Protein AF-A0A3L7PAU1-F1 (afdb_monomer_lite)

Secondary structure (DSSP, 8-state):
-HHHHHHHHHHH-TTT-EEEEE--SS-TTHHHHHHHHHHHTT--EEEEEPPGGGGGGHHHHHHHTHHHHHTTSEEEE--SHHHHHHHHH-TT--EEEEEE-HHHHHHHHH-SSHHHHHHHHHTT--S--SEEEEEE---EEEEE------HHHHHHHHHHHHHHHHGGGG-STTSEEEEEEETT-TTHHHHHHHHHHHHHHSPP-B--STTHHHHHHHHHSS-----TTSB---EEE-S--TTT-THHHHS---SSEEEEEEE--SSHHHHHHHHHHHHHHTS---SEEEEE--HHHHHHTHHHHHHHHHH---SEEEESS-THHHHHH-SSEEEPPTT--SSS-TT-SSEEE-TT---S---EEEE--SS-SSPPTTSTT-TTHHHHHHHHHHHHHS--TTTHHHHHHHHHTTTHHHHHHHHHHGGGSTTS----PPPPPPPP-EEEEPSSTTHHHHHHHHHHH--TT-EEEEPSEEEE-SEEEEE-STT-EEEES-TTTEEEE-TT--EEEEEEEE-STT-EEES-EEE--SSEEEEEES-EEEEEES-EEE-TT---TTS-SEEEEEES-EEEEEES-EEE--SSEEEEEES-EEEEEES-EEESSSEEEEEES-EEEEEES-EEESSSEEEEEE--SSSSS---EEEEEES-EEE---PPP-PPTTSGGGGSPSSEEEEEES-SSEEEES-EEE--SSEEEEEE-HHHH--S---TT---S--SEEEES-EEES--SS--SHHHHHHTTTTTTS--SEEE-----SS--HHHHHHGGG-EEEE--TT--EEE--GGG--HHHHHTT----B--GGGG----PPPPPP-PPPPPPPPSS--HHHHHHHHS-SBGGGG--EEEETTEEEE-TTSEE---SSPPPSTT-EEEEEEEPPTT--EEP-SSSB-BPPTT-EEEEEEEEE---SSSS--EEEEEEEEEEEETTEEEEEEEEE-TTSS-EEEETT-EEEEEEEE-TTS-EEEEEEEEPPHHHHHHHHEETTEE--SS-BHHHH-----TT--S-HHHHHHHTT-EESPPPGGGS--PPPTT-TTSS-HHHHHHHHHIIIIITTSSTTSTTGGG-----TT---HHHHTBTPPPSS-GGGGTT-SBSB-TT-GGGBHHHHHHH---TTTSSSSSS--S--HHHHHHHHHHHHTS---TTGGG-

Sequence (1178 aa):
NLSGTLPELAAEAAIRGLMAVRGAGNVSSIPATDSLYAIMFGGKRVVLKLNPVNEYLFPVFERIFAPLINANLLIILKGGVEVGEALVNHPAVDSVHITGSAATHDVVVWGSTPDERAQRKHNHDPLLKKTITSELGNVTPWIIAPAEYTTRELESQAQHVAVSITNNVSFNCLATKVIVTWKNWPQRALFLQRVQYHLSRTPTRYAYYPGAAQRHERFSGQPSSMDDKGHLPWVLLIDQSIDDRPELFEEESFVCVCAETALSADSPEQFLAVATDFVNERMPGTLCASVSLTPKFRKQHAHEFEQCLAGLRYGTVCVNQWSGIAYGMISPPWGAYPGSNLLDVKSGIGFVHNSYLLDRVEKSILEGPLVNFPPPVWFPDHKNAAGVANALIHLYERPSVLRLPRLGWAAVRGFCLLLGVLLAWGSAVQAAEKETAKPAEFQATTHTIQATGKAQFELQAALINAVPGDVIELAAGKYDFTSELNVVCDNVTLRGAGRDKTVINFKKQSAGSSGLLATGNAFVIEGLTIQDTVGSGIKVLGAQDVIFRDVKVEWTEGEKSTNGAYGIYPVECKNVLIENCVSIGASDAGIYVGQSQDVIVRGCLATRNVTGIEIENTLRADVYDNVATDNTGGIMVFDLPGLNLVNGGYVRVYKNNVKDNNHANFAPLGTVVADVPPGTGVMILAMDNVEVFDNDITGHLTNNVMILSYLIVERKDLDKKFDPYPEVISIHDNRISGGGKKPSGKISMALLPIAGGKFPDIFYDGILNPSPSPEVQKLGKYSIRIRDNGDATFANMDVANLSPENLVTGKYKLDRDIKNYNAEIPSLPPITLKPHGKASSLGNPAVAVYRAAPKQLSKWGFYEKKDGRLVPAADFIWYELNTPLFSDYTIKHRYVRLPKGAQIEWNETDSLEFPVGTVIVKTFGYPDETDDLTPGEKFIETRVEFREASGWYGYSYVWNAEQTDATLNLGGGELDVAWKAADGTQHTHKYQIPNANQCLSCHSSNGKYVPIGTTARNLNRPGMGLDAENQLTNWVNRGVLKDCPSPEKRPVLANYLDPHTGSLDARARAWLEVNCAHCHNPTGSARTSGLDLRSVQTDPGRYGVFKSPVAAGKGSGGRSYDIVPGKPDESILMFRLETQEPGSKMPSLARNLVHDESNELLREWILAMPSDHKSVKE

Radius of gyration: 35.4 Å; chains: 1; bounding box: 89×96×81 Å

Structure (mmCIF, N/CA/C/O backbone):
data_AF-A0A3L7PAU1-F1
#
_entry.id   AF-A0A3L7PAU1-F1
#
loop_
_atom_site.group_PDB
_atom_site.id
_atom_site.type_symbol
_atom_site.label_atom_id
_atom_site.label_alt_id
_atom_site.label_comp_id
_atom_site.label_asym_id
_atom_site.label_entity_id
_atom_site.label_seq_id
_atom_site.pdbx_PDB_ins_code
_atom_site.Cartn_x
_atom_site.Cartn_y
_atom_site.Cartn_z
_atom_site.occupancy
_atom_site.B_iso_or_equiv
_atom_site.auth_seq_id
_atom_site.auth_comp_id
_atom_site.auth_asym_id
_atom_site.auth_atom_id
_atom_site.pdbx_PDB_model_num
ATOM 1 N N . ASN A 1 1 ? 25.062 -54.318 -4.390 1.00 39.28 1 ASN A N 1
ATOM 2 C CA . ASN A 1 1 ? 26.312 -54.699 -5.076 1.00 39.28 1 ASN A CA 1
ATOM 3 C C . ASN A 1 1 ? 26.798 -53.482 -5.860 1.00 39.28 1 ASN A C 1
ATOM 5 O O . ASN A 1 1 ? 26.315 -53.254 -6.959 1.00 39.28 1 ASN A O 1
ATOM 9 N N . LEU A 1 2 ? 27.643 -52.636 -5.254 1.00 44.69 2 LEU A N 1
ATOM 10 C CA . LEU A 1 2 ? 28.118 -51.364 -5.845 1.00 44.69 2 LEU A CA 1
ATOM 11 C C . LEU A 1 2 ? 29.001 -51.573 -7.096 1.00 44.69 2 LEU A C 1
ATOM 13 O O . LEU A 1 2 ? 29.250 -50.631 -7.837 1.00 44.69 2 LEU A O 1
ATOM 17 N N . SER A 1 3 ? 29.440 -52.809 -7.350 1.00 44.06 3 SER A N 1
ATOM 18 C CA . SER A 1 3 ? 30.336 -53.198 -8.442 1.00 44.06 3 SER A CA 1
ATOM 19 C C . SER A 1 3 ? 29.675 -53.331 -9.820 1.00 44.06 3 SER A C 1
ATOM 21 O O . SER A 1 3 ? 30.395 -53.372 -10.811 1.00 44.06 3 SER A O 1
ATOM 23 N N . GLY A 1 4 ? 28.339 -53.409 -9.903 1.00 45.25 4 GLY A N 1
ATOM 24 C CA . GLY A 1 4 ? 27.625 -53.649 -11.168 1.00 45.25 4 GLY A CA 1
ATOM 25 C C . GLY A 1 4 ? 27.050 -52.398 -11.841 1.00 45.25 4 GLY A C 1
ATOM 26 O O . GLY A 1 4 ? 27.138 -52.273 -13.052 1.00 45.25 4 GLY A O 1
ATOM 27 N N . THR A 1 5 ? 26.483 -51.463 -11.070 1.00 52.22 5 THR A N 1
ATOM 28 C CA . THR A 1 5 ? 25.689 -50.329 -11.597 1.00 52.22 5 THR A CA 1
ATOM 29 C C . THR A 1 5 ? 26.445 -49.000 -11.699 1.00 52.22 5 THR A C 1
ATOM 31 O O . THR A 1 5 ? 26.100 -48.160 -12.521 1.00 52.22 5 THR A O 1
ATOM 34 N N . LEU A 1 6 ? 27.487 -48.778 -10.893 1.00 52.88 6 LEU A N 1
ATOM 35 C CA . LEU A 1 6 ? 28.289 -47.543 -10.931 1.00 52.88 6 LEU A CA 1
ATOM 36 C C . LEU A 1 6 ? 29.191 -47.381 -12.176 1.00 52.88 6 LEU A C 1
ATOM 38 O O . LEU A 1 6 ? 29.363 -46.238 -12.605 1.00 52.88 6 LEU A O 1
ATOM 42 N N . PRO A 1 7 ? 29.751 -48.448 -12.787 1.00 51.09 7 PRO A N 1
ATOM 43 C CA . PRO A 1 7 ? 30.595 -48.311 -13.977 1.00 51.09 7 PRO A CA 1
ATOM 44 C C . PRO A 1 7 ? 29.849 -47.799 -15.221 1.00 51.09 7 PRO A C 1
ATOM 46 O O . PRO A 1 7 ? 30.405 -46.987 -15.957 1.00 51.09 7 PRO A O 1
ATOM 49 N N . GLU A 1 8 ? 28.590 -48.204 -15.437 1.00 48.91 8 GLU A N 1
ATOM 50 C CA . GLU A 1 8 ? 27.773 -47.736 -16.575 1.00 48.91 8 GLU A CA 1
ATOM 51 C C . GLU A 1 8 ? 27.447 -46.238 -16.474 1.00 48.91 8 GLU A C 1
ATOM 53 O O . GLU A 1 8 ? 27.538 -45.508 -17.459 1.00 48.91 8 GLU A O 1
ATOM 58 N N . LEU A 1 9 ? 27.169 -45.737 -15.265 1.00 48.44 9 LEU A N 1
ATOM 59 C CA . LEU A 1 9 ? 26.971 -44.304 -15.033 1.00 48.44 9 LEU A CA 1
ATOM 60 C C . LEU A 1 9 ? 28.261 -43.492 -15.159 1.00 48.44 9 LEU A C 1
ATOM 62 O O . LEU A 1 9 ? 28.196 -42.349 -15.611 1.00 48.44 9 LEU A O 1
ATOM 66 N N . ALA A 1 10 ? 29.409 -44.059 -14.776 1.00 50.56 10 ALA A N 1
ATOM 67 C CA . ALA A 1 10 ? 30.712 -43.406 -14.897 1.00 50.56 10 ALA A CA 1
ATOM 68 C C . ALA A 1 10 ? 31.173 -43.282 -16.361 1.00 50.56 10 ALA A C 1
ATOM 70 O O . ALA A 1 10 ? 31.803 -42.286 -16.712 1.00 50.56 10 ALA A O 1
ATOM 71 N N . ALA A 1 11 ? 30.815 -44.240 -17.224 1.00 47.31 11 ALA A N 1
ATOM 72 C CA . ALA A 1 11 ? 31.145 -44.213 -18.651 1.00 47.31 11 ALA A CA 1
ATOM 73 C C . ALA A 1 11 ? 30.396 -43.108 -19.432 1.00 47.31 11 ALA A C 1
ATOM 75 O O . ALA A 1 11 ? 30.934 -42.569 -20.396 1.00 47.31 11 ALA A O 1
ATOM 76 N N . GLU A 1 12 ? 29.196 -42.714 -18.988 1.00 44.78 12 GLU A N 1
ATOM 77 C CA . GLU A 1 12 ? 28.418 -41.605 -19.571 1.00 44.78 12 GLU A CA 1
ATOM 78 C C . GLU A 1 12 ? 28.622 -40.243 -18.870 1.00 44.78 12 GLU A C 1
ATOM 80 O O . GLU A 1 12 ? 28.159 -39.211 -19.360 1.00 44.78 12 GLU A O 1
ATOM 85 N N . ALA A 1 13 ? 29.299 -40.197 -17.716 1.00 44.69 13 ALA A N 1
ATOM 86 C CA . ALA A 1 13 ? 29.388 -39.007 -16.856 1.00 44.69 13 ALA A CA 1
ATOM 87 C C . ALA A 1 13 ? 30.410 -37.940 -17.299 1.00 44.69 13 ALA A C 1
ATOM 89 O O . ALA A 1 13 ? 30.613 -36.964 -16.573 1.00 44.69 13 ALA A O 1
ATOM 90 N N . ALA A 1 14 ? 31.006 -38.062 -18.489 1.00 45.44 14 ALA A N 1
ATOM 91 C CA . ALA A 1 14 ? 32.112 -37.221 -18.964 1.00 45.44 14 ALA A CA 1
ATOM 92 C C . ALA A 1 14 ? 31.808 -35.705 -19.080 1.00 45.44 14 ALA A C 1
ATOM 94 O O . ALA A 1 14 ? 32.723 -34.931 -19.345 1.00 45.44 14 ALA A O 1
ATOM 95 N N . ILE A 1 15 ? 30.554 -35.265 -18.882 1.00 53.25 15 ILE A N 1
ATOM 96 C CA . ILE A 1 15 ? 30.127 -33.864 -19.079 1.00 53.25 15 ILE A CA 1
ATOM 97 C C . ILE A 1 15 ? 29.547 -33.202 -17.805 1.00 53.25 15 ILE A C 1
ATOM 99 O O . ILE A 1 15 ? 29.570 -31.979 -17.711 1.00 53.25 15 ILE A O 1
ATOM 103 N N . ARG A 1 16 ? 29.027 -33.951 -16.811 1.00 59.91 16 ARG A N 1
ATOM 104 C CA . ARG A 1 16 ? 28.196 -33.370 -15.717 1.00 59.91 16 ARG A CA 1
ATOM 105 C C . ARG A 1 16 ? 28.613 -33.684 -14.266 1.00 59.91 16 ARG A C 1
ATOM 107 O O . ARG A 1 16 ? 28.292 -32.904 -13.374 1.00 59.91 16 ARG A O 1
ATOM 114 N N . GLY A 1 17 ? 29.365 -34.756 -14.006 1.00 80.62 17 GLY A N 1
ATOM 115 C CA . GLY A 1 17 ? 29.758 -35.170 -12.645 1.00 80.62 17 GLY A CA 1
ATOM 116 C C . GLY A 1 17 ? 28.644 -35.843 -11.810 1.00 80.62 17 GLY A C 1
ATOM 117 O O . GLY A 1 17 ? 27.451 -35.599 -12.008 1.00 80.62 17 GLY A O 1
ATOM 118 N N . LEU A 1 18 ? 29.047 -36.717 -10.886 1.00 91.38 18 LEU A N 1
ATOM 119 C CA . LEU A 1 18 ? 28.262 -37.501 -9.936 1.00 91.38 18 LEU A CA 1
ATOM 120 C C . LEU A 1 18 ? 28.443 -36.981 -8.495 1.00 91.38 18 LEU A C 1
ATOM 122 O O . LEU A 1 18 ? 29.538 -37.022 -7.926 1.00 91.38 18 LEU A O 1
ATOM 126 N N . MET A 1 19 ? 27.339 -36.567 -7.876 1.00 94.81 19 MET A N 1
ATOM 127 C CA . MET A 1 19 ? 27.281 -36.093 -6.495 1.00 94.81 19 MET A CA 1
ATOM 128 C C . MET A 1 19 ? 26.667 -37.143 -5.562 1.00 94.81 19 MET A C 1
ATOM 130 O O . MET A 1 19 ? 25.608 -37.704 -5.845 1.00 94.81 19 MET A O 1
ATOM 134 N N . ALA A 1 20 ? 27.297 -37.377 -4.412 1.00 95.81 20 ALA A N 1
ATOM 135 C CA . ALA A 1 20 ? 26.715 -38.157 -3.324 1.00 95.81 20 ALA A CA 1
ATOM 136 C C . ALA A 1 20 ? 25.914 -37.245 -2.385 1.00 95.81 20 ALA A C 1
ATOM 138 O O . ALA A 1 20 ? 26.490 -36.366 -1.749 1.00 95.81 20 ALA A O 1
ATOM 139 N N . VAL A 1 21 ? 24.608 -37.479 -2.252 1.00 95.31 21 VAL A N 1
ATOM 140 C CA . VAL A 1 21 ? 23.741 -36.757 -1.306 1.00 95.31 21 VAL A CA 1
ATOM 141 C C . VAL A 1 21 ? 23.464 -37.658 -0.105 1.00 95.31 21 VAL A C 1
ATOM 143 O O . VAL A 1 21 ? 22.927 -38.759 -0.252 1.00 95.31 21 VAL A O 1
ATOM 146 N N . ARG A 1 22 ? 23.822 -37.211 1.101 1.00 92.81 22 ARG A N 1
ATOM 147 C CA . ARG A 1 22 ? 23.489 -37.902 2.356 1.00 92.81 22 ARG A CA 1
ATOM 148 C C . ARG A 1 22 ? 22.278 -37.232 2.994 1.00 92.81 22 ARG A C 1
ATOM 150 O O . ARG A 1 22 ? 22.418 -36.203 3.645 1.00 92.81 22 ARG A O 1
ATOM 157 N N . GLY A 1 23 ? 21.106 -37.833 2.804 1.00 81.75 23 GLY A N 1
ATOM 158 C CA . GLY A 1 23 ? 19.845 -37.258 3.264 1.00 81.75 23 GLY A CA 1
ATOM 159 C C . GLY A 1 23 ? 19.687 -37.275 4.787 1.00 81.75 23 GLY A C 1
ATOM 160 O O . GLY A 1 23 ? 20.081 -38.240 5.453 1.00 81.75 23 GLY A O 1
ATOM 161 N N . ALA A 1 24 ? 19.052 -36.234 5.327 1.00 87.00 24 ALA A N 1
ATOM 162 C CA . ALA A 1 24 ? 18.733 -36.133 6.747 1.00 87.00 24 ALA A CA 1
ATOM 163 C C . ALA A 1 24 ? 17.621 -37.107 7.188 1.00 87.00 24 ALA A C 1
ATOM 165 O O . ALA A 1 24 ? 16.822 -37.605 6.388 1.00 87.00 24 ALA A O 1
ATOM 166 N N . GLY A 1 25 ? 17.596 -37.414 8.488 1.00 86.62 25 GLY A N 1
ATOM 167 C CA . GLY A 1 25 ? 16.641 -38.351 9.095 1.00 86.62 25 GLY A CA 1
ATOM 168 C C . GLY A 1 25 ? 15.391 -37.698 9.684 1.00 86.62 25 GLY A C 1
ATOM 169 O O . GLY A 1 25 ? 14.405 -38.384 9.920 1.00 86.62 25 GLY A O 1
ATOM 170 N N . ASN A 1 26 ? 15.415 -36.390 9.922 1.00 89.69 26 ASN A N 1
ATOM 171 C CA . ASN A 1 26 ? 14.383 -35.686 10.676 1.00 89.69 26 ASN A CA 1
ATOM 172 C C . ASN A 1 26 ? 13.189 -35.214 9.842 1.00 89.69 26 ASN A C 1
ATOM 174 O O . ASN A 1 26 ? 12.056 -35.288 10.311 1.00 89.69 26 ASN A O 1
ATOM 178 N N . VAL A 1 27 ? 13.421 -34.725 8.623 1.00 89.56 27 VAL A N 1
ATOM 179 C CA . VAL A 1 27 ? 12.357 -34.246 7.732 1.00 89.56 27 VAL A CA 1
ATOM 180 C C . VAL A 1 27 ? 12.425 -35.021 6.425 1.00 89.56 27 VAL A C 1
ATOM 182 O O . VAL A 1 27 ? 13.432 -35.015 5.722 1.00 89.56 27 VAL A O 1
ATOM 185 N N . SER A 1 28 ? 11.331 -35.705 6.098 1.00 87.81 28 SER A N 1
ATOM 186 C CA . SER A 1 28 ? 11.245 -36.618 4.955 1.00 87.81 28 SER A CA 1
ATOM 187 C C . SER A 1 28 ? 11.416 -35.933 3.599 1.00 87.81 28 SER A C 1
ATOM 189 O O . SER A 1 28 ? 11.832 -36.593 2.655 1.00 87.81 28 SER A O 1
ATOM 191 N N . SER A 1 29 ? 11.139 -34.631 3.477 1.00 89.12 29 SER A N 1
ATOM 192 C CA . SER A 1 29 ? 11.323 -33.883 2.227 1.00 89.12 29 SER A CA 1
ATOM 193 C C . SER A 1 29 ? 12.778 -33.520 1.926 1.00 89.12 29 SER A C 1
ATOM 195 O O . SER A 1 29 ? 13.110 -33.421 0.751 1.00 89.12 29 SER A O 1
ATOM 197 N N . ILE A 1 30 ? 13.647 -33.380 2.938 1.00 92.31 30 ILE A N 1
ATOM 198 C CA . ILE A 1 30 ? 15.044 -32.930 2.765 1.00 92.31 30 ILE A CA 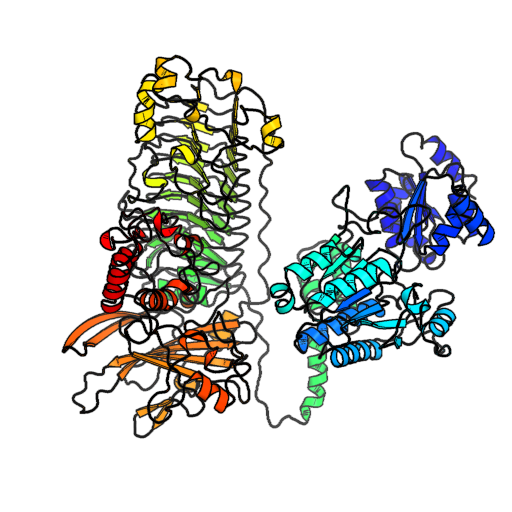1
ATOM 199 C C . ILE A 1 30 ? 15.810 -33.779 1.735 1.00 92.31 30 ILE A C 1
ATOM 201 O O . ILE A 1 30 ? 16.306 -33.229 0.755 1.00 92.31 30 ILE A O 1
ATOM 205 N N . PRO A 1 31 ? 15.861 -35.125 1.853 1.00 91.81 31 PRO A N 1
ATOM 206 C CA . PRO A 1 31 ? 16.618 -35.939 0.903 1.00 91.81 31 PRO A CA 1
ATOM 207 C C . PRO A 1 31 ? 16.152 -35.763 -0.551 1.00 91.81 31 PRO A C 1
ATOM 209 O O . PRO A 1 31 ? 16.953 -35.864 -1.482 1.00 91.81 31 PRO A O 1
ATOM 212 N N . ALA A 1 32 ? 14.856 -35.504 -0.745 1.00 91.06 32 ALA A N 1
ATOM 213 C CA . ALA A 1 32 ? 14.270 -35.239 -2.049 1.00 91.06 32 ALA A CA 1
ATOM 214 C C . ALA A 1 32 ? 14.651 -33.847 -2.572 1.00 91.06 32 ALA A C 1
ATOM 216 O O . ALA A 1 32 ? 15.106 -33.736 -3.709 1.00 91.06 32 ALA A O 1
ATOM 217 N N . THR A 1 33 ? 14.497 -32.797 -1.761 1.00 91.44 33 THR A N 1
ATOM 218 C CA . THR A 1 33 ? 14.789 -31.414 -2.169 1.00 91.44 33 THR A CA 1
ATOM 219 C C . THR A 1 33 ? 16.270 -31.196 -2.450 1.00 91.44 33 THR A C 1
ATOM 221 O O . THR A 1 33 ? 16.595 -30.564 -3.452 1.00 91.44 33 THR A O 1
ATOM 224 N N . ASP A 1 34 ? 17.164 -31.787 -1.657 1.00 92.88 34 ASP A N 1
ATOM 225 C CA . ASP A 1 34 ? 18.615 -31.669 -1.848 1.00 92.88 34 ASP A CA 1
ATOM 226 C C . ASP A 1 34 ? 19.049 -32.343 -3.156 1.00 92.88 34 ASP A C 1
ATOM 228 O O . ASP A 1 34 ? 19.828 -31.792 -3.936 1.00 92.88 34 ASP A O 1
ATOM 232 N N . SER A 1 35 ? 18.480 -33.522 -3.439 1.00 93.62 35 SER A N 1
ATOM 233 C CA . SER A 1 35 ? 18.734 -34.248 -4.687 1.00 93.62 35 SER A CA 1
ATOM 234 C C . SER A 1 35 ? 18.225 -33.470 -5.900 1.00 93.62 35 SER A C 1
ATOM 236 O O . SER A 1 35 ? 18.934 -33.349 -6.898 1.00 93.62 35 SER A O 1
ATOM 238 N N . LEU A 1 36 ? 17.013 -32.911 -5.821 1.00 91.56 36 LEU A N 1
ATOM 239 C CA . LEU A 1 36 ? 16.444 -32.097 -6.896 1.00 91.56 36 LEU A CA 1
ATOM 240 C C . LEU A 1 36 ? 17.254 -30.823 -7.129 1.00 91.56 36 LEU A C 1
ATOM 242 O O . LEU A 1 36 ? 17.498 -30.474 -8.279 1.00 91.56 36 LEU A O 1
ATOM 246 N N . TYR A 1 37 ? 17.711 -30.158 -6.069 1.00 90.50 37 TYR A N 1
ATOM 247 C CA . TYR A 1 37 ? 18.565 -28.982 -6.191 1.00 90.50 37 TYR A CA 1
ATOM 248 C C . TYR A 1 37 ? 19.890 -29.326 -6.883 1.00 90.50 37 TYR A C 1
ATOM 250 O O . TYR A 1 37 ? 20.249 -28.703 -7.882 1.00 90.50 37 TYR A O 1
ATOM 258 N N . ALA A 1 38 ? 20.575 -30.384 -6.441 1.00 91.50 38 ALA A N 1
ATOM 259 C CA . ALA A 1 38 ? 21.822 -30.831 -7.060 1.00 91.50 38 ALA A CA 1
ATOM 260 C C . ALA A 1 38 ? 21.660 -31.192 -8.551 1.00 91.50 38 ALA A C 1
ATOM 262 O O . ALA A 1 38 ? 22.532 -30.865 -9.360 1.00 91.50 38 ALA A O 1
ATOM 263 N N . ILE A 1 39 ? 20.541 -31.820 -8.932 1.00 91.12 39 ILE A N 1
ATOM 264 C CA . ILE A 1 39 ? 20.252 -32.177 -10.330 1.00 91.12 39 ILE A CA 1
ATOM 265 C C . ILE A 1 39 ? 19.906 -30.938 -11.162 1.00 91.12 39 ILE A C 1
ATOM 267 O O . ILE A 1 39 ? 20.485 -30.730 -12.227 1.00 91.12 39 ILE A O 1
ATOM 271 N N . MET A 1 40 ? 18.956 -30.126 -10.696 1.00 87.12 40 MET A N 1
ATOM 272 C CA . MET A 1 40 ? 18.364 -29.047 -11.492 1.00 87.12 40 MET A CA 1
ATOM 273 C C . MET A 1 40 ? 19.256 -27.804 -11.548 1.00 87.12 40 MET A C 1
ATOM 275 O O . MET A 1 40 ? 19.368 -27.190 -12.604 1.00 87.12 40 MET A O 1
ATOM 279 N N . PHE A 1 41 ? 19.906 -27.454 -10.436 1.00 83.69 41 PHE A N 1
ATOM 280 C CA . PHE A 1 41 ? 20.779 -26.281 -10.334 1.00 83.69 41 PHE A CA 1
ATOM 281 C C . PHE A 1 41 ? 22.239 -26.653 -10.548 1.00 83.69 41 PHE A C 1
ATOM 283 O O . PHE A 1 41 ? 22.937 -26.029 -11.340 1.00 83.69 41 PHE A O 1
ATOM 290 N N . GLY A 1 42 ? 22.701 -27.700 -9.861 1.00 82.38 42 GLY A N 1
ATOM 291 C CA . GLY A 1 42 ? 24.086 -28.159 -9.974 1.00 82.38 42 GLY A CA 1
ATOM 292 C C . GLY A 1 42 ? 24.386 -28.894 -11.282 1.00 82.38 42 GLY A C 1
ATOM 293 O O . GLY A 1 42 ? 25.553 -29.152 -11.580 1.00 82.38 42 GLY A O 1
ATOM 294 N N . GLY A 1 43 ? 23.351 -29.274 -12.044 1.00 87.31 43 GLY A N 1
ATOM 295 C CA . GLY A 1 43 ? 23.485 -30.080 -13.255 1.00 87.31 43 GLY A CA 1
ATOM 296 C C . GLY A 1 43 ? 24.049 -31.481 -12.998 1.00 87.31 43 GLY A C 1
ATOM 297 O O . GLY A 1 43 ? 24.507 -32.119 -13.944 1.00 87.31 43 GLY A O 1
ATOM 298 N N . LYS A 1 44 ? 24.058 -31.953 -11.744 1.00 88.94 44 LYS A N 1
ATOM 299 C CA . LYS A 1 44 ? 24.722 -33.193 -11.320 1.00 88.94 44 LYS A CA 1
ATOM 300 C C . LYS A 1 44 ? 23.840 -34.419 -11.534 1.00 88.94 44 LYS A C 1
ATOM 302 O O . LYS A 1 44 ? 22.617 -34.348 -11.459 1.00 88.94 44 LYS A O 1
ATOM 307 N N . ARG A 1 45 ? 24.466 -35.583 -11.722 1.00 93.12 45 ARG A N 1
ATOM 308 C CA . ARG A 1 45 ? 23.815 -36.872 -11.428 1.00 93.12 45 ARG A CA 1
ATOM 309 C C . ARG A 1 45 ? 23.938 -37.129 -9.928 1.00 93.12 45 ARG A C 1
ATOM 311 O O . ARG A 1 45 ? 24.980 -36.825 -9.353 1.00 93.12 45 ARG A O 1
ATOM 318 N N . VAL A 1 46 ? 22.913 -37.679 -9.287 1.00 95.62 46 VAL A N 1
ATOM 319 C CA . VAL A 1 46 ? 22.885 -37.836 -7.826 1.00 95.62 46 VAL A CA 1
ATOM 320 C C . VAL A 1 46 ? 22.804 -39.299 -7.416 1.00 95.62 46 VAL A C 1
ATOM 322 O O . VAL A 1 46 ? 21.971 -40.054 -7.910 1.00 95.62 46 VAL A O 1
ATOM 325 N N . VAL A 1 47 ? 23.628 -39.683 -6.442 1.00 96.19 47 VAL A N 1
ATOM 326 C CA . VAL A 1 47 ? 23.419 -40.887 -5.635 1.00 96.19 47 VAL A CA 1
ATOM 327 C C . VAL A 1 47 ? 22.942 -40.458 -4.254 1.00 96.19 47 VAL A C 1
ATOM 329 O O . VAL A 1 47 ? 23.726 -39.997 -3.423 1.00 96.19 47 VAL A O 1
ATOM 332 N N . LEU A 1 48 ? 21.644 -40.601 -4.014 1.00 95.81 48 LEU A N 1
ATOM 333 C CA . LEU A 1 48 ? 21.010 -40.310 -2.740 1.00 95.81 48 LEU A CA 1
ATOM 334 C C . LEU A 1 48 ? 21.134 -41.513 -1.804 1.00 95.81 48 LEU A C 1
ATOM 336 O O . LEU A 1 48 ? 20.596 -42.584 -2.075 1.00 95.81 48 LEU A O 1
ATOM 340 N N . LYS A 1 49 ? 21.766 -41.322 -0.648 1.00 94.62 49 LYS A N 1
ATOM 341 C CA . LYS A 1 49 ? 21.767 -42.289 0.451 1.00 94.62 49 LYS A CA 1
ATOM 342 C C . LYS A 1 49 ? 20.748 -41.861 1.504 1.00 94.62 49 LYS A C 1
ATOM 344 O O . LYS A 1 49 ? 20.923 -40.825 2.147 1.00 94.62 49 LYS A O 1
ATOM 349 N N . LEU A 1 50 ? 19.715 -42.677 1.722 1.00 93.06 50 LEU A N 1
ATOM 350 C CA . LEU A 1 50 ? 18.691 -42.405 2.737 1.00 93.06 50 LEU A CA 1
ATOM 351 C C . LEU A 1 50 ? 19.227 -42.627 4.158 1.00 93.06 50 LEU A C 1
ATOM 353 O O . LEU A 1 50 ? 19.984 -43.566 4.426 1.00 93.06 50 LEU A O 1
ATOM 357 N N . ASN A 1 51 ? 18.826 -41.773 5.100 1.00 92.00 51 ASN A N 1
ATOM 358 C CA . ASN A 1 51 ? 19.044 -42.029 6.522 1.00 92.00 51 ASN A CA 1
ATOM 359 C C . ASN A 1 51 ? 18.289 -43.310 6.942 1.00 92.00 51 ASN A C 1
ATOM 361 O O . ASN A 1 51 ? 17.151 -43.470 6.501 1.00 92.00 51 ASN A O 1
ATOM 365 N N . PRO A 1 52 ? 18.847 -44.190 7.800 1.00 90.19 52 PRO A N 1
ATOM 366 C CA . PRO A 1 52 ? 18.148 -45.402 8.243 1.00 90.19 52 PRO A CA 1
ATOM 367 C C . PRO A 1 52 ? 16.769 -45.135 8.864 1.00 90.19 52 PRO A C 1
ATOM 369 O O . PRO A 1 52 ? 15.845 -45.914 8.655 1.00 90.19 52 PRO A O 1
ATOM 372 N N . VAL A 1 53 ? 16.592 -43.996 9.547 1.00 89.12 53 VAL A N 1
ATOM 373 C CA . VAL A 1 53 ? 15.292 -43.573 10.106 1.00 89.12 53 VAL A CA 1
ATOM 374 C C . VAL A 1 53 ? 14.235 -43.375 9.011 1.00 89.12 53 VAL A C 1
ATOM 376 O O . VAL A 1 53 ? 13.057 -43.628 9.238 1.00 89.12 53 VAL A O 1
ATOM 379 N N . ASN A 1 54 ? 14.658 -42.987 7.806 1.00 89.94 54 ASN A N 1
ATOM 380 C CA . ASN A 1 54 ? 13.809 -42.728 6.644 1.00 89.94 54 ASN A CA 1
ATOM 381 C C . ASN A 1 54 ? 13.873 -43.843 5.587 1.00 89.94 54 ASN A C 1
ATOM 383 O O . ASN A 1 54 ? 13.327 -43.682 4.497 1.00 89.94 54 ASN A O 1
ATOM 387 N N . GLU A 1 55 ? 14.507 -44.985 5.877 1.00 87.62 55 GLU A N 1
ATOM 388 C CA . GLU A 1 55 ? 14.665 -46.072 4.900 1.00 87.62 55 GLU A CA 1
ATOM 389 C C . GLU A 1 55 ? 13.313 -46.608 4.396 1.00 87.62 55 GLU A C 1
ATOM 391 O O . GLU A 1 55 ? 13.185 -46.997 3.233 1.00 87.62 55 GLU A O 1
ATOM 396 N N . TYR A 1 56 ? 12.274 -46.537 5.233 1.00 90.75 56 TYR A N 1
ATOM 397 C CA . TYR A 1 56 ? 10.905 -46.917 4.879 1.00 90.75 56 TYR A CA 1
ATOM 398 C C . TYR A 1 56 ? 10.318 -46.108 3.703 1.00 90.75 56 TYR A C 1
ATOM 400 O O . TYR A 1 56 ? 9.365 -46.564 3.072 1.00 90.75 56 TYR A O 1
ATOM 408 N N . LEU A 1 57 ? 10.878 -44.934 3.379 1.00 92.88 57 LEU A N 1
ATOM 409 C CA . LEU A 1 57 ? 10.449 -44.100 2.250 1.00 92.88 57 LEU A CA 1
ATOM 410 C C . LEU A 1 57 ? 10.992 -44.577 0.903 1.00 92.88 57 LEU A C 1
ATOM 412 O O . LEU A 1 57 ? 10.505 -44.121 -0.130 1.00 92.88 57 LEU A O 1
ATOM 416 N N . PHE A 1 58 ? 11.958 -45.499 0.884 1.00 93.56 58 PHE A N 1
ATOM 417 C CA . PHE A 1 58 ? 12.571 -45.997 -0.347 1.00 93.56 58 PHE A CA 1
ATOM 418 C C . PHE A 1 58 ? 11.562 -46.383 -1.449 1.00 93.56 58 PHE A C 1
ATOM 420 O O . PHE A 1 58 ? 11.655 -45.803 -2.529 1.00 93.56 58 PHE A O 1
ATOM 427 N N . PRO A 1 59 ? 10.562 -47.265 -1.218 1.00 93.50 59 PRO A N 1
ATOM 428 C CA . PRO A 1 59 ? 9.607 -47.637 -2.269 1.00 93.50 59 PRO A CA 1
ATOM 429 C C . PRO A 1 59 ? 8.733 -46.461 -2.735 1.00 93.50 59 PRO A C 1
ATOM 431 O O . PRO A 1 59 ? 8.269 -46.432 -3.874 1.00 93.50 59 PRO A O 1
ATOM 434 N N . VAL A 1 60 ? 8.501 -45.471 -1.866 1.00 94.06 60 VAL A N 1
ATOM 435 C CA . VAL A 1 60 ? 7.745 -44.261 -2.215 1.00 94.06 60 VAL A CA 1
ATOM 436 C C . VAL A 1 60 ? 8.587 -43.362 -3.117 1.00 94.06 60 VAL A C 1
ATOM 438 O O . VAL A 1 60 ? 8.097 -42.890 -4.140 1.00 94.06 60 VAL A O 1
ATOM 441 N N . PHE A 1 61 ? 9.860 -43.157 -2.780 1.00 94.88 61 PHE A N 1
ATOM 442 C CA . PHE A 1 61 ? 10.772 -42.331 -3.568 1.00 94.88 61 PHE A CA 1
ATOM 443 C C . PHE A 1 61 ? 11.127 -42.969 -4.904 1.00 94.88 61 PHE A C 1
ATOM 445 O O . PHE A 1 61 ? 11.172 -42.265 -5.906 1.00 94.88 61 PHE A O 1
ATOM 452 N N . GLU A 1 62 ? 11.305 -44.287 -4.941 1.00 93.50 62 GLU A N 1
ATOM 453 C CA . GLU A 1 62 ? 11.503 -45.031 -6.185 1.00 93.50 62 GLU A CA 1
ATOM 454 C C . GLU A 1 62 ? 10.336 -44.798 -7.152 1.00 93.50 62 GLU A C 1
ATOM 456 O O . GLU A 1 62 ? 10.543 -44.524 -8.331 1.00 93.50 62 GLU A O 1
ATOM 461 N N . ARG A 1 63 ? 9.099 -44.794 -6.639 1.00 94.88 63 ARG A N 1
ATOM 462 C CA . ARG A 1 63 ? 7.910 -44.505 -7.444 1.00 94.88 63 ARG A CA 1
ATOM 463 C C . ARG A 1 63 ? 7.815 -43.039 -7.871 1.00 94.88 63 ARG A C 1
ATOM 465 O O . ARG A 1 63 ? 7.515 -42.775 -9.032 1.00 94.88 63 ARG A O 1
ATOM 472 N N . ILE A 1 64 ? 8.014 -42.094 -6.950 1.00 93.00 64 ILE A N 1
ATOM 473 C CA . ILE A 1 64 ? 7.879 -40.651 -7.228 1.00 93.00 64 ILE A CA 1
ATOM 474 C C . ILE A 1 64 ? 8.966 -40.179 -8.202 1.00 93.00 64 ILE A C 1
ATOM 476 O O . ILE A 1 64 ? 8.679 -39.412 -9.118 1.00 93.00 64 ILE A O 1
ATOM 480 N N . PHE A 1 65 ? 10.196 -40.669 -8.040 1.00 95.56 65 PHE A N 1
ATOM 481 C CA . PHE A 1 65 ? 11.350 -40.266 -8.840 1.00 95.56 65 PHE A CA 1
ATOM 482 C C . PHE A 1 65 ? 11.705 -41.246 -9.959 1.00 95.56 65 PHE A C 1
ATOM 484 O O . PHE A 1 65 ? 12.763 -41.095 -10.569 1.00 95.56 65 PHE A O 1
ATOM 491 N N . ALA A 1 66 ? 10.819 -42.191 -10.298 1.00 95.44 66 ALA A N 1
ATOM 492 C CA . ALA A 1 66 ? 11.011 -43.109 -11.420 1.00 95.44 66 ALA A CA 1
ATOM 493 C C . ALA A 1 66 ? 11.461 -42.403 -12.718 1.00 95.44 66 ALA A C 1
ATOM 495 O O . ALA A 1 66 ? 12.373 -42.916 -13.361 1.00 95.44 66 ALA A O 1
ATOM 496 N N . PRO A 1 67 ? 10.944 -41.212 -13.098 1.00 94.56 67 PRO A N 1
ATOM 497 C CA . PRO A 1 67 ? 11.450 -40.499 -14.273 1.00 94.56 67 PRO A CA 1
ATOM 498 C C . PRO A 1 67 ? 12.935 -40.113 -14.179 1.00 94.56 67 PRO A C 1
ATOM 500 O O . PRO A 1 67 ? 13.657 -40.244 -15.162 1.00 94.56 67 PRO A O 1
ATOM 503 N N . LEU A 1 68 ? 13.408 -39.673 -13.007 1.00 94.81 68 LEU A N 1
ATOM 504 C CA . LEU A 1 68 ? 14.813 -39.302 -12.789 1.00 94.81 68 LEU A CA 1
ATOM 505 C C . LEU A 1 68 ? 15.716 -40.535 -12.692 1.00 94.81 68 LEU A C 1
ATOM 507 O O . LEU A 1 68 ? 16.847 -40.501 -13.174 1.00 94.81 68 LEU A O 1
ATOM 511 N N . ILE A 1 69 ? 15.210 -41.619 -12.101 1.00 93.81 69 ILE A N 1
ATOM 512 C CA . ILE A 1 69 ? 15.917 -42.900 -11.999 1.00 93.81 69 ILE A CA 1
ATOM 513 C C . ILE A 1 69 ? 16.081 -43.523 -13.388 1.00 93.81 69 ILE A C 1
ATOM 515 O O . ILE A 1 69 ? 17.196 -43.839 -13.785 1.00 93.81 69 ILE A O 1
ATOM 519 N N . ASN A 1 70 ? 15.001 -43.607 -14.170 1.00 90.62 70 ASN A N 1
ATOM 520 C CA . ASN A 1 70 ? 15.021 -44.148 -15.533 1.00 90.62 70 ASN A CA 1
ATOM 521 C C . ASN A 1 70 ? 15.894 -43.316 -16.483 1.00 90.62 70 ASN A C 1
ATOM 523 O O . ASN A 1 70 ? 16.447 -43.851 -17.439 1.00 90.62 70 ASN A O 1
ATOM 527 N N . ALA A 1 71 ? 16.019 -42.011 -16.226 1.00 89.38 71 ALA A N 1
ATOM 528 C CA . ALA A 1 71 ? 16.906 -41.115 -16.962 1.00 89.38 71 ALA A CA 1
ATOM 529 C C . ALA A 1 71 ? 18.368 -41.147 -16.467 1.00 89.38 71 ALA A C 1
ATOM 531 O O . ALA A 1 71 ? 19.175 -40.337 -16.925 1.00 89.38 71 ALA A O 1
ATOM 532 N N . ASN A 1 72 ? 18.720 -42.033 -15.526 1.00 88.19 72 ASN A N 1
ATOM 533 C CA . ASN A 1 72 ? 20.050 -42.126 -14.910 1.00 88.19 72 ASN A CA 1
ATOM 534 C C . ASN A 1 72 ? 20.533 -40.809 -14.262 1.00 88.19 72 ASN A C 1
ATOM 536 O O . ASN A 1 72 ? 21.733 -40.531 -14.198 1.00 88.19 72 ASN A O 1
ATOM 540 N N . LEU A 1 73 ? 19.602 -39.983 -13.773 1.00 92.44 73 LEU A N 1
ATOM 541 C CA . LEU A 1 73 ? 19.893 -38.734 -13.058 1.00 92.44 73 LEU A CA 1
ATOM 542 C C . LEU A 1 73 ? 19.889 -38.909 -11.536 1.00 92.44 73 LEU A C 1
ATOM 544 O O . LEU A 1 73 ? 20.548 -38.137 -10.842 1.00 92.44 73 LEU A O 1
ATOM 548 N N . LEU A 1 74 ? 19.180 -39.916 -11.019 1.00 95.31 74 LEU A N 1
ATOM 549 C CA . LEU A 1 74 ? 19.085 -40.214 -9.592 1.00 95.31 74 LEU A CA 1
ATOM 550 C C . LEU A 1 74 ? 19.225 -41.717 -9.331 1.00 95.31 74 LEU A C 1
ATOM 552 O O . LEU A 1 74 ? 18.545 -42.525 -9.950 1.00 95.31 74 LEU A O 1
ATOM 556 N N . ILE A 1 75 ? 20.040 -42.086 -8.349 1.00 93.94 75 ILE A N 1
ATOM 557 C CA . ILE A 1 75 ? 20.082 -43.429 -7.760 1.00 93.94 75 ILE A CA 1
ATOM 558 C C . ILE A 1 75 ? 19.780 -43.290 -6.279 1.00 93.94 75 ILE A C 1
ATOM 560 O O . ILE A 1 75 ? 20.312 -42.396 -5.628 1.00 93.94 75 ILE A O 1
ATOM 564 N N . ILE A 1 76 ? 18.971 -44.191 -5.731 1.00 94.56 76 ILE A N 1
ATOM 565 C CA . ILE A 1 76 ? 18.647 -44.199 -4.305 1.00 94.56 76 ILE A CA 1
ATOM 566 C C . ILE A 1 76 ? 19.273 -45.439 -3.667 1.00 94.56 76 ILE A C 1
ATOM 568 O O . ILE A 1 76 ? 19.114 -46.552 -4.165 1.00 94.56 76 ILE A O 1
ATOM 572 N N . LEU A 1 77 ? 19.990 -45.251 -2.561 1.00 93.12 77 LEU A N 1
ATOM 573 C CA . LEU A 1 77 ? 20.641 -46.304 -1.788 1.00 93.12 77 LEU A CA 1
ATOM 574 C C . LEU A 1 77 ? 20.079 -46.377 -0.365 1.00 93.12 77 LEU A C 1
ATOM 576 O O . LEU A 1 77 ? 19.779 -45.362 0.272 1.00 93.12 77 LEU A O 1
ATOM 580 N N . LYS A 1 78 ? 20.014 -47.610 0.141 1.00 91.50 78 LYS A N 1
ATOM 581 C CA . LYS A 1 78 ? 19.704 -47.965 1.533 1.00 91.50 78 LYS A CA 1
ATOM 582 C C . LYS A 1 78 ? 20.958 -48.483 2.238 1.00 91.50 78 LYS A C 1
ATOM 584 O O . LYS A 1 78 ? 21.906 -48.890 1.566 1.00 91.50 78 LYS A O 1
ATOM 589 N N . GLY A 1 79 ? 20.950 -48.498 3.569 1.00 85.44 79 GLY A N 1
ATOM 590 C CA . GLY A 1 79 ? 22.047 -49.034 4.383 1.00 85.44 79 GLY A CA 1
ATOM 591 C C . GLY A 1 79 ? 22.553 -48.077 5.459 1.00 85.44 79 GLY A C 1
ATOM 592 O O . GLY A 1 79 ? 22.090 -46.939 5.577 1.00 85.44 79 GLY A O 1
ATOM 593 N N . GLY A 1 80 ? 23.504 -48.541 6.266 1.00 84.06 80 GLY A N 1
ATOM 594 C CA . GLY A 1 80 ? 24.018 -47.844 7.438 1.00 84.06 80 GLY A CA 1
ATOM 595 C C . GLY A 1 80 ? 25.123 -46.834 7.133 1.00 84.06 80 GLY A C 1
ATOM 596 O O . GLY A 1 80 ? 25.113 -46.134 6.111 1.00 84.06 80 GLY A O 1
ATOM 597 N N . VAL A 1 81 ? 26.054 -46.709 8.076 1.00 83.62 81 VAL A N 1
ATOM 598 C CA . VAL A 1 81 ? 27.213 -45.809 7.980 1.00 83.62 81 VAL A CA 1
ATOM 599 C C . VAL A 1 81 ? 28.189 -46.324 6.925 1.00 83.62 81 VAL A C 1
ATOM 601 O O . VAL A 1 81 ? 28.665 -45.537 6.115 1.00 83.62 81 VAL A O 1
ATOM 604 N N . GLU A 1 82 ? 28.370 -47.641 6.852 1.00 87.31 82 GLU A N 1
ATOM 605 C CA . GLU A 1 82 ? 29.260 -48.348 5.933 1.00 87.31 82 GLU A CA 1
ATOM 606 C C . GLU A 1 82 ? 28.948 -48.063 4.457 1.00 87.31 82 GLU A C 1
ATOM 608 O O . GLU A 1 82 ? 29.851 -47.805 3.663 1.00 87.31 82 GLU A O 1
ATOM 613 N N . VAL A 1 83 ? 27.664 -48.015 4.082 1.00 89.06 83 VAL A N 1
ATOM 614 C CA . VAL A 1 83 ? 27.253 -47.657 2.713 1.00 89.06 83 VAL A CA 1
ATOM 615 C C . VAL A 1 83 ? 27.515 -46.179 2.432 1.00 89.06 83 VAL A C 1
ATOM 617 O O . VAL A 1 83 ? 27.939 -45.826 1.334 1.00 89.06 83 VAL A O 1
ATOM 620 N N . GLY A 1 84 ? 27.272 -45.308 3.415 1.00 88.38 84 GLY A N 1
ATOM 621 C CA . GLY A 1 84 ? 27.541 -43.877 3.283 1.00 88.38 84 GLY A CA 1
ATOM 622 C C . GLY A 1 84 ? 29.032 -43.577 3.119 1.00 88.38 84 GLY A C 1
ATOM 623 O O . GLY A 1 84 ? 29.401 -42.772 2.270 1.00 88.38 84 GLY A O 1
ATOM 624 N N . GLU A 1 85 ? 29.880 -44.251 3.893 1.00 88.00 85 GLU A N 1
ATOM 625 C CA . GLU A 1 85 ? 31.336 -44.129 3.828 1.00 88.00 85 GLU A CA 1
ATOM 626 C C . GLU A 1 85 ? 31.891 -44.676 2.508 1.00 88.00 85 GLU A C 1
ATOM 628 O O . GLU A 1 85 ? 32.669 -43.997 1.836 1.00 88.00 85 GLU A O 1
ATOM 633 N N . ALA A 1 86 ? 31.430 -45.855 2.079 1.00 89.44 86 ALA A N 1
ATOM 634 C CA . ALA A 1 86 ? 31.800 -46.417 0.784 1.00 89.44 86 ALA A CA 1
ATOM 635 C C . ALA A 1 86 ? 31.392 -45.496 -0.377 1.00 89.44 86 ALA A C 1
ATOM 637 O O . ALA A 1 86 ? 32.165 -45.313 -1.317 1.00 89.44 86 ALA A O 1
ATOM 638 N N . LEU A 1 87 ? 30.203 -44.885 -0.306 1.00 92.12 87 LEU A N 1
ATOM 639 C CA . LEU A 1 87 ? 29.710 -43.963 -1.329 1.00 92.12 87 LEU A CA 1
ATOM 640 C C . LEU A 1 87 ? 30.571 -42.698 -1.422 1.00 92.12 87 LEU A C 1
ATOM 642 O O . LEU A 1 87 ? 31.009 -42.330 -2.511 1.00 92.12 87 LEU A O 1
ATOM 646 N N . VAL A 1 88 ? 30.832 -42.043 -0.288 1.00 91.88 88 VAL A N 1
ATOM 647 C CA . VAL A 1 88 ? 31.619 -40.803 -0.251 1.00 91.88 88 VAL A CA 1
ATOM 648 C C . VAL A 1 88 ? 33.043 -41.034 -0.764 1.00 91.88 88 VAL A C 1
ATOM 650 O O . VAL A 1 88 ? 33.577 -40.191 -1.486 1.00 91.88 88 VAL A O 1
ATOM 653 N N . ASN A 1 89 ? 33.631 -42.199 -0.489 1.00 89.19 89 ASN A N 1
ATOM 654 C CA . ASN A 1 89 ? 34.980 -42.551 -0.937 1.00 89.19 89 ASN A CA 1
ATOM 655 C C . ASN A 1 89 ? 35.043 -43.162 -2.349 1.00 89.19 89 ASN A C 1
ATOM 657 O O . ASN A 1 89 ? 36.132 -43.347 -2.887 1.00 89.19 89 ASN A O 1
ATOM 661 N N . HIS A 1 90 ? 33.908 -43.442 -2.996 1.00 91.81 90 HIS A N 1
ATOM 662 C CA . HIS A 1 90 ? 33.892 -44.135 -4.286 1.00 91.81 90 HIS A CA 1
ATOM 663 C C . HIS A 1 90 ? 34.570 -43.309 -5.404 1.00 91.81 90 HIS A C 1
ATOM 665 O O . HIS A 1 90 ? 34.213 -42.141 -5.566 1.00 91.81 90 HIS A O 1
ATOM 671 N N . PRO A 1 91 ? 35.476 -43.867 -6.233 1.00 87.38 91 PRO A N 1
ATOM 672 C CA . PRO A 1 91 ? 36.226 -43.095 -7.238 1.00 87.38 91 PRO A CA 1
ATOM 673 C C . PRO A 1 91 ? 35.367 -42.333 -8.257 1.00 87.38 91 PRO A C 1
ATOM 675 O O . PRO A 1 91 ? 35.776 -41.284 -8.737 1.00 87.38 91 PRO A O 1
ATOM 678 N N . ALA A 1 92 ? 34.170 -42.841 -8.569 1.00 86.31 92 ALA A N 1
ATOM 679 C CA . ALA A 1 92 ? 33.251 -42.208 -9.523 1.00 86.31 92 ALA A CA 1
ATOM 680 C C . ALA A 1 92 ? 32.498 -40.977 -8.978 1.00 86.31 92 ALA A C 1
ATOM 682 O O . ALA A 1 92 ? 31.894 -40.258 -9.763 1.00 86.31 92 ALA A O 1
ATOM 683 N N . VAL A 1 93 ? 32.478 -40.751 -7.660 1.00 91.69 93 VAL A N 1
ATOM 684 C CA . VAL A 1 93 ? 31.819 -39.582 -7.047 1.00 91.69 93 VAL A CA 1
ATOM 685 C C . VAL A 1 93 ? 32.807 -38.414 -7.029 1.00 91.69 93 VAL A C 1
ATOM 687 O O . VAL A 1 93 ? 33.862 -38.558 -6.415 1.00 91.69 93 VAL A O 1
ATOM 690 N N . ASP A 1 94 ? 32.475 -37.265 -7.624 1.00 90.38 94 ASP A N 1
ATOM 691 C CA . ASP A 1 94 ? 33.325 -36.054 -7.604 1.00 90.38 94 ASP A CA 1
ATOM 692 C C . ASP A 1 94 ? 32.962 -35.053 -6.507 1.00 90.38 94 ASP A C 1
ATOM 694 O O . ASP A 1 94 ? 33.811 -34.269 -6.082 1.00 90.38 94 ASP A O 1
ATOM 698 N N . SER A 1 95 ? 31.716 -35.074 -6.034 1.00 93.69 95 SER A N 1
ATOM 699 C CA . SER A 1 95 ? 31.221 -34.100 -5.061 1.00 93.69 95 SER A CA 1
ATOM 700 C C . SER A 1 95 ? 30.259 -34.716 -4.047 1.00 93.69 95 SER A C 1
ATOM 702 O O . SER A 1 95 ? 29.673 -35.774 -4.275 1.00 93.69 95 SER A O 1
ATOM 704 N N . VAL A 1 96 ? 30.122 -34.075 -2.887 1.00 95.50 96 VAL A N 1
ATOM 705 C CA . VAL A 1 96 ? 29.316 -34.556 -1.759 1.00 95.50 96 VAL A CA 1
ATOM 706 C C . VAL A 1 96 ? 28.415 -33.433 -1.244 1.00 95.50 96 VAL A C 1
ATOM 708 O O . VAL A 1 96 ? 28.848 -32.292 -1.114 1.00 95.50 96 VAL A O 1
ATOM 711 N N . HIS A 1 97 ? 27.169 -33.758 -0.916 1.00 95.94 97 HIS A N 1
ATOM 712 C CA . HIS A 1 97 ? 26.275 -32.902 -0.142 1.00 95.94 97 HIS A CA 1
ATOM 713 C C . HIS A 1 97 ? 25.848 -33.631 1.135 1.00 95.94 97 HIS A C 1
ATOM 715 O O . HIS A 1 97 ? 25.459 -34.805 1.083 1.00 95.94 97 HIS A O 1
ATOM 721 N N . ILE A 1 98 ? 25.942 -32.961 2.285 1.00 94.00 98 ILE A N 1
ATOM 722 C CA . ILE A 1 98 ? 25.568 -33.531 3.585 1.00 94.00 98 ILE A CA 1
ATOM 723 C C . ILE A 1 98 ? 24.550 -32.642 4.277 1.00 94.00 98 ILE A C 1
ATOM 725 O O . ILE A 1 98 ? 24.841 -31.480 4.548 1.00 94.00 98 ILE A O 1
ATOM 729 N N . THR A 1 99 ? 23.446 -33.259 4.692 1.00 92.88 99 THR A N 1
ATOM 730 C CA . THR A 1 99 ? 22.463 -32.623 5.566 1.00 92.88 99 THR A CA 1
ATOM 731 C C . THR A 1 99 ? 22.433 -33.337 6.913 1.00 92.88 99 THR A C 1
ATOM 733 O O . THR A 1 99 ? 22.161 -34.542 6.982 1.00 92.88 99 THR A O 1
ATOM 736 N N . GLY A 1 100 ? 22.792 -32.639 7.995 1.00 89.38 100 GLY A N 1
ATOM 737 C CA . GLY A 1 100 ? 22.965 -33.270 9.308 1.00 89.38 100 GLY A CA 1
ATOM 738 C C . GLY A 1 100 ? 23.702 -32.423 10.347 1.00 89.38 100 GLY A C 1
ATOM 739 O O . GLY A 1 100 ? 23.593 -31.206 10.367 1.00 89.38 100 GLY A O 1
ATOM 740 N N . SER A 1 101 ? 24.443 -33.070 11.253 1.00 88.44 101 SER A N 1
ATOM 741 C CA . SER A 1 101 ? 25.194 -32.365 12.303 1.00 88.44 101 SER A CA 1
ATOM 742 C C . SER A 1 101 ? 26.608 -31.988 11.860 1.00 88.44 101 SER A C 1
ATOM 744 O O . SER A 1 101 ? 27.250 -32.736 11.115 1.00 88.44 101 SER A O 1
ATOM 746 N N . ALA A 1 102 ? 27.140 -30.888 12.404 1.00 90.00 102 ALA A N 1
ATOM 747 C CA . ALA A 1 102 ? 28.540 -30.495 12.215 1.00 90.00 102 ALA A CA 1
ATOM 748 C C . ALA A 1 102 ? 29.520 -31.603 12.638 1.00 90.00 102 ALA A C 1
ATOM 750 O O . ALA A 1 102 ? 30.503 -31.857 11.950 1.00 90.00 102 ALA A O 1
ATOM 751 N N . ALA A 1 103 ? 29.197 -32.364 13.689 1.00 88.88 103 ALA A N 1
ATOM 752 C CA . ALA A 1 103 ? 29.978 -33.534 14.086 1.00 88.88 103 ALA A CA 1
ATOM 753 C C . ALA A 1 103 ? 30.019 -34.622 12.993 1.00 88.88 103 ALA A C 1
ATOM 755 O O . ALA A 1 103 ? 31.069 -35.207 12.738 1.00 88.88 103 ALA A O 1
ATOM 756 N N . THR A 1 104 ? 28.894 -34.884 12.316 1.00 88.62 104 THR A N 1
ATOM 757 C CA . THR A 1 104 ? 28.840 -35.862 11.214 1.00 88.62 104 THR A CA 1
ATOM 758 C C . THR A 1 104 ? 29.595 -35.361 9.987 1.00 88.62 104 THR A C 1
ATOM 760 O O . THR A 1 104 ? 30.290 -36.144 9.340 1.00 88.62 104 THR A O 1
ATOM 763 N N . HIS A 1 105 ? 29.468 -34.069 9.670 1.00 93.12 105 HIS A N 1
ATOM 764 C CA . HIS A 1 105 ? 30.265 -33.419 8.631 1.00 93.12 105 HIS A CA 1
ATOM 765 C C . HIS A 1 105 ? 31.759 -33.600 8.911 1.00 93.12 105 HIS A C 1
ATOM 767 O O . HIS A 1 105 ? 32.497 -34.083 8.055 1.00 93.12 105 HIS A O 1
ATOM 773 N N . ASP A 1 106 ? 32.185 -33.310 10.136 1.00 93.25 106 ASP A N 1
ATOM 774 C CA . ASP A 1 106 ? 33.584 -33.385 10.529 1.00 93.25 106 ASP A CA 1
ATOM 775 C C . ASP A 1 106 ? 34.132 -34.809 10.532 1.00 93.25 106 ASP A C 1
ATOM 777 O O . ASP A 1 106 ? 35.285 -35.011 10.165 1.00 93.25 106 ASP A O 1
ATOM 781 N N . VAL A 1 107 ? 33.319 -35.812 10.869 1.00 92.06 107 VAL A N 1
ATOM 782 C CA . VAL A 1 107 ? 33.720 -37.217 10.710 1.00 92.06 107 VAL A CA 1
ATOM 783 C C . VAL A 1 107 ? 34.033 -37.545 9.250 1.00 92.06 107 VAL A C 1
ATOM 785 O O . VAL A 1 107 ? 35.014 -38.230 8.970 1.00 92.06 107 VAL A O 1
ATOM 788 N N . VAL A 1 108 ? 33.231 -37.035 8.314 1.00 91.25 108 VAL A N 1
ATOM 789 C CA . VAL A 1 108 ? 33.427 -37.281 6.880 1.00 91.25 108 VAL A CA 1
ATOM 790 C C . VAL A 1 108 ? 34.608 -36.486 6.322 1.00 91.25 108 VAL A C 1
ATOM 792 O O . VAL A 1 108 ? 35.394 -37.022 5.546 1.00 91.25 108 VAL A O 1
ATOM 795 N N . VAL A 1 109 ? 34.735 -35.212 6.694 1.00 94.69 109 VAL A N 1
ATOM 796 C CA . VAL A 1 109 ? 35.753 -34.317 6.130 1.00 94.69 109 VAL A CA 1
ATOM 797 C C . VAL A 1 109 ? 37.112 -34.512 6.788 1.00 94.69 109 VAL A C 1
ATOM 799 O O . VAL A 1 109 ? 38.127 -34.467 6.099 1.00 94.69 109 VAL A O 1
ATOM 802 N N . TRP A 1 110 ? 37.145 -34.739 8.098 1.00 94.81 110 TRP A N 1
ATOM 803 C CA . TRP A 1 110 ? 38.359 -34.683 8.909 1.00 94.81 110 TRP A CA 1
ATOM 804 C C . TRP A 1 110 ? 38.719 -36.013 9.577 1.00 94.81 110 TRP A C 1
ATOM 806 O O . TRP A 1 110 ? 39.791 -36.097 10.159 1.00 94.81 110 TRP A O 1
ATOM 816 N N . GLY A 1 111 ? 37.877 -37.047 9.508 1.00 91.62 111 GLY A N 1
ATOM 817 C CA . GLY A 1 111 ? 38.188 -38.378 10.038 1.00 91.62 111 GLY A CA 1
ATOM 818 C C . GLY A 1 111 ? 37.422 -38.774 11.303 1.00 91.62 111 GLY A C 1
ATOM 819 O O . GLY A 1 111 ? 36.737 -37.983 11.961 1.00 91.62 111 GLY A O 1
ATOM 820 N N . SER A 1 112 ? 37.503 -40.059 11.638 1.00 87.06 112 SER A N 1
ATOM 821 C CA . SER A 1 112 ? 36.583 -40.692 12.595 1.00 87.06 112 SER A CA 1
ATOM 822 C C . SER A 1 112 ? 36.924 -40.406 14.061 1.00 87.06 112 SER A C 1
ATOM 824 O O . SER A 1 112 ? 36.015 -40.272 14.888 1.00 87.06 112 SER A O 1
ATOM 826 N N . THR A 1 113 ? 38.206 -40.224 14.391 1.00 91.75 113 THR A N 1
ATOM 827 C CA . THR A 1 113 ? 38.663 -39.991 15.769 1.00 91.75 113 THR A CA 1
ATOM 828 C C . THR A 1 113 ? 38.922 -38.504 16.044 1.00 91.75 113 THR A C 1
ATOM 830 O O . THR A 1 113 ? 39.299 -37.768 15.132 1.00 91.75 113 THR A O 1
ATOM 833 N N . PRO A 1 114 ? 38.725 -38.020 17.287 1.00 89.75 114 PRO A N 1
ATOM 834 C CA . PRO A 1 114 ? 39.036 -36.634 17.647 1.00 89.75 114 PRO A CA 1
ATOM 835 C C . PRO A 1 114 ? 40.482 -36.222 17.333 1.00 89.75 114 PRO A C 1
ATOM 837 O O . PRO A 1 114 ? 40.683 -35.150 16.765 1.00 89.75 114 PRO A O 1
ATOM 840 N N . ASP A 1 115 ? 41.460 -37.086 17.628 1.00 91.12 115 ASP A N 1
ATOM 841 C CA . ASP A 1 115 ? 42.884 -36.810 17.390 1.00 91.12 115 ASP A CA 1
ATOM 842 C C . ASP A 1 115 ? 43.205 -36.703 15.896 1.00 91.12 115 ASP A C 1
ATOM 844 O O . ASP A 1 115 ? 43.905 -35.782 15.476 1.00 91.12 115 ASP A O 1
ATOM 848 N N . GLU A 1 116 ? 42.647 -37.598 15.071 1.00 93.88 116 GLU A N 1
ATOM 849 C CA . GLU A 1 116 ? 42.800 -37.520 13.616 1.00 93.88 116 GLU A CA 1
ATOM 850 C C . GLU A 1 116 ? 42.202 -36.214 13.080 1.00 93.88 116 GLU A C 1
ATOM 852 O O . GLU A 1 116 ? 42.857 -35.514 12.304 1.00 93.88 116 GLU A O 1
ATOM 857 N N . ARG A 1 117 ? 40.995 -35.845 13.536 1.00 94.06 117 ARG A N 1
ATOM 858 C CA . ARG A 1 117 ? 40.346 -34.595 13.121 1.00 94.06 117 ARG A CA 1
ATOM 859 C C . ARG A 1 117 ? 41.166 -33.374 13.497 1.00 94.06 117 ARG A C 1
ATOM 861 O O . ARG A 1 117 ? 41.352 -32.498 12.656 1.00 94.06 117 ARG A O 1
ATOM 868 N N . ALA A 1 118 ? 41.652 -33.308 14.734 1.00 90.44 118 ALA A N 1
ATOM 869 C CA . ALA A 1 118 ? 42.471 -32.199 15.208 1.00 90.44 118 ALA A CA 1
ATOM 870 C C . ALA A 1 118 ? 43.764 -32.080 14.390 1.00 90.44 118 ALA A C 1
ATOM 872 O O . ALA A 1 118 ? 44.081 -30.999 13.894 1.00 90.44 118 ALA A O 1
ATOM 873 N N . GLN A 1 119 ? 44.453 -33.202 14.165 1.00 93.81 119 GLN A N 1
ATOM 874 C CA . GLN A 1 119 ? 45.691 -33.244 13.391 1.00 93.81 119 GLN A CA 1
ATOM 875 C C . GLN A 1 119 ? 45.472 -32.836 11.928 1.00 93.81 119 GLN A C 1
ATOM 877 O O . GLN A 1 119 ? 46.234 -32.041 11.380 1.00 93.81 119 GLN A O 1
ATOM 882 N N . ARG A 1 120 ? 44.419 -33.343 11.277 1.00 96.00 120 ARG A N 1
ATOM 883 C CA . ARG A 1 120 ? 44.098 -33.004 9.883 1.00 96.00 120 ARG A CA 1
ATOM 884 C C . ARG A 1 120 ? 43.648 -31.555 9.722 1.00 96.00 120 ARG A C 1
ATOM 886 O O . ARG A 1 120 ? 44.092 -30.907 8.778 1.00 96.00 120 ARG A O 1
ATOM 893 N N . LYS A 1 121 ? 42.833 -31.027 10.646 1.00 93.38 121 LYS A N 1
ATOM 894 C CA . LYS A 1 121 ? 42.467 -29.600 10.675 1.00 93.38 121 LYS A CA 1
ATOM 895 C C . LYS A 1 121 ? 43.706 -28.722 10.839 1.00 93.38 121 LYS A C 1
ATOM 897 O O . LYS A 1 121 ? 43.872 -27.783 10.070 1.00 93.38 121 LYS A O 1
ATOM 902 N N . HIS A 1 122 ? 44.596 -29.066 11.774 1.00 92.50 122 HIS A N 1
ATOM 903 C CA . HIS A 1 122 ? 45.852 -28.343 11.997 1.00 92.50 122 HIS A CA 1
ATOM 904 C C . HIS A 1 122 ? 46.743 -28.322 10.749 1.00 92.50 122 HIS A C 1
ATOM 906 O O . HIS A 1 122 ? 47.296 -27.285 10.396 1.00 92.50 122 HIS A O 1
ATOM 912 N N . ASN A 1 123 ? 46.829 -29.448 10.039 1.00 93.00 123 ASN A N 1
ATOM 913 C CA . ASN A 1 123 ? 47.636 -29.567 8.825 1.00 93.00 123 ASN A CA 1
ATOM 914 C C . ASN A 1 123 ? 46.924 -29.072 7.555 1.00 93.00 123 ASN A C 1
ATOM 916 O O . ASN A 1 123 ? 47.501 -29.169 6.474 1.00 93.00 123 ASN A O 1
ATOM 920 N N . HIS A 1 124 ? 45.679 -28.587 7.656 1.00 92.12 124 HIS A N 1
ATOM 921 C CA . HIS A 1 124 ? 44.827 -28.256 6.508 1.00 92.12 124 HIS A CA 1
ATOM 922 C C . HIS A 1 124 ? 44.708 -29.413 5.488 1.00 92.12 124 HIS A C 1
ATOM 924 O O . HIS A 1 124 ? 44.608 -29.190 4.281 1.00 92.12 124 HIS A O 1
ATOM 930 N N . ASP A 1 125 ? 44.705 -30.659 5.975 1.00 94.25 125 ASP A N 1
ATOM 931 C CA . ASP A 1 125 ? 44.718 -31.888 5.171 1.00 94.25 125 ASP A CA 1
ATOM 932 C C . ASP A 1 125 ? 43.413 -32.694 5.348 1.00 94.25 125 ASP A C 1
ATOM 934 O O . ASP A 1 125 ? 43.398 -33.711 6.057 1.00 94.25 125 ASP A O 1
ATOM 938 N N . PRO A 1 126 ? 42.288 -32.271 4.732 1.00 94.75 126 PRO A N 1
ATOM 939 C CA . PRO A 1 126 ? 41.011 -32.965 4.888 1.00 94.75 126 PRO A CA 1
ATOM 940 C C . PRO A 1 126 ? 41.108 -34.400 4.365 1.00 94.75 126 PRO A C 1
ATOM 942 O O . PRO A 1 126 ? 41.719 -34.647 3.323 1.00 94.75 126 PRO A O 1
ATOM 945 N N . LEU A 1 127 ? 40.497 -35.350 5.074 1.00 94.25 127 LEU A N 1
ATOM 946 C CA . LEU A 1 127 ? 40.370 -36.742 4.637 1.00 94.25 127 LEU A CA 1
ATOM 947 C C . LEU A 1 127 ? 39.569 -36.817 3.329 1.00 94.25 127 LEU A C 1
ATOM 949 O O . LEU A 1 127 ? 39.974 -37.497 2.385 1.00 94.25 127 LEU A O 1
ATOM 953 N N . LEU A 1 128 ? 38.468 -36.065 3.247 1.00 94.12 128 LEU A N 1
ATOM 954 C CA . LEU A 1 128 ? 37.689 -35.946 2.021 1.00 94.12 128 LEU A CA 1
ATOM 955 C C . LEU A 1 128 ? 38.402 -35.023 1.023 1.00 94.12 128 LEU A C 1
ATOM 957 O O . LEU A 1 128 ? 38.497 -33.818 1.232 1.00 94.12 128 LEU A O 1
ATOM 961 N N . LYS A 1 129 ? 38.852 -35.581 -0.104 1.00 91.81 129 LYS A N 1
ATOM 962 C CA . LYS A 1 129 ? 39.521 -34.830 -1.188 1.00 91.81 129 LYS A CA 1
ATOM 963 C C . LYS A 1 129 ? 38.571 -34.251 -2.244 1.00 91.81 129 LYS A C 1
ATOM 965 O O . LYS A 1 129 ? 39.019 -33.725 -3.256 1.00 91.81 129 LYS A O 1
ATOM 970 N N . LYS A 1 130 ? 37.265 -34.389 -2.029 1.00 93.00 130 LYS A N 1
ATOM 971 C CA . LYS A 1 130 ? 36.200 -34.048 -2.981 1.00 93.00 130 LYS A CA 1
ATOM 972 C C . LYS A 1 130 ? 35.520 -32.747 -2.585 1.00 93.00 130 LYS A C 1
ATOM 974 O O . LYS A 1 130 ? 35.497 -32.403 -1.405 1.00 93.00 130 LYS A O 1
ATOM 979 N N . THR A 1 131 ? 34.920 -32.052 -3.550 1.00 91.44 131 THR A N 1
ATOM 980 C CA . THR A 1 131 ? 34.121 -30.854 -3.262 1.00 91.44 131 THR A CA 1
ATOM 981 C C . THR A 1 131 ? 32.932 -31.227 -2.385 1.00 91.44 131 THR A C 1
ATOM 983 O O . THR A 1 131 ? 32.231 -32.196 -2.674 1.00 91.44 131 THR A O 1
ATOM 986 N N . ILE A 1 132 ? 32.688 -30.451 -1.332 1.00 93.69 132 ILE A N 1
ATOM 987 C CA . ILE A 1 132 ? 31.581 -30.680 -0.406 1.00 93.69 132 ILE A CA 1
ATOM 988 C C . ILE A 1 132 ? 30.738 -29.418 -0.229 1.00 93.69 132 ILE A C 1
ATOM 990 O O . ILE A 1 132 ? 31.262 -28.309 -0.158 1.00 93.69 132 ILE A O 1
ATOM 994 N N . THR A 1 133 ? 29.426 -29.616 -0.152 1.00 94.00 133 THR A N 1
ATOM 995 C CA . THR A 1 133 ? 28.444 -28.641 0.341 1.00 94.00 133 THR A CA 1
ATOM 996 C C . THR A 1 133 ? 27.707 -29.247 1.533 1.00 94.00 133 THR A C 1
ATOM 998 O O . THR A 1 133 ? 27.681 -30.473 1.696 1.00 94.00 133 THR A O 1
ATOM 1001 N N . SER A 1 134 ? 27.123 -28.413 2.386 1.00 94.19 134 SER A N 1
ATOM 1002 C CA . SER A 1 134 ? 26.441 -28.903 3.584 1.00 94.19 134 SER A CA 1
ATOM 1003 C C . SER A 1 134 ? 25.344 -27.964 4.069 1.00 94.19 134 SER A C 1
ATOM 1005 O O . SER A 1 134 ? 25.482 -26.751 3.957 1.00 94.19 134 SER A O 1
ATOM 1007 N N . GLU A 1 135 ? 24.282 -28.539 4.633 1.00 93.00 135 GLU A N 1
ATOM 1008 C CA . GLU A 1 135 ? 23.250 -27.846 5.415 1.00 93.00 135 GLU A CA 1
ATOM 1009 C C . GLU A 1 135 ? 23.230 -28.465 6.814 1.00 93.00 135 GLU A C 1
ATOM 1011 O O . GLU A 1 135 ? 23.057 -29.675 6.981 1.00 93.00 135 GLU A O 1
ATOM 1016 N N . LEU A 1 136 ? 23.527 -27.653 7.825 1.00 93.19 136 LEU A N 1
ATOM 1017 C CA . LEU A 1 136 ? 23.700 -28.090 9.205 1.00 93.19 136 LEU A CA 1
ATOM 1018 C C . LEU A 1 136 ? 22.905 -27.176 10.143 1.00 93.19 136 LEU A C 1
ATOM 1020 O O . LEU A 1 136 ? 22.659 -26.012 9.838 1.00 93.19 136 LEU A O 1
ATOM 1024 N N . GLY A 1 137 ? 22.537 -27.695 11.313 1.00 91.44 137 GLY A N 1
ATOM 1025 C CA . GLY A 1 137 ? 21.764 -26.949 12.310 1.00 91.44 137 GLY A CA 1
ATOM 1026 C C . GLY A 1 137 ? 22.509 -25.783 12.964 1.00 91.44 137 GLY A C 1
ATOM 1027 O O . GLY A 1 137 ? 23.691 -25.527 12.711 1.00 91.44 137 GLY A O 1
ATOM 1028 N N . ASN A 1 138 ? 21.795 -25.069 13.831 1.00 94.19 138 ASN A N 1
ATOM 1029 C CA . ASN A 1 138 ? 22.355 -24.118 14.786 1.00 94.19 138 ASN A CA 1
ATOM 1030 C C . ASN A 1 138 ? 21.629 -24.226 16.126 1.00 94.19 138 ASN A C 1
ATOM 1032 O O . ASN A 1 138 ? 20.509 -24.736 16.205 1.00 94.19 138 ASN A O 1
ATOM 1036 N N . VAL A 1 139 ? 22.220 -23.670 17.183 1.00 96.88 139 VAL A N 1
ATOM 1037 C CA . VAL A 1 139 ? 21.450 -23.399 18.400 1.00 96.88 139 VAL A CA 1
ATOM 1038 C C . VAL A 1 139 ? 20.490 -22.259 18.070 1.00 96.88 139 VAL A C 1
ATOM 1040 O O . VAL A 1 139 ? 20.881 -21.100 18.059 1.00 96.88 139 VAL A O 1
ATOM 1043 N N . THR A 1 140 ? 19.250 -22.592 17.697 1.00 97.94 140 THR A N 1
ATOM 1044 C CA . THR A 1 140 ? 18.325 -21.627 17.080 1.00 97.94 140 THR A CA 1
ATOM 1045 C C . THR A 1 140 ? 17.824 -20.594 18.096 1.00 97.94 140 THR A C 1
ATOM 1047 O O . THR A 1 140 ? 17.094 -20.986 19.022 1.00 97.94 140 THR A O 1
ATOM 1050 N N . PRO A 1 141 ? 18.145 -19.292 17.924 1.00 98.38 141 PRO A N 1
ATOM 1051 C CA . PRO A 1 141 ? 17.673 -18.242 18.809 1.00 98.38 141 PRO A CA 1
ATOM 1052 C C . PRO A 1 141 ? 16.312 -17.682 18.370 1.00 98.38 141 PRO A C 1
ATOM 1054 O O . PRO A 1 141 ? 16.012 -17.552 17.177 1.00 98.38 141 PRO A O 1
ATOM 1057 N N . TRP A 1 142 ? 15.512 -17.274 19.354 1.00 98.56 142 TRP A N 1
ATOM 1058 C CA . TRP A 1 142 ? 14.348 -16.414 19.156 1.00 98.56 142 TRP A CA 1
ATOM 1059 C C . TRP A 1 142 ? 14.450 -15.185 20.062 1.00 98.56 142 TRP A C 1
ATOM 1061 O O . TRP A 1 142 ? 14.301 -15.285 21.279 1.00 98.56 142 TRP A O 1
ATOM 1071 N N . ILE A 1 143 ? 14.703 -14.022 19.465 1.00 98.69 143 ILE A N 1
ATOM 1072 C CA . ILE A 1 143 ? 14.839 -12.741 20.163 1.00 98.69 143 ILE A CA 1
ATOM 1073 C C . ILE A 1 143 ? 13.453 -12.120 20.346 1.00 98.69 143 ILE A C 1
ATOM 1075 O O . ILE A 1 143 ? 12.716 -11.935 19.378 1.00 98.69 143 ILE A O 1
ATOM 1079 N N . ILE A 1 144 ? 13.093 -11.773 21.580 1.00 98.25 144 ILE A N 1
ATOM 1080 C CA . ILE A 1 144 ? 11.840 -11.078 21.890 1.00 98.25 144 ILE A CA 1
ATOM 1081 C C . ILE A 1 144 ? 12.167 -9.630 22.240 1.00 98.25 144 ILE A C 1
ATOM 1083 O O . ILE A 1 144 ? 12.724 -9.359 23.304 1.00 98.25 144 ILE A O 1
ATOM 1087 N N . ALA A 1 145 ? 11.832 -8.695 21.348 1.00 96.62 145 ALA A N 1
ATOM 1088 C CA . ALA A 1 145 ? 12.038 -7.276 21.602 1.00 96.62 145 ALA A CA 1
ATOM 1089 C C . ALA A 1 145 ? 11.207 -6.838 22.823 1.00 96.62 145 ALA A C 1
ATOM 1091 O O . ALA A 1 145 ? 10.044 -7.250 22.924 1.00 96.62 145 ALA A O 1
ATOM 1092 N N . PRO A 1 146 ? 11.750 -5.992 23.719 1.00 94.00 146 PRO A N 1
ATOM 1093 C CA . PRO A 1 146 ? 11.117 -5.572 24.969 1.00 94.00 146 PRO A CA 1
ATOM 1094 C C . PRO A 1 146 ? 10.026 -4.510 24.754 1.00 94.00 146 PRO A C 1
ATOM 1096 O O . PRO A 1 146 ? 10.008 -3.462 25.394 1.00 94.00 146 PRO A O 1
ATOM 1099 N N . ALA A 1 147 ? 9.110 -4.782 23.830 1.00 90.81 147 ALA A N 1
ATOM 1100 C CA . ALA A 1 147 ? 7.977 -3.932 23.510 1.00 90.81 147 ALA A CA 1
ATOM 1101 C C . ALA A 1 147 ? 6.830 -4.083 24.519 1.00 90.81 147 ALA A C 1
ATOM 1103 O O . ALA A 1 147 ? 6.768 -5.042 25.290 1.00 90.81 147 ALA A O 1
ATOM 1104 N N . GLU A 1 148 ? 5.870 -3.164 24.456 1.00 91.19 148 GLU A N 1
ATOM 1105 C CA . GLU A 1 148 ? 4.556 -3.346 25.070 1.00 91.19 148 GLU A CA 1
ATOM 1106 C C . GLU A 1 148 ? 3.656 -4.139 24.120 1.00 91.19 148 GLU A C 1
ATOM 1108 O O . GLU A 1 148 ? 3.224 -3.628 23.086 1.00 91.19 148 GLU A O 1
ATOM 1113 N N . TYR A 1 149 ? 3.381 -5.392 24.467 1.00 92.62 149 TYR A N 1
ATOM 1114 C CA . TYR A 1 149 ? 2.490 -6.281 23.729 1.00 92.62 149 TYR A CA 1
ATOM 1115 C C . TYR A 1 149 ? 1.106 -6.299 24.377 1.00 92.62 149 TYR A C 1
ATOM 1117 O O . TYR A 1 149 ? 0.965 -6.395 25.600 1.00 92.62 149 TYR A O 1
ATOM 1125 N N . THR A 1 150 ? 0.057 -6.302 23.560 1.00 89.19 150 THR A N 1
ATOM 1126 C CA . THR A 1 150 ? -1.292 -6.633 24.029 1.00 89.19 150 THR A CA 1
ATOM 1127 C C . THR A 1 150 ? -1.385 -8.114 24.411 1.00 89.19 150 THR A C 1
ATOM 1129 O O . THR A 1 150 ? -0.589 -8.948 23.976 1.00 89.19 150 THR A O 1
ATOM 1132 N N . THR A 1 151 ? -2.411 -8.494 25.177 1.00 82.31 151 THR A N 1
ATOM 1133 C CA . THR A 1 151 ? -2.641 -9.902 25.550 1.00 82.31 151 THR A CA 1
ATOM 1134 C C . THR A 1 151 ? -2.755 -10.823 24.333 1.00 82.31 151 THR A C 1
ATOM 1136 O O . THR A 1 151 ? -2.219 -11.927 24.349 1.00 82.31 151 THR A O 1
ATOM 1139 N N . ARG A 1 152 ? -3.423 -10.372 23.260 1.00 85.44 152 ARG A N 1
ATOM 1140 C CA . ARG A 1 152 ? -3.585 -11.161 22.029 1.00 85.44 152 ARG A CA 1
ATOM 1141 C C . ARG A 1 152 ? -2.251 -11.375 21.311 1.00 85.44 152 ARG A C 1
ATOM 1143 O O . ARG A 1 152 ? -2.022 -12.448 20.760 1.00 85.44 152 ARG A O 1
ATOM 1150 N N . GLU A 1 153 ? -1.389 -10.365 21.310 1.00 93.56 153 GLU A N 1
ATOM 1151 C CA . GLU A 1 153 ? -0.063 -10.438 20.698 1.00 93.56 153 GLU A CA 1
ATOM 1152 C C . GLU A 1 153 ? 0.883 -11.329 21.508 1.00 93.56 153 GLU A C 1
ATOM 1154 O O . GLU A 1 153 ? 1.549 -12.177 20.916 1.00 93.56 153 GLU A O 1
ATOM 1159 N N . LEU A 1 154 ? 0.879 -11.214 22.844 1.00 92.44 154 LEU A N 1
ATOM 1160 C CA . LEU A 1 154 ? 1.636 -12.108 23.730 1.00 92.44 154 LEU A CA 1
ATOM 1161 C C . LEU A 1 154 ? 1.235 -13.570 23.543 1.00 92.44 154 LEU A C 1
ATOM 1163 O O . LEU A 1 154 ? 2.110 -14.419 23.408 1.00 92.44 154 LEU A O 1
ATOM 1167 N N . GLU A 1 155 ? -0.068 -13.863 23.518 1.00 91.12 155 GLU A N 1
ATOM 1168 C CA . GLU A 1 155 ? -0.568 -15.230 23.335 1.00 91.12 155 GLU A CA 1
ATOM 1169 C C . GLU A 1 155 ? -0.134 -15.790 21.971 1.00 91.12 155 GLU A C 1
ATOM 1171 O O . GLU A 1 155 ? 0.423 -16.880 21.895 1.00 91.12 155 GLU A O 1
ATOM 1176 N N . SER A 1 156 ? -0.298 -15.010 20.897 1.00 92.31 156 SER A N 1
ATOM 1177 C CA . SER A 1 156 ? 0.115 -15.416 19.547 1.00 92.31 156 SER A CA 1
ATOM 1178 C C . SER A 1 156 ? 1.616 -15.714 19.457 1.00 92.31 156 SER A C 1
ATOM 1180 O O . SER A 1 156 ? 2.019 -16.736 18.901 1.00 92.31 156 SER A O 1
ATOM 1182 N N . GLN A 1 157 ? 2.463 -14.848 20.019 1.00 95.44 157 GLN A N 1
ATOM 1183 C CA . GLN A 1 157 ? 3.914 -15.039 19.972 1.00 95.44 157 GLN A CA 1
ATOM 1184 C C . GLN A 1 157 ? 4.377 -16.187 20.872 1.00 95.44 157 GLN A C 1
ATOM 1186 O O . GLN A 1 157 ? 5.220 -16.982 20.461 1.00 95.44 157 GLN A O 1
ATOM 1191 N N . ALA A 1 158 ? 3.783 -16.340 22.056 1.00 95.88 158 ALA A N 1
ATOM 1192 C CA . ALA A 1 158 ? 4.063 -17.476 22.924 1.00 95.88 158 ALA A CA 1
ATOM 1193 C C . ALA A 1 158 ? 3.687 -18.810 22.262 1.00 95.88 158 ALA A C 1
ATOM 1195 O O . ALA A 1 158 ? 4.414 -19.796 22.385 1.00 95.88 158 ALA A O 1
ATOM 1196 N N . GLN A 1 159 ? 2.578 -18.831 21.520 1.00 93.62 159 GLN A N 1
ATOM 1197 C CA . GLN A 1 159 ? 2.145 -19.988 20.749 1.00 93.62 159 GLN A CA 1
ATOM 1198 C C . GLN A 1 159 ? 3.130 -20.315 19.623 1.00 93.62 159 GLN A C 1
ATOM 1200 O O . GLN A 1 159 ? 3.543 -21.466 19.513 1.00 93.62 159 GLN A O 1
ATOM 1205 N N . HIS A 1 160 ? 3.568 -19.322 18.840 1.00 95.19 160 HIS A N 1
ATOM 1206 C CA . HIS A 1 160 ? 4.592 -19.500 17.800 1.00 95.19 160 HIS A CA 1
ATOM 1207 C C . HIS A 1 160 ? 5.896 -20.095 18.344 1.00 95.19 160 HIS A C 1
ATOM 1209 O O . HIS A 1 160 ? 6.389 -21.076 17.785 1.00 95.19 160 HIS A O 1
ATOM 1215 N N . VAL A 1 161 ? 6.403 -19.564 19.461 1.00 96.88 161 VAL A N 1
ATOM 1216 C CA . VAL A 1 161 ? 7.602 -20.089 20.138 1.00 96.88 161 VAL A CA 1
ATOM 1217 C C . VAL A 1 161 ? 7.376 -21.517 20.646 1.00 96.88 161 VAL A C 1
ATOM 1219 O O . VAL A 1 161 ? 8.222 -22.391 20.474 1.00 96.88 161 VAL A O 1
ATOM 1222 N N . ALA A 1 162 ? 6.215 -21.817 21.230 1.00 95.94 162 ALA A N 1
ATOM 1223 C CA . ALA A 1 162 ? 5.912 -23.182 21.654 1.00 95.94 162 ALA A CA 1
ATOM 1224 C C . ALA A 1 162 ? 5.850 -24.155 20.461 1.00 95.94 162 ALA A C 1
ATOM 1226 O O . ALA A 1 162 ? 6.303 -25.297 20.567 1.00 95.94 162 ALA A O 1
ATOM 1227 N N . VAL A 1 163 ? 5.335 -23.731 19.302 1.00 93.56 163 VAL A N 1
ATOM 1228 C CA . VAL A 1 163 ? 5.323 -24.584 18.103 1.00 93.56 163 VAL A CA 1
ATOM 1229 C C . VAL A 1 163 ? 6.723 -24.838 17.574 1.00 93.56 163 VAL A C 1
ATOM 1231 O O . VAL A 1 163 ? 7.031 -25.978 17.225 1.00 93.56 163 VAL A O 1
ATOM 1234 N N . SER A 1 164 ? 7.575 -23.814 17.514 1.00 96.06 164 SER A N 1
ATOM 1235 C CA . SER A 1 164 ? 8.940 -23.986 17.015 1.00 96.06 164 SER A CA 1
ATOM 1236 C C . SER A 1 164 ? 9.745 -24.961 17.873 1.00 96.06 164 SER A C 1
ATOM 1238 O O . SER A 1 164 ? 10.567 -25.699 17.336 1.00 96.06 164 SER A O 1
ATOM 1240 N N . ILE A 1 165 ? 9.463 -25.032 19.177 1.00 96.44 165 ILE A N 1
ATOM 1241 C CA . ILE A 1 165 ? 10.049 -26.019 20.091 1.00 96.44 165 ILE A CA 1
ATOM 1242 C C . ILE A 1 165 ? 9.454 -27.415 19.855 1.00 96.44 165 ILE A C 1
ATOM 1244 O O . ILE A 1 165 ? 10.188 -28.403 19.826 1.00 96.44 165 ILE A O 1
ATOM 1248 N N . THR A 1 166 ? 8.131 -27.519 19.716 1.00 94.56 166 THR A N 1
ATOM 1249 C CA . THR A 1 166 ? 7.410 -28.804 19.791 1.00 94.56 166 THR A CA 1
ATOM 1250 C C . THR A 1 166 ? 7.274 -29.538 18.461 1.00 94.56 166 THR A C 1
ATOM 1252 O O . THR A 1 166 ? 7.066 -30.759 18.434 1.00 94.56 166 THR A O 1
ATOM 1255 N N . ASN A 1 167 ? 7.389 -28.828 17.337 1.00 92.69 167 ASN A N 1
ATOM 1256 C CA . ASN A 1 167 ? 7.267 -29.433 16.021 1.00 92.69 167 ASN A CA 1
ATOM 1257 C C . ASN A 1 167 ? 8.301 -30.558 15.844 1.00 92.69 167 ASN A C 1
ATOM 1259 O O . ASN A 1 167 ? 9.469 -30.415 16.201 1.00 92.69 167 ASN A O 1
ATOM 1263 N N . ASN A 1 168 ? 7.842 -31.702 15.326 1.00 92.62 168 ASN A N 1
ATOM 1264 C CA . ASN A 1 168 ? 8.667 -32.894 15.111 1.00 92.62 168 ASN A CA 1
ATOM 1265 C C . ASN A 1 168 ? 9.468 -33.340 16.355 1.00 92.62 168 ASN A C 1
ATOM 1267 O O . ASN A 1 168 ? 10.607 -33.782 16.243 1.00 92.62 168 ASN A O 1
ATOM 1271 N N . VAL A 1 169 ? 8.888 -33.211 17.557 1.00 93.75 169 VAL A N 1
ATOM 1272 C CA . VAL A 1 169 ? 9.534 -33.645 18.818 1.00 93.75 169 VAL A CA 1
ATOM 1273 C C . VAL A 1 169 ? 10.837 -32.880 19.102 1.00 93.75 169 VAL A C 1
ATOM 1275 O O . VAL A 1 169 ? 11.736 -33.361 19.788 1.00 93.75 169 VAL A O 1
ATOM 1278 N N . SER A 1 170 ? 10.934 -31.654 18.576 1.00 94.94 170 SER A N 1
ATOM 1279 C CA . SER A 1 170 ? 12.126 -30.804 18.636 1.00 94.94 170 SER A CA 1
ATOM 1280 C C . SER A 1 170 ? 13.353 -31.348 17.886 1.00 94.94 170 SER A C 1
ATOM 1282 O O . SER A 1 170 ? 14.482 -30.934 18.162 1.00 94.94 170 SER A O 1
ATOM 1284 N N . PHE A 1 171 ? 13.135 -32.249 16.921 1.00 94.69 171 PHE A N 1
ATOM 1285 C CA . PHE A 1 171 ? 14.155 -32.783 16.009 1.00 94.69 171 PHE A CA 1
ATOM 1286 C C . PHE A 1 171 ? 14.255 -31.986 14.698 1.00 94.69 171 PHE A C 1
ATOM 1288 O O . PHE A 1 171 ? 14.591 -32.530 13.651 1.00 94.69 171 PHE A O 1
ATOM 1295 N N . ASN A 1 172 ? 13.954 -30.691 14.717 1.00 93.94 172 ASN A N 1
ATOM 1296 C CA . ASN A 1 172 ? 14.202 -29.816 13.572 1.00 93.94 172 ASN A CA 1
ATOM 1297 C C . ASN A 1 172 ? 15.493 -29.028 13.810 1.00 93.94 172 ASN A C 1
ATOM 1299 O O . ASN A 1 172 ? 15.691 -28.537 14.916 1.00 93.94 172 ASN A O 1
ATOM 1303 N N . CYS A 1 173 ? 16.305 -28.845 12.763 1.00 91.75 173 CYS A N 1
ATOM 1304 C CA . CYS A 1 173 ? 17.512 -27.998 12.783 1.00 91.75 173 CYS A CA 1
ATOM 1305 C C . CYS A 1 173 ? 17.218 -26.516 13.090 1.00 91.75 173 CYS A C 1
ATOM 1307 O O . CYS A 1 173 ? 18.114 -25.752 13.422 1.00 91.75 173 CYS A O 1
ATOM 1309 N N . LEU A 1 174 ? 15.946 -26.135 12.950 1.00 93.69 174 LEU A N 1
ATOM 1310 C CA . LEU A 1 174 ? 15.377 -24.807 13.174 1.00 93.69 174 LEU A CA 1
ATOM 1311 C C . LEU A 1 174 ? 14.450 -24.753 14.404 1.00 93.69 174 LEU A C 1
ATOM 1313 O O . LEU A 1 174 ? 13.651 -23.824 14.558 1.00 93.69 174 LEU A O 1
ATOM 1317 N N . ALA A 1 175 ? 14.455 -25.801 15.238 1.00 96.56 175 ALA A N 1
ATOM 1318 C CA . ALA A 1 175 ? 13.677 -25.805 16.471 1.00 96.56 175 ALA A CA 1
ATOM 1319 C C . ALA A 1 175 ? 14.307 -24.831 17.465 1.00 96.56 175 ALA A C 1
ATOM 1321 O O . ALA A 1 175 ? 15.485 -24.964 17.783 1.00 96.56 175 ALA A O 1
ATOM 1322 N N . THR A 1 176 ? 13.526 -23.886 17.990 1.00 97.88 176 THR A N 1
ATOM 1323 C CA . THR A 1 176 ? 14.035 -22.899 18.952 1.00 97.88 176 THR A CA 1
ATOM 1324 C C . THR A 1 176 ? 14.640 -23.596 20.161 1.00 97.88 176 THR A C 1
ATOM 1326 O O . THR A 1 176 ? 13.968 -24.388 20.823 1.00 97.88 176 THR A O 1
ATOM 1329 N N . LYS A 1 177 ? 15.918 -23.307 20.422 1.00 98.00 177 LYS A N 1
ATOM 1330 C CA . LYS A 1 177 ? 16.666 -23.846 21.565 1.00 98.00 177 LYS A CA 1
ATOM 1331 C C . LYS A 1 177 ? 16.952 -22.787 22.618 1.00 98.00 177 LYS A C 1
ATOM 1333 O O . LYS A 1 177 ? 17.080 -23.143 23.785 1.00 98.00 177 LYS A O 1
ATOM 1338 N N . VAL A 1 178 ? 16.995 -21.513 22.220 1.00 98.62 178 VAL A N 1
ATOM 1339 C CA . VAL A 1 178 ? 17.220 -20.386 23.128 1.00 98.62 178 VAL A CA 1
ATOM 1340 C C . VAL A 1 178 ? 16.220 -19.270 22.837 1.00 98.62 178 VAL A C 1
ATOM 1342 O O . VAL A 1 178 ? 16.171 -18.736 21.731 1.00 98.62 178 VAL A O 1
ATOM 1345 N N . ILE A 1 179 ? 15.431 -18.896 23.842 1.00 98.75 179 ILE A N 1
ATOM 1346 C CA . ILE A 1 179 ? 14.652 -17.655 23.846 1.00 98.75 179 ILE A CA 1
ATOM 1347 C C . ILE A 1 179 ? 15.537 -16.567 24.462 1.00 98.75 179 ILE A C 1
ATOM 1349 O O . ILE A 1 179 ? 16.100 -16.765 25.537 1.00 98.75 179 ILE A O 1
ATOM 1353 N N . VAL A 1 180 ? 15.668 -15.426 23.792 1.00 98.75 180 VAL A N 1
ATOM 1354 C CA . VAL A 1 180 ? 16.478 -14.297 24.263 1.00 98.75 180 VAL A CA 1
ATOM 1355 C C . VAL A 1 180 ? 15.541 -13.159 24.639 1.00 98.75 180 VAL A C 1
ATOM 1357 O O . VAL A 1 180 ? 14.827 -12.630 23.783 1.00 98.75 180 VAL A O 1
ATOM 1360 N N . THR A 1 181 ? 15.529 -12.781 25.916 1.00 98.62 181 THR A N 1
ATOM 1361 C CA . THR A 1 181 ? 14.698 -11.681 26.422 1.00 98.62 181 THR A CA 1
ATOM 1362 C C . THR A 1 181 ? 15.538 -10.644 27.157 1.00 98.62 181 THR A C 1
ATOM 1364 O O . THR A 1 181 ? 16.669 -10.908 27.569 1.00 98.62 181 THR A O 1
ATOM 1367 N N . TRP A 1 182 ? 14.989 -9.443 27.333 1.00 98.00 182 TRP A N 1
ATOM 1368 C CA . TRP A 1 182 ? 15.608 -8.431 28.181 1.00 98.00 182 TRP A CA 1
ATOM 1369 C C . TRP A 1 182 ? 15.233 -8.669 29.641 1.00 98.00 182 TRP A C 1
ATOM 1371 O O . TRP A 1 182 ? 14.050 -8.760 29.980 1.00 98.00 182 TRP A O 1
ATOM 1381 N N . LYS A 1 183 ? 16.235 -8.704 30.523 1.00 96.75 183 LYS A N 1
ATOM 1382 C CA . LYS A 1 183 ? 16.070 -8.968 31.958 1.00 96.75 183 LYS A CA 1
ATOM 1383 C C . LYS A 1 183 ? 15.059 -8.037 32.631 1.00 96.75 183 LYS A C 1
ATOM 1385 O O . LYS A 1 183 ? 14.299 -8.486 33.485 1.00 96.75 183 LYS A O 1
ATOM 1390 N N . ASN A 1 184 ? 15.026 -6.771 32.215 1.00 93.62 184 ASN A N 1
ATOM 1391 C CA . ASN A 1 184 ? 14.160 -5.742 32.793 1.00 93.62 184 ASN A CA 1
ATOM 1392 C C . ASN A 1 184 ? 12.853 -5.530 32.013 1.00 93.62 184 ASN A C 1
ATOM 1394 O O . ASN A 1 184 ? 12.124 -4.582 32.298 1.00 93.62 184 ASN A O 1
ATOM 1398 N N . TRP A 1 185 ? 12.529 -6.387 31.037 1.00 97.31 185 TRP A N 1
ATOM 1399 C CA . TRP A 1 185 ? 11.285 -6.253 30.282 1.00 97.31 185 TRP A CA 1
ATOM 1400 C C . TRP A 1 185 ? 10.063 -6.538 31.177 1.00 97.31 185 TRP A C 1
ATOM 1402 O O . TRP A 1 185 ? 9.912 -7.670 31.649 1.00 97.31 185 TRP A O 1
ATOM 1412 N N . PRO A 1 186 ? 9.143 -5.570 31.384 1.00 91.62 186 PRO A N 1
ATOM 1413 C CA . PRO A 1 186 ? 8.052 -5.726 32.352 1.00 91.62 186 PRO A CA 1
ATOM 1414 C C . PRO A 1 186 ? 7.115 -6.908 32.076 1.00 91.62 186 PRO A C 1
ATOM 1416 O O . PRO A 1 186 ? 6.580 -7.509 33.006 1.00 91.62 186 PRO A O 1
ATOM 1419 N N . GLN A 1 187 ? 6.919 -7.273 30.805 1.00 95.12 187 GLN A N 1
ATOM 1420 C CA . GLN A 1 187 ? 6.029 -8.371 30.411 1.00 95.12 187 GLN A CA 1
ATOM 1421 C C . GLN A 1 187 ? 6.747 -9.722 30.264 1.00 95.12 187 GLN A C 1
ATOM 1423 O O . GLN A 1 187 ? 6.091 -10.715 29.944 1.00 95.12 187 GLN A O 1
ATOM 1428 N N . ARG A 1 188 ? 8.058 -9.799 30.553 1.00 97.38 188 ARG A N 1
ATOM 1429 C CA . ARG A 1 188 ? 8.872 -11.019 30.414 1.00 97.38 188 ARG A CA 1
ATOM 1430 C C . ARG A 1 188 ? 8.267 -12.214 31.140 1.00 97.38 188 ARG A C 1
ATOM 1432 O O . ARG A 1 188 ? 8.040 -13.256 30.532 1.00 97.38 188 ARG A O 1
ATOM 1439 N N . ALA A 1 189 ? 7.973 -12.061 32.431 1.00 93.62 189 ALA A N 1
ATOM 1440 C CA . ALA A 1 189 ? 7.428 -13.148 33.242 1.00 93.62 189 ALA A CA 1
ATOM 1441 C C . ALA A 1 189 ? 6.089 -13.656 32.684 1.00 93.62 189 ALA A C 1
ATOM 1443 O O . ALA A 1 189 ? 5.872 -14.863 32.591 1.00 93.62 189 ALA A O 1
ATOM 1444 N N . LEU A 1 190 ? 5.213 -12.740 32.254 1.00 91.62 190 LEU A N 1
ATOM 1445 C CA . LEU A 1 190 ? 3.933 -13.094 31.646 1.00 91.62 190 LEU A CA 1
ATOM 1446 C C . LEU A 1 190 ? 4.134 -13.841 30.322 1.00 91.62 190 LEU A C 1
ATOM 1448 O O . LEU A 1 190 ? 3.502 -14.872 30.114 1.00 91.62 190 LEU A O 1
ATOM 1452 N N . PHE A 1 191 ? 5.022 -13.365 29.449 1.00 97.81 191 PHE A N 1
ATOM 1453 C CA . PHE A 1 191 ? 5.336 -14.028 28.184 1.00 97.81 191 PHE A CA 1
ATOM 1454 C C . PHE A 1 191 ? 5.833 -15.466 28.397 1.00 97.81 191 PHE A C 1
ATOM 1456 O O . PHE A 1 191 ? 5.291 -16.400 27.805 1.00 97.81 191 PHE A O 1
ATOM 1463 N N . LEU A 1 192 ? 6.797 -15.671 29.300 1.00 97.56 192 LEU A N 1
ATOM 1464 C CA . LEU A 1 192 ? 7.356 -16.999 29.575 1.00 97.56 192 LEU A CA 1
ATOM 1465 C C . LEU A 1 192 ? 6.332 -17.945 30.210 1.00 97.56 192 LEU A C 1
ATOM 1467 O O . LEU A 1 192 ? 6.291 -19.126 29.864 1.00 97.56 192 LEU A O 1
ATOM 1471 N N . GLN A 1 193 ? 5.434 -17.428 31.054 1.00 94.19 193 GLN A N 1
ATOM 1472 C CA . GLN A 1 193 ? 4.290 -18.199 31.547 1.00 94.19 193 GLN A CA 1
ATOM 1473 C C . GLN A 1 193 ? 3.373 -18.661 30.406 1.00 94.19 193 GLN A C 1
ATOM 1475 O O . GLN A 1 193 ? 2.874 -19.786 30.449 1.00 94.19 193 GLN A O 1
ATOM 1480 N N . ARG A 1 194 ? 3.164 -17.838 29.368 1.00 96.00 194 ARG A N 1
ATOM 1481 C CA . ARG A 1 194 ? 2.376 -18.231 28.187 1.00 96.00 194 ARG A CA 1
ATOM 1482 C C . ARG A 1 194 ? 3.083 -19.273 27.332 1.00 96.00 194 ARG A C 1
ATOM 1484 O O . ARG A 1 194 ? 2.435 -20.229 26.910 1.00 96.00 194 ARG A O 1
ATOM 1491 N N . VAL A 1 195 ? 4.398 -19.165 27.144 1.00 96.75 195 VAL A N 1
ATOM 1492 C CA . VAL A 1 195 ? 5.174 -20.204 26.443 1.00 96.75 195 VAL A CA 1
ATOM 1493 C C . VAL A 1 195 ? 5.059 -21.534 27.193 1.00 96.75 195 VAL A C 1
ATOM 1495 O O . VAL A 1 195 ? 4.664 -22.541 26.606 1.00 96.75 195 VAL A O 1
ATOM 1498 N N . GLN A 1 196 ? 5.299 -21.531 28.510 1.00 95.69 196 GLN A N 1
ATOM 1499 C CA . GLN A 1 196 ? 5.161 -22.719 29.357 1.00 95.69 196 GLN A CA 1
ATOM 1500 C C . GLN A 1 196 ? 3.741 -23.302 29.308 1.00 95.69 196 GLN A C 1
ATOM 1502 O O . GLN A 1 196 ? 3.571 -24.521 29.237 1.00 95.69 196 GLN A O 1
ATOM 1507 N N . TYR A 1 197 ? 2.716 -22.447 29.309 1.00 93.00 197 TYR A N 1
ATOM 1508 C CA . TYR A 1 197 ? 1.325 -22.864 29.167 1.00 93.00 197 TYR A CA 1
ATOM 1509 C C . TYR A 1 197 ? 1.100 -23.633 27.857 1.00 93.00 197 TYR A C 1
ATOM 1511 O O . TYR A 1 197 ? 0.607 -24.763 27.899 1.00 93.00 197 TYR A O 1
ATOM 1519 N N . HIS A 1 198 ? 1.518 -23.098 26.708 1.00 94.12 198 HIS A N 1
ATOM 1520 C CA . HIS A 1 198 ? 1.353 -23.791 25.426 1.00 94.12 198 HIS A CA 1
ATOM 1521 C C . HIS A 1 198 ? 2.187 -25.075 25.325 1.00 94.12 198 HIS A C 1
ATOM 1523 O O . HIS A 1 198 ? 1.686 -26.078 24.809 1.00 94.12 198 HIS A O 1
ATOM 1529 N N . LEU A 1 199 ? 3.412 -25.093 25.865 1.00 94.44 199 LEU A N 1
ATOM 1530 C CA . LEU A 1 199 ? 4.228 -26.309 25.948 1.00 94.44 199 LEU A CA 1
ATOM 1531 C C . LEU A 1 199 ? 3.517 -27.394 26.767 1.00 94.44 199 LEU A C 1
ATOM 1533 O O . LEU A 1 199 ? 3.341 -28.509 26.284 1.00 94.44 199 LEU A O 1
ATOM 1537 N N . SER A 1 200 ? 3.017 -27.058 27.961 1.00 90.62 200 SER A N 1
ATOM 1538 C CA . SER A 1 200 ? 2.329 -28.011 28.849 1.00 90.62 200 SER A CA 1
ATOM 1539 C C . SER A 1 200 ? 1.062 -28.622 28.240 1.00 90.62 200 SER A C 1
ATOM 1541 O O . SER A 1 200 ? 0.679 -29.741 28.579 1.00 90.62 200 SER A O 1
ATOM 1543 N N . ARG A 1 201 ? 0.406 -27.897 27.325 1.00 89.44 201 ARG A N 1
ATOM 1544 C CA . ARG A 1 201 ? -0.812 -28.345 26.638 1.00 89.44 201 ARG A CA 1
ATOM 1545 C C . ARG A 1 201 ? -0.547 -29.069 25.329 1.00 89.44 201 ARG A C 1
ATOM 1547 O O . ARG A 1 201 ? -1.472 -29.674 24.786 1.00 89.44 201 ARG A O 1
ATOM 1554 N N . THR A 1 202 ? 0.675 -28.998 24.817 1.00 91.31 202 THR A N 1
ATOM 1555 C CA . THR A 1 202 ? 1.051 -29.673 23.582 1.00 91.31 202 THR A CA 1
ATOM 1556 C C . THR A 1 202 ? 1.350 -31.140 23.888 1.00 91.31 202 THR A C 1
ATOM 1558 O O . THR A 1 202 ? 2.272 -31.420 24.654 1.00 91.31 202 THR A O 1
ATOM 1561 N N . PRO A 1 203 ? 0.613 -32.106 23.306 1.00 89.94 203 PRO A N 1
ATOM 1562 C CA . PRO A 1 203 ? 0.860 -33.518 23.571 1.00 89.94 203 PRO A CA 1
ATOM 1563 C C . PRO A 1 203 ? 2.285 -33.923 23.194 1.00 89.94 203 PRO A C 1
ATOM 1565 O O . PRO A 1 203 ? 2.777 -33.576 22.115 1.00 89.94 203 PRO A O 1
ATOM 1568 N N . THR A 1 204 ? 2.930 -34.689 24.069 1.00 91.94 204 THR A N 1
ATOM 1569 C CA . THR A 1 204 ? 4.216 -35.321 23.771 1.00 91.94 204 THR A CA 1
ATOM 1570 C C . THR A 1 204 ? 4.032 -36.408 22.708 1.00 91.94 204 THR A C 1
ATOM 1572 O O . THR A 1 204 ? 2.938 -36.944 22.503 1.00 91.94 204 THR A O 1
ATOM 1575 N N . ARG A 1 205 ? 5.104 -36.700 21.970 1.00 91.00 205 ARG A N 1
ATOM 1576 C CA . ARG A 1 205 ? 5.121 -37.692 20.886 1.00 91.00 205 ARG A CA 1
ATOM 1577 C C . ARG A 1 205 ? 6.348 -38.585 21.028 1.00 91.00 205 ARG A C 1
ATOM 1579 O O . ARG A 1 205 ? 7.295 -38.231 21.727 1.00 91.00 205 ARG A O 1
ATOM 1586 N N . TYR A 1 206 ? 6.330 -39.712 20.323 1.00 93.94 206 TYR A N 1
ATOM 1587 C CA . TYR A 1 206 ? 7.433 -40.666 20.296 1.00 93.94 206 TYR A CA 1
ATOM 1588 C C . TYR A 1 206 ? 8.744 -40.009 19.865 1.00 93.94 206 TYR A C 1
ATOM 1590 O O . TYR A 1 206 ? 8.869 -39.513 18.742 1.00 93.94 206 TYR A O 1
ATOM 1598 N N . ALA A 1 207 ? 9.724 -40.013 20.767 1.00 94.31 207 ALA A N 1
ATOM 1599 C CA . ALA A 1 207 ? 11.048 -39.460 20.539 1.00 94.31 207 ALA A CA 1
ATOM 1600 C C . ALA A 1 207 ? 11.897 -40.449 19.723 1.00 94.31 207 ALA A C 1
ATOM 1602 O O . ALA A 1 207 ? 12.779 -41.125 20.243 1.00 94.31 207 ALA A O 1
ATOM 1603 N N . TYR A 1 208 ? 11.597 -40.539 18.427 1.00 92.25 208 TYR A N 1
ATOM 1604 C CA . TYR A 1 208 ? 12.100 -41.579 17.525 1.00 92.25 208 TYR A CA 1
ATOM 1605 C C . TYR A 1 208 ? 13.603 -41.520 17.216 1.00 92.25 208 TYR A C 1
ATOM 1607 O O . TYR A 1 208 ? 14.159 -42.495 16.708 1.00 92.25 208 TYR A O 1
ATOM 1615 N N . TYR A 1 209 ? 14.273 -40.394 17.472 1.00 91.31 209 TYR A N 1
ATOM 1616 C CA . TYR A 1 209 ? 15.700 -40.274 17.188 1.00 91.31 209 TYR A CA 1
ATOM 1617 C C . TYR A 1 209 ? 16.533 -41.047 18.226 1.00 91.31 209 TYR A C 1
ATOM 1619 O O . TYR A 1 209 ? 16.348 -40.843 19.430 1.00 91.31 209 TYR A O 1
ATOM 1627 N N . PRO A 1 210 ? 17.512 -41.872 17.808 1.00 89.12 210 PRO A N 1
ATOM 1628 C CA . PRO A 1 210 ? 18.364 -42.603 18.743 1.00 89.12 210 PRO A CA 1
ATOM 1629 C C . PRO A 1 210 ? 19.053 -41.690 19.768 1.00 89.12 210 PRO A C 1
ATOM 1631 O O . PRO A 1 210 ? 19.526 -40.595 19.443 1.00 89.12 210 PRO A O 1
ATOM 1634 N N . GLY A 1 211 ? 19.094 -42.138 21.024 1.00 91.19 211 GLY A N 1
ATOM 1635 C CA . GLY A 1 211 ? 19.716 -41.419 22.141 1.00 91.19 211 GLY A CA 1
ATOM 1636 C C . GLY A 1 211 ? 18.945 -40.202 22.668 1.00 91.19 211 GLY A C 1
ATOM 1637 O O . GLY A 1 211 ? 19.508 -39.416 23.428 1.00 91.19 211 GLY A O 1
ATOM 1638 N N . ALA A 1 212 ? 17.671 -40.017 22.290 1.00 93.94 212 ALA A N 1
ATOM 1639 C CA . ALA A 1 212 ? 16.888 -38.861 22.739 1.00 93.94 212 ALA A CA 1
ATOM 1640 C C . ALA A 1 212 ? 16.757 -38.784 24.269 1.00 93.94 212 ALA A C 1
ATOM 1642 O O . ALA A 1 212 ? 16.906 -37.706 24.830 1.00 93.94 212 ALA A O 1
ATOM 1643 N N . ALA A 1 213 ? 16.534 -39.918 24.942 1.00 92.75 213 ALA A N 1
ATOM 1644 C CA . ALA A 1 213 ? 16.415 -39.986 26.400 1.00 92.75 213 ALA A CA 1
ATOM 1645 C C . ALA A 1 213 ? 17.663 -39.448 27.121 1.00 92.75 213 ALA A C 1
ATOM 1647 O O . ALA A 1 213 ? 17.541 -38.649 28.043 1.00 92.75 213 ALA A O 1
ATOM 1648 N N . GLN A 1 214 ? 18.851 -39.838 26.648 1.00 94.38 214 GLN A N 1
ATOM 1649 C CA . GLN A 1 214 ? 20.135 -39.427 27.224 1.00 94.38 214 GLN A CA 1
ATOM 1650 C C . GLN A 1 214 ? 20.414 -37.942 26.975 1.00 94.38 214 GLN A C 1
ATOM 1652 O O . GLN A 1 214 ? 20.878 -37.241 27.869 1.00 94.38 214 GLN A O 1
ATOM 1657 N N . ARG A 1 215 ? 20.099 -37.440 25.770 1.00 94.81 215 ARG A N 1
ATOM 1658 C CA . ARG A 1 215 ? 20.191 -36.000 25.479 1.00 94.81 215 ARG A CA 1
ATOM 1659 C C . ARG A 1 215 ? 19.233 -35.208 26.362 1.00 94.81 215 ARG A C 1
ATOM 1661 O O . ARG A 1 215 ? 19.638 -34.210 26.942 1.00 94.81 215 ARG A O 1
ATOM 1668 N N . HIS A 1 216 ? 17.986 -35.656 26.494 1.00 95.81 216 HIS A N 1
ATOM 1669 C CA . HIS A 1 216 ? 16.992 -34.988 27.334 1.00 95.81 216 HIS A CA 1
ATOM 1670 C C . HIS A 1 216 ? 17.454 -34.892 28.783 1.00 95.81 216 HIS A C 1
ATOM 1672 O O . HIS A 1 216 ? 17.423 -33.803 29.345 1.00 95.81 216 HIS A O 1
ATOM 1678 N N . GLU A 1 217 ? 17.971 -35.983 29.345 1.00 94.44 217 GLU A N 1
ATOM 1679 C CA . GLU A 1 217 ? 18.516 -36.002 30.704 1.00 94.44 217 GLU A CA 1
ATOM 1680 C C . GLU A 1 217 ? 19.700 -35.038 30.860 1.00 94.44 217 GLU A C 1
ATOM 1682 O O . GLU A 1 217 ? 19.703 -34.195 31.757 1.00 94.44 217 GLU A O 1
ATOM 1687 N N . ARG A 1 218 ? 20.657 -35.078 29.924 1.00 95.06 218 ARG A N 1
ATOM 1688 C CA . ARG A 1 218 ? 21.831 -34.194 29.925 1.00 95.06 218 ARG A CA 1
ATOM 1689 C C . ARG A 1 218 ? 21.448 -32.713 29.867 1.00 95.06 218 ARG A C 1
ATOM 1691 O O . ARG A 1 218 ? 21.935 -31.932 30.676 1.00 95.06 218 ARG A O 1
ATOM 1698 N N . PHE A 1 219 ? 20.602 -32.317 28.916 1.00 96.50 219 PHE A N 1
ATOM 1699 C CA . PHE A 1 219 ? 20.272 -30.903 28.716 1.00 96.50 219 PHE A CA 1
ATOM 1700 C C . PHE A 1 219 ? 19.265 -30.391 29.752 1.00 96.50 219 PHE A C 1
ATOM 1702 O O . PHE A 1 219 ? 19.397 -29.265 30.225 1.00 96.50 219 PHE A O 1
ATOM 1709 N N . SER A 1 220 ? 18.290 -31.202 30.173 1.00 94.69 220 SER A N 1
ATOM 1710 C CA . SER A 1 220 ? 17.342 -30.784 31.216 1.00 94.69 220 SER A CA 1
ATOM 1711 C C . SER A 1 220 ? 17.976 -30.733 32.610 1.00 94.69 220 SER A C 1
ATOM 1713 O O . SER A 1 220 ? 17.499 -29.984 33.461 1.00 94.69 220 SER A O 1
ATOM 1715 N N . GLY A 1 221 ? 19.039 -31.510 32.852 1.00 91.00 221 GLY A N 1
ATOM 1716 C CA . GLY A 1 221 ? 19.601 -31.715 34.188 1.00 91.00 221 GLY A CA 1
ATOM 1717 C C . GLY A 1 221 ? 18.676 -32.526 35.104 1.00 91.00 221 GLY A C 1
ATOM 1718 O O . GLY A 1 221 ? 18.872 -32.545 36.318 1.00 91.00 221 GLY A O 1
ATOM 1719 N N . GLN A 1 222 ? 17.648 -33.166 34.539 1.00 87.00 222 GLN A N 1
ATOM 1720 C CA . GLN A 1 222 ? 16.661 -33.973 35.248 1.00 87.00 222 GLN A CA 1
ATOM 1721 C C . GLN A 1 222 ? 16.763 -35.428 34.777 1.00 87.00 222 GLN A C 1
ATOM 1723 O O . GLN A 1 222 ? 16.988 -35.650 33.587 1.00 87.00 222 GLN A O 1
ATOM 1728 N N . PRO A 1 223 ? 16.566 -36.427 35.659 1.00 80.88 223 PRO A N 1
ATOM 1729 C CA . PRO A 1 223 ? 16.551 -37.832 35.259 1.00 80.88 223 PRO A CA 1
ATOM 1730 C C . PRO A 1 223 ? 15.578 -38.082 34.105 1.00 80.88 223 PRO A C 1
ATOM 1732 O O . PRO A 1 223 ? 14.519 -37.445 34.040 1.00 80.88 223 PRO A O 1
ATOM 1735 N N . SER A 1 224 ? 15.914 -39.020 33.212 1.00 68.56 224 SER A N 1
ATOM 1736 C CA . SER A 1 224 ? 15.076 -39.299 32.044 1.00 68.56 224 SER A CA 1
ATOM 1737 C C . SER A 1 224 ? 13.644 -39.641 32.464 1.00 68.56 224 SER A C 1
ATOM 1739 O O . SER A 1 224 ? 13.379 -40.656 33.103 1.00 68.56 224 SER A O 1
ATOM 1741 N N . SER A 1 225 ? 12.713 -38.770 32.087 1.00 73.12 225 SER A N 1
ATOM 1742 C CA . SER A 1 225 ? 11.273 -38.891 32.336 1.00 73.12 225 SER A CA 1
ATOM 1743 C C . SER A 1 225 ? 10.548 -39.447 31.107 1.00 73.12 225 SER A C 1
ATOM 1745 O O . SER A 1 225 ? 9.384 -39.131 30.862 1.00 73.12 225 SER A O 1
ATOM 1747 N N . MET A 1 226 ? 11.259 -40.255 30.308 1.00 87.25 226 MET A N 1
ATOM 1748 C CA . MET A 1 226 ? 10.674 -40.940 29.164 1.00 87.25 226 MET A CA 1
ATOM 1749 C C . MET A 1 226 ? 9.604 -41.915 29.654 1.00 87.25 226 MET A C 1
ATOM 1751 O O . MET A 1 226 ? 9.888 -42.783 30.477 1.00 87.25 226 MET A O 1
ATOM 1755 N N . ASP A 1 227 ? 8.379 -41.757 29.160 1.00 88.50 227 ASP A N 1
ATOM 1756 C CA . ASP A 1 227 ? 7.283 -42.649 29.534 1.00 88.50 227 ASP A CA 1
ATOM 1757 C C . ASP A 1 227 ? 7.408 -44.028 28.859 1.00 88.50 227 ASP A C 1
ATOM 1759 O O . ASP A 1 227 ? 8.204 -44.233 27.938 1.00 88.50 227 ASP A O 1
ATOM 1763 N N . ASP A 1 228 ? 6.569 -44.979 29.278 1.00 87.50 228 ASP A N 1
ATOM 1764 C CA . ASP A 1 228 ? 6.529 -46.340 28.718 1.00 87.50 228 ASP A CA 1
ATOM 1765 C C . ASP A 1 228 ? 6.222 -46.377 27.205 1.00 87.50 228 ASP A C 1
ATOM 1767 O O . ASP A 1 228 ? 6.380 -47.410 26.553 1.00 87.50 228 ASP A O 1
ATOM 1771 N N . LYS A 1 229 ? 5.764 -45.258 26.626 1.00 89.44 229 LYS A N 1
ATOM 1772 C CA . LYS A 1 229 ? 5.488 -45.098 25.193 1.00 89.44 229 LYS A CA 1
ATOM 1773 C C . LYS A 1 229 ? 6.655 -44.455 24.445 1.00 89.44 229 LYS A C 1
ATOM 1775 O O . LYS A 1 229 ? 6.538 -44.231 23.243 1.00 89.44 229 LYS A O 1
ATOM 1780 N N . GLY A 1 230 ? 7.773 -44.168 25.111 1.00 91.75 230 GLY A N 1
ATOM 1781 C CA . GLY A 1 230 ? 8.945 -43.528 24.521 1.00 91.75 230 GLY A CA 1
ATOM 1782 C C . GLY A 1 230 ? 8.769 -42.027 24.274 1.00 91.75 230 GLY A C 1
ATOM 1783 O O . GLY A 1 230 ? 9.415 -41.469 23.382 1.00 91.75 230 GLY A O 1
ATOM 1784 N N . HIS A 1 231 ? 7.857 -41.366 24.990 1.00 95.31 231 HIS A N 1
ATOM 1785 C CA . HIS A 1 231 ? 7.622 -39.929 24.876 1.00 95.31 231 HIS A CA 1
ATOM 1786 C C . HIS A 1 231 ? 8.441 -39.159 25.913 1.00 95.31 231 HIS A C 1
ATOM 1788 O O . HIS A 1 231 ? 8.546 -39.579 27.060 1.00 95.31 231 HIS A O 1
ATOM 1794 N N . LEU A 1 232 ? 8.975 -37.999 25.525 1.00 94.19 232 LEU A N 1
ATOM 1795 C CA . LEU A 1 232 ? 9.713 -37.098 26.416 1.00 94.19 232 LEU A CA 1
ATOM 1796 C C . LEU A 1 232 ? 8.884 -35.851 26.747 1.00 94.19 232 LEU A C 1
ATOM 1798 O O . LEU A 1 232 ? 8.185 -35.352 25.859 1.00 94.19 232 LEU A O 1
ATOM 1802 N N . PRO A 1 233 ? 8.963 -35.317 27.979 1.00 93.75 233 PRO A N 1
ATOM 1803 C CA . PRO A 1 233 ? 8.285 -34.076 28.328 1.00 93.75 233 PRO A CA 1
ATOM 1804 C C . PRO A 1 233 ? 8.995 -32.851 27.747 1.00 93.75 233 PRO A C 1
ATOM 1806 O O . PRO A 1 233 ? 10.216 -32.831 27.572 1.00 93.75 233 PRO A O 1
ATOM 1809 N N . TRP A 1 234 ? 8.215 -31.799 27.501 1.00 95.38 234 TRP A N 1
ATOM 1810 C CA . TRP A 1 234 ? 8.726 -30.483 27.126 1.00 95.38 234 TRP A CA 1
ATOM 1811 C C . TRP A 1 234 ? 9.328 -29.780 28.340 1.00 95.38 234 TRP A C 1
ATOM 1813 O O . TRP A 1 234 ? 8.649 -29.613 29.354 1.00 95.38 234 TRP A O 1
ATOM 1823 N N . VAL A 1 235 ? 10.579 -29.337 28.226 1.00 95.81 235 VAL A N 1
ATOM 1824 C CA . VAL A 1 235 ? 11.287 -28.619 29.291 1.00 95.81 235 VAL A CA 1
ATOM 1825 C C . VAL A 1 235 ? 11.690 -27.235 28.788 1.00 95.81 235 VAL A C 1
ATOM 1827 O O . VAL A 1 235 ? 12.411 -27.124 27.797 1.00 95.81 235 VAL A O 1
ATOM 1830 N N . LEU A 1 236 ? 11.231 -26.192 29.486 1.00 97.56 236 LEU A N 1
ATOM 1831 C CA . LEU A 1 236 ? 11.710 -24.819 29.336 1.00 97.56 236 LEU A CA 1
ATOM 1832 C C . LEU A 1 236 ? 12.481 -24.432 30.601 1.00 97.56 236 LEU A C 1
ATOM 1834 O O . LEU A 1 236 ? 11.913 -24.398 31.692 1.00 97.56 236 LEU A O 1
ATOM 1838 N N . LEU A 1 237 ? 13.773 -24.157 30.451 1.00 97.94 237 LEU A N 1
ATOM 1839 C CA . LEU A 1 237 ? 14.641 -23.691 31.530 1.00 97.94 237 LEU A CA 1
ATOM 1840 C C . LEU A 1 237 ? 14.729 -22.165 31.455 1.00 97.94 237 LEU A C 1
ATOM 1842 O O . LEU A 1 237 ? 15.229 -21.643 30.468 1.00 97.94 237 LEU A O 1
ATOM 1846 N N . ILE A 1 238 ? 14.226 -21.455 32.463 1.00 97.69 238 ILE A N 1
ATOM 1847 C CA . ILE A 1 238 ? 14.181 -19.981 32.499 1.00 97.69 238 ILE A CA 1
ATOM 1848 C C . ILE A 1 238 ? 15.390 -19.443 33.270 1.00 97.69 238 ILE A C 1
ATOM 1850 O O . ILE A 1 238 ? 15.891 -20.133 34.160 1.00 97.69 238 ILE A O 1
ATOM 1854 N N . ASP A 1 239 ? 15.848 -18.231 32.944 1.00 96.44 239 ASP A N 1
ATOM 1855 C CA . ASP A 1 239 ? 16.970 -17.565 33.624 1.00 96.44 239 ASP A CA 1
ATOM 1856 C C . ASP A 1 239 ? 18.283 -18.373 33.549 1.00 96.44 239 ASP A C 1
ATOM 1858 O O . ASP A 1 239 ? 19.038 -18.453 34.517 1.00 96.44 239 ASP A O 1
ATOM 1862 N N . GLN A 1 240 ? 18.558 -18.999 32.401 1.00 97.69 240 GLN A N 1
ATOM 1863 C CA . GLN A 1 240 ? 19.810 -19.725 32.179 1.00 97.69 240 GLN A CA 1
ATOM 1864 C C . GLN A 1 240 ? 20.904 -18.792 31.651 1.00 97.69 240 GLN A C 1
ATOM 1866 O O . GLN A 1 240 ? 20.653 -17.936 30.801 1.00 97.69 240 GLN A O 1
ATOM 1871 N N . SER A 1 241 ? 22.135 -18.998 32.116 1.00 94.44 241 SER A N 1
ATOM 1872 C CA . SER A 1 241 ? 23.329 -18.303 31.631 1.00 94.44 241 SER A CA 1
ATOM 1873 C C . SER A 1 241 ? 24.235 -19.263 30.869 1.00 94.44 241 SER A C 1
ATOM 1875 O O . SER A 1 241 ? 24.402 -20.416 31.273 1.00 94.44 241 SER A O 1
ATOM 1877 N N . ILE A 1 242 ? 24.860 -18.770 29.797 1.00 94.19 242 ILE A N 1
ATOM 1878 C CA . ILE A 1 242 ? 25.881 -19.517 29.053 1.00 94.19 242 ILE A CA 1
ATOM 1879 C C . ILE A 1 242 ? 27.093 -19.854 29.925 1.00 94.19 242 ILE A C 1
ATOM 1881 O O . ILE A 1 242 ? 27.706 -20.893 29.730 1.00 94.19 242 ILE A O 1
ATOM 1885 N N . ASP A 1 243 ? 27.408 -19.020 30.916 1.00 92.94 243 ASP A N 1
ATOM 1886 C CA . ASP A 1 243 ? 28.571 -19.247 31.776 1.00 92.94 243 ASP A CA 1
ATOM 1887 C C . ASP A 1 243 ? 28.316 -20.379 32.798 1.00 92.94 243 ASP A C 1
ATOM 1889 O O . ASP A 1 243 ? 29.252 -21.068 33.199 1.00 92.94 243 ASP A O 1
ATOM 1893 N N . ASP A 1 244 ? 27.052 -20.613 33.180 1.00 94.38 244 ASP A N 1
ATOM 1894 C CA . ASP A 1 244 ? 26.664 -21.646 34.157 1.00 94.38 244 ASP A CA 1
ATOM 1895 C C . ASP A 1 244 ? 26.287 -22.981 33.499 1.00 94.38 244 ASP A C 1
ATOM 1897 O O . ASP A 1 244 ? 26.514 -24.055 34.060 1.00 94.38 244 ASP A O 1
ATOM 1901 N N . ARG A 1 245 ? 25.655 -22.917 32.323 1.00 96.12 245 ARG A N 1
ATOM 1902 C CA . ARG A 1 245 ? 25.136 -24.069 31.570 1.00 96.12 245 ARG A CA 1
ATOM 1903 C C . ARG A 1 245 ? 25.542 -23.962 30.092 1.00 96.12 245 ARG A C 1
ATOM 1905 O O . ARG A 1 245 ? 24.655 -23.876 29.234 1.00 96.12 245 ARG A O 1
ATOM 1912 N N . PRO A 1 246 ? 26.849 -23.935 29.765 1.00 95.75 246 PRO A N 1
ATOM 1913 C CA . PRO A 1 246 ? 27.332 -23.708 28.399 1.00 95.75 246 PRO A CA 1
ATOM 1914 C C . PRO A 1 246 ? 26.761 -24.712 27.399 1.00 95.75 246 PRO A C 1
ATOM 1916 O O . PRO A 1 246 ? 26.467 -24.356 26.260 1.00 95.75 246 PRO A O 1
ATOM 1919 N N . GLU A 1 247 ? 26.479 -25.943 27.828 1.00 95.38 247 GLU A N 1
ATOM 1920 C CA . GLU A 1 247 ? 25.898 -26.965 26.967 1.00 95.38 247 GLU A CA 1
ATOM 1921 C C . GLU A 1 247 ? 24.522 -26.579 26.394 1.00 95.38 247 GLU A C 1
ATOM 1923 O O . GLU A 1 247 ? 24.158 -27.081 25.339 1.00 95.38 247 GLU A O 1
ATOM 1928 N N . LEU A 1 248 ? 23.761 -25.678 27.027 1.00 96.50 248 LEU A N 1
ATOM 1929 C CA . LEU A 1 248 ? 22.467 -25.211 26.504 1.00 96.50 248 LEU A CA 1
ATOM 1930 C C . LEU A 1 248 ? 22.599 -24.209 25.347 1.00 96.50 248 LEU A C 1
ATOM 1932 O O . LEU A 1 248 ? 21.630 -23.993 24.617 1.00 96.50 248 LEU A O 1
ATOM 1936 N N . PHE A 1 249 ? 23.771 -23.589 25.197 1.00 97.25 249 PHE A N 1
ATOM 1937 C CA . PHE A 1 249 ? 24.011 -22.486 24.264 1.00 97.25 249 PHE A CA 1
ATOM 1938 C C . PHE A 1 249 ? 25.075 -22.815 23.216 1.00 97.25 249 PHE A C 1
ATOM 1940 O O . PHE A 1 249 ? 25.029 -22.250 22.129 1.00 97.25 249 PHE A O 1
ATOM 1947 N N . GLU A 1 250 ? 26.002 -23.725 23.522 1.00 93.75 250 GLU A N 1
ATOM 1948 C CA . GLU A 1 250 ? 27.120 -24.121 22.657 1.00 93.75 250 GLU A CA 1
ATOM 1949 C C . GLU A 1 250 ? 26.876 -25.449 21.920 1.00 93.75 250 GLU A C 1
ATOM 1951 O O . GLU A 1 250 ? 27.596 -25.792 20.982 1.00 93.75 250 GLU A O 1
ATOM 1956 N N . GLU A 1 251 ? 25.848 -26.208 22.307 1.00 92.19 251 GLU A N 1
ATOM 1957 C CA . GLU A 1 251 ? 25.495 -27.471 21.663 1.00 92.19 251 GLU A CA 1
ATOM 1958 C C . GLU A 1 251 ? 24.003 -27.509 21.323 1.00 92.19 251 GLU A C 1
ATOM 1960 O O . GLU A 1 251 ? 23.132 -27.267 22.159 1.00 92.19 251 GLU A O 1
ATOM 1965 N N . GLU A 1 252 ? 23.680 -27.837 20.071 1.00 93.44 252 GLU A N 1
ATOM 1966 C CA . GLU A 1 252 ? 22.289 -28.021 19.666 1.00 93.44 252 GLU A CA 1
ATOM 1967 C C . GLU A 1 252 ? 21.710 -29.258 20.365 1.00 93.44 252 GLU A C 1
ATOM 1969 O O . GLU A 1 252 ? 22.074 -30.396 20.064 1.00 93.44 252 GLU A O 1
ATOM 1974 N N . SER A 1 253 ? 20.758 -29.040 21.278 1.00 93.62 253 SER A N 1
ATOM 1975 C CA . SER A 1 253 ? 20.203 -30.123 22.098 1.00 93.62 253 SER A CA 1
ATOM 1976 C C . SER A 1 253 ? 19.512 -31.219 21.281 1.00 93.62 253 SER A C 1
ATOM 1978 O O . SER A 1 253 ? 19.468 -32.382 21.693 1.00 93.62 253 SER A O 1
ATOM 1980 N N . PHE A 1 254 ? 18.940 -30.833 20.132 1.00 94.25 254 PHE A N 1
ATOM 1981 C CA . PHE A 1 254 ? 18.176 -31.686 19.219 1.00 94.25 254 PHE A CA 1
ATOM 1982 C C . PHE A 1 254 ? 17.227 -32.645 19.966 1.00 94.25 254 PHE A C 1
ATOM 1984 O O . PHE A 1 254 ? 17.191 -33.854 19.722 1.00 94.25 254 PHE A O 1
ATOM 1991 N N . VAL A 1 255 ? 16.528 -32.104 20.971 1.00 95.12 255 VAL A N 1
ATOM 1992 C CA . VAL A 1 255 ? 15.562 -32.792 21.841 1.00 95.12 255 VAL A CA 1
ATOM 1993 C C . VAL A 1 255 ? 14.619 -31.766 22.492 1.00 95.12 255 VAL A C 1
ATOM 1995 O O . VAL A 1 255 ? 14.820 -30.562 22.326 1.00 95.12 255 VAL A O 1
ATOM 1998 N N . CYS A 1 256 ? 13.587 -32.233 23.205 1.00 94.69 256 CYS A N 1
ATOM 1999 C CA . CYS A 1 256 ? 12.495 -31.478 23.846 1.00 94.69 256 CYS A CA 1
ATOM 2000 C C . CYS A 1 256 ? 12.916 -30.546 25.012 1.00 94.69 256 CYS A C 1
ATOM 2002 O O . CYS A 1 256 ? 12.197 -30.438 26.005 1.00 94.69 256 CYS A O 1
ATOM 2004 N N . VAL A 1 257 ? 14.076 -29.894 24.910 1.00 96.50 257 VAL A N 1
ATOM 2005 C CA . VAL A 1 257 ? 14.632 -28.964 25.900 1.00 96.50 257 VAL A CA 1
ATOM 2006 C C . VAL A 1 257 ? 14.949 -27.637 25.210 1.00 96.50 257 VAL A C 1
ATOM 2008 O O . VAL A 1 257 ? 15.654 -27.619 24.197 1.00 96.50 257 VAL A O 1
ATOM 2011 N N . CYS A 1 258 ? 14.431 -26.548 25.774 1.00 97.88 258 CYS A N 1
ATOM 2012 C CA . CYS A 1 258 ? 14.700 -25.168 25.382 1.00 97.88 258 CYS A CA 1
ATOM 2013 C C . CYS A 1 258 ? 15.146 -24.382 26.618 1.00 97.88 258 CYS A C 1
ATOM 2015 O O . CYS A 1 258 ? 14.613 -24.581 27.711 1.00 97.88 258 CYS A O 1
ATOM 2017 N N . ALA A 1 259 ? 16.096 -23.475 26.443 1.00 98.25 259 ALA A N 1
ATOM 2018 C CA . ALA A 1 259 ? 16.483 -22.511 27.456 1.00 98.25 259 ALA A CA 1
ATOM 2019 C C . ALA A 1 259 ? 15.898 -21.134 27.131 1.00 98.25 259 ALA A C 1
ATOM 2021 O O . ALA A 1 259 ? 15.598 -20.811 25.981 1.00 98.25 259 ALA A O 1
ATOM 2022 N N . GLU A 1 260 ? 15.755 -20.309 28.150 1.00 98.56 260 GLU A N 1
ATOM 2023 C CA . GLU A 1 260 ? 15.594 -18.876 28.030 1.00 98.56 260 GLU A CA 1
ATOM 2024 C C . GLU A 1 260 ? 16.728 -18.193 28.795 1.00 98.56 260 GLU A C 1
ATOM 2026 O O . GLU A 1 260 ? 17.128 -18.641 29.872 1.00 98.56 260 GLU A O 1
ATOM 2031 N N . THR A 1 261 ? 17.261 -17.127 28.199 1.00 98.38 261 THR A N 1
ATOM 2032 C CA . THR A 1 261 ? 18.275 -16.268 28.807 1.00 98.38 261 THR A CA 1
ATOM 2033 C C . THR A 1 261 ? 17.783 -14.827 28.854 1.00 98.38 261 THR A C 1
ATOM 2035 O O . THR A 1 261 ? 17.246 -14.297 27.872 1.00 98.38 261 THR A O 1
ATOM 2038 N N . ALA A 1 262 ? 17.970 -14.200 30.014 1.00 97.81 262 ALA A N 1
ATOM 2039 C CA . ALA A 1 262 ? 17.622 -12.811 30.266 1.00 97.81 262 ALA A CA 1
ATOM 2040 C C . ALA A 1 262 ? 18.890 -11.952 30.185 1.00 97.81 262 ALA A C 1
ATOM 2042 O O . ALA A 1 262 ? 19.689 -11.909 31.124 1.00 97.81 262 ALA A O 1
ATOM 2043 N N . LEU A 1 263 ? 19.075 -11.250 29.069 1.00 97.69 263 LEU A N 1
ATOM 2044 C CA . LEU A 1 263 ? 20.229 -10.378 28.871 1.00 97.69 263 LEU A CA 1
ATOM 2045 C C . LEU A 1 263 ? 20.023 -9.033 29.571 1.00 97.69 263 LEU A C 1
ATOM 2047 O O . LEU A 1 263 ? 18.921 -8.475 29.584 1.00 97.69 263 LEU A O 1
ATOM 2051 N N . SER A 1 264 ? 21.101 -8.490 30.127 1.00 95.25 264 SER A N 1
ATOM 2052 C CA . SER A 1 264 ? 21.132 -7.121 30.641 1.00 95.25 264 SER A CA 1
ATOM 2053 C C . SER A 1 264 ? 21.458 -6.154 29.504 1.00 95.25 264 SER A C 1
ATOM 2055 O O . SER A 1 264 ? 22.416 -6.363 28.769 1.00 95.25 264 SER A O 1
ATOM 2057 N N . ALA A 1 265 ? 20.674 -5.091 29.391 1.00 93.44 265 ALA A N 1
ATOM 2058 C CA . ALA A 1 265 ? 20.928 -3.942 28.524 1.00 93.44 265 ALA A CA 1
ATOM 2059 C C . ALA A 1 265 ? 20.441 -2.688 29.258 1.00 93.44 265 ALA A C 1
ATOM 2061 O O . ALA A 1 265 ? 19.514 -2.799 30.072 1.00 93.44 265 ALA A O 1
ATOM 2062 N N . ASP A 1 266 ? 21.034 -1.527 28.981 1.00 88.62 266 ASP A N 1
ATOM 2063 C CA . ASP A 1 266 ? 20.717 -0.301 29.726 1.00 88.62 266 ASP A CA 1
ATOM 2064 C C . ASP A 1 266 ? 19.334 0.254 29.365 1.00 88.62 266 ASP A C 1
ATOM 2066 O O . ASP A 1 266 ? 18.700 0.927 30.178 1.00 88.62 266 ASP A O 1
ATOM 2070 N N . SER A 1 267 ? 18.833 -0.064 28.168 1.00 88.81 267 SER A N 1
ATOM 2071 C CA . SER A 1 267 ? 17.534 0.400 27.693 1.00 88.81 267 SER A CA 1
ATOM 2072 C C . SER A 1 267 ? 16.869 -0.572 26.698 1.00 88.81 267 SER A C 1
ATOM 2074 O O . SER A 1 267 ? 17.549 -1.443 26.137 1.00 88.81 267 SER A O 1
ATOM 2076 N N . PRO A 1 268 ? 15.547 -0.440 26.453 1.00 80.94 268 PRO A N 1
ATOM 2077 C CA . PRO A 1 268 ? 14.831 -1.219 25.441 1.00 80.94 268 PRO A CA 1
ATOM 2078 C C . PRO A 1 268 ? 15.422 -1.083 24.031 1.00 80.94 268 PRO A C 1
ATOM 2080 O O . PRO A 1 268 ? 15.426 -2.054 23.276 1.00 80.94 268 PRO A O 1
ATOM 2083 N N . GLU A 1 269 ? 15.942 0.098 23.689 1.00 83.62 269 GLU A N 1
ATOM 2084 C CA . GLU A 1 269 ? 16.519 0.405 22.373 1.00 83.62 269 GLU A CA 1
ATOM 2085 C C . GLU A 1 269 ? 17.837 -0.336 22.151 1.00 83.62 269 GLU A C 1
ATOM 2087 O O . GLU A 1 269 ? 18.067 -0.921 21.094 1.00 83.62 269 GLU A O 1
ATOM 2092 N N . GLN A 1 270 ? 18.685 -0.376 23.181 1.00 92.25 270 GLN A N 1
ATOM 2093 C CA . GLN A 1 270 ? 19.984 -1.043 23.116 1.00 92.25 270 GLN A CA 1
ATOM 2094 C C . GLN A 1 270 ? 19.880 -2.569 23.146 1.00 92.25 270 GLN A C 1
ATOM 2096 O O . GLN A 1 270 ? 20.801 -3.262 22.711 1.00 92.25 270 GLN A O 1
ATOM 2101 N N . PHE A 1 271 ? 18.768 -3.116 23.644 1.00 97.19 271 PHE A N 1
ATOM 2102 C CA . PHE A 1 271 ? 18.606 -4.560 23.780 1.00 97.19 271 PHE A CA 1
ATOM 2103 C C . PHE A 1 271 ? 18.769 -5.308 22.452 1.00 97.19 271 PHE A C 1
ATOM 2105 O O . PHE A 1 271 ? 19.391 -6.367 22.442 1.00 97.19 271 PHE A O 1
ATOM 2112 N N . LEU A 1 272 ? 18.248 -4.781 21.336 1.00 96.62 272 LEU A N 1
ATOM 2113 C CA . LEU A 1 272 ? 18.368 -5.461 20.042 1.00 96.62 272 LEU A CA 1
ATOM 2114 C C . LEU A 1 272 ? 19.830 -5.616 19.607 1.00 96.62 272 LEU A C 1
ATOM 2116 O O . LEU A 1 272 ? 20.192 -6.671 19.088 1.00 96.62 272 LEU A O 1
ATOM 2120 N N . ALA A 1 273 ? 20.676 -4.616 19.866 1.00 96.75 273 ALA A N 1
ATOM 2121 C CA . ALA A 1 273 ? 22.109 -4.698 19.595 1.00 96.75 273 ALA A CA 1
ATOM 2122 C C . ALA A 1 273 ? 22.784 -5.744 20.499 1.00 96.75 273 ALA A C 1
ATOM 2124 O O . ALA A 1 273 ? 23.421 -6.664 19.994 1.00 96.75 273 ALA A O 1
ATOM 2125 N N . VAL A 1 274 ? 22.539 -5.685 21.815 1.00 97.88 274 VAL A N 1
ATOM 2126 C CA . VAL A 1 274 ? 23.086 -6.652 22.790 1.00 97.88 274 VAL A CA 1
ATOM 2127 C C . VAL A 1 274 ? 22.672 -8.089 22.459 1.00 97.88 274 VAL A C 1
ATOM 2129 O O . VAL A 1 274 ? 23.491 -9.006 22.511 1.00 97.88 274 VAL A O 1
ATOM 2132 N N . ALA A 1 275 ? 21.406 -8.299 22.097 1.00 98.06 275 ALA A N 1
ATOM 2133 C CA . ALA A 1 275 ? 20.895 -9.604 21.702 1.00 98.06 275 ALA A CA 1
ATOM 2134 C C . ALA A 1 275 ? 21.532 -10.087 20.395 1.00 98.06 275 ALA A C 1
ATOM 2136 O O . ALA A 1 275 ? 21.898 -11.257 20.309 1.00 98.06 275 ALA A O 1
ATOM 2137 N N . THR A 1 276 ? 21.697 -9.199 19.409 1.00 98.31 276 THR A N 1
ATOM 2138 C CA . THR A 1 276 ? 22.346 -9.511 18.125 1.00 98.31 276 THR A CA 1
ATOM 2139 C C . THR A 1 276 ? 23.794 -9.945 18.336 1.00 98.31 276 THR A C 1
ATOM 2141 O O . THR A 1 276 ? 24.183 -10.996 17.829 1.00 98.31 276 THR A O 1
ATOM 2144 N N . ASP A 1 277 ? 24.567 -9.201 19.130 1.00 97.75 277 ASP A N 1
ATOM 2145 C CA . ASP A 1 277 ? 25.958 -9.537 19.449 1.00 97.75 277 ASP A CA 1
ATOM 2146 C C . ASP A 1 277 ? 26.050 -10.860 20.214 1.00 97.75 277 ASP A C 1
ATOM 2148 O O . ASP A 1 277 ? 26.850 -11.730 19.873 1.00 97.75 277 ASP A O 1
ATOM 2152 N N . PHE A 1 278 ? 25.176 -11.067 21.203 1.00 98.00 278 PHE A N 1
ATOM 2153 C CA . PHE A 1 278 ? 25.131 -12.316 21.957 1.00 98.00 278 PHE A CA 1
ATOM 2154 C C . PHE A 1 278 ? 24.906 -13.527 21.041 1.00 98.00 278 PHE A C 1
ATOM 2156 O O . PHE A 1 278 ? 25.700 -14.467 21.060 1.00 98.00 278 PHE A O 1
ATOM 2163 N N . VAL A 1 279 ? 23.868 -13.506 20.197 1.00 97.69 279 VAL A N 1
ATOM 2164 C CA . VAL A 1 279 ? 23.557 -14.662 19.339 1.00 97.69 279 VAL A CA 1
ATOM 2165 C C . VAL A 1 279 ? 24.568 -14.857 18.209 1.00 97.69 279 VAL A C 1
ATOM 2167 O O . VAL A 1 279 ? 24.674 -15.957 17.681 1.00 97.69 279 VAL A O 1
ATOM 2170 N N . ASN A 1 280 ? 25.295 -13.816 17.805 1.00 96.56 280 ASN A N 1
ATOM 2171 C CA . ASN A 1 280 ? 26.293 -13.888 16.739 1.00 96.56 280 ASN A CA 1
ATOM 2172 C C . ASN A 1 280 ? 27.670 -14.358 17.225 1.00 96.56 280 ASN A C 1
ATOM 2174 O O . ASN A 1 280 ? 28.388 -15.008 16.461 1.00 96.56 280 ASN A O 1
ATOM 2178 N N . GLU A 1 281 ? 28.059 -13.960 18.439 1.00 94.69 281 GLU A N 1
ATOM 2179 C CA . GLU A 1 281 ? 29.421 -14.141 18.961 1.00 94.69 281 GLU A CA 1
ATOM 2180 C C . GLU A 1 281 ? 29.519 -15.235 20.030 1.00 94.69 281 GLU A C 1
ATOM 2182 O O . GLU A 1 281 ? 30.599 -15.776 20.256 1.00 94.69 281 GLU A O 1
ATOM 2187 N N . ARG A 1 282 ? 28.415 -15.560 20.717 1.00 93.88 282 ARG A N 1
ATOM 2188 C CA . ARG A 1 282 ? 28.412 -16.516 21.839 1.00 93.88 282 ARG A CA 1
ATOM 2189 C C . ARG A 1 282 ? 27.684 -17.821 21.535 1.00 93.88 282 ARG A C 1
ATOM 2191 O O . ARG A 1 282 ? 27.825 -18.763 22.305 1.00 93.88 282 ARG A O 1
ATOM 2198 N N . MET A 1 283 ? 26.924 -17.893 20.444 1.00 94.44 283 MET A N 1
ATOM 2199 C CA . MET A 1 283 ? 26.172 -19.089 20.059 1.00 94.44 283 MET A CA 1
ATOM 2200 C C . MET A 1 283 ? 26.676 -19.647 18.719 1.00 94.44 283 MET A C 1
ATOM 2202 O O . MET A 1 283 ? 26.944 -18.873 17.798 1.00 94.44 283 MET A O 1
ATOM 2206 N N . PRO A 1 284 ? 26.811 -20.976 18.569 1.00 90.00 284 PRO A N 1
ATOM 2207 C CA . PRO A 1 284 ? 27.301 -21.579 17.346 1.00 90.00 284 PRO A CA 1
ATOM 2208 C C . PRO A 1 284 ? 26.190 -21.809 16.318 1.00 90.00 284 PRO A C 1
ATOM 2210 O O . PRO A 1 284 ? 25.039 -22.137 16.629 1.00 90.00 284 PRO A O 1
ATOM 2213 N N . GLY A 1 285 ? 26.607 -21.738 15.055 1.00 92.00 285 GLY A N 1
ATOM 2214 C CA . GLY A 1 285 ? 25.753 -21.939 13.894 1.00 92.00 285 GLY A CA 1
ATOM 2215 C C . GLY A 1 285 ? 25.063 -20.656 13.428 1.00 92.00 285 GLY A C 1
ATOM 2216 O O . GLY A 1 285 ? 24.890 -19.693 14.162 1.00 92.00 285 GLY A O 1
ATOM 2217 N N . THR A 1 286 ? 24.702 -20.648 12.154 1.00 95.94 286 THR A N 1
ATOM 2218 C CA . THR A 1 286 ? 24.241 -19.485 11.390 1.00 95.94 286 THR A CA 1
ATOM 2219 C C . THR A 1 286 ? 23.097 -19.840 10.436 1.00 95.94 286 THR A C 1
ATOM 2221 O O . THR A 1 286 ? 22.896 -19.157 9.433 1.00 95.94 286 THR A O 1
ATOM 2224 N N . LEU A 1 287 ? 22.354 -20.923 10.697 1.00 96.62 287 LEU A N 1
ATOM 2225 C CA . LEU A 1 287 ? 21.263 -21.369 9.824 1.00 96.62 287 LEU A CA 1
ATOM 2226 C C . LEU A 1 287 ? 20.084 -20.394 9.879 1.00 96.62 287 LEU A C 1
ATOM 2228 O O . LEU A 1 287 ? 19.775 -19.737 8.886 1.00 96.62 287 LEU A O 1
ATOM 2232 N N . CYS A 1 288 ? 19.437 -20.266 11.042 1.00 97.75 288 CYS A N 1
ATOM 2233 C CA . CYS A 1 288 ? 18.294 -19.371 11.178 1.00 97.75 288 CYS A CA 1
ATOM 2234 C C . CYS A 1 288 ? 18.153 -18.712 12.555 1.00 97.75 288 CYS A C 1
ATOM 2236 O O . CYS A 1 288 ? 18.610 -19.245 13.566 1.00 97.75 288 CYS A O 1
ATOM 2238 N N . ALA A 1 289 ? 17.476 -17.561 12.568 1.00 98.31 289 ALA A N 1
ATOM 2239 C CA . ALA A 1 289 ? 17.080 -16.817 13.760 1.00 98.31 289 ALA A CA 1
ATOM 2240 C C . ALA A 1 289 ? 15.670 -16.229 13.590 1.00 98.31 289 ALA A C 1
ATOM 2242 O O . ALA A 1 289 ? 15.206 -16.005 12.468 1.00 98.31 289 ALA A O 1
ATOM 2243 N N . SER A 1 290 ? 14.970 -15.978 14.698 1.00 98.56 290 SER A N 1
ATOM 2244 C CA . SER A 1 290 ? 13.675 -15.279 14.697 1.00 98.56 290 SER A CA 1
ATOM 2245 C C . SER A 1 290 ? 13.690 -14.073 15.637 1.00 98.56 290 SER A C 1
ATOM 2247 O O . SER A 1 290 ? 14.355 -14.105 16.671 1.00 98.56 290 SER A O 1
ATOM 2249 N N . VAL A 1 291 ? 12.959 -13.015 15.283 1.00 98.19 291 VAL A N 1
ATOM 2250 C CA . VAL A 1 291 ? 12.813 -11.784 16.074 1.00 98.19 291 VAL A CA 1
ATOM 2251 C C . VAL A 1 291 ? 11.334 -11.423 16.178 1.00 98.19 291 VAL A C 1
ATOM 2253 O O . VAL A 1 291 ? 10.655 -11.339 15.158 1.00 98.19 291 VAL A O 1
ATOM 2256 N N . SER A 1 292 ? 10.827 -11.177 17.385 1.00 97.50 292 SER A N 1
ATOM 2257 C CA . SER A 1 292 ? 9.456 -10.700 17.609 1.00 97.50 292 SER A CA 1
ATOM 2258 C C . SER A 1 292 ? 9.441 -9.263 18.109 1.00 97.50 292 SER A C 1
ATOM 2260 O O . SER A 1 292 ? 10.185 -8.926 19.026 1.00 97.50 292 SER A O 1
ATOM 2262 N N . LEU A 1 293 ? 8.580 -8.431 17.522 1.00 95.88 293 LEU A N 1
ATOM 2263 C CA . LEU A 1 293 ? 8.360 -7.039 17.909 1.00 95.88 293 LEU A CA 1
ATOM 2264 C C . LEU A 1 293 ? 6.993 -6.521 17.450 1.00 95.88 293 LEU A C 1
ATOM 2266 O O . LEU A 1 293 ? 6.466 -6.908 16.402 1.00 95.88 293 LEU A O 1
ATOM 2270 N N . THR A 1 294 ? 6.431 -5.582 18.209 1.00 95.38 294 THR A N 1
ATOM 2271 C CA . THR A 1 294 ? 5.173 -4.923 17.838 1.00 95.38 294 THR A CA 1
ATOM 2272 C C . THR A 1 294 ? 5.366 -3.904 16.715 1.00 95.38 294 THR A C 1
ATOM 2274 O O . THR A 1 294 ? 6.448 -3.325 16.586 1.00 95.38 294 THR A O 1
ATOM 2277 N N . PRO A 1 295 ? 4.321 -3.605 15.916 1.00 88.62 295 PRO A N 1
ATOM 2278 C CA . PRO A 1 295 ? 4.374 -2.507 14.949 1.00 88.62 295 PRO A CA 1
ATOM 2279 C C . PRO A 1 295 ? 4.743 -1.162 15.596 1.00 88.62 295 PRO A C 1
ATOM 2281 O O . PRO A 1 295 ? 5.436 -0.355 14.981 1.00 88.62 295 PRO A O 1
ATOM 2284 N N . LYS A 1 296 ? 4.322 -0.945 16.854 1.00 88.62 296 LYS A N 1
ATOM 2285 C CA . LYS A 1 296 ? 4.680 0.230 17.662 1.00 88.62 296 LYS A CA 1
ATOM 2286 C C . LYS A 1 296 ? 6.188 0.276 17.924 1.00 88.62 296 LYS A C 1
ATOM 2288 O O . LYS A 1 296 ? 6.816 1.270 17.573 1.00 88.62 296 LYS A O 1
ATOM 2293 N N . PHE A 1 297 ? 6.770 -0.810 18.439 1.00 89.19 297 PHE A N 1
ATOM 2294 C CA . PHE A 1 297 ? 8.209 -0.891 18.711 1.00 89.19 297 PHE A CA 1
ATOM 2295 C C . PHE A 1 297 ? 9.038 -0.746 17.432 1.00 89.19 297 PHE A C 1
ATOM 2297 O O . PHE A 1 297 ? 10.005 0.006 17.414 1.00 89.19 297 PHE A O 1
ATOM 2304 N N . ARG A 1 298 ? 8.609 -1.375 16.326 1.00 90.50 298 ARG A N 1
ATOM 2305 C CA . ARG A 1 298 ? 9.265 -1.222 15.017 1.00 90.50 298 ARG A CA 1
ATOM 2306 C C . ARG A 1 298 ? 9.273 0.229 14.542 1.00 90.50 298 ARG A C 1
ATOM 2308 O O . ARG A 1 298 ? 10.266 0.676 13.991 1.00 90.50 298 ARG A O 1
ATOM 2315 N N . LYS A 1 299 ? 8.176 0.968 14.738 1.00 85.69 299 LYS A N 1
ATOM 2316 C CA . LYS A 1 299 ? 8.089 2.384 14.353 1.00 85.69 299 LYS A CA 1
ATOM 2317 C C . LYS A 1 299 ? 8.965 3.273 15.243 1.00 85.69 299 LYS A C 1
ATOM 2319 O O . LYS A 1 299 ? 9.563 4.214 14.736 1.00 85.69 299 LYS A O 1
ATOM 2324 N N . GLN A 1 300 ? 9.012 2.994 16.546 1.00 88.62 300 GLN A N 1
ATOM 2325 C CA . GLN A 1 300 ? 9.772 3.780 17.527 1.00 88.62 300 GLN A CA 1
ATOM 2326 C C . GLN A 1 300 ? 11.283 3.555 17.423 1.00 88.62 300 GLN A C 1
ATOM 2328 O O . GLN A 1 300 ? 12.046 4.497 17.601 1.00 88.62 300 GLN A O 1
ATOM 2333 N N . HIS A 1 301 ? 11.690 2.334 17.081 1.00 89.62 301 HIS A N 1
ATOM 2334 C CA . HIS A 1 301 ? 13.086 1.900 17.042 1.00 89.62 301 HIS A CA 1
ATOM 2335 C C . HIS A 1 301 ? 13.441 1.353 15.660 1.00 89.62 301 HIS A C 1
ATOM 2337 O O . HIS A 1 301 ? 14.031 0.281 15.514 1.00 89.62 301 HIS A O 1
ATOM 2343 N N . ALA A 1 302 ? 12.985 2.056 14.615 1.00 85.62 302 ALA A N 1
ATOM 2344 C CA . ALA A 1 302 ? 13.154 1.615 13.234 1.00 85.62 302 ALA A CA 1
ATOM 2345 C C . ALA A 1 302 ? 14.638 1.468 12.879 1.00 85.62 302 ALA A C 1
ATOM 2347 O O . ALA A 1 302 ? 15.015 0.511 12.213 1.00 85.62 302 ALA A O 1
ATOM 2348 N N . HIS A 1 303 ? 15.486 2.378 13.362 1.00 91.69 303 HIS A N 1
ATOM 2349 C CA . HIS A 1 303 ? 16.919 2.330 13.099 1.00 91.69 303 HIS A CA 1
ATOM 2350 C C . HIS A 1 303 ? 17.587 1.117 13.759 1.00 91.69 303 HIS A C 1
ATOM 2352 O O . HIS A 1 303 ? 18.293 0.367 13.089 1.00 91.69 303 HIS A O 1
ATOM 2358 N N . GLU A 1 304 ? 17.318 0.888 15.043 1.00 92.81 304 GLU A N 1
ATOM 2359 C CA . GLU A 1 304 ? 17.865 -0.216 15.834 1.00 92.81 304 GLU A CA 1
ATOM 2360 C C . GLU A 1 304 ? 17.373 -1.571 15.314 1.00 92.81 304 GLU A C 1
ATOM 2362 O O . GLU A 1 304 ? 18.118 -2.551 15.288 1.00 92.81 304 GLU A O 1
ATOM 2367 N N . PHE A 1 305 ? 16.121 -1.631 14.855 1.00 94.19 305 PHE A N 1
ATOM 2368 C CA . PHE A 1 305 ? 15.564 -2.827 14.243 1.00 94.19 305 PHE A CA 1
ATOM 2369 C C . PHE A 1 305 ? 16.222 -3.158 12.898 1.00 94.19 305 PHE A C 1
ATOM 2371 O O . PHE A 1 305 ? 16.625 -4.302 12.692 1.00 94.19 305 PHE A O 1
ATOM 2378 N N . GLU A 1 306 ? 16.393 -2.178 12.007 1.00 93.75 306 GLU A N 1
ATOM 2379 C CA . GLU A 1 306 ? 17.097 -2.397 10.736 1.00 93.75 306 GLU A CA 1
ATOM 2380 C C . GLU A 1 306 ? 18.573 -2.771 10.969 1.00 93.75 306 GLU A C 1
ATOM 2382 O O . GLU A 1 306 ? 19.098 -3.668 10.307 1.00 93.75 306 GLU A O 1
ATOM 2387 N N . GLN A 1 307 ? 19.234 -2.172 11.969 1.00 95.06 307 GLN A N 1
ATOM 2388 C CA . GLN A 1 307 ? 20.582 -2.575 12.390 1.00 95.06 307 GLN A CA 1
ATOM 2389 C C . GLN A 1 307 ? 20.627 -4.013 12.917 1.00 95.06 307 GLN A C 1
ATOM 2391 O O . GLN A 1 307 ? 21.553 -4.750 12.584 1.00 95.06 307 GLN A O 1
ATOM 2396 N N . CYS A 1 308 ? 19.628 -4.438 13.692 1.00 95.56 308 CYS A N 1
ATOM 2397 C CA . CYS A 1 308 ? 19.498 -5.818 14.154 1.00 95.56 308 CYS A CA 1
ATOM 2398 C C . CYS A 1 308 ? 19.349 -6.793 12.975 1.00 95.56 308 CYS A C 1
ATOM 2400 O O . CYS A 1 308 ? 20.101 -7.763 12.881 1.00 95.56 308 CYS A O 1
ATOM 2402 N N . LEU A 1 309 ? 18.445 -6.520 12.025 1.00 96.06 309 LEU A N 1
ATOM 2403 C CA . LEU A 1 309 ? 18.255 -7.376 10.846 1.00 96.06 309 LEU A CA 1
ATOM 2404 C C . LEU A 1 309 ? 19.510 -7.453 9.964 1.00 96.06 309 LEU A C 1
ATOM 2406 O O . LEU A 1 309 ? 19.888 -8.538 9.504 1.00 96.06 309 LEU A O 1
ATOM 2410 N N . ALA A 1 310 ? 20.181 -6.320 9.751 1.00 94.75 310 ALA A N 1
ATOM 2411 C CA . ALA A 1 310 ? 21.445 -6.271 9.027 1.00 94.75 310 ALA A CA 1
ATOM 2412 C C . ALA A 1 310 ? 22.544 -7.051 9.770 1.00 94.75 310 ALA A C 1
ATOM 2414 O O . ALA A 1 310 ? 23.235 -7.873 9.166 1.00 94.75 310 ALA A O 1
ATOM 2415 N N . GLY A 1 311 ? 22.652 -6.859 11.087 1.00 96.25 311 GLY A N 1
ATOM 2416 C CA . GLY A 1 311 ? 23.688 -7.438 11.938 1.00 96.25 311 GLY A CA 1
ATOM 2417 C C . GLY A 1 311 ? 23.543 -8.935 12.208 1.00 96.25 311 GLY A C 1
ATOM 2418 O O . GLY A 1 311 ? 24.551 -9.605 12.408 1.00 96.25 311 GLY A O 1
ATOM 2419 N N . LEU A 1 312 ? 22.333 -9.503 12.191 1.00 97.81 312 LEU A N 1
ATOM 2420 C CA . LEU A 1 312 ? 22.112 -10.936 12.433 1.00 97.81 312 LEU A CA 1
ATOM 2421 C C . LEU A 1 312 ? 22.759 -11.800 11.340 1.00 97.81 312 LEU A C 1
ATOM 2423 O O . LEU A 1 312 ? 22.258 -11.867 10.217 1.00 97.81 312 LEU A O 1
ATOM 2427 N N . ARG A 1 313 ? 23.842 -12.515 11.659 1.00 96.75 313 ARG A N 1
ATOM 2428 C CA . ARG A 1 313 ? 24.611 -13.327 10.698 1.00 96.75 313 ARG A CA 1
ATOM 2429 C C . ARG A 1 313 ? 24.029 -14.731 10.555 1.00 96.75 313 ARG A C 1
ATOM 2431 O O . ARG A 1 313 ? 24.701 -15.729 10.800 1.00 96.75 313 ARG A O 1
ATOM 2438 N N . TYR A 1 314 ? 22.763 -14.785 10.155 1.00 97.25 314 TYR A N 1
ATOM 2439 C CA . TYR A 1 314 ? 22.000 -16.010 9.930 1.00 97.25 314 TYR A CA 1
ATOM 2440 C C . TYR A 1 314 ? 21.502 -16.057 8.488 1.00 97.25 314 TYR A C 1
ATOM 2442 O O . TYR A 1 314 ? 21.051 -15.042 7.961 1.00 97.25 314 TYR A O 1
ATOM 2450 N N . GLY A 1 315 ? 21.573 -17.224 7.845 1.00 95.56 315 GLY A N 1
ATOM 2451 C CA . GLY A 1 315 ? 21.168 -17.385 6.448 1.00 95.56 315 GLY A CA 1
ATOM 2452 C C . GLY A 1 315 ? 19.664 -17.209 6.245 1.00 95.56 315 GLY A C 1
ATOM 2453 O O . GLY A 1 315 ? 19.222 -16.858 5.154 1.00 95.56 315 GLY A O 1
ATOM 2454 N N . THR A 1 316 ? 18.861 -17.378 7.299 1.00 97.31 316 THR A N 1
ATOM 2455 C CA . THR A 1 316 ? 17.447 -16.986 7.324 1.00 97.31 316 THR A CA 1
ATOM 2456 C C . THR A 1 316 ? 17.077 -16.254 8.614 1.00 97.31 316 THR A C 1
ATOM 2458 O O . THR A 1 316 ? 17.278 -16.771 9.711 1.00 97.31 316 THR A O 1
ATOM 2461 N N . VAL A 1 317 ? 16.457 -15.079 8.494 1.00 98.06 317 VAL A N 1
ATOM 2462 C CA . VAL A 1 317 ? 15.927 -14.296 9.620 1.00 98.06 317 VAL A CA 1
ATOM 2463 C C . VAL A 1 317 ? 14.419 -14.131 9.456 1.00 98.06 317 VAL A C 1
ATOM 2465 O O . VAL A 1 317 ? 13.944 -13.692 8.412 1.00 98.06 317 VAL A O 1
ATOM 2468 N N . CYS A 1 318 ? 13.648 -14.500 10.477 1.00 97.75 318 CYS A N 1
ATOM 2469 C CA . CYS A 1 318 ? 12.190 -14.372 10.460 1.00 97.75 318 CYS A CA 1
ATOM 2470 C C . CYS A 1 318 ? 11.701 -13.330 11.463 1.00 97.75 318 CYS A C 1
ATOM 2472 O O . CYS A 1 318 ? 12.084 -13.350 12.628 1.00 97.75 318 CYS A O 1
ATOM 2474 N N . VAL A 1 319 ? 10.817 -12.439 11.020 1.00 97.75 319 VAL A N 1
ATOM 2475 C CA . VAL A 1 319 ? 10.217 -11.387 11.843 1.00 97.75 319 VAL A CA 1
ATOM 2476 C C . VAL A 1 319 ? 8.784 -11.779 12.185 1.00 97.75 319 VAL A C 1
ATOM 2478 O O . VAL A 1 319 ? 7.956 -11.973 11.292 1.00 97.75 319 VAL A O 1
ATOM 2481 N N . ASN A 1 320 ? 8.495 -11.883 13.484 1.00 96.81 320 ASN A N 1
ATOM 2482 C CA . ASN A 1 320 ? 7.206 -12.249 14.082 1.00 96.81 320 ASN A CA 1
ATOM 2483 C C . ASN A 1 320 ? 6.673 -13.647 13.717 1.00 96.81 320 ASN A C 1
ATOM 2485 O O . ASN A 1 320 ? 5.502 -13.945 13.968 1.00 96.81 320 ASN A O 1
ATOM 2489 N N . GLN A 1 321 ? 7.502 -14.496 13.110 1.00 94.50 321 GLN A N 1
ATOM 2490 C CA . GLN A 1 321 ? 7.119 -15.791 12.550 1.00 94.50 321 GLN A CA 1
ATOM 2491 C C . GLN A 1 321 ? 8.188 -16.850 12.822 1.00 94.50 321 GLN A C 1
ATOM 2493 O O . GLN A 1 321 ? 9.366 -16.534 12.965 1.00 94.50 321 GLN A O 1
ATOM 2498 N N . TRP A 1 322 ? 7.779 -18.119 12.824 1.00 94.31 322 TRP A N 1
ATOM 2499 C CA . TRP A 1 322 ? 8.692 -19.257 12.925 1.00 94.31 322 TRP A CA 1
ATOM 2500 C C . TRP A 1 322 ? 9.486 -19.468 11.625 1.00 94.31 322 TRP A C 1
ATOM 2502 O O . TRP A 1 322 ? 8.903 -19.563 10.542 1.00 94.31 322 TRP A O 1
ATOM 2512 N N . SER A 1 323 ? 10.806 -19.648 11.737 1.00 93.62 323 SER A N 1
ATOM 2513 C CA . SER A 1 323 ? 11.713 -19.929 10.609 1.00 93.62 323 SER A CA 1
ATOM 2514 C C . SER A 1 323 ? 11.375 -21.178 9.792 1.00 93.62 323 SER A C 1
ATOM 2516 O O . SER A 1 323 ? 11.717 -21.247 8.610 1.00 93.62 323 SER A O 1
ATOM 2518 N N . GLY A 1 324 ? 10.609 -22.119 10.353 1.00 91.44 324 GLY A N 1
ATOM 2519 C CA . GLY A 1 324 ? 10.072 -23.266 9.616 1.00 91.44 324 GLY A CA 1
ATOM 2520 C C . GLY A 1 324 ? 9.210 -22.887 8.408 1.00 91.44 324 GLY A C 1
ATOM 2521 O O . GLY A 1 324 ? 9.129 -23.658 7.452 1.00 91.44 324 GLY A O 1
ATOM 2522 N N . ILE A 1 325 ? 8.608 -21.691 8.403 1.00 90.50 325 ILE A N 1
ATOM 2523 C CA . ILE A 1 325 ? 7.836 -21.188 7.258 1.00 90.50 325 ILE A CA 1
ATOM 2524 C C . ILE A 1 325 ? 8.764 -20.884 6.079 1.00 90.50 325 ILE A C 1
ATOM 2526 O O . ILE A 1 325 ? 8.458 -21.267 4.952 1.00 90.50 325 ILE A O 1
ATOM 2530 N N . ALA A 1 326 ? 9.911 -20.246 6.333 1.00 91.38 326 ALA A N 1
ATOM 2531 C CA . ALA A 1 326 ? 10.893 -19.937 5.298 1.00 91.38 326 ALA A CA 1
ATOM 2532 C C . ALA A 1 326 ? 11.454 -21.209 4.649 1.00 91.38 326 ALA A C 1
ATOM 2534 O O . ALA A 1 326 ? 11.491 -21.300 3.421 1.00 91.38 326 ALA A O 1
ATOM 2535 N N . TYR A 1 327 ? 11.773 -22.223 5.461 1.00 91.38 327 TYR A N 1
ATOM 2536 C CA . TYR A 1 327 ? 12.131 -23.557 4.973 1.00 91.38 327 TYR A CA 1
ATOM 2537 C C . TYR A 1 327 ? 11.008 -24.167 4.114 1.00 91.38 327 TYR A C 1
ATOM 2539 O O . TYR A 1 327 ? 11.243 -24.595 2.985 1.00 91.38 327 TYR A O 1
ATOM 2547 N N . GLY A 1 328 ? 9.770 -24.162 4.621 1.00 88.56 328 GLY A N 1
ATOM 2548 C CA . GLY A 1 328 ? 8.621 -24.792 3.965 1.00 88.56 328 GLY A CA 1
ATOM 2549 C C . GLY A 1 328 ? 8.205 -24.160 2.633 1.00 88.56 328 GLY A C 1
ATOM 2550 O O . GLY A 1 328 ? 7.551 -24.827 1.832 1.00 88.56 328 GLY A O 1
ATOM 2551 N N . MET A 1 329 ? 8.586 -22.906 2.367 1.00 87.88 329 MET A N 1
ATOM 2552 C CA . MET A 1 329 ? 8.324 -22.259 1.079 1.00 87.88 329 MET A CA 1
ATOM 2553 C C . MET A 1 329 ? 9.167 -22.836 -0.062 1.00 87.88 329 MET A C 1
ATOM 2555 O O . MET A 1 329 ? 8.731 -22.748 -1.206 1.00 87.88 329 MET A O 1
ATOM 2559 N N . ILE A 1 330 ? 10.355 -23.394 0.217 1.00 84.75 330 ILE A N 1
ATOM 2560 C CA . ILE A 1 330 ? 11.313 -23.954 -0.765 1.00 84.75 330 ILE A CA 1
ATOM 2561 C C . ILE A 1 330 ? 11.829 -22.930 -1.809 1.00 84.75 330 ILE A C 1
ATOM 2563 O O . ILE A 1 330 ? 12.827 -23.169 -2.486 1.00 84.75 330 ILE A O 1
ATOM 2567 N N . SER A 1 331 ? 11.197 -21.763 -1.946 1.00 87.25 331 SER A N 1
ATOM 2568 C CA . SER A 1 331 ? 11.598 -20.738 -2.907 1.00 87.25 331 SER A CA 1
ATOM 2569 C C . SER A 1 331 ? 12.820 -19.924 -2.474 1.00 87.25 331 SER A C 1
ATOM 2571 O O . SER A 1 331 ? 13.728 -19.784 -3.296 1.00 87.25 331 SER A O 1
ATOM 2573 N N . PRO A 1 332 ? 12.904 -19.398 -1.235 1.00 91.12 332 PRO A N 1
ATOM 2574 C CA . PRO A 1 332 ? 14.106 -18.708 -0.781 1.00 91.12 332 PRO A CA 1
ATOM 2575 C C . PRO A 1 332 ? 15.280 -19.687 -0.597 1.00 91.12 332 PRO A C 1
ATOM 2577 O O . PRO A 1 332 ? 15.049 -20.848 -0.252 1.00 91.12 332 PRO A O 1
ATOM 2580 N N . PRO A 1 333 ? 16.530 -19.243 -0.792 1.00 90.62 333 PRO A N 1
ATOM 2581 C CA . PRO A 1 333 ? 17.725 -19.988 -0.397 1.00 90.62 333 PRO A CA 1
ATOM 2582 C C . PRO A 1 333 ? 17.677 -20.386 1.085 1.00 90.62 333 PRO A C 1
ATOM 2584 O O . PRO A 1 333 ? 17.347 -19.557 1.939 1.00 90.62 333 PRO A O 1
ATOM 2587 N N . TRP A 1 334 ? 18.014 -21.644 1.379 1.00 93.56 334 TRP A N 1
ATOM 2588 C CA . TRP A 1 334 ? 18.049 -22.203 2.731 1.00 93.56 334 TRP A CA 1
ATOM 2589 C C . TRP A 1 334 ? 19.429 -22.790 3.029 1.00 93.56 334 TRP A C 1
ATOM 2591 O O . TRP A 1 334 ? 19.853 -23.755 2.393 1.00 93.56 334 TRP A O 1
ATOM 2601 N N . GLY A 1 335 ? 20.146 -22.197 3.977 1.00 91.75 335 GLY A N 1
ATOM 2602 C CA . GLY A 1 335 ? 21.502 -22.599 4.334 1.00 91.75 335 GLY A CA 1
ATOM 2603 C C . GLY A 1 335 ? 22.149 -21.612 5.295 1.00 91.75 335 GLY A C 1
ATOM 2604 O O . GLY A 1 335 ? 21.488 -20.710 5.811 1.00 91.75 335 GLY A O 1
ATOM 2605 N N . ALA A 1 336 ? 23.442 -21.794 5.544 1.00 92.44 336 ALA A N 1
ATOM 2606 C CA . ALA A 1 336 ? 24.206 -20.941 6.444 1.00 92.44 336 ALA A CA 1
ATOM 2607 C C . ALA A 1 336 ? 24.376 -19.517 5.898 1.00 92.44 336 ALA A C 1
ATOM 2609 O O . ALA A 1 336 ? 24.464 -19.303 4.688 1.00 92.44 336 ALA A O 1
ATOM 2610 N N . TYR A 1 337 ? 24.530 -18.555 6.806 1.00 94.56 337 TYR A N 1
ATOM 2611 C CA . TYR A 1 337 ? 25.065 -17.242 6.452 1.00 94.56 337 TYR A CA 1
ATOM 2612 C C . TYR A 1 337 ? 26.461 -17.374 5.807 1.00 94.56 337 TYR A C 1
ATOM 2614 O O . TYR A 1 337 ? 27.271 -18.170 6.302 1.00 94.56 337 TYR A O 1
ATOM 2622 N N . PRO A 1 338 ? 26.787 -16.603 4.752 1.00 90.62 338 PRO A N 1
ATOM 2623 C CA . PRO A 1 338 ? 28.091 -16.667 4.103 1.00 90.62 338 PRO A CA 1
ATOM 2624 C C . PRO A 1 338 ? 29.265 -16.438 5.061 1.00 90.62 338 PRO A C 1
ATOM 2626 O O . PRO A 1 338 ? 29.241 -15.554 5.914 1.00 90.62 338 PRO A O 1
ATOM 2629 N N . GLY A 1 339 ? 30.331 -17.220 4.887 1.00 85.25 339 GLY A N 1
ATOM 2630 C CA . GLY A 1 339 ? 31.563 -17.112 5.680 1.00 85.25 339 GLY A CA 1
ATOM 2631 C C . GLY A 1 339 ? 32.061 -18.438 6.255 1.00 85.25 339 GLY A C 1
ATOM 2632 O O . GLY A 1 339 ? 33.207 -18.510 6.696 1.00 85.25 339 GLY A O 1
ATOM 2633 N N . SER A 1 340 ? 31.244 -19.493 6.212 1.00 88.69 340 SER A N 1
ATOM 2634 C CA . SER A 1 340 ? 31.666 -20.849 6.578 1.00 88.69 340 SER A CA 1
ATOM 2635 C C . SER A 1 340 ? 32.705 -21.414 5.606 1.00 88.69 340 SER A C 1
ATOM 2637 O O . SER A 1 340 ? 32.671 -21.157 4.400 1.00 88.69 340 SER A O 1
ATOM 2639 N N . ASN A 1 341 ? 33.604 -22.245 6.122 1.00 89.62 341 ASN A N 1
ATOM 2640 C CA . ASN A 1 341 ? 34.576 -23.011 5.343 1.00 89.62 341 ASN A CA 1
ATOM 2641 C C . ASN A 1 341 ? 34.807 -24.383 6.000 1.00 89.62 341 ASN A C 1
ATOM 2643 O O . ASN A 1 341 ? 34.149 -24.732 6.971 1.00 89.62 341 ASN A O 1
ATOM 2647 N N . LEU A 1 342 ? 35.727 -25.199 5.482 1.00 91.25 342 LEU A N 1
ATOM 2648 C CA . LEU A 1 342 ? 35.927 -26.553 6.016 1.00 91.25 342 LEU A CA 1
ATOM 2649 C C . LEU A 1 342 ? 36.432 -26.580 7.470 1.00 91.25 342 LEU A C 1
ATOM 2651 O O . LEU A 1 342 ? 36.155 -27.547 8.180 1.00 91.25 342 LEU A O 1
ATOM 2655 N N . LEU A 1 343 ? 37.192 -25.570 7.906 1.00 89.88 343 LEU A N 1
ATOM 2656 C CA . LEU A 1 343 ? 37.723 -25.492 9.273 1.00 89.88 343 LEU A CA 1
ATOM 2657 C C . LEU A 1 343 ? 36.660 -25.016 10.261 1.00 89.88 343 LEU A C 1
ATOM 2659 O O . LEU A 1 343 ? 36.591 -25.537 11.374 1.00 89.88 343 LEU A O 1
ATOM 2663 N N . ASP A 1 344 ? 35.832 -24.068 9.822 1.00 88.56 344 ASP A N 1
ATOM 2664 C CA . ASP A 1 344 ? 34.704 -23.517 10.566 1.00 88.56 344 ASP A CA 1
ATOM 2665 C C . ASP A 1 344 ? 33.426 -23.624 9.728 1.00 88.56 344 ASP A C 1
ATOM 2667 O O . ASP A 1 344 ? 33.048 -22.715 8.984 1.00 88.56 344 ASP A O 1
ATOM 2671 N N . VAL A 1 345 ? 32.799 -24.800 9.798 1.00 90.75 345 VAL A N 1
ATOM 2672 C CA . VAL A 1 345 ? 31.649 -25.143 8.953 1.00 90.75 345 VAL A CA 1
ATOM 2673 C C . VAL A 1 345 ? 30.362 -24.458 9.411 1.00 90.75 345 VAL A C 1
ATOM 2675 O O . VAL A 1 345 ? 29.437 -24.332 8.615 1.00 90.75 345 VAL A O 1
ATOM 2678 N N . LYS A 1 346 ? 30.285 -24.005 10.669 1.00 90.81 346 LYS A N 1
ATOM 2679 C CA . LYS A 1 346 ? 29.078 -23.431 11.289 1.00 90.81 346 LYS A CA 1
ATOM 2680 C C . LYS A 1 346 ? 27.822 -24.246 10.941 1.00 90.81 346 LYS A C 1
ATOM 2682 O O . LYS A 1 346 ? 27.745 -25.426 11.276 1.00 90.81 346 LYS A O 1
ATOM 2687 N N . SER A 1 347 ? 26.870 -23.635 10.234 1.00 94.88 347 SER A N 1
ATOM 2688 C CA . SER A 1 347 ? 25.627 -24.265 9.771 1.00 94.88 347 SER A CA 1
ATOM 2689 C C . SER A 1 347 ? 25.679 -24.820 8.345 1.00 94.88 347 SER A C 1
ATOM 2691 O O . SER A 1 347 ? 24.647 -25.066 7.728 1.00 94.88 347 SER A O 1
ATOM 2693 N N . GLY A 1 348 ? 26.872 -25.012 7.794 1.00 93.50 348 GLY A N 1
ATOM 2694 C CA . GLY A 1 348 ? 27.069 -25.599 6.478 1.00 93.50 348 GLY A CA 1
ATOM 2695 C C . GLY A 1 348 ? 27.785 -24.692 5.483 1.00 93.50 348 GLY A C 1
ATOM 2696 O O . GLY A 1 348 ? 28.105 -23.536 5.764 1.00 93.50 348 GLY A O 1
ATOM 2697 N N . ILE A 1 349 ? 28.057 -25.256 4.307 1.00 92.19 349 ILE A N 1
ATOM 2698 C CA . ILE A 1 349 ? 28.735 -24.611 3.182 1.00 92.19 349 ILE A CA 1
ATOM 2699 C C . ILE A 1 349 ? 27.769 -24.563 2.001 1.00 92.19 349 ILE A C 1
ATOM 2701 O O . ILE A 1 349 ? 27.427 -25.597 1.417 1.00 92.19 349 ILE A O 1
ATOM 2705 N N . GLY A 1 350 ? 27.394 -23.343 1.625 1.00 87.31 350 GLY A N 1
ATOM 2706 C CA . GLY A 1 350 ? 26.397 -23.079 0.595 1.00 87.31 350 GLY A CA 1
ATOM 2707 C C . GLY A 1 350 ? 24.971 -23.137 1.140 1.00 87.31 350 GLY A C 1
ATOM 2708 O O . GLY A 1 350 ? 24.730 -23.040 2.342 1.00 87.31 350 GLY A O 1
ATOM 2709 N N . PHE A 1 351 ? 24.023 -23.271 0.223 1.00 89.75 351 PHE A N 1
ATOM 2710 C CA . PHE A 1 351 ? 22.603 -23.378 0.521 1.00 89.75 351 PHE A CA 1
ATOM 2711 C C . PHE A 1 351 ? 21.938 -24.357 -0.446 1.00 89.75 351 PHE A C 1
ATOM 2713 O O . PHE A 1 351 ? 22.437 -24.612 -1.547 1.00 89.75 351 PHE A O 1
ATOM 2720 N N . VAL A 1 352 ? 20.795 -24.880 -0.022 1.00 89.25 352 VAL A N 1
ATOM 2721 C CA . VAL A 1 352 ? 19.823 -25.593 -0.853 1.00 89.25 352 VAL A CA 1
ATOM 2722 C C . VAL A 1 352 ? 18.633 -24.668 -1.139 1.00 89.25 352 VAL A C 1
ATOM 2724 O O . VAL A 1 352 ? 18.669 -23.479 -0.812 1.00 89.25 352 VAL A O 1
ATOM 2727 N N . HIS A 1 353 ? 17.572 -25.195 -1.754 1.00 89.81 353 HIS A N 1
ATOM 2728 C CA . HIS A 1 353 ? 16.387 -24.429 -2.169 1.00 89.81 353 HIS A CA 1
ATOM 2729 C C . HIS A 1 353 ? 16.703 -23.433 -3.300 1.00 89.81 353 HIS A C 1
ATOM 2731 O O . HIS A 1 353 ? 17.330 -23.843 -4.263 1.00 89.81 353 HIS A O 1
ATOM 2737 N N . ASN A 1 354 ? 16.263 -22.172 -3.250 1.00 85.19 354 ASN A N 1
ATOM 2738 C CA . ASN A 1 354 ? 16.541 -21.152 -4.275 1.00 85.19 354 ASN A CA 1
ATOM 2739 C C . ASN A 1 354 ? 15.828 -21.341 -5.633 1.00 85.19 354 ASN A C 1
ATOM 2741 O O . ASN A 1 354 ? 16.459 -21.298 -6.685 1.00 85.19 354 ASN A O 1
ATOM 2745 N N . SER A 1 355 ? 14.496 -21.465 -5.659 1.00 83.88 355 SER A N 1
ATOM 2746 C CA . SER A 1 355 ? 13.749 -21.601 -6.929 1.00 83.88 355 SER A CA 1
ATOM 2747 C C . SER A 1 355 ? 13.915 -20.415 -7.893 1.00 83.88 355 SER A C 1
ATOM 2749 O O . SER A 1 355 ? 13.602 -20.541 -9.074 1.00 83.88 355 SER A O 1
ATOM 2751 N N . TYR A 1 356 ? 14.379 -19.268 -7.393 1.00 81.81 356 TYR A N 1
ATOM 2752 C CA . TYR A 1 356 ? 14.608 -18.046 -8.164 1.00 81.81 356 TYR A CA 1
ATOM 2753 C C . TYR A 1 356 ? 16.007 -17.942 -8.785 1.00 81.81 356 TYR A C 1
ATOM 2755 O O . TYR A 1 356 ? 16.265 -16.954 -9.466 1.00 81.81 356 TYR A O 1
ATOM 2763 N N . LEU A 1 357 ? 16.897 -18.926 -8.580 1.00 81.81 357 LEU A N 1
ATOM 2764 C CA . LEU A 1 357 ? 18.270 -18.904 -9.119 1.00 81.81 357 LEU A CA 1
ATOM 2765 C C . LEU A 1 357 ? 19.068 -17.661 -8.687 1.00 81.81 357 LEU A C 1
ATOM 2767 O O . LEU A 1 357 ? 19.911 -17.162 -9.429 1.00 81.81 357 LEU A O 1
ATOM 2771 N N . LEU A 1 358 ? 18.813 -17.159 -7.477 1.00 81.12 358 LEU A N 1
ATOM 2772 C CA . LEU A 1 358 ? 19.531 -16.015 -6.926 1.00 81.12 358 LEU A CA 1
ATOM 2773 C C . LEU A 1 358 ? 20.990 -16.397 -6.655 1.00 81.12 358 LEU A C 1
ATOM 2775 O O . LEU A 1 358 ? 21.261 -17.413 -6.012 1.00 81.12 358 LEU A O 1
ATOM 2779 N N . ASP A 1 359 ? 21.916 -15.576 -7.138 1.00 79.38 359 ASP A N 1
ATOM 2780 C CA . ASP A 1 359 ? 23.349 -15.690 -6.864 1.00 79.38 359 ASP A CA 1
ATOM 2781 C C . ASP A 1 359 ? 23.755 -14.727 -5.736 1.00 79.38 359 ASP A C 1
ATOM 2783 O O . ASP A 1 359 ? 23.086 -13.719 -5.505 1.00 79.38 359 ASP A O 1
ATOM 2787 N N . ARG A 1 360 ? 24.860 -15.029 -5.039 1.00 83.12 360 ARG A N 1
ATOM 2788 C CA . ARG A 1 360 ? 25.459 -14.179 -3.987 1.00 83.12 360 ARG A CA 1
ATOM 2789 C C . ARG A 1 360 ? 24.479 -13.754 -2.887 1.00 83.12 360 ARG A C 1
ATOM 2791 O O . ARG A 1 360 ? 24.484 -12.618 -2.421 1.00 83.12 360 ARG A O 1
ATOM 2798 N N . VAL A 1 361 ? 23.650 -14.697 -2.459 1.00 86.38 361 VAL A N 1
ATOM 2799 C CA . VAL A 1 361 ? 22.664 -14.480 -1.400 1.00 86.38 361 VAL A CA 1
ATOM 2800 C C . VAL A 1 361 ? 23.376 -14.375 -0.056 1.00 86.38 361 VAL A C 1
ATOM 2802 O O . VAL A 1 361 ? 24.097 -15.289 0.341 1.00 86.38 361 VAL A O 1
ATOM 2805 N N . GLU A 1 362 ? 23.141 -13.272 0.649 1.00 89.69 362 GLU A N 1
ATOM 2806 C CA . GLU A 1 362 ? 23.640 -13.072 2.010 1.00 89.69 362 GLU A CA 1
ATOM 2807 C C . GLU A 1 362 ? 22.724 -13.715 3.059 1.00 89.69 362 GLU A C 1
ATOM 2809 O O . GLU A 1 362 ? 23.177 -14.488 3.899 1.00 89.69 362 GLU A O 1
ATOM 2814 N N . LYS A 1 363 ? 21.423 -13.419 3.005 1.00 94.50 363 LYS A N 1
ATOM 2815 C CA . LYS A 1 363 ? 20.400 -14.027 3.862 1.00 94.50 363 LYS A CA 1
ATOM 2816 C C . LYS A 1 363 ? 19.007 -13.877 3.253 1.00 94.50 363 LYS A C 1
ATOM 2818 O O . LYS A 1 363 ? 18.771 -12.991 2.435 1.00 94.50 363 LYS A O 1
ATOM 2823 N N . SER A 1 364 ? 18.074 -14.701 3.712 1.00 95.19 364 SER A N 1
ATOM 2824 C CA . SER A 1 364 ? 16.639 -14.580 3.446 1.00 95.19 364 SER A CA 1
ATOM 2825 C C . SER A 1 364 ? 15.941 -13.916 4.638 1.00 95.19 364 SER A C 1
ATOM 2827 O O . SER A 1 364 ? 16.068 -14.403 5.760 1.00 95.19 364 SER A O 1
ATOM 2829 N N . ILE A 1 365 ? 15.173 -12.842 4.416 1.00 96.06 365 ILE A N 1
ATOM 2830 C CA . ILE A 1 365 ? 14.344 -12.208 5.458 1.00 96.06 365 ILE A CA 1
ATOM 2831 C C . ILE A 1 365 ? 12.868 -12.488 5.169 1.00 96.06 365 ILE A C 1
ATOM 2833 O O . ILE A 1 365 ? 12.361 -12.136 4.105 1.00 96.06 365 ILE A O 1
ATOM 2837 N N . LEU A 1 366 ? 12.180 -13.127 6.116 1.00 95.62 366 LEU A N 1
ATOM 2838 C CA . LEU A 1 366 ? 10.741 -13.382 6.049 1.00 95.62 366 LEU A CA 1
ATOM 2839 C C . LEU A 1 366 ? 10.022 -12.565 7.118 1.00 95.62 366 LEU A C 1
ATOM 2841 O O . LEU A 1 366 ? 10.222 -12.791 8.308 1.00 95.62 366 LEU A O 1
ATOM 2845 N N . GLU A 1 367 ? 9.123 -11.679 6.706 1.00 94.81 367 GLU A N 1
ATOM 2846 C CA . GLU A 1 367 ? 8.294 -10.907 7.629 1.00 94.81 367 GLU A CA 1
ATOM 2847 C C . GLU A 1 367 ? 6.840 -11.379 7.608 1.00 94.81 367 GLU A C 1
ATOM 2849 O O . GLU A 1 367 ? 6.259 -11.610 6.547 1.00 94.81 367 GLU A O 1
ATOM 2854 N N . GLY A 1 368 ? 6.226 -11.491 8.786 1.00 91.25 368 GLY A N 1
ATOM 2855 C CA . GLY A 1 368 ? 4.798 -11.766 8.910 1.00 91.25 368 GLY A CA 1
ATOM 2856 C C . GLY A 1 368 ? 4.124 -10.967 10.025 1.00 91.25 368 GLY A C 1
ATOM 2857 O O . GLY A 1 368 ? 4.777 -10.242 10.780 1.00 91.25 368 GLY A O 1
ATOM 2858 N N . PRO A 1 369 ? 2.790 -11.069 10.141 1.00 91.56 369 PRO A N 1
ATOM 2859 C CA . PRO A 1 369 ? 2.047 -10.357 11.171 1.00 91.56 369 PRO A CA 1
ATOM 2860 C C . PRO A 1 369 ? 2.369 -10.911 12.564 1.00 91.56 369 PRO A C 1
ATOM 2862 O O . PRO A 1 369 ? 2.620 -12.100 12.728 1.00 91.56 369 PRO A O 1
ATOM 2865 N N . LEU A 1 370 ? 2.282 -10.068 13.593 1.00 90.12 370 LEU A N 1
ATOM 2866 C CA . LEU A 1 370 ? 2.453 -10.496 14.987 1.00 90.12 370 LEU A CA 1
ATOM 2867 C C . LEU A 1 370 ? 1.336 -11.442 15.466 1.00 90.12 370 LEU A C 1
ATOM 2869 O O . LEU A 1 370 ? 1.531 -12.271 16.358 1.00 90.12 370 LEU A O 1
ATOM 2873 N N . VAL A 1 371 ? 0.158 -11.337 14.848 1.00 91.69 371 VAL A N 1
ATOM 2874 C CA . VAL A 1 371 ? -0.990 -12.208 15.095 1.00 91.69 371 VAL A CA 1
ATOM 2875 C C . VAL A 1 371 ? -1.514 -12.742 13.771 1.00 91.69 371 VAL A C 1
ATOM 2877 O O . VAL A 1 371 ? -1.975 -11.977 12.926 1.00 91.69 371 VAL A O 1
ATOM 2880 N N . ASN A 1 372 ? -1.468 -14.061 13.593 1.00 84.25 372 ASN A N 1
ATOM 2881 C CA . ASN A 1 372 ? -1.968 -14.715 12.389 1.00 84.25 372 ASN A CA 1
ATOM 2882 C C . ASN A 1 372 ? -3.475 -14.977 12.503 1.00 84.25 372 ASN A C 1
ATOM 2884 O O . ASN A 1 372 ? -3.960 -15.512 13.503 1.00 84.25 372 ASN A O 1
ATOM 2888 N N . PHE A 1 373 ? -4.217 -14.623 11.455 1.00 77.62 373 PHE A N 1
ATOM 2889 C CA . PHE A 1 373 ? -5.605 -15.034 11.282 1.00 77.62 373 PHE A CA 1
ATOM 2890 C C . PHE A 1 373 ? -5.829 -15.514 9.838 1.00 77.62 373 PHE A C 1
ATOM 2892 O O . PHE A 1 373 ? -5.526 -14.758 8.914 1.00 77.62 373 PHE A O 1
ATOM 2899 N N . PRO A 1 374 ? -6.365 -16.732 9.625 1.00 78.56 374 PRO A N 1
ATOM 2900 C CA . PRO A 1 374 ? -6.725 -17.733 10.638 1.00 78.56 374 PRO A CA 1
ATOM 2901 C C . PRO A 1 374 ? -5.502 -18.278 11.409 1.00 78.56 374 PRO A C 1
ATOM 2903 O O . PRO A 1 374 ? -4.367 -18.066 10.971 1.00 78.56 374 PRO A O 1
ATOM 2906 N N . PRO A 1 375 ? -5.711 -18.957 12.558 1.00 79.12 375 PRO A N 1
ATOM 2907 C CA . PRO A 1 375 ? -4.630 -19.620 13.277 1.00 79.12 375 PRO A CA 1
ATOM 2908 C C . PRO A 1 375 ? -3.856 -20.554 12.337 1.00 79.12 375 PRO A C 1
ATOM 2910 O O . PRO A 1 375 ? -4.480 -21.296 11.574 1.00 79.12 375 PRO A O 1
ATOM 2913 N N . PRO A 1 376 ? -2.518 -20.536 12.357 1.00 85.69 376 PRO A N 1
ATOM 2914 C CA . PRO A 1 376 ? -1.730 -21.383 11.485 1.00 85.69 376 PRO A CA 1
ATOM 2915 C C . PRO A 1 376 ? -1.981 -22.879 11.687 1.00 85.69 376 PRO A C 1
ATOM 2917 O O . PRO A 1 376 ? -2.150 -23.362 12.804 1.00 85.69 376 PRO A O 1
ATOM 2920 N N . VAL A 1 377 ? -1.937 -23.641 10.592 1.00 85.50 377 VAL A N 1
ATOM 2921 C CA . VAL A 1 377 ? -2.194 -25.093 10.594 1.00 85.50 377 VAL A CA 1
ATOM 2922 C C . VAL A 1 377 ? -1.187 -25.887 11.433 1.00 85.50 377 VAL A C 1
ATOM 2924 O O . VAL A 1 377 ? -1.498 -26.974 11.915 1.00 85.50 377 VAL A O 1
ATOM 2927 N N . TRP A 1 378 ? 0.021 -25.350 11.613 1.00 83.62 378 TRP A N 1
ATOM 2928 C CA . TRP A 1 378 ? 1.073 -25.961 12.423 1.00 83.62 378 TRP A CA 1
ATOM 2929 C C . TRP A 1 378 ? 0.884 -25.746 13.927 1.00 83.62 378 TRP A C 1
ATOM 2931 O O . TRP A 1 378 ? 1.636 -26.329 14.705 1.00 83.62 378 TRP A O 1
ATOM 2941 N N . PHE A 1 379 ? -0.110 -24.959 14.354 1.00 87.06 379 PHE A N 1
ATOM 2942 C CA . PHE A 1 379 ? -0.403 -24.774 15.771 1.00 87.06 379 PHE A CA 1
ATOM 2943 C C . PHE A 1 379 ? -0.926 -26.080 16.397 1.00 87.06 379 PHE A C 1
ATOM 2945 O O . PHE A 1 379 ? -1.874 -26.665 15.869 1.00 87.06 379 PHE A O 1
ATOM 2952 N N . PRO A 1 380 ? -0.329 -26.581 17.500 1.00 73.25 380 PRO A N 1
ATOM 2953 C CA . PRO A 1 380 ? -0.713 -27.851 18.121 1.00 73.25 380 PRO A CA 1
ATOM 2954 C C . PRO A 1 380 ? -2.190 -27.960 18.518 1.00 73.25 380 PRO A C 1
ATOM 2956 O O . PRO A 1 380 ? -2.751 -29.053 18.536 1.00 73.25 380 PRO A O 1
ATOM 2959 N N . ASP A 1 381 ? -2.829 -26.835 18.820 1.00 75.44 381 ASP A N 1
ATOM 2960 C CA . ASP A 1 381 ? -4.243 -26.686 19.167 1.00 75.44 381 ASP A CA 1
ATOM 2961 C C . ASP A 1 381 ? -5.133 -26.322 17.961 1.00 75.44 381 ASP A C 1
ATOM 2963 O O . ASP A 1 381 ? -6.347 -26.130 18.109 1.00 75.44 381 ASP A O 1
ATOM 2967 N N . HIS A 1 382 ? -4.577 -26.288 16.744 1.00 82.12 382 HIS A N 1
ATOM 2968 C CA . HIS A 1 382 ? -5.350 -26.131 15.519 1.00 82.12 382 HIS A CA 1
ATOM 2969 C C . HIS A 1 382 ? -6.225 -27.369 15.284 1.00 82.12 382 HIS A C 1
ATOM 2971 O O . HIS A 1 382 ? -5.804 -28.401 14.755 1.00 82.12 382 HIS A O 1
ATOM 2977 N N . LYS A 1 383 ? -7.508 -27.255 15.628 1.00 79.50 383 LYS A N 1
ATOM 2978 C CA . LYS A 1 383 ? -8.408 -28.417 15.741 1.00 79.50 383 LYS A CA 1
ATOM 2979 C C . LYS A 1 383 ? -8.707 -29.183 14.459 1.00 79.50 383 LYS A C 1
ATOM 2981 O O . LYS A 1 383 ? -9.334 -30.235 14.518 1.00 79.50 383 LYS A O 1
ATOM 2986 N N . ASN A 1 384 ? -8.329 -28.654 13.303 1.00 86.75 384 ASN A N 1
ATOM 2987 C CA . ASN A 1 384 ? -8.522 -29.330 12.023 1.00 86.75 384 ASN A CA 1
ATOM 2988 C C . ASN A 1 384 ? -7.251 -29.344 11.179 1.00 86.75 384 ASN A C 1
ATOM 2990 O O . ASN A 1 384 ? -7.324 -29.307 9.953 1.00 86.75 384 ASN A O 1
ATOM 2994 N N . ALA A 1 385 ? -6.080 -29.384 11.821 1.00 83.50 385 ALA A N 1
ATOM 2995 C CA . ALA A 1 385 ? -4.806 -29.373 11.108 1.00 83.50 385 ALA A CA 1
ATOM 2996 C C . ALA A 1 385 ? -4.728 -30.489 10.045 1.00 83.50 385 ALA A C 1
ATOM 2998 O O . ALA A 1 385 ? -4.363 -30.239 8.898 1.00 83.50 385 ALA A O 1
ATOM 2999 N N . ALA A 1 386 ? -5.197 -31.696 10.383 1.00 84.88 386 ALA A N 1
ATOM 3000 C CA . ALA A 1 386 ? -5.281 -32.820 9.448 1.00 84.88 386 ALA A CA 1
ATOM 3001 C C . ALA A 1 386 ? -6.243 -32.562 8.273 1.00 84.88 386 ALA A C 1
ATOM 3003 O O . ALA A 1 386 ? -5.956 -32.937 7.138 1.00 84.88 386 ALA A O 1
ATOM 3004 N N . GLY A 1 387 ? -7.381 -31.905 8.518 1.00 87.56 387 GLY A N 1
ATOM 3005 C CA . GLY A 1 387 ? -8.330 -31.548 7.464 1.00 87.56 387 GLY A CA 1
ATOM 3006 C C . GLY A 1 387 ? -7.753 -30.527 6.485 1.00 87.56 387 GLY A C 1
ATOM 3007 O O . GLY A 1 387 ? -7.940 -30.673 5.278 1.00 87.56 387 GLY A O 1
ATOM 3008 N N . VAL A 1 388 ? -7.017 -29.532 6.992 1.00 86.50 388 VAL A N 1
ATOM 3009 C CA . VAL A 1 388 ? -6.289 -28.557 6.164 1.00 86.50 388 VAL A CA 1
ATOM 3010 C C . VAL A 1 388 ? -5.221 -29.254 5.335 1.00 86.50 388 VAL A C 1
ATOM 3012 O O . VAL A 1 388 ? -5.182 -29.064 4.123 1.00 86.50 388 VAL A O 1
ATOM 3015 N N . ALA A 1 389 ? -4.405 -30.106 5.962 1.00 84.38 389 ALA A N 1
ATOM 3016 C CA . ALA A 1 389 ? -3.358 -30.857 5.277 1.00 84.38 389 ALA A CA 1
ATOM 3017 C C . ALA A 1 389 ? -3.930 -31.735 4.151 1.00 84.38 389 ALA A C 1
ATOM 3019 O O . ALA A 1 389 ? -3.440 -31.687 3.028 1.00 84.38 389 ALA A O 1
ATOM 3020 N N . ASN A 1 390 ? -5.024 -32.462 4.404 1.00 86.19 390 ASN A N 1
ATOM 3021 C CA . ASN A 1 390 ? -5.697 -33.266 3.378 1.00 86.19 390 ASN A CA 1
ATOM 3022 C C . ASN A 1 390 ? -6.250 -32.410 2.233 1.00 86.19 390 ASN A C 1
ATOM 3024 O O . ASN A 1 390 ? -6.096 -32.758 1.062 1.00 86.19 390 ASN A O 1
ATOM 3028 N N . ALA A 1 391 ? -6.887 -31.278 2.546 1.00 88.06 391 ALA A N 1
ATOM 3029 C CA . ALA A 1 391 ? -7.398 -30.373 1.522 1.00 88.06 391 ALA A CA 1
ATOM 3030 C C . ALA A 1 391 ? -6.265 -29.782 0.667 1.00 88.06 391 ALA A C 1
ATOM 3032 O O . ALA A 1 391 ? -6.427 -29.650 -0.547 1.00 88.06 391 ALA A O 1
ATOM 3033 N N . LEU A 1 392 ? -5.117 -29.490 1.285 1.00 85.62 392 LEU A N 1
ATOM 3034 C CA . LEU A 1 392 ? -3.921 -29.006 0.609 1.00 85.62 392 LEU A CA 1
ATOM 3035 C C . LEU A 1 392 ? -3.319 -30.087 -0.300 1.00 85.62 392 LEU A C 1
ATOM 3037 O O . LEU A 1 392 ? -3.081 -29.821 -1.474 1.00 85.62 392 LEU A O 1
ATOM 3041 N N . ILE A 1 393 ? -3.166 -31.324 0.188 1.00 85.88 393 ILE A N 1
ATOM 3042 C CA . ILE A 1 393 ? -2.701 -32.469 -0.616 1.00 85.88 393 ILE A CA 1
ATOM 3043 C C . ILE A 1 393 ? -3.605 -32.670 -1.834 1.00 85.88 393 ILE A C 1
ATOM 3045 O O . ILE A 1 393 ? -3.115 -32.794 -2.952 1.00 85.88 393 ILE A O 1
ATOM 3049 N N . HIS A 1 394 ? -4.927 -32.634 -1.658 1.00 86.19 394 HIS A N 1
ATOM 3050 C CA . HIS A 1 394 ? -5.859 -32.759 -2.777 1.00 86.19 394 HIS A CA 1
ATOM 3051 C C . HIS A 1 394 ? -5.781 -31.592 -3.761 1.00 86.19 394 HIS A C 1
ATOM 3053 O O . HIS A 1 394 ? -6.049 -31.788 -4.949 1.00 86.19 394 HIS A O 1
ATOM 3059 N N . LEU A 1 395 ? -5.465 -30.384 -3.296 1.00 87.56 395 LEU A N 1
ATOM 3060 C CA . LEU A 1 395 ? -5.243 -29.250 -4.182 1.00 87.56 395 LEU A CA 1
ATOM 3061 C C . LEU A 1 395 ? -3.983 -29.463 -5.033 1.00 87.56 395 LEU A C 1
ATOM 3063 O O . LEU A 1 395 ? -4.048 -29.229 -6.232 1.00 87.56 395 LEU A O 1
ATOM 3067 N N . TYR A 1 396 ? -2.889 -29.965 -4.455 1.00 81.75 396 TYR A N 1
ATOM 3068 C CA . TYR A 1 396 ? -1.667 -30.281 -5.204 1.00 81.75 396 TYR A CA 1
ATOM 3069 C C . TYR A 1 396 ? -1.820 -31.495 -6.131 1.00 81.75 396 TYR A C 1
ATOM 3071 O O . TYR A 1 396 ? -1.327 -31.468 -7.252 1.00 81.75 396 TYR A O 1
ATOM 3079 N N . GLU A 1 397 ? -2.535 -32.540 -5.703 1.00 84.06 397 GLU A N 1
ATOM 3080 C CA . GLU A 1 397 ? -2.789 -33.736 -6.518 1.00 84.06 397 GLU A CA 1
ATOM 3081 C C . GLU A 1 397 ? -3.611 -33.394 -7.768 1.00 84.06 397 GLU A C 1
ATOM 3083 O O . GLU A 1 397 ? -3.375 -33.935 -8.846 1.00 84.06 397 GLU A O 1
ATOM 3088 N N . ARG A 1 398 ? -4.609 -32.509 -7.624 1.00 84.12 398 ARG A N 1
ATOM 3089 C CA . ARG A 1 398 ? -5.457 -32.053 -8.734 1.00 84.12 398 ARG A CA 1
ATOM 3090 C C . ARG A 1 398 ? -5.757 -30.564 -8.574 1.00 84.12 398 ARG A C 1
ATOM 3092 O O . ARG A 1 398 ? -6.785 -30.220 -7.969 1.00 84.12 398 ARG A O 1
ATOM 3099 N N . PRO A 1 399 ? -4.892 -29.694 -9.122 1.00 85.50 399 PRO A N 1
ATOM 3100 C CA . PRO A 1 399 ? -5.062 -28.252 -9.042 1.00 85.50 399 PRO A CA 1
ATOM 3101 C C . PRO A 1 399 ? -6.425 -27.849 -9.590 1.00 85.50 399 PRO A C 1
ATOM 3103 O O . PRO A 1 399 ? -6.762 -28.095 -10.746 1.00 85.50 399 PRO A O 1
ATOM 3106 N N . SER A 1 400 ? -7.257 -27.273 -8.728 1.00 84.25 400 SER A N 1
ATOM 3107 C CA . SER A 1 400 ? -8.580 -26.807 -9.112 1.00 84.25 400 SER A CA 1
ATOM 3108 C C . SER A 1 400 ? -9.009 -25.660 -8.222 1.00 84.25 400 SER A C 1
ATOM 3110 O O . SER A 1 400 ? -9.036 -25.764 -6.994 1.00 84.25 400 SER A O 1
ATOM 3112 N N . VAL A 1 401 ? -9.456 -24.588 -8.863 1.00 81.94 401 VAL A N 1
ATOM 3113 C CA . VAL A 1 401 ? -10.053 -23.431 -8.198 1.00 81.94 401 VAL A CA 1
ATOM 3114 C C . VAL A 1 401 ? -11.288 -23.784 -7.355 1.00 81.94 401 VAL A C 1
ATOM 3116 O O . VAL A 1 401 ? -11.617 -23.028 -6.445 1.00 81.94 401 VAL A O 1
ATOM 3119 N N . LEU A 1 402 ? -11.937 -24.932 -7.609 1.00 83.38 402 LEU A N 1
ATOM 3120 C CA . LEU A 1 402 ? -13.069 -25.463 -6.832 1.00 83.38 402 LEU A CA 1
ATOM 3121 C C . LEU A 1 402 ? -12.641 -26.147 -5.524 1.00 83.38 402 LEU A C 1
ATOM 3123 O O . LEU A 1 402 ? -13.468 -26.378 -4.642 1.00 83.38 402 LEU A O 1
ATOM 3127 N N . ARG A 1 403 ? -11.356 -26.493 -5.382 1.00 80.31 403 ARG A N 1
ATOM 3128 C CA . ARG A 1 403 ? -10.800 -27.080 -4.154 1.00 80.31 403 ARG A CA 1
ATOM 3129 C C . ARG A 1 403 ? -10.281 -26.013 -3.183 1.00 80.31 403 ARG A C 1
ATOM 3131 O O . ARG A 1 403 ? -10.197 -26.302 -1.993 1.00 80.31 403 ARG A O 1
ATOM 3138 N N . LEU A 1 404 ? -10.051 -24.776 -3.645 1.00 82.38 404 LEU A N 1
ATOM 3139 C CA . LEU A 1 404 ? -9.674 -23.637 -2.792 1.00 82.38 404 LEU A CA 1
ATOM 3140 C C . LEU A 1 404 ? -10.715 -23.333 -1.694 1.00 82.38 404 LEU A C 1
ATOM 3142 O O . LEU A 1 404 ? -10.307 -23.214 -0.541 1.00 82.38 404 LEU A O 1
ATOM 3146 N N . PRO A 1 405 ? -12.039 -23.308 -1.960 1.00 84.19 405 PRO A N 1
ATOM 3147 C CA . PRO A 1 405 ? -13.034 -23.150 -0.898 1.00 84.19 405 PRO A CA 1
ATOM 3148 C C . PRO A 1 405 ? -13.019 -24.288 0.127 1.00 84.19 405 PRO A C 1
ATOM 3150 O O . PRO A 1 405 ? -13.234 -24.046 1.307 1.00 84.19 405 PRO A O 1
ATOM 3153 N N . ARG A 1 406 ? -12.729 -25.533 -0.285 1.00 81.50 406 ARG A N 1
ATOM 3154 C CA . ARG A 1 406 ? -12.604 -26.667 0.652 1.00 81.50 406 ARG A CA 1
ATOM 3155 C C . ARG A 1 406 ? -11.381 -26.530 1.552 1.00 81.50 406 ARG A C 1
ATOM 3157 O O . ARG A 1 406 ? -11.479 -26.862 2.728 1.00 81.50 406 ARG A O 1
ATOM 3164 N N . LEU A 1 407 ? -10.264 -26.040 1.013 1.00 81.00 407 LEU A N 1
ATOM 3165 C CA . LEU A 1 407 ? -9.067 -25.718 1.790 1.00 81.00 407 LEU A CA 1
ATOM 3166 C C . LEU A 1 407 ? -9.331 -24.560 2.759 1.00 81.00 407 LEU A C 1
ATOM 3168 O O . LEU A 1 407 ? -9.058 -24.702 3.946 1.00 81.00 407 LEU A O 1
ATOM 3172 N N . GLY A 1 408 ? -9.940 -23.468 2.283 1.00 81.56 408 GLY A N 1
ATOM 3173 C CA . GLY A 1 408 ? -10.345 -22.338 3.123 1.00 81.56 408 GLY A CA 1
ATOM 3174 C C . GLY A 1 408 ? -11.302 -22.766 4.237 1.00 81.56 408 GLY A C 1
ATOM 3175 O O . GLY A 1 408 ? -11.067 -22.467 5.404 1.00 81.56 408 GLY A O 1
ATOM 3176 N N . TRP A 1 409 ? -12.314 -23.575 3.906 1.00 82.25 409 TRP A N 1
ATOM 3177 C CA . TRP A 1 409 ? -13.230 -24.165 4.880 1.00 82.25 409 TRP A CA 1
ATOM 3178 C C . TRP A 1 409 ? -12.499 -25.056 5.877 1.00 82.25 409 TRP A C 1
ATOM 3180 O O . TRP A 1 409 ? -12.735 -24.947 7.071 1.00 82.25 409 TRP A O 1
ATOM 3190 N N . ALA A 1 410 ? -11.589 -25.920 5.429 1.00 80.94 410 ALA A N 1
ATOM 3191 C CA . ALA A 1 410 ? -10.798 -26.744 6.330 1.00 80.94 410 ALA A CA 1
ATOM 3192 C C . ALA A 1 410 ? -9.919 -25.901 7.273 1.00 80.94 410 ALA A C 1
ATOM 3194 O O . ALA A 1 410 ? -9.763 -26.293 8.426 1.00 80.94 410 ALA A O 1
ATOM 3195 N N . ALA A 1 411 ? -9.402 -24.754 6.818 1.00 73.25 411 ALA A N 1
ATOM 3196 C CA . ALA A 1 411 ? -8.566 -23.848 7.613 1.00 73.25 411 ALA A CA 1
ATOM 3197 C C . ALA A 1 411 ? -9.343 -23.118 8.717 1.00 73.25 411 ALA A C 1
ATOM 3199 O O . ALA A 1 411 ? -8.790 -22.838 9.773 1.00 73.25 411 ALA A O 1
ATOM 3200 N N . VAL A 1 412 ? -10.640 -22.864 8.521 1.00 76.12 412 VAL A N 1
ATOM 3201 C CA . VAL A 1 412 ? -11.499 -22.228 9.542 1.00 76.12 412 VAL A CA 1
ATOM 3202 C C . VAL A 1 412 ? -12.312 -23.238 10.365 1.00 76.12 412 VAL A C 1
ATOM 3204 O O . VAL A 1 412 ? -12.680 -22.996 11.523 1.00 76.12 412 VAL A O 1
ATOM 3207 N N . ARG A 1 413 ? -12.594 -24.414 9.793 1.00 63.03 413 ARG A N 1
ATOM 3208 C CA . ARG A 1 413 ? -13.249 -25.540 10.465 1.00 63.03 413 ARG A CA 1
ATOM 3209 C C . ARG A 1 413 ? -12.271 -26.066 11.499 1.00 63.03 413 ARG A C 1
ATOM 3211 O O . ARG A 1 413 ? -11.114 -26.271 11.202 1.00 63.03 413 ARG A O 1
ATOM 3218 N N . GLY A 1 414 ? -12.717 -26.230 12.735 1.00 48.09 414 GLY A N 1
ATOM 3219 C CA . GLY A 1 414 ? -11.836 -26.453 13.880 1.00 48.09 414 GLY A CA 1
ATOM 3220 C C . GLY A 1 414 ? -11.965 -25.341 14.915 1.00 48.09 414 GLY A C 1
ATOM 3221 O O . GLY A 1 414 ? -12.093 -25.636 16.100 1.00 48.09 414 GLY A O 1
ATOM 3222 N N . PHE A 1 415 ? -12.122 -24.086 14.493 1.00 52.16 415 PHE A N 1
ATOM 3223 C CA . PHE A 1 415 ? -12.544 -23.014 15.399 1.00 52.16 415 PHE A CA 1
ATOM 3224 C C . PHE A 1 415 ? -14.049 -23.129 15.718 1.00 52.16 415 PHE A C 1
ATOM 3226 O O . PHE A 1 415 ? -14.450 -23.116 16.881 1.00 52.16 415 PHE A O 1
ATOM 3233 N N . CYS A 1 416 ? -14.863 -23.461 14.707 1.00 42.19 416 CYS A N 1
ATOM 3234 C CA . CYS A 1 416 ? -16.314 -23.674 14.831 1.00 42.19 416 CYS A CA 1
ATOM 3235 C C . CYS A 1 416 ? -16.732 -24.852 15.744 1.00 42.19 416 CYS A C 1
ATOM 3237 O O . CYS A 1 416 ? -17.866 -24.888 16.211 1.00 42.19 416 CYS A O 1
ATOM 3239 N N . LEU A 1 417 ? -15.840 -25.811 16.031 1.00 36.88 417 LEU A N 1
ATOM 3240 C CA . LEU A 1 417 ? -16.139 -26.959 16.904 1.00 36.88 417 LEU A CA 1
ATOM 3241 C C . LEU A 1 417 ? -15.893 -26.675 18.404 1.00 36.88 417 LEU A C 1
ATOM 3243 O O . LEU A 1 417 ? -16.437 -27.404 19.225 1.00 36.88 417 LEU A O 1
ATOM 3247 N N . LEU A 1 418 ? -15.157 -25.607 18.791 1.00 36.56 418 LEU A N 1
ATOM 3248 C CA . LEU A 1 418 ? -15.144 -25.159 20.211 1.00 36.56 418 LEU A CA 1
ATOM 3249 C C . LEU A 1 418 ? -16.445 -24.459 20.586 1.00 36.56 418 LEU A C 1
ATOM 3251 O O . LEU A 1 418 ? -16.898 -24.616 21.713 1.00 36.56 418 LEU A O 1
ATOM 3255 N N . LEU A 1 419 ? -17.068 -23.756 19.634 1.00 36.75 419 LEU A N 1
ATOM 3256 C CA . LEU A 1 419 ? -18.417 -23.230 19.820 1.00 36.75 419 LEU A CA 1
ATOM 3257 C C . LEU A 1 419 ? -19.408 -24.366 20.117 1.00 36.75 419 LEU A C 1
ATOM 3259 O O . LEU A 1 419 ? -20.225 -24.226 21.012 1.00 36.75 419 LEU A O 1
ATOM 3263 N N . GLY A 1 420 ? -19.270 -25.527 19.466 1.00 34.22 420 GLY A N 1
ATOM 3264 C CA . GLY A 1 420 ? -20.131 -26.698 19.689 1.00 34.22 420 GLY A CA 1
ATOM 3265 C C . GLY A 1 420 ? -20.061 -27.328 21.088 1.00 34.22 420 GLY A C 1
ATOM 3266 O O . GLY A 1 420 ? -21.054 -27.884 21.542 1.00 34.22 420 GLY A O 1
ATOM 3267 N N . VAL A 1 421 ? -18.919 -27.239 21.780 1.00 36.41 421 VAL A N 1
ATOM 3268 C CA . VAL A 1 421 ? -18.719 -27.868 23.106 1.00 36.41 421 VAL A CA 1
ATOM 3269 C C . VAL A 1 421 ? -18.906 -26.865 24.250 1.00 36.41 421 VAL A C 1
ATOM 3271 O O . VAL A 1 421 ? -19.413 -27.236 25.305 1.00 36.41 421 VAL A O 1
ATOM 3274 N N . LEU A 1 422 ? -18.630 -25.576 24.021 1.00 35.84 422 LEU A N 1
ATOM 3275 C CA . LEU A 1 422 ? -19.040 -24.499 24.934 1.00 35.84 422 LEU A CA 1
ATOM 3276 C C . LEU A 1 422 ? -20.574 -24.345 24.995 1.00 35.84 422 LEU A C 1
ATOM 3278 O O . LEU A 1 422 ? -21.110 -23.939 26.023 1.00 35.84 422 LEU A O 1
ATOM 3282 N N . LEU A 1 423 ? -21.291 -24.775 23.948 1.00 35.62 423 LEU A N 1
ATOM 3283 C CA . LEU A 1 423 ? -22.758 -24.832 23.911 1.00 35.62 423 LEU A CA 1
ATOM 3284 C C . LEU A 1 423 ? -23.378 -25.887 24.852 1.00 35.62 423 LEU A C 1
ATOM 3286 O O . LEU A 1 423 ? -24.561 -25.780 25.156 1.00 35.62 423 LEU A O 1
ATOM 3290 N N . ALA A 1 424 ? -22.618 -26.868 25.358 1.00 31.66 424 ALA A N 1
ATOM 3291 C CA . ALA A 1 424 ? -23.155 -27.894 26.264 1.00 31.66 424 ALA A CA 1
ATOM 3292 C C . ALA A 1 424 ? -23.134 -27.480 27.751 1.00 31.66 424 ALA A C 1
ATOM 3294 O O . ALA A 1 424 ? -23.944 -27.968 28.537 1.00 31.66 424 ALA A O 1
ATOM 3295 N N . TRP A 1 425 ? -22.253 -26.549 28.138 1.00 30.86 425 TRP A N 1
ATOM 3296 C CA . TRP A 1 425 ? -22.195 -25.981 29.497 1.00 30.86 425 TRP A CA 1
ATOM 3297 C C . TRP A 1 425 ? -23.020 -24.691 29.658 1.00 30.86 425 TRP A C 1
ATOM 3299 O O . TRP A 1 425 ? -23.304 -24.278 30.780 1.00 30.86 425 TRP A O 1
ATOM 3309 N N . GLY A 1 426 ? -23.480 -24.095 28.553 1.00 31.70 426 GLY A N 1
ATOM 3310 C CA . GLY A 1 426 ? -24.364 -22.922 28.557 1.00 31.70 426 GLY A CA 1
ATOM 3311 C C . GLY A 1 426 ? -25.797 -23.191 29.037 1.00 31.70 426 GLY A C 1
ATOM 3312 O O . GLY A 1 426 ? -26.522 -22.247 29.336 1.00 31.70 426 GLY A O 1
ATOM 3313 N N . SER A 1 427 ? -26.201 -24.457 29.181 1.00 31.06 427 SER A N 1
ATOM 3314 C CA . SER A 1 427 ? -27.570 -24.843 29.568 1.00 31.06 427 SER A CA 1
ATOM 3315 C C . SER A 1 427 ? -27.962 -24.429 30.998 1.00 31.06 427 SER A C 1
ATOM 3317 O O . SER A 1 427 ? -29.140 -24.430 31.337 1.00 31.06 427 SER A O 1
ATOM 3319 N N . ALA A 1 428 ? -26.991 -24.070 31.849 1.00 29.17 428 ALA A N 1
ATOM 3320 C CA . ALA A 1 428 ? -27.233 -23.624 33.228 1.00 29.17 428 ALA A CA 1
ATOM 3321 C C . ALA A 1 428 ? -27.111 -22.099 33.423 1.00 29.17 428 ALA A C 1
ATOM 3323 O O . ALA A 1 428 ? -27.529 -21.583 34.454 1.00 29.17 428 ALA A O 1
ATOM 3324 N N . VAL A 1 429 ? -26.602 -21.362 32.428 1.00 34.22 429 VAL A N 1
ATOM 3325 C CA . VAL A 1 429 ? -26.530 -19.882 32.438 1.00 34.22 429 VAL A CA 1
ATOM 3326 C C . VAL A 1 429 ? -27.574 -19.300 31.470 1.00 34.22 429 VAL A C 1
ATOM 3328 O O . VAL A 1 429 ? -27.491 -18.185 30.971 1.00 34.22 429 VAL A O 1
ATOM 3331 N N . GLN A 1 430 ? -28.625 -20.076 31.220 1.00 27.86 430 GLN A N 1
ATOM 3332 C CA . GLN A 1 430 ? -29.696 -19.807 30.267 1.00 27.86 430 GLN A CA 1
ATOM 3333 C C . GLN A 1 430 ? -30.795 -18.897 30.842 1.00 27.86 430 GLN A C 1
ATOM 3335 O O . GLN A 1 430 ? -31.972 -19.049 30.524 1.00 27.86 430 GLN A O 1
ATOM 3340 N N . ALA A 1 431 ? -30.412 -17.948 31.700 1.00 27.31 431 ALA A N 1
ATOM 3341 C CA . ALA A 1 431 ? -31.328 -16.969 32.283 1.00 27.31 431 ALA A CA 1
ATOM 3342 C C . ALA A 1 431 ? -30.941 -15.506 32.010 1.00 27.31 431 ALA A C 1
ATOM 3344 O O . ALA A 1 431 ? -31.779 -14.629 32.205 1.00 27.31 431 ALA A O 1
ATOM 3345 N N . ALA A 1 432 ? -29.729 -15.207 31.528 1.00 28.62 432 ALA A N 1
ATOM 3346 C CA . ALA A 1 432 ? -29.330 -13.819 31.304 1.00 28.62 432 ALA A CA 1
ATOM 3347 C C . ALA A 1 432 ? -28.183 -13.685 30.295 1.00 28.62 432 ALA A C 1
ATOM 3349 O O . ALA A 1 432 ? -27.058 -13.446 30.695 1.00 28.62 432 ALA A O 1
ATOM 3350 N N . GLU A 1 433 ? -28.466 -13.827 28.998 1.00 27.00 433 GLU A N 1
ATOM 3351 C CA . GLU A 1 433 ? -27.807 -13.049 27.934 1.00 27.00 433 GLU A CA 1
ATOM 3352 C C . GLU A 1 433 ? -28.506 -13.333 26.597 1.00 27.00 433 GLU A C 1
ATOM 3354 O O . GLU A 1 433 ? -28.539 -14.455 26.092 1.00 27.00 433 GLU A O 1
ATOM 3359 N N . LYS A 1 434 ? -29.167 -12.303 26.065 1.00 30.02 434 LYS A N 1
ATOM 3360 C CA . LYS A 1 434 ? -29.890 -12.332 24.793 1.00 30.02 434 LYS A CA 1
ATOM 3361 C C . LYS A 1 434 ? -28.908 -12.250 23.619 1.00 30.02 434 LYS A C 1
ATOM 3363 O O . LYS A 1 434 ? -28.066 -11.363 23.595 1.00 30.02 434 LYS A O 1
ATOM 3368 N N . GLU A 1 435 ? -29.113 -13.157 22.661 1.00 29.98 435 GLU A N 1
ATOM 3369 C CA . GLU A 1 435 ? -28.843 -13.072 21.214 1.00 29.98 435 GLU A CA 1
ATOM 3370 C C . GLU A 1 435 ? -27.603 -12.292 20.736 1.00 29.98 435 GLU A C 1
ATOM 3372 O O . GLU A 1 435 ? -27.635 -11.074 20.586 1.00 29.98 435 GLU A O 1
ATOM 3377 N N . THR A 1 436 ? -26.569 -13.014 20.286 1.00 31.78 436 THR A N 1
ATOM 3378 C CA . THR A 1 436 ? -25.680 -12.522 19.218 1.00 31.78 436 THR A CA 1
ATOM 3379 C C . THR A 1 436 ? -25.711 -13.488 18.033 1.00 31.78 436 THR A C 1
ATOM 3381 O O . THR A 1 436 ? -25.396 -14.674 18.136 1.00 31.78 436 THR A O 1
ATOM 3384 N N . ALA A 1 437 ? -26.187 -12.980 16.897 1.00 27.05 437 ALA A N 1
ATOM 3385 C CA . ALA A 1 437 ? -26.294 -13.696 15.635 1.00 27.05 437 ALA A CA 1
ATOM 3386 C C . ALA A 1 437 ? -24.903 -14.011 15.045 1.00 27.05 437 ALA A C 1
ATOM 3388 O O . ALA A 1 437 ? -23.967 -13.225 15.185 1.00 27.05 437 ALA A O 1
ATOM 3389 N N . LYS A 1 438 ? -24.770 -15.145 14.336 1.00 29.61 438 LYS A N 1
ATOM 3390 C CA . LYS A 1 438 ? -23.617 -15.415 13.451 1.00 29.61 438 LYS A CA 1
ATOM 3391 C C . LYS A 1 438 ? -23.416 -14.226 12.489 1.00 29.61 438 LYS A C 1
ATOM 3393 O O . LYS A 1 438 ? -24.420 -13.771 11.939 1.00 29.61 438 LYS A O 1
ATOM 3398 N N . PRO A 1 439 ? -22.177 -13.771 12.205 1.00 40.09 439 PRO A N 1
ATOM 3399 C CA . PRO A 1 439 ? -21.963 -12.821 11.121 1.00 40.09 439 PRO A CA 1
ATOM 3400 C C . PRO A 1 439 ? -22.419 -13.472 9.813 1.00 40.09 439 PRO A C 1
ATOM 3402 O O . PRO A 1 439 ? -22.011 -14.591 9.495 1.00 40.09 439 PRO A O 1
ATOM 3405 N N . ALA A 1 440 ? -23.331 -12.808 9.108 1.00 42.25 440 ALA A N 1
ATOM 3406 C CA . ALA A 1 440 ? -23.879 -13.301 7.855 1.00 42.25 440 ALA A CA 1
ATOM 3407 C C . ALA A 1 440 ? -22.756 -13.428 6.812 1.00 42.25 440 ALA A C 1
ATOM 3409 O O . ALA A 1 440 ? -22.036 -12.463 6.559 1.00 42.25 440 ALA A O 1
ATOM 3410 N N . GLU A 1 441 ? -22.605 -14.605 6.199 1.00 50.34 441 GLU A N 1
ATOM 3411 C CA . GLU A 1 441 ? -21.859 -14.718 4.944 1.00 50.34 441 GLU A CA 1
ATOM 3412 C C . GLU A 1 441 ? -22.595 -13.874 3.898 1.00 50.34 441 GLU A C 1
ATOM 3414 O O . GLU A 1 441 ? -23.777 -14.097 3.625 1.00 50.34 441 GLU A O 1
ATOM 3419 N N . PHE A 1 442 ? -21.922 -12.866 3.349 1.00 61.69 442 PHE A N 1
ATOM 3420 C CA . PHE A 1 442 ? -22.507 -12.015 2.324 1.00 61.69 442 PHE A CA 1
ATOM 3421 C C . PHE A 1 442 ? -22.382 -12.711 0.967 1.00 61.69 442 PHE A C 1
ATOM 3423 O O . PHE A 1 442 ? -21.286 -13.086 0.555 1.00 61.69 442 PHE A O 1
ATOM 3430 N N . GLN A 1 443 ? -23.508 -12.905 0.280 1.00 70.88 443 GLN A N 1
ATOM 3431 C CA . GLN A 1 443 ? -23.516 -13.387 -1.097 1.00 70.88 443 GLN A CA 1
ATOM 3432 C C . GLN A 1 443 ? -23.423 -12.197 -2.044 1.00 70.88 443 GLN A C 1
ATOM 3434 O O . GLN A 1 443 ? -24.213 -11.262 -1.923 1.00 70.88 443 GLN A O 1
ATOM 3439 N N . ALA A 1 444 ? -22.478 -12.268 -2.980 1.00 82.06 444 ALA A N 1
ATOM 3440 C CA . ALA A 1 444 ? -22.417 -11.349 -4.103 1.00 82.06 444 ALA A CA 1
ATOM 3441 C C . ALA A 1 444 ? -23.706 -11.446 -4.928 1.00 82.06 444 ALA A C 1
ATOM 3443 O O . ALA A 1 444 ? -24.222 -12.537 -5.189 1.00 82.06 444 ALA A O 1
ATOM 3444 N N . THR A 1 445 ? -24.219 -10.298 -5.334 1.00 88.75 445 THR A N 1
ATOM 3445 C CA . THR A 1 445 ? -25.489 -10.141 -6.030 1.00 88.75 445 THR A CA 1
ATOM 3446 C C . THR A 1 445 ? -25.354 -9.133 -7.160 1.00 88.75 445 THR A C 1
ATOM 3448 O O . THR A 1 445 ? -24.489 -8.255 -7.154 1.00 88.75 445 THR A O 1
ATOM 3451 N N . THR A 1 446 ? -26.224 -9.277 -8.155 1.00 94.94 446 THR A N 1
ATOM 3452 C CA . THR A 1 446 ? -26.372 -8.285 -9.213 1.00 94.94 446 THR A CA 1
ATOM 3453 C C . THR A 1 446 ? -27.522 -7.352 -8.860 1.00 94.94 446 THR A C 1
ATOM 3455 O O . THR A 1 446 ? -28.656 -7.806 -8.699 1.00 94.94 446 THR A O 1
ATOM 3458 N N . HIS A 1 447 ? -27.234 -6.058 -8.739 1.00 93.12 447 HIS A N 1
ATOM 3459 C CA . HIS A 1 447 ? -28.222 -5.014 -8.460 1.00 93.12 447 HIS A CA 1
ATOM 3460 C C . HIS A 1 447 ? -28.487 -4.226 -9.733 1.00 93.12 447 HIS A C 1
ATOM 3462 O O . HIS A 1 447 ? -27.559 -3.642 -10.281 1.00 93.12 447 HIS A O 1
ATOM 3468 N N . THR A 1 448 ? -29.733 -4.169 -10.198 1.00 96.38 448 THR A N 1
ATOM 3469 C CA . THR A 1 448 ? -30.081 -3.393 -11.396 1.00 96.38 448 THR A CA 1
ATOM 3470 C C . THR A 1 448 ? -30.748 -2.074 -11.016 1.00 96.38 448 THR A C 1
ATOM 3472 O O . THR A 1 448 ? -31.811 -2.078 -10.395 1.00 96.38 448 THR A O 1
ATOM 3475 N N . ILE A 1 449 ? -30.170 -0.948 -11.439 1.00 96.50 449 ILE A N 1
ATOM 3476 C CA . ILE A 1 449 ? -30.703 0.400 -11.210 1.00 96.50 449 ILE A CA 1
ATOM 3477 C C . ILE A 1 449 ? -31.350 0.928 -12.491 1.00 96.50 449 ILE A C 1
ATOM 3479 O O . ILE A 1 449 ? -30.729 0.996 -13.556 1.00 96.50 449 ILE A O 1
ATOM 3483 N N . GLN A 1 450 ? -32.610 1.339 -12.380 1.00 96.94 450 GLN A N 1
ATOM 3484 C CA . GLN A 1 450 ? -33.380 1.896 -13.490 1.00 96.94 450 GLN A CA 1
ATOM 3485 C C . GLN A 1 450 ? -33.162 3.408 -13.604 1.00 96.94 450 GLN A C 1
ATOM 3487 O O . GLN A 1 450 ? -32.976 4.088 -12.598 1.00 96.94 450 GLN A O 1
ATOM 3492 N N . ALA A 1 451 ? -33.228 3.951 -14.821 1.00 95.44 451 ALA A N 1
ATOM 3493 C CA . ALA A 1 451 ? -33.139 5.390 -15.072 1.00 95.44 451 ALA A CA 1
ATOM 3494 C C . ALA A 1 451 ? -34.426 6.114 -14.627 1.00 95.44 451 ALA A C 1
ATOM 3496 O O . ALA A 1 451 ? -35.290 6.458 -15.432 1.00 95.44 451 ALA A O 1
ATOM 3497 N N . THR A 1 452 ? -34.576 6.302 -13.316 1.00 92.81 452 THR A N 1
ATOM 3498 C CA . THR A 1 452 ? -35.701 7.004 -12.681 1.00 92.81 452 THR A CA 1
ATOM 3499 C C . THR A 1 452 ? -35.219 8.246 -11.930 1.00 92.81 452 THR A C 1
ATOM 3501 O O . THR A 1 452 ? -34.027 8.411 -11.676 1.00 92.81 452 THR A O 1
ATOM 3504 N N . GLY A 1 453 ? -36.144 9.102 -11.479 1.00 85.56 453 GLY A N 1
ATOM 3505 C CA . GLY A 1 453 ? -35.808 10.267 -10.646 1.00 85.56 453 GLY A CA 1
ATOM 3506 C C . GLY A 1 453 ? -35.169 9.931 -9.288 1.00 85.56 453 GLY A C 1
ATOM 3507 O O . GLY A 1 453 ? -34.691 10.833 -8.610 1.00 85.56 453 GLY A O 1
ATOM 3508 N N . LYS A 1 454 ? -35.145 8.653 -8.882 1.00 86.38 454 LYS A N 1
ATOM 3509 C CA . LYS A 1 454 ? -34.507 8.175 -7.643 1.00 86.38 454 LYS A CA 1
ATOM 3510 C C . LYS A 1 454 ? -33.178 7.457 -7.883 1.00 86.38 454 LYS A C 1
ATOM 3512 O O . LYS A 1 454 ? -32.535 7.043 -6.922 1.00 86.38 454 LYS A O 1
ATOM 3517 N N . ALA A 1 455 ? -32.746 7.333 -9.137 1.00 91.56 455 ALA A N 1
ATOM 3518 C CA . ALA A 1 455 ? -31.628 6.476 -9.510 1.00 91.56 455 ALA A CA 1
ATOM 3519 C C . ALA A 1 455 ? -30.307 6.840 -8.817 1.00 91.56 455 ALA A C 1
ATOM 3521 O O . ALA A 1 455 ? -29.542 5.941 -8.484 1.00 91.56 455 ALA A O 1
ATOM 3522 N N . GLN A 1 456 ? -30.043 8.129 -8.556 1.00 90.19 456 GLN A N 1
ATOM 3523 C CA . GLN A 1 456 ? -28.838 8.538 -7.824 1.00 90.19 456 GLN A CA 1
ATOM 3524 C C . GLN A 1 456 ? -28.822 7.945 -6.413 1.00 90.19 456 GLN A C 1
ATOM 3526 O O . GLN A 1 456 ? -27.840 7.324 -6.014 1.00 90.19 456 GLN A O 1
ATOM 3531 N N . PHE A 1 457 ? -29.930 8.100 -5.683 1.00 85.38 457 PHE A N 1
ATOM 3532 C CA . PHE A 1 457 ? -30.067 7.572 -4.330 1.00 85.38 457 PHE A CA 1
ATOM 3533 C C . PHE A 1 457 ? -29.968 6.043 -4.324 1.00 85.38 457 PHE A C 1
ATOM 3535 O O . PHE A 1 457 ? -29.257 5.480 -3.498 1.00 85.38 457 PHE A O 1
ATOM 3542 N N . GLU A 1 458 ? -30.638 5.368 -5.262 1.00 89.62 458 GLU A N 1
ATOM 3543 C CA . GLU A 1 458 ? -30.605 3.905 -5.382 1.00 89.62 458 GLU A CA 1
ATOM 3544 C C . GLU A 1 458 ? -29.194 3.388 -5.695 1.00 89.62 458 GLU A C 1
ATOM 3546 O O . GLU A 1 458 ? -28.732 2.445 -5.053 1.00 89.62 458 GLU A O 1
ATOM 3551 N N . LEU A 1 459 ? -28.475 4.038 -6.616 1.00 92.25 459 LEU A N 1
ATOM 3552 C CA . LEU A 1 459 ? -27.095 3.693 -6.949 1.00 92.25 459 LEU A CA 1
ATOM 3553 C C . LEU A 1 459 ? -26.145 3.938 -5.772 1.00 92.25 459 LEU A C 1
ATOM 3555 O O . LEU A 1 459 ? -25.343 3.068 -5.445 1.00 92.25 459 LEU A O 1
ATOM 3559 N N . GLN A 1 460 ? -26.235 5.093 -5.107 1.00 89.88 460 GLN A N 1
ATOM 3560 C CA . GLN A 1 460 ? -25.416 5.388 -3.928 1.00 89.88 460 GLN A CA 1
ATOM 3561 C C . GLN A 1 460 ? -25.698 4.391 -2.800 1.00 89.88 460 GLN A C 1
ATOM 3563 O O . GLN A 1 460 ? -24.764 3.867 -2.196 1.00 89.88 460 GLN A O 1
ATOM 3568 N N . ALA A 1 461 ? -26.968 4.066 -2.552 1.00 86.38 461 ALA A N 1
ATOM 3569 C CA . ALA A 1 461 ? -27.349 3.062 -1.569 1.00 86.38 461 ALA A CA 1
ATOM 3570 C C . ALA A 1 461 ? -26.808 1.670 -1.930 1.00 86.38 461 ALA A C 1
ATOM 3572 O O . ALA A 1 461 ? -26.322 0.972 -1.039 1.00 86.38 461 ALA A O 1
ATOM 3573 N N . ALA A 1 462 ? -26.847 1.277 -3.207 1.00 90.12 462 ALA A N 1
ATOM 3574 C CA . ALA A 1 462 ? -26.265 0.021 -3.675 1.00 90.12 462 ALA A CA 1
ATOM 3575 C C . ALA A 1 462 ? -24.744 -0.004 -3.465 1.00 90.12 462 ALA A C 1
ATOM 3577 O O . ALA A 1 462 ? -24.228 -0.962 -2.903 1.00 90.12 462 ALA A O 1
ATOM 3578 N N . LEU A 1 463 ? -24.038 1.078 -3.810 1.00 91.06 463 LEU A N 1
ATOM 3579 C CA . LEU A 1 463 ? -22.589 1.212 -3.616 1.00 91.06 463 LEU A CA 1
ATOM 3580 C C . LEU A 1 463 ? -22.170 1.203 -2.137 1.00 91.06 463 LEU A C 1
ATOM 3582 O O . LEU A 1 463 ? -21.126 0.651 -1.800 1.00 91.06 463 LEU A O 1
ATOM 3586 N N . ILE A 1 464 ? -22.972 1.792 -1.246 1.00 87.75 464 ILE A N 1
ATOM 3587 C CA . ILE A 1 464 ? -22.736 1.771 0.209 1.00 87.75 464 ILE A CA 1
ATOM 3588 C C . ILE A 1 464 ? -22.970 0.371 0.786 1.00 87.75 464 ILE A C 1
ATOM 3590 O O . ILE A 1 464 ? -22.263 -0.054 1.697 1.00 87.75 464 ILE A O 1
ATOM 3594 N N . ASN A 1 465 ? -23.963 -0.355 0.265 1.00 85.88 465 ASN A N 1
ATOM 3595 C CA . ASN A 1 465 ? -24.307 -1.702 0.725 1.00 85.88 465 ASN A CA 1
ATOM 3596 C C . ASN A 1 465 ? -23.527 -2.819 0.022 1.00 85.88 465 ASN A C 1
ATOM 3598 O O . ASN A 1 465 ? -23.737 -3.987 0.368 1.00 85.88 465 ASN A O 1
ATOM 3602 N N . ALA A 1 466 ? -22.669 -2.462 -0.936 1.00 88.25 466 ALA A N 1
ATOM 3603 C CA . ALA A 1 466 ? -21.959 -3.404 -1.779 1.00 88.25 466 ALA A CA 1
ATOM 3604 C C . ALA A 1 466 ? -20.989 -4.269 -0.972 1.00 88.25 466 ALA A C 1
ATOM 3606 O O . ALA A 1 466 ? -20.292 -3.803 -0.060 1.00 88.25 466 ALA A O 1
ATOM 3607 N N . VAL A 1 467 ? -20.930 -5.541 -1.345 1.00 87.38 467 VAL A N 1
ATOM 3608 C CA . VAL A 1 467 ? -19.975 -6.518 -0.818 1.00 87.38 467 VAL A CA 1
ATOM 3609 C C . VAL A 1 467 ? -19.055 -7.015 -1.935 1.00 87.38 467 VAL A C 1
ATOM 3611 O O . VAL A 1 467 ? -19.430 -6.928 -3.106 1.00 87.38 467 VAL A O 1
ATOM 3614 N N . PRO A 1 468 ? -17.861 -7.550 -1.613 1.00 87.94 468 PRO A N 1
ATOM 3615 C CA . PRO A 1 468 ? -16.951 -8.022 -2.646 1.00 87.94 468 PRO A CA 1
ATOM 3616 C C . PRO A 1 468 ? -17.597 -9.068 -3.560 1.00 87.94 468 PRO A C 1
ATOM 3618 O O . PRO A 1 468 ? -18.121 -10.082 -3.100 1.00 87.94 468 PRO A O 1
ATOM 3621 N N . GLY A 1 469 ? -17.524 -8.815 -4.864 1.00 88.94 469 GLY A N 1
ATOM 3622 C CA . GLY A 1 469 ? -18.132 -9.599 -5.935 1.00 88.94 469 GLY A CA 1
ATOM 3623 C C . GLY A 1 469 ? -19.451 -9.035 -6.470 1.00 88.94 469 GLY A C 1
ATOM 3624 O O . GLY A 1 469 ? -19.943 -9.556 -7.472 1.00 88.94 469 GLY A O 1
ATOM 3625 N N . ASP A 1 470 ? -20.036 -8.009 -5.840 1.00 92.75 470 ASP A N 1
ATOM 3626 C CA . ASP A 1 470 ? -21.266 -7.388 -6.336 1.00 92.75 470 ASP A CA 1
ATOM 3627 C C . ASP A 1 470 ? -21.070 -6.762 -7.724 1.00 92.75 470 ASP A C 1
ATOM 3629 O O . ASP A 1 470 ? -20.054 -6.129 -8.033 1.00 92.75 470 ASP A O 1
ATOM 3633 N N . VAL A 1 471 ? -22.107 -6.899 -8.549 1.00 96.44 471 VAL A N 1
ATOM 3634 C CA . VAL A 1 471 ? -22.214 -6.227 -9.844 1.00 96.44 471 VAL A CA 1
ATOM 3635 C C . VAL A 1 471 ? -23.387 -5.262 -9.770 1.00 96.44 471 VAL A C 1
ATOM 3637 O O . VAL A 1 471 ? -24.527 -5.678 -9.582 1.00 96.44 471 VAL A O 1
ATOM 3640 N N . ILE A 1 472 ? -23.133 -3.972 -9.931 1.00 97.62 472 ILE A N 1
ATOM 3641 C CA . ILE A 1 472 ? -24.179 -2.955 -9.985 1.00 97.62 472 ILE A CA 1
ATOM 3642 C C . ILE A 1 472 ? -24.374 -2.573 -11.449 1.00 97.62 472 ILE A C 1
ATOM 3644 O O . ILE A 1 472 ? -23.508 -1.959 -12.069 1.00 97.62 472 ILE A O 1
ATOM 3648 N N . GLU A 1 473 ? -25.508 -2.981 -12.005 1.00 97.94 473 GLU A N 1
ATOM 3649 C CA . GLU A 1 473 ? -25.876 -2.777 -13.399 1.00 97.94 473 GLU A CA 1
ATOM 3650 C C . GLU A 1 473 ? -26.802 -1.570 -13.545 1.00 97.94 473 GLU A C 1
ATOM 3652 O O . GLU A 1 473 ? -27.875 -1.494 -12.951 1.00 97.94 473 GLU A O 1
ATOM 3657 N N . LEU A 1 474 ? -26.407 -0.627 -14.387 1.00 98.25 474 LEU A N 1
ATOM 3658 C CA . LEU A 1 474 ? -27.239 0.472 -14.841 1.00 98.25 474 LEU A CA 1
ATOM 3659 C C . LEU A 1 474 ? -27.922 0.053 -16.142 1.00 98.25 474 LEU A C 1
ATOM 3661 O O . LEU A 1 474 ? -27.263 -0.256 -17.140 1.00 98.25 474 LEU A O 1
ATOM 3665 N N . ALA A 1 475 ? -29.253 0.053 -16.135 1.00 97.94 475 ALA A N 1
ATOM 3666 C CA . ALA A 1 475 ? -30.038 -0.177 -17.338 1.00 97.94 475 ALA A CA 1
ATOM 3667 C C . ALA A 1 475 ? -29.723 0.867 -18.433 1.00 97.94 475 ALA A C 1
ATOM 3669 O O . ALA A 1 475 ? -29.088 1.902 -18.207 1.00 97.94 475 ALA A O 1
ATOM 3670 N N . ALA A 1 476 ? -30.174 0.595 -19.659 1.00 97.94 476 ALA A N 1
ATOM 3671 C CA . ALA A 1 476 ? -30.124 1.598 -20.716 1.00 97.94 476 ALA A CA 1
ATOM 3672 C C . ALA A 1 476 ? -30.974 2.816 -20.312 1.00 97.94 476 ALA A C 1
ATOM 3674 O O . ALA A 1 476 ? -32.116 2.667 -19.875 1.00 97.94 476 ALA A O 1
ATOM 3675 N N . GLY A 1 477 ? -30.422 4.014 -20.465 1.00 97.56 477 GLY A N 1
ATOM 3676 C CA . GLY A 1 477 ? -31.075 5.253 -20.071 1.00 97.56 477 GLY A CA 1
ATOM 3677 C C . GLY A 1 477 ? -30.094 6.378 -19.764 1.00 97.56 477 GLY A C 1
ATOM 3678 O O . GLY A 1 477 ? -28.874 6.194 -19.749 1.00 97.56 477 GLY A O 1
ATOM 3679 N N . LYS A 1 478 ? -30.666 7.559 -19.515 1.00 97.19 478 LYS A N 1
ATOM 3680 C CA . LYS A 1 478 ? -29.942 8.750 -19.075 1.00 97.19 478 LYS A CA 1
ATOM 3681 C C . LYS A 1 478 ? -30.217 9.003 -17.595 1.00 97.19 478 LYS A C 1
ATOM 3683 O O . LYS A 1 478 ? -31.373 9.035 -17.179 1.00 97.19 478 LYS A O 1
ATOM 3688 N N . TYR A 1 479 ? -29.154 9.194 -16.829 1.00 97.56 479 TYR A N 1
ATOM 3689 C CA . TYR A 1 479 ? -29.172 9.396 -15.387 1.00 97.56 479 TYR A CA 1
ATOM 3690 C C . TYR A 1 479 ? -28.649 10.803 -15.090 1.00 97.56 479 TYR A C 1
ATOM 3692 O O . TYR A 1 479 ? -27.484 11.075 -15.351 1.00 97.56 479 TYR A O 1
ATOM 3700 N N . ASP A 1 480 ? -29.489 11.705 -14.583 1.00 95.06 480 ASP A N 1
ATOM 3701 C CA . ASP A 1 480 ? -29.065 13.065 -14.223 1.00 95.06 480 ASP A CA 1
ATOM 3702 C C . ASP A 1 480 ? -28.677 13.118 -12.743 1.00 95.06 480 ASP A C 1
ATOM 3704 O O . ASP A 1 480 ? -29.543 13.036 -11.869 1.00 95.06 480 ASP A O 1
ATOM 3708 N N . PHE A 1 481 ? -27.379 13.246 -12.469 1.00 93.69 481 PHE A N 1
ATOM 3709 C CA . PHE A 1 481 ? -26.819 13.250 -11.119 1.00 93.69 481 PHE A CA 1
ATOM 3710 C C . PHE A 1 481 ? -26.325 14.643 -10.711 1.00 93.69 481 PHE A C 1
ATOM 3712 O O . PHE A 1 481 ? -25.819 15.424 -11.517 1.00 93.69 481 PHE A O 1
ATOM 3719 N N . THR A 1 482 ? -26.497 14.959 -9.429 1.00 89.44 482 THR A N 1
ATOM 3720 C CA . THR A 1 482 ? -26.100 16.216 -8.785 1.00 89.44 482 THR A CA 1
ATOM 3721 C C . THR A 1 482 ? -24.928 16.045 -7.814 1.00 89.44 482 THR A C 1
ATOM 3723 O O . THR A 1 482 ? -24.365 17.038 -7.356 1.00 89.44 482 THR A O 1
ATOM 3726 N N . SER A 1 483 ? -24.513 14.812 -7.502 1.00 86.56 483 SER A N 1
ATOM 3727 C CA . SER A 1 483 ? -23.408 14.548 -6.569 1.00 86.56 483 SER A CA 1
ATOM 3728 C C . SER A 1 483 ? -22.472 13.442 -7.050 1.00 86.56 483 SER A C 1
ATOM 3730 O O . SER A 1 483 ? -22.938 12.462 -7.625 1.00 86.56 483 SER A O 1
ATOM 3732 N N . GLU A 1 484 ? -21.188 13.555 -6.712 1.00 89.94 484 GLU A N 1
ATOM 3733 C CA . GLU A 1 484 ? -20.157 12.535 -6.957 1.00 89.94 484 GLU A CA 1
ATOM 3734 C C . GLU A 1 484 ? -20.509 11.144 -6.391 1.00 89.94 484 GLU A C 1
ATOM 3736 O O . GLU A 1 484 ? -20.949 10.990 -5.241 1.00 89.94 484 GLU A O 1
ATOM 3741 N N . LEU A 1 485 ? -20.240 10.109 -7.190 1.00 92.19 485 LEU A N 1
ATOM 3742 C CA . LEU A 1 485 ? -20.360 8.702 -6.805 1.00 92.19 485 LEU A CA 1
ATOM 3743 C C . LEU A 1 485 ? -19.084 8.217 -6.112 1.00 92.19 485 LEU A C 1
ATOM 3745 O O . LEU A 1 485 ? -17.986 8.494 -6.579 1.00 92.19 485 LEU A O 1
ATOM 3749 N N . ASN A 1 486 ? -19.226 7.462 -5.020 1.00 90.56 486 ASN A N 1
ATOM 3750 C CA . ASN A 1 486 ? -18.099 6.992 -4.210 1.00 90.56 486 ASN A CA 1
ATOM 3751 C C . ASN A 1 486 ? -18.122 5.458 -4.080 1.00 90.56 486 ASN A C 1
ATOM 3753 O O . ASN A 1 486 ? -19.070 4.901 -3.515 1.00 90.56 486 ASN A O 1
ATOM 3757 N N . VAL A 1 487 ? -17.080 4.786 -4.582 1.00 90.69 487 VAL A N 1
ATOM 3758 C CA . VAL A 1 487 ? -16.927 3.320 -4.574 1.00 90.69 487 VAL A CA 1
ATOM 3759 C C . VAL A 1 487 ? -15.768 2.913 -3.665 1.00 90.69 487 VAL A C 1
ATOM 3761 O O . VAL A 1 487 ? -14.601 3.101 -3.998 1.00 90.69 487 VAL A O 1
ATOM 3764 N N . VAL A 1 488 ? -16.092 2.341 -2.507 1.00 86.88 488 VAL A N 1
ATOM 3765 C CA . VAL A 1 488 ? -15.095 1.991 -1.475 1.00 86.88 488 VAL A CA 1
ATOM 3766 C C . VAL A 1 488 ? -14.895 0.482 -1.350 1.00 86.88 488 VAL A C 1
ATOM 3768 O O . VAL A 1 488 ? -13.828 0.027 -0.956 1.00 86.88 488 VAL A O 1
ATOM 3771 N N . CYS A 1 489 ? -15.919 -0.311 -1.670 1.00 86.31 489 CYS A N 1
ATOM 3772 C CA . CYS A 1 489 ? -15.846 -1.760 -1.541 1.00 86.31 489 CYS A CA 1
ATOM 3773 C C . CYS A 1 489 ? -14.878 -2.359 -2.572 1.00 86.31 489 CYS A C 1
ATOM 3775 O O . CYS A 1 489 ? -14.975 -2.065 -3.764 1.00 86.31 489 CYS A O 1
ATOM 3777 N N . ASP A 1 490 ? -13.997 -3.246 -2.107 1.00 87.62 490 ASP A N 1
ATOM 3778 C CA . ASP A 1 490 ? -13.162 -4.072 -2.976 1.00 87.62 490 ASP A CA 1
ATOM 3779 C C . ASP A 1 490 ? -14.029 -4.993 -3.850 1.00 87.62 490 ASP A C 1
ATOM 3781 O O . ASP A 1 490 ? -15.072 -5.482 -3.415 1.00 87.62 490 ASP A O 1
ATOM 3785 N N . ASN A 1 491 ? -13.551 -5.296 -5.054 1.00 90.38 491 ASN A N 1
ATOM 3786 C CA . ASN A 1 491 ? -14.115 -6.239 -6.016 1.00 90.38 491 ASN A CA 1
ATOM 3787 C C . ASN A 1 491 ? -15.571 -5.937 -6.400 1.00 90.38 491 ASN A C 1
ATOM 3789 O O . ASN A 1 491 ? -16.417 -6.826 -6.407 1.00 90.38 491 ASN A O 1
ATOM 3793 N N . VAL A 1 492 ? -15.873 -4.673 -6.693 1.00 92.69 492 VAL A N 1
ATOM 3794 C CA . VAL A 1 492 ? -17.178 -4.259 -7.224 1.00 92.69 492 VAL A CA 1
ATOM 3795 C C . VAL A 1 492 ? -17.065 -3.982 -8.715 1.00 92.69 492 VAL A C 1
ATOM 3797 O O . VAL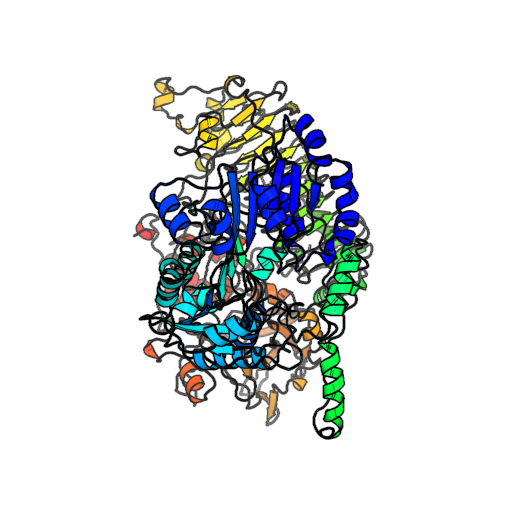 A 1 492 ? -16.118 -3.340 -9.171 1.00 92.69 492 VAL A O 1
ATOM 3800 N N . THR A 1 493 ? -18.063 -4.437 -9.472 1.00 96.75 493 THR A N 1
ATOM 3801 C CA . THR A 1 493 ? -18.226 -4.079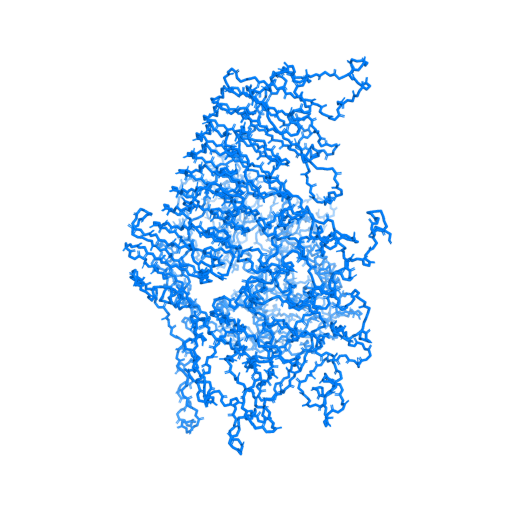 -10.885 1.00 96.75 493 THR A CA 1
ATOM 3802 C C . THR A 1 493 ? -19.367 -3.080 -11.048 1.00 96.75 493 THR A C 1
ATOM 3804 O O . THR A 1 493 ? -20.501 -3.386 -10.689 1.00 96.75 493 THR A O 1
ATOM 3807 N N . LEU A 1 494 ? -19.096 -1.909 -11.625 1.00 98.25 494 LEU A N 1
ATOM 3808 C CA . LEU A 1 494 ? -20.114 -0.974 -12.103 1.00 98.25 494 LEU A CA 1
ATOM 3809 C C . LEU A 1 494 ? -20.264 -1.133 -13.619 1.00 98.25 494 LEU A C 1
ATOM 3811 O O . LEU A 1 494 ? -19.337 -0.841 -14.373 1.00 98.25 494 LEU A O 1
ATOM 3815 N N . ARG A 1 495 ? -21.433 -1.586 -14.071 1.00 98.50 495 ARG A N 1
ATOM 3816 C CA . ARG A 1 495 ? -21.672 -1.949 -15.472 1.00 98.50 495 ARG A CA 1
ATOM 3817 C C . ARG A 1 495 ? -22.848 -1.180 -16.055 1.00 98.50 495 ARG A C 1
ATOM 3819 O O . ARG A 1 495 ? -23.899 -1.110 -15.433 1.00 98.50 495 ARG A O 1
ATOM 3826 N N . GLY A 1 496 ? -22.709 -0.655 -17.266 1.00 98.31 496 GLY A N 1
ATOM 3827 C CA . GLY A 1 496 ? -23.838 -0.179 -18.069 1.00 98.31 496 GLY A CA 1
ATOM 3828 C C . GLY A 1 496 ? -24.250 -1.162 -19.165 1.00 98.31 496 GLY A C 1
ATOM 3829 O O . GLY A 1 496 ? -23.570 -2.147 -19.447 1.00 98.31 496 GLY A O 1
ATOM 3830 N N . ALA A 1 497 ? -25.359 -0.868 -19.843 1.00 97.62 497 ALA A N 1
ATOM 3831 C CA . ALA A 1 497 ? -25.865 -1.650 -20.974 1.00 97.62 497 ALA A CA 1
ATOM 3832 C C . ALA A 1 497 ? -25.058 -1.458 -22.283 1.00 97.62 497 ALA A C 1
ATOM 3834 O O . ALA A 1 497 ? -25.446 -1.974 -23.338 1.00 97.62 497 ALA A O 1
ATOM 3835 N N . GLY A 1 498 ? -23.970 -0.687 -22.233 1.00 96.06 498 GLY A N 1
ATOM 3836 C CA . GLY A 1 498 ? -23.138 -0.242 -23.349 1.00 96.06 498 GLY A CA 1
ATOM 3837 C C . GLY A 1 498 ? -22.949 1.278 -23.308 1.00 96.06 498 GLY A C 1
ATOM 3838 O O . GLY A 1 498 ? -23.886 2.004 -22.965 1.00 96.06 498 GLY A O 1
ATOM 3839 N N . ARG A 1 499 ? -21.760 1.776 -23.687 1.00 94.94 499 ARG A N 1
ATOM 3840 C CA . ARG A 1 499 ? -21.426 3.212 -23.581 1.00 94.94 499 ARG A CA 1
ATOM 3841 C C . ARG A 1 499 ? -22.424 4.132 -24.279 1.00 94.94 499 ARG A C 1
ATOM 3843 O O . ARG A 1 499 ? -22.769 5.173 -23.736 1.00 94.94 499 ARG A O 1
ATOM 3850 N N . ASP A 1 500 ? -22.974 3.708 -25.413 1.00 94.00 500 ASP A N 1
ATOM 3851 C CA . ASP A 1 500 ? -23.946 4.500 -26.179 1.00 94.00 500 ASP A CA 1
ATOM 3852 C C . ASP A 1 500 ? -25.395 4.350 -25.676 1.00 94.00 500 ASP A C 1
ATOM 3854 O O . ASP A 1 500 ? -26.313 4.966 -26.213 1.00 94.00 500 ASP A O 1
ATOM 3858 N N . LYS A 1 501 ? -25.628 3.505 -24.664 1.00 97.94 501 LYS A N 1
ATOM 3859 C CA . LYS A 1 501 ? -26.962 3.188 -24.126 1.00 97.94 501 LYS A CA 1
ATOM 3860 C C . LYS A 1 501 ? -27.154 3.649 -22.688 1.00 97.94 501 LYS A C 1
ATOM 3862 O O . LYS A 1 501 ? -28.277 3.974 -22.314 1.00 97.94 501 LYS A O 1
ATOM 3867 N N . THR A 1 502 ? -26.093 3.655 -21.887 1.00 98.50 502 THR A N 1
ATOM 3868 C CA . THR A 1 502 ? -26.122 4.067 -20.480 1.00 98.50 502 THR A CA 1
ATOM 3869 C C . THR A 1 502 ? -25.275 5.320 -20.310 1.00 98.50 502 THR A C 1
ATOM 3871 O O . THR A 1 502 ? -24.055 5.270 -20.457 1.00 98.50 502 THR A O 1
ATOM 3874 N N . VAL A 1 503 ? -25.923 6.439 -19.980 1.00 98.50 503 VAL A N 1
ATOM 3875 C CA . VAL A 1 503 ? -25.278 7.753 -19.849 1.00 98.50 503 VAL A CA 1
ATOM 3876 C C . VAL A 1 503 ? -25.570 8.348 -18.478 1.00 98.50 503 VAL A C 1
ATOM 3878 O O . VAL A 1 503 ? -26.727 8.592 -18.142 1.00 98.50 503 VAL A O 1
ATOM 3881 N N . ILE A 1 504 ? -24.523 8.630 -17.708 1.00 98.25 504 ILE A N 1
ATOM 3882 C CA . ILE A 1 504 ? -24.595 9.370 -16.450 1.00 98.25 504 ILE A CA 1
ATOM 3883 C C . ILE A 1 504 ? -24.158 10.810 -16.714 1.00 98.25 504 ILE A C 1
ATOM 3885 O O . ILE A 1 504 ? -23.025 11.062 -17.109 1.00 98.25 504 ILE A O 1
ATOM 3889 N N . ASN A 1 505 ? -25.068 11.751 -16.511 1.00 97.56 505 ASN A N 1
ATOM 3890 C CA . ASN A 1 505 ? -24.894 13.165 -16.797 1.00 97.56 505 ASN A CA 1
ATOM 3891 C C . ASN A 1 505 ? -24.763 13.968 -15.497 1.00 97.56 505 ASN A C 1
ATOM 3893 O O . ASN A 1 505 ? -25.682 13.978 -14.678 1.00 97.56 505 ASN A O 1
ATOM 3897 N N . PHE A 1 506 ? -23.655 14.692 -15.355 1.00 96.56 506 PHE A N 1
ATOM 3898 C CA . PHE A 1 506 ? -23.314 15.501 -14.184 1.00 96.56 506 PHE A CA 1
ATOM 3899 C C . PHE A 1 506 ? -23.441 17.009 -14.420 1.00 96.56 506 PHE A C 1
ATOM 3901 O O . PHE A 1 506 ? -23.018 17.802 -13.583 1.00 96.56 506 PHE A O 1
ATOM 3908 N N . LYS A 1 507 ? -24.112 17.443 -15.494 1.00 94.12 507 LYS A N 1
ATOM 3909 C CA . LYS A 1 507 ? -24.316 18.872 -15.802 1.00 94.12 507 LYS A CA 1
ATOM 3910 C C . LYS A 1 507 ? -24.901 19.707 -14.647 1.00 94.12 507 LYS A C 1
ATOM 3912 O O . LYS A 1 507 ? -24.755 20.925 -14.631 1.00 94.12 507 LYS A O 1
ATOM 3917 N N . LYS A 1 508 ? -25.598 19.074 -13.695 1.00 91.12 508 LYS A N 1
ATOM 3918 C CA . LYS A 1 508 ? -26.189 19.712 -12.502 1.00 91.12 508 LYS A CA 1
ATOM 3919 C C . LYS A 1 508 ? -25.430 19.395 -11.206 1.00 91.12 508 LYS A C 1
ATOM 3921 O O . LYS A 1 508 ? -26.004 19.508 -10.126 1.00 91.12 508 LYS A O 1
ATOM 3926 N N . GLN A 1 509 ? -24.178 18.955 -11.297 1.00 89.44 509 GLN A N 1
ATOM 3927 C CA . GLN A 1 509 ? -23.387 18.568 -10.137 1.00 89.44 509 GLN A CA 1
ATOM 3928 C C . GLN A 1 509 ? -23.103 19.773 -9.228 1.00 89.44 509 GLN A C 1
ATOM 3930 O O . GLN A 1 509 ? -22.448 20.733 -9.623 1.00 89.44 509 GLN A O 1
ATOM 3935 N N . SER A 1 510 ? -23.599 19.705 -7.992 1.00 83.56 510 SER A N 1
ATOM 3936 C CA . SER A 1 510 ? -23.406 20.701 -6.931 1.00 83.56 510 SER A CA 1
ATOM 3937 C C . SER A 1 510 ? -22.357 20.266 -5.901 1.00 83.56 510 SER A C 1
ATOM 3939 O O . SER A 1 510 ? -21.812 21.108 -5.182 1.00 83.56 510 SER A O 1
ATOM 3941 N N . ALA A 1 511 ? -22.047 18.964 -5.840 1.00 80.00 511 ALA A N 1
ATOM 3942 C CA . ALA A 1 511 ? -21.201 18.364 -4.811 1.00 80.00 511 ALA A CA 1
ATOM 3943 C C . ALA A 1 511 ? -20.152 17.375 -5.351 1.00 80.00 511 ALA A C 1
ATOM 3945 O O . ALA A 1 511 ? -20.426 16.570 -6.249 1.00 80.00 511 ALA A O 1
ATOM 3946 N N . GLY A 1 512 ? -18.974 17.378 -4.717 1.00 82.31 512 GLY A N 1
ATOM 3947 C CA . GLY A 1 512 ? -17.818 16.553 -5.086 1.00 82.31 512 GLY A CA 1
ATOM 3948 C C . GLY A 1 512 ? -16.908 17.211 -6.129 1.00 82.31 512 GLY A C 1
ATOM 3949 O O . GLY A 1 512 ? -17.163 18.333 -6.572 1.00 82.31 512 GLY A O 1
ATOM 3950 N N . SER A 1 513 ? -15.814 16.536 -6.482 1.00 80.88 513 SER A N 1
ATOM 3951 C CA . SER A 1 513 ? -14.801 17.043 -7.425 1.00 80.88 513 SER A CA 1
ATOM 3952 C C . SER A 1 513 ? -14.566 16.125 -8.626 1.00 80.88 513 SER A C 1
ATOM 3954 O O . SER A 1 513 ? -13.786 16.471 -9.514 1.00 80.88 513 SER A O 1
ATOM 3956 N N . SER A 1 514 ? -15.243 14.981 -8.673 1.00 89.69 514 SER A N 1
ATOM 3957 C CA . SER A 1 514 ? -15.270 14.046 -9.795 1.00 89.69 514 SER A CA 1
ATOM 3958 C C . SER A 1 514 ? -16.703 13.574 -10.075 1.00 89.69 514 SER A C 1
ATOM 3960 O O . SER A 1 514 ? -17.590 13.747 -9.240 1.00 89.69 514 SER A O 1
ATOM 3962 N N . GLY A 1 515 ? -16.959 12.962 -11.230 1.00 94.12 515 GLY A N 1
ATOM 3963 C CA . GLY A 1 515 ? -18.205 12.216 -11.449 1.00 94.12 515 GLY A CA 1
ATOM 3964 C C . GLY A 1 515 ? -18.238 10.942 -10.607 1.00 94.12 515 GLY A C 1
ATOM 3965 O O . GLY A 1 515 ? -19.218 10.656 -9.913 1.00 94.12 515 GLY A O 1
ATOM 3966 N N . LEU A 1 516 ? -17.127 10.203 -10.620 1.00 95.50 516 LEU A N 1
ATOM 3967 C CA . LEU A 1 516 ? -16.927 8.998 -9.823 1.00 95.50 516 LEU A CA 1
ATOM 3968 C C . LEU A 1 516 ? -15.539 8.987 -9.176 1.00 95.50 516 LEU A C 1
ATOM 3970 O O . LEU A 1 516 ? -14.538 9.221 -9.850 1.00 95.50 516 LEU A O 1
ATOM 3974 N N . LEU A 1 517 ? -15.494 8.661 -7.884 1.00 92.62 517 LEU A N 1
ATOM 3975 C CA . LEU A 1 517 ? -14.288 8.379 -7.111 1.00 92.62 517 LEU A CA 1
ATOM 3976 C C . LEU A 1 517 ? -14.327 6.930 -6.603 1.00 92.62 517 LEU A C 1
ATOM 3978 O O . LEU A 1 517 ? -15.259 6.547 -5.894 1.00 92.62 517 LEU A O 1
ATOM 3982 N N . ALA A 1 518 ? -13.308 6.134 -6.925 1.00 92.94 518 ALA A N 1
ATOM 3983 C CA . ALA A 1 518 ? -13.137 4.782 -6.396 1.00 92.94 518 ALA A CA 1
ATOM 3984 C C . ALA A 1 518 ? -11.810 4.613 -5.645 1.00 92.94 518 ALA A C 1
ATOM 3986 O O . ALA A 1 518 ? -10.780 5.154 -6.048 1.00 92.94 518 ALA A O 1
ATOM 3987 N N . THR A 1 519 ? -11.838 3.833 -4.565 1.00 88.81 519 THR A N 1
ATOM 3988 C CA . THR A 1 519 ? -10.659 3.491 -3.745 1.00 88.81 519 THR A CA 1
ATOM 3989 C C . THR A 1 519 ? -10.526 1.993 -3.456 1.00 88.81 519 THR A C 1
ATOM 3991 O O . THR A 1 519 ? -9.475 1.566 -2.983 1.00 88.81 519 THR A O 1
ATOM 3994 N N . GLY A 1 520 ? -11.562 1.194 -3.734 1.00 86.19 520 GLY A N 1
ATOM 3995 C CA . GLY A 1 520 ? -11.532 -0.260 -3.560 1.00 86.19 520 GLY A CA 1
ATOM 3996 C C . GLY A 1 520 ? -10.664 -0.965 -4.608 1.00 86.19 520 GLY A C 1
ATOM 3997 O O . GLY A 1 520 ? -10.654 -0.588 -5.781 1.00 86.19 520 GLY A O 1
ATOM 3998 N N . ASN A 1 521 ? -9.957 -2.016 -4.194 1.00 89.38 521 ASN A N 1
ATOM 3999 C CA . ASN A 1 521 ? -9.188 -2.897 -5.077 1.00 89.38 521 ASN A CA 1
ATOM 4000 C C . ASN A 1 521 ? -10.113 -3.719 -5.980 1.00 89.38 521 ASN A C 1
ATOM 4002 O O . ASN A 1 521 ? -11.282 -3.910 -5.664 1.00 89.38 521 ASN A O 1
ATOM 4006 N N . ALA A 1 522 ? -9.595 -4.277 -7.072 1.00 91.62 522 ALA A N 1
ATOM 4007 C CA . ALA A 1 522 ? -10.344 -5.091 -8.027 1.00 91.62 522 ALA A CA 1
ATOM 4008 C C . ALA A 1 522 ? -11.589 -4.382 -8.604 1.00 91.62 522 ALA A C 1
ATOM 4010 O O . ALA A 1 522 ? -12.566 -5.043 -8.962 1.00 91.62 522 ALA A O 1
ATOM 4011 N N . PHE A 1 523 ? -11.585 -3.044 -8.656 1.00 95.25 523 PHE A N 1
ATOM 4012 C CA . PHE A 1 523 ? -12.695 -2.262 -9.193 1.00 95.25 523 PHE A CA 1
ATOM 4013 C C . PHE A 1 523 ? -12.755 -2.386 -10.717 1.00 95.25 523 PHE A C 1
ATOM 4015 O O . PHE A 1 523 ? -11.759 -2.188 -11.417 1.00 95.25 523 PHE A O 1
ATOM 4022 N N . VAL A 1 524 ? -13.947 -2.690 -11.226 1.00 97.50 524 VAL A N 1
ATOM 4023 C CA . VAL A 1 524 ? -14.223 -2.764 -12.662 1.00 97.50 524 VAL A CA 1
ATOM 4024 C C . VAL A 1 524 ? -15.311 -1.761 -13.002 1.00 97.50 524 VAL A C 1
ATOM 4026 O O . VAL A 1 524 ? -16.392 -1.789 -12.414 1.00 97.50 524 VAL A O 1
ATOM 4029 N N . ILE A 1 525 ? -15.053 -0.908 -13.988 1.00 98.50 525 ILE A N 1
ATOM 4030 C CA . ILE A 1 525 ? -16.078 -0.074 -14.608 1.00 98.50 525 ILE A CA 1
ATOM 4031 C C . ILE A 1 525 ? -16.167 -0.381 -16.097 1.00 98.50 525 ILE A C 1
ATOM 4033 O O . ILE A 1 525 ? -15.155 -0.367 -16.803 1.00 98.50 525 ILE A O 1
ATOM 4037 N N . GLU A 1 526 ? -17.378 -0.681 -16.575 1.00 98.44 526 GLU A N 1
ATOM 4038 C CA . GLU A 1 526 ? -17.557 -1.077 -17.968 1.00 98.44 526 GLU A CA 1
ATOM 4039 C C . GLU A 1 526 ? -18.878 -0.661 -18.624 1.00 98.44 526 GLU A C 1
ATOM 4041 O O . GLU A 1 526 ? -19.933 -0.599 -17.991 1.00 98.44 526 GLU A O 1
ATOM 4046 N N . GLY A 1 527 ? -18.818 -0.392 -19.932 1.00 98.31 527 GLY A N 1
ATOM 4047 C CA . GLY A 1 527 ? -19.998 -0.264 -20.788 1.00 98.31 527 GLY A CA 1
ATOM 4048 C C . GLY A 1 527 ? -20.927 0.909 -20.457 1.00 98.31 527 GLY A C 1
ATOM 4049 O O . GLY A 1 527 ? -22.145 0.751 -20.538 1.00 98.31 527 GLY A O 1
ATOM 4050 N N . LEU A 1 528 ? -20.396 2.076 -20.088 1.00 98.62 528 LEU A N 1
ATOM 4051 C CA . LEU A 1 528 ? -21.190 3.274 -19.777 1.00 98.62 528 LEU A CA 1
ATOM 4052 C C . LEU A 1 528 ? -20.484 4.571 -20.197 1.00 98.62 528 LEU A C 1
ATOM 4054 O O . LEU A 1 528 ? -19.284 4.576 -20.471 1.00 98.62 528 LEU A O 1
ATOM 4058 N N . THR A 1 529 ? -21.235 5.672 -20.218 1.00 98.75 529 THR A N 1
ATOM 4059 C CA . THR A 1 529 ? -20.714 7.026 -20.440 1.00 98.75 529 THR A CA 1
ATOM 4060 C C . THR A 1 529 ? -20.889 7.898 -19.194 1.00 98.75 529 THR A C 1
ATOM 4062 O O . THR A 1 529 ? -21.967 7.902 -18.601 1.00 98.75 529 THR A O 1
ATOM 4065 N N . ILE A 1 530 ? -19.866 8.681 -18.840 1.00 98.44 530 ILE A N 1
ATOM 4066 C CA . ILE A 1 530 ? -19.939 9.803 -17.889 1.00 98.44 530 ILE A CA 1
ATOM 4067 C C . ILE A 1 530 ? -19.818 11.124 -18.658 1.00 98.44 530 ILE A C 1
ATOM 4069 O O . ILE A 1 530 ? -18.897 11.288 -19.456 1.00 98.44 530 ILE A O 1
ATOM 4073 N N . GLN A 1 531 ? -20.737 12.063 -18.427 1.00 97.75 531 GLN A N 1
ATOM 4074 C CA . GLN A 1 531 ? -20.761 13.360 -19.108 1.00 97.75 531 GLN A CA 1
ATOM 4075 C C . GLN A 1 531 ? -20.781 14.542 -18.148 1.00 97.75 531 GLN A C 1
ATOM 4077 O O . GLN A 1 531 ? -21.407 14.475 -17.090 1.00 97.75 531 GLN A O 1
ATOM 4082 N N . ASP A 1 532 ? -20.178 15.644 -18.595 1.00 96.31 532 ASP A N 1
ATOM 4083 C CA . ASP A 1 532 ? -20.361 16.994 -18.050 1.00 96.31 532 ASP A CA 1
ATOM 4084 C C . ASP A 1 532 ? -20.087 17.108 -16.541 1.00 96.31 532 ASP A C 1
ATOM 4086 O O . ASP A 1 532 ? -20.797 17.804 -15.814 1.00 96.31 532 ASP A O 1
ATOM 4090 N N . THR A 1 533 ? -19.061 16.413 -16.050 1.00 94.69 533 THR A N 1
ATOM 4091 C CA . THR A 1 533 ? -18.623 16.522 -14.654 1.00 94.69 533 THR A CA 1
ATOM 4092 C C . THR A 1 533 ? -17.998 17.887 -14.393 1.00 94.69 533 THR A C 1
ATOM 4094 O O . THR A 1 533 ? -17.275 18.425 -15.234 1.00 94.69 533 THR A O 1
ATOM 4097 N N . VAL A 1 534 ? -18.231 18.455 -13.204 1.00 88.88 534 VAL A N 1
ATOM 4098 C CA . VAL A 1 534 ? -17.638 19.762 -12.836 1.00 88.88 534 VAL A CA 1
ATOM 4099 C C . VAL A 1 534 ? -16.126 19.685 -12.625 1.00 88.88 534 VAL A C 1
ATOM 4101 O O . VAL A 1 534 ? -15.444 20.701 -12.726 1.00 88.88 534 VAL A O 1
ATOM 4104 N N . GLY A 1 535 ? -15.610 18.498 -12.308 1.00 89.00 535 GLY A N 1
ATOM 4105 C CA . GLY A 1 535 ? -14.187 18.181 -12.236 1.00 89.00 535 GLY A CA 1
ATOM 4106 C C . GLY A 1 535 ? -13.909 16.880 -12.983 1.00 89.00 535 GLY A C 1
ATOM 4107 O O . GLY A 1 535 ? -14.509 16.658 -14.029 1.00 89.00 535 GLY A O 1
ATOM 4108 N N . SER A 1 536 ? -13.028 16.017 -12.477 1.00 92.25 536 SER A N 1
ATOM 4109 C CA . SER A 1 536 ? -12.598 14.810 -13.210 1.00 92.25 536 SER A CA 1
ATOM 4110 C C . SER A 1 536 ? -13.763 13.865 -13.542 1.00 92.25 536 SER A C 1
ATOM 4112 O O . SER A 1 536 ? -14.737 13.789 -12.797 1.00 92.25 536 SER A O 1
ATOM 4114 N N . GLY A 1 537 ? -13.670 13.105 -14.629 1.00 96.38 537 GLY A N 1
ATOM 4115 C CA . GLY A 1 537 ? -14.684 12.118 -14.995 1.00 96.38 537 GLY A CA 1
ATOM 4116 C C . GLY A 1 537 ? -14.720 10.955 -14.007 1.00 96.38 537 GLY A C 1
ATOM 4117 O O . GLY A 1 537 ? -15.631 10.846 -13.182 1.00 96.38 537 GLY A O 1
ATOM 4118 N N . ILE A 1 538 ? -13.705 10.090 -14.088 1.00 97.94 538 ILE A N 1
ATOM 4119 C CA . ILE A 1 538 ? -13.563 8.895 -13.250 1.00 97.94 538 ILE A CA 1
ATOM 4120 C C . ILE A 1 538 ? -12.177 8.872 -12.619 1.00 97.94 538 ILE A C 1
ATOM 4122 O O . ILE A 1 538 ? -11.190 8.619 -13.308 1.00 97.94 538 ILE A O 1
ATOM 4126 N N . LYS A 1 539 ? -12.114 9.065 -11.301 1.00 95.12 539 LYS A N 1
ATOM 4127 C CA . LYS A 1 539 ? -10.887 8.962 -10.512 1.00 95.12 539 LYS A CA 1
ATOM 4128 C C . LYS A 1 539 ? -10.835 7.633 -9.762 1.00 95.12 539 LYS A C 1
ATOM 4130 O O . LYS A 1 539 ? -11.761 7.305 -9.023 1.00 95.12 539 LYS A O 1
ATOM 4135 N N . VAL A 1 540 ? -9.730 6.903 -9.894 1.00 95.56 540 VAL A N 1
ATOM 4136 C CA . VAL A 1 540 ? -9.429 5.720 -9.074 1.00 95.56 540 VAL A CA 1
ATOM 4137 C C . VAL A 1 540 ? -8.124 5.977 -8.333 1.00 95.56 540 VAL A C 1
ATOM 4139 O O . VAL A 1 540 ? -7.112 6.274 -8.960 1.00 95.56 540 VAL A O 1
ATOM 4142 N N . LEU A 1 541 ? -8.153 5.928 -7.003 1.00 91.19 541 LEU A N 1
ATOM 4143 C CA . LEU A 1 541 ? -7.051 6.379 -6.152 1.00 91.19 541 LEU A CA 1
ATOM 4144 C C . LEU A 1 541 ? -6.536 5.242 -5.267 1.00 91.19 541 LEU A C 1
ATOM 4146 O O . LEU A 1 541 ? -7.255 4.779 -4.384 1.00 91.19 541 LEU A O 1
ATOM 4150 N N . GLY A 1 542 ? -5.265 4.869 -5.431 1.00 89.00 542 GLY A N 1
ATOM 4151 C CA . GLY A 1 542 ? -4.578 3.951 -4.514 1.00 89.00 542 GLY A CA 1
ATOM 4152 C C . GLY A 1 542 ? -4.995 2.478 -4.613 1.00 89.00 542 GLY A C 1
ATOM 4153 O O . GLY A 1 542 ? -4.711 1.715 -3.690 1.00 89.00 542 GLY A O 1
ATOM 4154 N N . ALA A 1 543 ? -5.696 2.080 -5.679 1.00 90.38 543 ALA A N 1
ATOM 4155 C CA . ALA A 1 543 ? -6.273 0.745 -5.827 1.00 90.38 543 ALA A CA 1
ATOM 4156 C C . ALA A 1 543 ? -5.379 -0.207 -6.641 1.00 90.38 543 ALA A C 1
ATOM 4158 O O . ALA A 1 543 ? -4.585 0.208 -7.487 1.00 90.38 543 ALA A O 1
ATOM 4159 N N . GLN A 1 544 ? -5.533 -1.508 -6.409 1.00 91.12 544 GLN A N 1
ATOM 4160 C CA . GLN A 1 544 ? -4.892 -2.569 -7.191 1.00 91.12 544 GLN A CA 1
ATOM 4161 C C . GLN A 1 544 ? -5.919 -3.289 -8.068 1.00 91.12 544 GLN A C 1
ATOM 4163 O O . GLN A 1 544 ? -7.081 -3.368 -7.681 1.00 91.12 544 GLN A O 1
ATOM 4168 N N . ASP A 1 545 ? -5.495 -3.851 -9.202 1.00 94.44 545 ASP A N 1
ATOM 4169 C CA . ASP A 1 545 ? -6.330 -4.650 -10.116 1.00 94.44 545 ASP A CA 1
ATOM 4170 C C . ASP A 1 545 ? -7.511 -3.849 -10.707 1.00 94.44 545 ASP A C 1
ATOM 4172 O O . ASP A 1 545 ? -8.675 -4.222 -10.579 1.00 94.44 545 ASP A O 1
ATOM 4176 N N . VAL A 1 546 ? -7.232 -2.696 -11.318 1.00 96.56 546 VAL A N 1
ATOM 4177 C CA . VAL A 1 546 ? -8.273 -1.773 -11.809 1.00 96.56 546 VAL A CA 1
ATOM 4178 C C . VAL A 1 546 ? -8.542 -2.002 -13.296 1.00 96.56 546 VAL A C 1
ATOM 4180 O O . VAL A 1 546 ? -7.605 -1.995 -14.095 1.00 96.56 546 VAL A O 1
ATOM 4183 N N . ILE A 1 547 ? -9.816 -2.132 -13.688 1.00 98.19 547 ILE A N 1
ATOM 4184 C CA . ILE A 1 547 ? -10.227 -2.198 -15.102 1.00 98.19 547 ILE A CA 1
ATOM 4185 C C . ILE A 1 547 ? -11.173 -1.056 -15.462 1.00 98.19 547 ILE A C 1
ATOM 4187 O O . ILE A 1 547 ? -12.233 -0.892 -14.856 1.00 98.19 547 ILE A O 1
ATOM 4191 N N . PHE A 1 548 ? -10.841 -0.378 -16.556 1.00 98.69 548 PHE A N 1
ATOM 4192 C CA . PHE A 1 548 ? -11.757 0.430 -17.351 1.00 98.69 548 PHE A CA 1
ATOM 4193 C C . PHE A 1 548 ? -11.956 -0.261 -18.698 1.00 98.69 548 PHE A C 1
ATOM 4195 O O . PHE A 1 548 ? -10.979 -0.495 -19.412 1.00 98.69 548 PHE A O 1
ATOM 4202 N N . ARG A 1 549 ? -13.201 -0.587 -19.054 1.00 98.50 549 ARG A N 1
ATOM 4203 C CA . ARG A 1 549 ? -13.511 -1.272 -20.316 1.00 98.50 549 ARG A CA 1
ATOM 4204 C C . ARG A 1 549 ? -14.704 -0.654 -21.020 1.00 98.50 549 ARG A C 1
ATOM 4206 O O . ARG A 1 549 ? -15.790 -0.594 -20.458 1.00 98.50 549 ARG A O 1
ATOM 4213 N N . ASP A 1 550 ? -14.540 -0.258 -22.276 1.00 98.50 550 ASP A N 1
ATOM 4214 C CA . ASP A 1 550 ? -15.650 0.275 -23.079 1.00 98.50 550 ASP A CA 1
ATOM 4215 C C . ASP A 1 550 ? -16.365 1.454 -22.383 1.00 98.50 550 ASP A C 1
ATOM 4217 O O . ASP A 1 550 ? -17.593 1.561 -22.412 1.00 98.50 550 ASP A O 1
ATOM 4221 N N . VAL A 1 551 ? -15.602 2.328 -21.720 1.00 98.62 551 VAL A N 1
ATOM 4222 C CA . VAL A 1 551 ? -16.119 3.505 -21.005 1.00 98.62 551 VAL A CA 1
ATOM 4223 C C . VAL A 1 551 ? -15.862 4.771 -21.812 1.00 98.62 551 VAL A C 1
ATOM 4225 O O . VAL A 1 551 ? -14.796 4.927 -22.405 1.00 98.62 551 VAL A O 1
ATOM 4228 N N . LYS A 1 552 ? -16.828 5.692 -21.826 1.00 98.75 552 LYS A N 1
ATOM 4229 C CA . LYS A 1 552 ? -16.666 7.027 -22.417 1.00 98.75 552 LYS A CA 1
ATOM 4230 C C . LYS A 1 552 ? -16.750 8.115 -21.345 1.00 98.75 552 LYS A C 1
ATOM 4232 O O . LYS A 1 552 ? -17.653 8.087 -20.514 1.00 98.75 552 LYS A O 1
ATOM 4237 N N . VAL A 1 553 ? -15.853 9.095 -21.403 1.00 98.69 553 VAL A N 1
ATOM 4238 C CA . VAL A 1 553 ? -15.950 10.351 -20.647 1.00 98.69 553 VAL A CA 1
ATOM 4239 C C . VAL A 1 553 ? -15.975 11.524 -21.623 1.00 98.69 553 VAL A C 1
ATOM 4241 O O . VAL A 1 553 ? -15.190 11.551 -22.570 1.00 98.69 553 VAL A O 1
ATOM 4244 N N . GLU A 1 554 ? -16.900 12.467 -21.442 1.00 98.12 554 GLU A N 1
ATOM 4245 C CA . GLU A 1 554 ? -17.083 13.574 -22.389 1.00 98.12 554 GLU A CA 1
ATOM 4246 C C . GLU A 1 554 ? -17.629 14.855 -21.750 1.00 98.12 554 GLU A C 1
ATOM 4248 O O . GLU A 1 554 ? -18.603 14.822 -20.999 1.00 98.12 554 GLU A O 1
ATOM 4253 N N . TRP A 1 555 ? -17.070 16.000 -22.146 1.00 97.81 555 TRP A N 1
ATOM 4254 C CA . TRP A 1 555 ? -17.688 17.314 -21.946 1.00 97.81 555 TRP A CA 1
ATOM 4255 C C . TRP A 1 555 ? -18.405 17.744 -23.225 1.00 97.81 555 TRP A C 1
ATOM 4257 O O . TRP A 1 555 ? -17.794 18.027 -24.256 1.00 97.81 555 TRP A O 1
ATOM 4267 N N . THR A 1 556 ? -19.733 17.760 -23.169 1.00 96.94 556 THR A N 1
ATOM 4268 C CA . THR A 1 556 ? -20.602 17.851 -24.349 1.00 96.94 556 THR A CA 1
ATOM 4269 C C . THR A 1 556 ? -20.723 19.267 -24.908 1.00 96.94 556 THR A C 1
ATOM 4271 O O . THR A 1 556 ? -21.099 19.448 -26.065 1.00 96.94 556 THR A O 1
ATOM 4274 N N . GLU A 1 557 ? -20.370 20.284 -24.119 1.00 94.50 557 GLU A N 1
ATOM 4275 C CA . GLU A 1 557 ? -20.393 21.693 -24.534 1.00 94.50 557 GLU A CA 1
ATOM 4276 C C . GLU A 1 557 ? -19.098 22.163 -25.218 1.00 94.50 557 GLU A C 1
ATOM 4278 O O . GLU A 1 557 ? -18.906 23.366 -25.408 1.00 94.50 557 GLU A O 1
ATOM 4283 N N . GLY A 1 558 ? -18.226 21.226 -25.591 1.00 91.44 558 GLY A N 1
ATOM 4284 C CA . GLY A 1 558 ? -16.942 21.507 -26.224 1.00 91.44 558 GLY A CA 1
ATOM 4285 C C . GLY A 1 558 ? -15.818 21.777 -25.228 1.00 91.44 558 GLY A C 1
ATOM 4286 O O . GLY A 1 558 ? -15.957 21.596 -24.019 1.00 91.44 558 GLY A O 1
ATOM 4287 N N . GLU A 1 559 ? -14.685 22.192 -25.772 1.00 92.81 559 GLU A N 1
ATOM 4288 C CA . GLU A 1 559 ? -13.412 22.380 -25.091 1.00 92.81 559 GLU A CA 1
ATOM 4289 C C . GLU A 1 559 ? -13.406 23.708 -24.343 1.00 92.81 559 GLU A C 1
ATOM 4291 O O . GLU A 1 559 ? -13.458 24.788 -24.936 1.00 92.81 559 GLU A O 1
ATOM 4296 N N . LYS A 1 560 ? -13.366 23.638 -23.014 1.00 92.06 560 LYS A N 1
ATOM 4297 C CA . LYS A 1 560 ? -13.332 24.817 -22.152 1.00 92.06 560 LYS A CA 1
ATOM 4298 C C . LYS A 1 560 ? -12.286 24.616 -21.075 1.00 92.06 560 LYS A C 1
ATOM 4300 O O . LYS A 1 560 ? -12.173 23.531 -20.509 1.00 92.06 560 LYS A O 1
ATOM 4305 N N . SER A 1 561 ? -11.603 25.694 -20.708 1.00 87.38 561 SER A N 1
ATOM 4306 C CA . SER A 1 561 ? -10.709 25.709 -19.545 1.00 87.38 561 SER A CA 1
ATOM 4307 C C . SER A 1 561 ? -11.433 25.425 -18.225 1.00 87.38 561 SER A C 1
ATOM 4309 O O . SER A 1 561 ? -10.798 25.120 -17.225 1.00 87.38 561 SER A O 1
ATOM 4311 N N . THR A 1 562 ? -12.765 25.502 -18.207 1.00 85.12 562 THR A N 1
ATOM 4312 C CA . THR A 1 562 ? -13.604 25.171 -17.049 1.00 85.12 562 THR A CA 1
ATOM 4313 C C . THR A 1 562 ? -14.075 23.715 -17.024 1.00 85.12 562 THR A C 1
ATOM 4315 O O . THR A 1 562 ? -14.802 23.343 -16.102 1.00 85.12 562 THR A O 1
ATOM 4318 N N . ASN A 1 563 ? -13.730 22.906 -18.031 1.00 91.75 563 ASN A N 1
ATOM 4319 C CA . ASN A 1 563 ? -14.022 21.474 -18.013 1.00 91.75 563 ASN A CA 1
ATOM 4320 C C . ASN A 1 563 ? -13.214 20.780 -16.905 1.00 91.75 563 ASN A C 1
ATOM 4322 O O . ASN A 1 563 ? -12.324 21.361 -16.281 1.00 91.75 563 ASN A O 1
ATOM 4326 N N . GLY A 1 564 ? -13.540 19.519 -16.636 1.00 89.69 564 GLY A N 1
ATOM 4327 C CA . GLY A 1 564 ? -12.732 18.712 -15.736 1.00 89.69 564 GLY A CA 1
ATOM 4328 C C . GLY A 1 564 ? -11.334 18.467 -16.289 1.00 89.69 564 GLY A C 1
ATOM 4329 O O . GLY A 1 564 ? -11.159 18.283 -17.493 1.00 89.69 564 GLY A O 1
ATOM 4330 N N . ALA A 1 565 ? -10.355 18.425 -15.383 1.00 89.50 565 ALA A N 1
ATOM 4331 C CA . ALA A 1 565 ? -8.959 18.190 -15.737 1.00 89.50 565 ALA A CA 1
ATOM 4332 C C . ALA A 1 565 ? -8.781 16.824 -16.412 1.00 89.50 565 ALA A C 1
ATOM 4334 O O . ALA A 1 565 ? -8.290 16.753 -17.534 1.00 89.50 565 ALA A O 1
ATOM 4335 N N . TYR A 1 566 ? -9.249 15.754 -15.764 1.00 94.50 566 TYR A N 1
ATOM 4336 C CA . TYR A 1 566 ? -8.960 14.391 -16.202 1.00 94.50 566 TYR A CA 1
ATOM 4337 C C . TYR A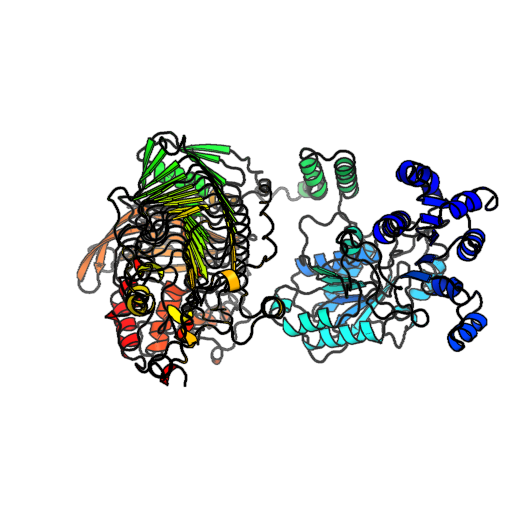 1 566 ? -10.222 13.625 -16.584 1.00 94.50 566 TYR A C 1
ATOM 4339 O O . TYR A 1 566 ? -11.194 13.614 -15.827 1.00 94.50 566 TYR A O 1
ATOM 4347 N N . GLY A 1 567 ? -10.207 12.947 -17.733 1.00 97.12 567 GLY A N 1
ATOM 4348 C CA . GLY A 1 567 ? -11.302 12.068 -18.147 1.00 97.12 567 GLY A CA 1
ATOM 4349 C C . GLY A 1 567 ? -11.297 10.743 -17.380 1.00 97.12 567 GLY A C 1
ATOM 4350 O O . GLY A 1 567 ? -12.103 10.534 -16.470 1.00 97.12 567 GLY A O 1
ATOM 4351 N N . ILE A 1 568 ? -10.370 9.855 -17.745 1.00 98.44 568 ILE A N 1
ATOM 4352 C CA . ILE A 1 568 ? -10.086 8.593 -17.044 1.00 98.44 568 ILE A CA 1
ATOM 4353 C C . ILE A 1 568 ? -8.801 8.773 -16.244 1.00 98.44 568 ILE A C 1
ATOM 4355 O O . ILE A 1 568 ? -7.776 9.104 -16.830 1.00 98.44 568 ILE A O 1
ATOM 4359 N N . TYR A 1 569 ? -8.870 8.568 -14.928 1.00 96.56 569 TYR A N 1
ATOM 4360 C CA . TYR A 1 569 ? -7.837 9.009 -13.991 1.00 96.56 569 TYR A CA 1
ATOM 4361 C C . TYR A 1 569 ? -7.503 7.963 -12.905 1.00 96.56 569 TYR A C 1
ATOM 4363 O O . TYR A 1 569 ? -7.848 8.153 -11.732 1.00 96.56 569 TYR A O 1
ATOM 4371 N N . PRO A 1 570 ? -6.839 6.839 -13.236 1.00 97.00 570 PRO A N 1
ATOM 4372 C CA . PRO A 1 570 ? -6.117 6.047 -12.243 1.00 97.00 570 PRO A CA 1
ATOM 4373 C C . PRO A 1 570 ? -4.869 6.781 -11.730 1.00 97.00 570 PRO A C 1
ATOM 4375 O O . PRO A 1 570 ? -4.037 7.257 -12.504 1.00 97.00 570 PRO A O 1
ATOM 4378 N N . VAL A 1 571 ? -4.714 6.834 -10.407 1.00 93.38 571 VAL A N 1
ATOM 4379 C CA . VAL A 1 571 ? -3.544 7.427 -9.752 1.00 93.38 571 VAL A CA 1
ATOM 4380 C C . VAL A 1 571 ? -3.132 6.653 -8.507 1.00 93.38 571 VAL A C 1
ATOM 4382 O O . VAL A 1 571 ? -3.985 6.189 -7.745 1.00 93.38 571 VAL A O 1
ATOM 4385 N N . GLU A 1 572 ? -1.824 6.483 -8.306 1.00 92.06 572 GLU A N 1
ATOM 4386 C CA . GLU A 1 572 ? -1.259 5.609 -7.263 1.00 92.06 572 GLU A CA 1
ATOM 4387 C C . GLU A 1 572 ? -1.780 4.160 -7.335 1.00 92.06 572 GLU A C 1
ATOM 4389 O O . GLU A 1 572 ? -1.900 3.468 -6.323 1.00 92.06 572 GLU A O 1
ATOM 4394 N N . CYS A 1 573 ? -2.131 3.697 -8.535 1.00 94.38 573 CYS A N 1
ATOM 4395 C CA . CYS A 1 573 ? -2.731 2.386 -8.742 1.00 94.38 573 CYS A CA 1
ATOM 4396 C C . CYS A 1 573 ? -1.689 1.336 -9.143 1.00 94.38 573 CYS A C 1
ATOM 4398 O O . CYS A 1 573 ? -0.596 1.662 -9.612 1.00 94.38 573 CYS A O 1
ATOM 4400 N N . LYS A 1 574 ? -2.032 0.054 -8.984 1.00 94.81 574 LYS A N 1
ATOM 4401 C CA . LYS A 1 574 ? -1.202 -1.062 -9.465 1.00 94.81 574 LYS A CA 1
ATOM 4402 C C . LYS A 1 574 ? -2.009 -2.043 -10.297 1.00 94.81 574 LYS A C 1
ATOM 4404 O O . LYS A 1 574 ? -3.148 -2.327 -9.943 1.00 94.81 574 LYS A O 1
ATOM 4409 N N . ASN A 1 575 ? -1.397 -2.618 -11.331 1.00 96.62 575 ASN A N 1
ATOM 4410 C CA . ASN A 1 575 ? -2.034 -3.608 -12.202 1.00 96.62 575 ASN A CA 1
ATOM 4411 C C . ASN A 1 575 ? -3.317 -3.044 -12.847 1.00 96.62 575 ASN A C 1
ATOM 4413 O O . ASN A 1 575 ? -4.431 -3.433 -12.500 1.00 96.62 575 ASN A O 1
ATOM 4417 N N . VAL A 1 576 ? -3.150 -2.064 -13.738 1.00 98.19 576 VAL A N 1
ATOM 4418 C CA . VAL A 1 576 ? -4.249 -1.278 -14.324 1.00 98.19 576 VAL A CA 1
ATOM 4419 C C . VAL A 1 576 ? -4.429 -1.615 -15.799 1.00 98.19 576 VAL A C 1
ATOM 4421 O O . VAL A 1 576 ? -3.476 -1.554 -16.574 1.00 98.19 576 VAL A O 1
ATOM 4424 N N . LEU A 1 577 ? -5.666 -1.899 -16.203 1.00 98.56 577 LEU A N 1
ATOM 4425 C CA . LEU A 1 577 ? -6.066 -2.045 -17.600 1.00 98.56 577 LEU A CA 1
ATOM 4426 C C . LEU A 1 577 ? -7.059 -0.946 -17.982 1.00 98.56 577 LEU A C 1
ATOM 4428 O O . LEU A 1 577 ? -8.147 -0.856 -17.415 1.00 98.56 577 LEU A O 1
ATOM 4432 N N . ILE A 1 578 ? -6.710 -0.154 -18.989 1.00 98.81 578 ILE A N 1
ATOM 4433 C CA . ILE A 1 578 ? -7.622 0.760 -19.673 1.00 98.81 578 ILE A CA 1
ATOM 4434 C C . ILE A 1 578 ? -7.763 0.249 -21.104 1.00 98.81 578 ILE A C 1
ATOM 4436 O O . ILE A 1 578 ? -6.801 0.284 -21.872 1.00 98.81 578 ILE A O 1
ATOM 4440 N N . GLU A 1 579 ? -8.943 -0.256 -21.464 1.00 98.44 579 GLU A N 1
ATOM 4441 C CA . GLU A 1 579 ? -9.177 -0.817 -22.794 1.00 98.44 579 GLU A CA 1
ATOM 4442 C C . GLU A 1 579 ? -10.462 -0.325 -23.460 1.00 98.44 579 GLU A C 1
ATOM 4444 O O . GLU A 1 579 ? -11.529 -0.262 -22.849 1.00 98.44 579 GLU A O 1
ATOM 4449 N N . ASN A 1 580 ? -10.362 -0.010 -24.754 1.00 98.62 580 ASN A N 1
ATOM 4450 C CA . ASN A 1 580 ? -11.490 0.402 -25.598 1.00 98.62 580 ASN A CA 1
ATOM 4451 C C . ASN A 1 580 ? -12.253 1.636 -25.077 1.00 98.62 580 ASN A C 1
ATOM 4453 O O . ASN A 1 580 ? -13.444 1.818 -25.353 1.00 98.62 580 ASN A O 1
ATOM 4457 N N . CYS A 1 581 ? -11.575 2.496 -24.320 1.00 98.81 581 CYS A N 1
ATOM 4458 C CA . CYS A 1 581 ? -12.166 3.682 -23.716 1.00 98.81 581 CYS A CA 1
ATOM 4459 C C . CYS A 1 581 ? -12.116 4.904 -24.642 1.00 98.81 581 CYS A C 1
ATOM 4461 O O . CYS A 1 581 ? -11.304 4.984 -25.562 1.00 98.81 581 CYS A O 1
ATOM 4463 N N . VAL A 1 582 ? -12.990 5.877 -24.386 1.00 98.88 582 VAL A N 1
ATOM 4464 C CA . VAL A 1 582 ? -13.082 7.131 -25.144 1.00 98.88 582 VAL A CA 1
ATOM 4465 C C . VAL A 1 582 ? -13.026 8.316 -24.186 1.00 98.88 582 VAL A C 1
ATOM 4467 O O . VAL A 1 582 ? -13.760 8.332 -23.200 1.00 98.88 582 VAL A O 1
ATOM 4470 N N . SER A 1 583 ? -12.205 9.321 -24.484 1.00 98.44 583 SER A N 1
ATOM 4471 C CA . SER A 1 583 ? -12.151 10.560 -23.702 1.00 98.44 583 SER A CA 1
ATOM 4472 C C . SER A 1 583 ? -12.141 11.802 -24.587 1.00 98.44 583 SER A C 1
ATOM 4474 O O . SER A 1 583 ? -11.357 11.877 -25.543 1.00 98.44 583 SER A O 1
ATOM 4476 N N . ILE A 1 584 ? -13.042 12.745 -24.289 1.00 98.56 584 ILE A N 1
ATOM 4477 C CA . ILE A 1 584 ? -13.315 13.919 -25.125 1.00 98.56 584 ILE A CA 1
ATOM 4478 C C . ILE A 1 584 ? -13.488 15.186 -24.285 1.00 98.56 584 ILE A C 1
ATOM 4480 O O . ILE A 1 584 ? -14.405 15.253 -23.468 1.00 98.56 584 ILE A O 1
ATOM 4484 N N . GLY A 1 585 ? -12.704 16.231 -24.559 1.00 97.25 585 GLY A N 1
ATOM 4485 C CA . GLY A 1 585 ? -12.925 17.570 -23.997 1.00 97.25 585 GLY A CA 1
ATOM 4486 C C . GLY A 1 585 ? -12.289 17.840 -22.630 1.00 97.25 585 GLY A C 1
ATOM 4487 O O . GLY A 1 585 ? -12.647 18.838 -22.004 1.00 97.25 585 GLY A O 1
ATOM 4488 N N . ALA A 1 586 ? -11.389 16.984 -22.142 1.00 96.00 586 ALA A N 1
ATOM 4489 C CA . ALA A 1 586 ? -10.704 17.176 -20.865 1.00 96.00 586 ALA A CA 1
ATOM 4490 C C . ALA A 1 586 ? -9.743 18.376 -20.927 1.00 96.00 586 ALA A C 1
ATOM 4492 O O . ALA A 1 586 ? -8.982 18.519 -21.889 1.00 96.00 586 ALA A O 1
ATOM 4493 N N . SER A 1 587 ? -9.767 19.232 -19.899 1.00 93.62 587 SER A N 1
ATOM 4494 C CA . SER A 1 587 ? -8.957 20.460 -19.847 1.00 93.62 587 SER A CA 1
ATOM 4495 C C . SER A 1 587 ? -7.495 20.229 -19.479 1.00 93.62 587 SER A C 1
ATOM 4497 O O . SER A 1 587 ? -6.731 21.188 -19.437 1.00 93.62 587 SER A O 1
ATOM 4499 N N . ASP A 1 588 ? -7.128 18.997 -19.144 1.00 92.31 588 ASP A N 1
ATOM 4500 C CA . ASP A 1 588 ? -5.762 18.588 -18.839 1.00 92.31 588 ASP A CA 1
ATOM 4501 C C . ASP A 1 588 ? -5.428 17.324 -19.645 1.00 92.31 588 ASP A C 1
ATOM 4503 O O . ASP A 1 588 ? -4.882 17.438 -20.737 1.00 92.31 588 ASP A O 1
ATOM 4507 N N . ALA A 1 589 ? -5.897 16.145 -19.230 1.00 95.31 589 ALA A N 1
ATOM 4508 C CA . ALA A 1 589 ? -5.650 14.903 -19.960 1.00 95.31 589 ALA A CA 1
ATOM 4509 C C . ALA A 1 589 ? -6.911 14.051 -20.148 1.00 95.31 589 ALA A C 1
ATOM 4511 O O . ALA A 1 589 ? -7.687 13.798 -19.221 1.00 95.31 589 ALA A O 1
ATOM 4512 N N . GLY A 1 590 ? -7.112 13.565 -21.374 1.00 97.69 590 GLY A N 1
ATOM 4513 C CA . GLY A 1 590 ? -8.224 12.684 -21.708 1.00 97.69 590 GLY A CA 1
ATOM 4514 C C . GLY A 1 590 ? -8.135 11.362 -20.944 1.00 97.69 590 GLY A C 1
ATOM 4515 O O . GLY A 1 590 ? -9.068 10.982 -20.228 1.00 97.69 590 GLY A O 1
ATOM 4516 N N . ILE A 1 591 ? -7.005 10.674 -21.084 1.00 98.56 591 ILE A N 1
ATOM 4517 C CA . ILE A 1 591 ? -6.646 9.486 -20.307 1.00 98.56 591 ILE A CA 1
ATOM 4518 C C . ILE A 1 591 ? -5.358 9.811 -19.565 1.00 98.56 591 ILE A C 1
ATOM 4520 O O . ILE A 1 591 ? -4.328 10.009 -20.198 1.00 98.56 591 ILE A O 1
ATOM 4524 N N . TYR A 1 592 ? -5.420 9.851 -18.242 1.00 96.81 592 TYR A N 1
ATOM 4525 C CA . TYR A 1 592 ? -4.293 10.172 -17.381 1.00 96.81 592 TYR A CA 1
ATOM 4526 C C . TYR A 1 592 ? -3.957 8.974 -16.499 1.00 96.81 592 TYR A C 1
ATOM 4528 O O . TYR A 1 592 ? -4.826 8.444 -15.808 1.00 96.81 592 TYR A O 1
ATOM 4536 N N . VAL A 1 593 ? -2.689 8.581 -16.473 1.00 97.25 593 VAL A N 1
ATOM 4537 C CA . VAL A 1 593 ? -2.150 7.566 -15.569 1.00 97.25 593 VAL A CA 1
ATOM 4538 C C . VAL A 1 593 ? -1.026 8.202 -14.766 1.00 97.25 593 VAL A C 1
ATOM 4540 O O . VAL A 1 593 ? 0.034 8.473 -15.318 1.00 97.25 593 VAL A O 1
ATOM 4543 N N . GLY A 1 594 ? -1.246 8.416 -13.468 1.00 92.88 594 GLY A N 1
ATOM 4544 C CA . GLY A 1 594 ? -0.260 9.070 -12.603 1.00 92.88 594 GLY A CA 1
ATOM 4545 C C . GLY A 1 594 ? 0.248 8.172 -11.493 1.00 92.88 594 GLY A C 1
ATOM 4546 O O . GLY A 1 594 ? -0.530 7.438 -10.876 1.00 92.88 594 GLY A O 1
ATOM 4547 N N . GLN A 1 595 ? 1.538 8.251 -11.178 1.00 93.06 595 GLN A N 1
ATOM 4548 C CA . GLN A 1 595 ? 2.124 7.650 -9.973 1.00 93.06 595 GLN A CA 1
ATOM 4549 C C . GLN A 1 595 ? 1.802 6.148 -9.813 1.00 93.06 595 GLN A C 1
ATOM 4551 O O . GLN A 1 595 ? 1.674 5.646 -8.698 1.00 93.06 595 GLN A O 1
ATOM 4556 N N . SER A 1 596 ? 1.605 5.431 -10.923 1.00 95.62 596 SER A N 1
ATOM 4557 C CA . SER A 1 596 ? 1.064 4.066 -10.937 1.00 95.62 596 SER A CA 1
ATOM 4558 C C . SER A 1 596 ? 2.121 3.032 -11.332 1.00 95.62 596 SER A C 1
ATOM 4560 O O . SER A 1 596 ? 3.247 3.374 -11.694 1.00 95.62 596 SER A O 1
ATOM 4562 N N . GLN A 1 597 ? 1.779 1.745 -11.234 1.00 95.88 597 GLN A N 1
ATOM 4563 C CA . GLN A 1 597 ? 2.679 0.649 -11.590 1.00 95.88 597 GLN A CA 1
ATOM 4564 C C . GLN A 1 597 ? 1.964 -0.476 -12.346 1.00 95.88 597 GLN A C 1
ATOM 4566 O O . GLN A 1 597 ? 0.876 -0.880 -11.947 1.00 95.88 597 GLN A O 1
ATOM 4571 N N . ASP A 1 598 ? 2.608 -1.040 -13.372 1.00 97.31 598 ASP A N 1
ATOM 4572 C CA . ASP A 1 598 ? 2.054 -2.112 -14.217 1.00 97.31 598 ASP A CA 1
ATOM 4573 C C . ASP A 1 598 ? 0.748 -1.692 -14.897 1.00 97.31 598 ASP A C 1
ATOM 4575 O O . ASP A 1 598 ? -0.348 -2.055 -14.460 1.00 97.31 598 ASP A O 1
ATOM 4579 N N . VAL A 1 599 ? 0.865 -0.905 -15.965 1.00 98.50 599 VAL A N 1
ATOM 4580 C CA . VAL A 1 599 ? -0.289 -0.309 -16.646 1.00 98.50 599 VAL A CA 1
ATOM 4581 C C . VAL A 1 599 ? -0.342 -0.712 -18.115 1.00 98.50 599 VAL A C 1
ATOM 4583 O O . VAL A 1 599 ? 0.671 -0.695 -18.808 1.00 98.50 599 VAL A O 1
ATOM 4586 N N . ILE A 1 600 ? -1.536 -1.043 -18.607 1.00 98.81 600 ILE A N 1
ATOM 4587 C CA . ILE A 1 600 ? -1.823 -1.196 -20.035 1.00 98.81 600 ILE A CA 1
ATOM 4588 C C . ILE A 1 600 ? -2.916 -0.205 -20.437 1.00 98.81 600 ILE A C 1
ATOM 4590 O O . ILE A 1 600 ? -4.017 -0.245 -19.888 1.00 98.81 600 ILE A O 1
ATOM 4594 N N . VAL A 1 601 ? -2.634 0.626 -21.442 1.00 98.88 601 VAL A N 1
ATOM 4595 C CA . VAL A 1 601 ? -3.604 1.490 -22.129 1.00 98.88 601 VAL A CA 1
ATOM 4596 C C . VAL A 1 601 ? -3.705 1.040 -23.582 1.00 98.88 601 VAL A C 1
ATOM 4598 O O . VAL A 1 601 ? -2.737 1.175 -24.336 1.00 98.88 601 VAL A O 1
ATOM 4601 N N . ARG A 1 602 ? -4.860 0.493 -23.983 1.00 98.75 602 ARG A N 1
ATOM 4602 C CA . ARG A 1 602 ? -5.031 -0.051 -25.337 1.00 98.75 602 ARG A CA 1
ATOM 4603 C C . ARG A 1 602 ? -6.373 0.192 -26.003 1.00 98.75 602 ARG A C 1
ATOM 4605 O O . ARG A 1 602 ? -7.403 0.250 -25.336 1.00 98.75 602 ARG A O 1
ATOM 4612 N N . GLY A 1 603 ? -6.385 0.263 -27.332 1.00 98.50 603 GLY A N 1
ATOM 4613 C CA . GLY A 1 603 ? -7.627 0.362 -28.109 1.00 98.50 603 GLY A CA 1
ATOM 4614 C C . GLY A 1 603 ? -8.445 1.628 -27.827 1.00 98.50 603 GLY A C 1
ATOM 4615 O O . GLY A 1 603 ? -9.637 1.667 -28.127 1.00 98.50 603 GLY A O 1
ATOM 4616 N N . CYS A 1 604 ? -7.855 2.642 -27.191 1.00 98.88 604 CYS A N 1
ATOM 4617 C CA . CYS A 1 604 ? -8.571 3.825 -26.731 1.00 98.88 604 CYS A CA 1
ATOM 4618 C C . CYS A 1 604 ? -8.584 4.943 -27.778 1.00 98.88 604 CYS A C 1
ATOM 4620 O O . CYS A 1 604 ? -7.683 5.051 -28.608 1.00 98.88 604 CYS A O 1
ATOM 4622 N N . LEU A 1 605 ? -9.587 5.818 -27.694 1.00 98.81 605 LEU A N 1
ATOM 4623 C CA . LEU A 1 605 ? -9.678 7.061 -28.458 1.00 98.81 605 LEU A CA 1
ATOM 4624 C C . LEU A 1 605 ? -9.603 8.259 -27.508 1.00 98.81 605 LEU A C 1
ATOM 4626 O O . LEU A 1 605 ? -10.511 8.475 -26.706 1.00 98.81 605 LEU A O 1
ATOM 4630 N N . ALA A 1 606 ? -8.562 9.071 -27.647 1.00 98.75 606 ALA A N 1
ATOM 4631 C CA . ALA A 1 606 ? -8.443 10.351 -26.967 1.00 98.75 606 ALA A CA 1
ATOM 4632 C C . ALA A 1 606 ? -8.468 11.480 -28.001 1.00 98.75 606 ALA A C 1
ATOM 4634 O O . ALA A 1 606 ? -7.607 11.547 -28.885 1.00 98.75 606 ALA A O 1
ATOM 4635 N N . THR A 1 607 ? -9.471 12.353 -27.922 1.00 98.69 607 THR A N 1
ATOM 4636 C CA . THR A 1 607 ? -9.641 13.437 -28.894 1.00 98.69 607 THR A CA 1
ATOM 4637 C C . THR A 1 607 ? -10.195 14.708 -28.278 1.00 98.69 607 THR A C 1
ATOM 4639 O O . THR A 1 607 ? -10.974 14.632 -27.335 1.00 98.69 607 THR A O 1
ATOM 4642 N N . ARG A 1 608 ? -9.822 15.878 -28.809 1.00 98.12 608 ARG A N 1
ATOM 4643 C CA . ARG A 1 608 ? -10.312 17.186 -28.342 1.00 98.12 608 ARG A CA 1
ATOM 4644 C C . ARG A 1 608 ? -9.981 17.471 -26.872 1.00 98.12 608 ARG A C 1
ATOM 4646 O O . ARG A 1 608 ? -10.721 18.167 -26.188 1.00 98.12 608 ARG A O 1
ATOM 4653 N N . ASN A 1 609 ? -8.891 16.899 -26.366 1.00 98.19 609 ASN A N 1
ATOM 4654 C CA . ASN A 1 609 ? -8.349 17.174 -25.035 1.00 98.19 609 ASN A CA 1
ATOM 4655 C C . ASN A 1 609 ? -7.139 18.114 -25.146 1.00 98.19 609 ASN A C 1
ATOM 4657 O O . ASN A 1 609 ? -6.617 18.338 -26.244 1.00 98.19 609 ASN A O 1
ATOM 4661 N N . VAL A 1 610 ? -6.644 18.633 -24.020 1.00 96.38 610 VAL A N 1
ATOM 4662 C CA . VAL A 1 610 ? -5.310 19.255 -24.014 1.00 96.38 610 VAL A CA 1
ATOM 4663 C C . VAL A 1 610 ? -4.268 18.168 -24.287 1.00 96.38 610 VAL A C 1
ATOM 4665 O O . VAL A 1 610 ? -3.757 18.085 -25.402 1.00 96.38 610 VAL A O 1
ATOM 4668 N N . THR A 1 611 ? -4.054 17.249 -23.357 1.00 96.69 611 THR A N 1
ATOM 4669 C CA . THR A 1 611 ? -3.305 16.012 -23.578 1.00 96.69 611 THR A CA 1
ATOM 4670 C C . THR A 1 611 ? -4.263 14.876 -23.935 1.00 96.69 611 THR A C 1
ATOM 4672 O O . THR A 1 611 ? -5.264 14.649 -23.258 1.00 96.69 611 THR A O 1
ATOM 4675 N N . GLY A 1 612 ? -3.975 14.124 -24.998 1.00 98.38 612 GLY A N 1
ATOM 4676 C CA . GLY A 1 612 ? -4.742 12.927 -25.338 1.00 98.38 612 GLY A CA 1
ATOM 4677 C C . GLY A 1 612 ? -4.568 11.823 -24.290 1.00 98.38 612 GLY A C 1
ATOM 4678 O O . GLY A 1 612 ? -5.508 11.489 -23.564 1.00 98.38 612 GLY A O 1
ATOM 4679 N N . ILE A 1 613 ? -3.359 11.262 -24.225 1.00 98.75 613 ILE A N 1
ATOM 4680 C CA . ILE A 1 613 ? -2.963 10.229 -23.257 1.00 98.75 613 ILE A CA 1
ATOM 4681 C C . ILE A 1 613 ? -1.733 10.713 -22.494 1.00 98.75 613 ILE A C 1
ATOM 4683 O O . ILE A 1 613 ? -0.758 11.133 -23.111 1.00 98.75 613 ILE A O 1
ATOM 4687 N N . GLU A 1 614 ? -1.770 10.619 -21.173 1.00 97.62 614 GLU A N 1
ATOM 4688 C CA . GLU A 1 614 ? -0.695 11.044 -20.285 1.00 97.62 614 GLU A CA 1
ATOM 4689 C C . GLU A 1 614 ? -0.246 9.906 -19.373 1.00 97.62 614 GLU A C 1
ATOM 4691 O O . GLU A 1 614 ? -1.072 9.265 -18.719 1.00 97.62 614 GLU A O 1
ATOM 4696 N N . ILE A 1 615 ? 1.066 9.672 -19.333 1.00 98.00 615 ILE A N 1
ATOM 4697 C CA . ILE A 1 615 ? 1.739 8.751 -18.419 1.00 98.00 615 ILE A CA 1
ATOM 4698 C C . ILE A 1 615 ? 2.685 9.587 -17.552 1.00 98.00 615 ILE A C 1
ATOM 4700 O O . ILE A 1 615 ? 3.771 9.953 -17.999 1.00 98.00 615 ILE A O 1
ATOM 4704 N N . GLU A 1 616 ? 2.253 9.895 -16.329 1.00 94.62 616 GLU A N 1
ATOM 4705 C CA . GLU A 1 616 ? 2.968 10.733 -15.362 1.00 94.62 616 GLU A CA 1
ATOM 4706 C C . GLU A 1 616 ? 3.582 9.863 -14.258 1.00 94.62 616 GLU A C 1
ATOM 4708 O O . GLU A 1 616 ? 2.867 9.070 -13.629 1.00 94.62 616 GLU A O 1
ATOM 4713 N N . ASN A 1 617 ? 4.884 10.005 -13.982 1.00 94.00 617 ASN A N 1
ATOM 4714 C CA . ASN A 1 617 ? 5.534 9.417 -12.801 1.00 94.00 617 ASN A CA 1
ATOM 4715 C C . ASN A 1 617 ? 5.214 7.922 -12.612 1.00 94.00 617 ASN A C 1
ATOM 4717 O O . ASN A 1 617 ? 5.009 7.452 -11.497 1.00 94.00 617 ASN A O 1
ATOM 4721 N N . THR A 1 618 ? 5.080 7.166 -13.703 1.00 95.75 618 THR A N 1
ATOM 4722 C CA . THR A 1 618 ? 4.521 5.805 -13.695 1.00 95.75 618 THR A CA 1
ATOM 4723 C C . THR A 1 618 ? 5.594 4.783 -14.046 1.00 95.75 618 THR A C 1
ATOM 4725 O O . THR A 1 618 ? 6.374 4.974 -14.975 1.00 95.75 618 THR A O 1
ATOM 4728 N N . LEU A 1 619 ? 5.624 3.674 -13.303 1.00 96.56 619 LEU A N 1
ATOM 4729 C CA . LEU A 1 619 ? 6.585 2.588 -13.485 1.00 96.56 619 LEU A CA 1
ATOM 4730 C C . LEU A 1 619 ? 5.970 1.440 -14.282 1.00 96.56 619 LEU A C 1
ATOM 4732 O O . LEU A 1 619 ? 5.042 0.783 -13.809 1.00 96.56 619 LEU A O 1
ATOM 4736 N N . ARG A 1 620 ? 6.564 1.114 -15.430 1.00 97.31 620 ARG A N 1
ATOM 4737 C CA . ARG A 1 620 ? 6.094 0.069 -16.352 1.00 97.31 620 ARG A CA 1
ATOM 4738 C C . ARG A 1 620 ? 4.700 0.382 -16.902 1.00 97.31 620 ARG A C 1
ATOM 4740 O O . ARG A 1 620 ? 3.687 0.030 -16.289 1.00 97.31 620 ARG A O 1
ATOM 4747 N N . ALA A 1 621 ? 4.655 0.976 -18.094 1.00 98.56 621 ALA A N 1
ATOM 4748 C CA . ALA A 1 621 ? 3.414 1.177 -18.842 1.00 98.56 621 ALA A CA 1
ATOM 4749 C C . ALA A 1 621 ? 3.535 0.770 -20.319 1.00 98.56 621 ALA A C 1
ATOM 4751 O O . ALA A 1 621 ? 4.518 1.092 -20.979 1.00 98.56 621 ALA A O 1
ATOM 4752 N N . ASP A 1 622 ? 2.502 0.106 -20.834 1.00 98.81 622 ASP A N 1
ATOM 4753 C CA . ASP A 1 622 ? 2.329 -0.250 -22.240 1.00 98.81 622 ASP A CA 1
ATOM 4754 C C . ASP A 1 622 ? 1.174 0.572 -22.814 1.00 98.81 622 ASP A C 1
ATOM 4756 O O . ASP A 1 622 ? 0.023 0.407 -22.407 1.00 98.81 622 ASP A O 1
ATOM 4760 N N . VAL A 1 623 ? 1.472 1.433 -23.783 1.00 98.88 623 VAL A N 1
ATOM 4761 C CA . VAL A 1 623 ? 0.500 2.298 -24.458 1.00 98.88 623 VAL A CA 1
ATOM 4762 C C . VAL A 1 623 ? 0.462 1.909 -25.929 1.00 98.88 623 VAL A C 1
ATOM 4764 O O . VAL A 1 623 ? 1.383 2.249 -26.675 1.00 98.88 623 VAL A O 1
ATOM 4767 N N . TYR A 1 624 ? -0.569 1.170 -26.352 1.00 98.88 624 TYR A N 1
ATOM 4768 C CA . TYR A 1 624 ? -0.619 0.637 -27.717 1.00 98.88 624 TYR A CA 1
ATOM 4769 C C . TYR A 1 624 ? -1.996 0.493 -28.353 1.00 98.88 624 TYR A C 1
ATOM 4771 O O . TYR A 1 624 ? -3.008 0.435 -27.670 1.00 98.88 624 TYR A O 1
ATOM 4779 N N . ASP A 1 625 ? -2.046 0.419 -29.684 1.00 98.75 625 ASP A N 1
ATOM 4780 C CA . ASP A 1 625 ? -3.291 0.327 -30.463 1.00 98.75 625 ASP A CA 1
ATOM 4781 C C . ASP A 1 625 ? -4.288 1.472 -30.164 1.00 98.75 625 ASP A C 1
ATOM 4783 O O . ASP A 1 625 ? -5.499 1.315 -30.327 1.00 98.75 625 ASP A O 1
ATOM 4787 N N . ASN A 1 626 ? -3.809 2.634 -29.700 1.00 98.88 626 ASN A N 1
ATOM 4788 C CA . ASN A 1 626 ? -4.657 3.788 -29.393 1.00 98.88 626 ASN A CA 1
ATOM 4789 C C . ASN A 1 626 ? -4.710 4.788 -30.551 1.00 98.88 626 ASN A C 1
ATOM 4791 O O . ASN A 1 626 ? -3.810 4.860 -31.389 1.00 98.88 626 ASN A O 1
ATOM 4795 N N . VAL A 1 627 ? -5.747 5.624 -30.552 1.00 98.88 627 VAL A N 1
ATOM 4796 C CA . VAL A 1 627 ? -5.888 6.783 -31.436 1.00 98.88 627 VAL A CA 1
ATOM 4797 C C . VAL A 1 627 ? -5.868 8.056 -30.594 1.00 98.88 627 VAL A C 1
ATOM 4799 O O . VAL A 1 627 ? -6.800 8.316 -29.833 1.00 98.88 627 VAL A O 1
ATOM 4802 N N . ALA A 1 628 ? -4.827 8.870 -30.759 1.00 98.81 628 ALA A N 1
ATOM 4803 C CA . ALA A 1 628 ? -4.717 10.195 -30.152 1.00 98.81 628 ALA A CA 1
ATOM 4804 C C . ALA A 1 628 ? -4.774 11.252 -31.260 1.00 98.81 628 ALA A C 1
ATOM 4806 O O . ALA A 1 628 ? -3.819 11.397 -32.031 1.00 98.81 628 ALA A O 1
ATOM 4807 N N . THR A 1 629 ? -5.902 11.960 -31.379 1.00 98.69 629 THR A N 1
ATOM 4808 C CA . THR A 1 629 ? -6.136 12.883 -32.500 1.00 98.69 629 THR A CA 1
ATOM 4809 C C . THR A 1 629 ? -6.898 14.145 -32.128 1.00 98.69 629 THR A C 1
ATOM 4811 O O . THR A 1 629 ? -7.783 14.093 -31.282 1.00 98.69 629 THR A O 1
ATOM 4814 N N . ASP A 1 630 ? -6.594 15.270 -32.781 1.00 97.88 630 ASP A N 1
ATOM 4815 C CA . ASP A 1 630 ? -7.232 16.570 -32.516 1.00 97.88 630 ASP A CA 1
ATOM 4816 C C . ASP A 1 630 ? -7.152 16.984 -31.034 1.00 97.88 630 ASP A C 1
ATOM 4818 O O . ASP A 1 630 ? -8.081 17.555 -30.478 1.00 97.88 630 ASP A O 1
ATOM 4822 N N . ASN A 1 631 ? -6.053 16.645 -30.357 1.00 98.56 631 ASN A N 1
ATOM 4823 C CA . ASN A 1 631 ? -5.709 17.176 -29.035 1.00 98.56 631 ASN A CA 1
ATOM 4824 C C . ASN A 1 631 ? -4.709 18.339 -29.175 1.00 98.56 631 ASN A C 1
ATOM 4826 O O . ASN A 1 631 ? -4.236 18.615 -30.278 1.00 98.56 631 ASN A O 1
ATOM 4830 N N . THR A 1 632 ? -4.342 19.013 -28.082 1.00 97.31 632 THR A N 1
ATOM 4831 C CA . THR A 1 632 ? -3.196 19.950 -28.094 1.00 97.31 632 THR A CA 1
ATOM 4832 C C . THR A 1 632 ? -1.876 19.185 -28.212 1.00 97.31 632 THR A C 1
ATOM 4834 O O . THR A 1 632 ? -1.042 19.497 -29.067 1.00 97.31 632 THR A O 1
ATOM 4837 N N . GLY A 1 633 ? -1.726 18.157 -27.374 1.00 97.00 633 GLY A N 1
ATOM 4838 C CA . GLY A 1 633 ? -0.658 17.166 -27.377 1.00 97.00 633 GLY A CA 1
ATOM 4839 C C . GLY A 1 633 ? -1.230 15.749 -27.488 1.00 97.00 633 GLY A C 1
ATOM 4840 O O . GLY A 1 633 ? -2.267 15.447 -26.903 1.00 97.00 633 GLY A O 1
ATOM 4841 N N . GLY A 1 634 ? -0.584 14.870 -28.255 1.00 98.50 634 GLY A N 1
ATOM 4842 C CA . GLY A 1 634 ? -1.043 13.494 -28.472 1.00 98.50 634 GLY A CA 1
ATOM 4843 C C . GLY A 1 634 ? -0.825 12.566 -27.278 1.00 98.50 634 GLY A C 1
ATOM 4844 O O . GLY A 1 634 ? -1.776 12.250 -26.564 1.00 98.50 634 GLY A O 1
ATOM 4845 N N . ILE A 1 635 ? 0.413 12.097 -27.098 1.00 98.75 635 ILE A N 1
ATOM 4846 C CA . ILE A 1 635 ? 0.816 11.199 -26.004 1.00 98.75 635 ILE A CA 1
ATOM 4847 C C . ILE A 1 635 ? 1.972 11.833 -25.230 1.00 98.75 635 ILE A C 1
ATOM 4849 O O . ILE A 1 635 ? 3.043 12.051 -25.795 1.00 98.75 635 ILE A O 1
ATOM 4853 N N . MET A 1 636 ? 1.771 12.118 -23.949 1.00 97.12 636 MET A N 1
ATOM 4854 C CA . MET A 1 636 ? 2.778 12.718 -23.077 1.00 97.12 636 MET A CA 1
ATOM 4855 C C . MET A 1 636 ? 3.279 11.669 -22.079 1.00 97.12 636 MET A C 1
ATOM 4857 O O . MET A 1 636 ? 2.487 10.983 -21.437 1.00 97.12 636 MET A O 1
ATOM 4861 N N . VAL A 1 637 ? 4.595 11.523 -21.975 1.00 97.62 637 VAL A N 1
ATOM 4862 C CA . VAL A 1 637 ? 5.282 10.605 -21.061 1.00 97.62 637 VAL A CA 1
ATOM 4863 C C . VAL A 1 637 ? 6.251 11.452 -20.252 1.00 97.62 637 VAL A C 1
ATOM 4865 O O . VAL A 1 637 ? 7.298 11.840 -20.773 1.00 97.62 637 VAL A O 1
ATOM 4868 N N . PHE A 1 638 ? 5.905 11.813 -19.017 1.00 91.88 638 PHE A N 1
ATOM 4869 C CA . PHE A 1 638 ? 6.769 12.704 -18.248 1.00 91.88 638 PHE A CA 1
ATOM 4870 C C . PHE A 1 638 ? 6.813 12.476 -16.744 1.00 91.88 638 PHE A C 1
ATOM 4872 O O . PHE A 1 638 ? 5.904 11.888 -16.170 1.00 91.88 638 PHE A O 1
ATOM 4879 N N . ASP A 1 639 ? 7.874 12.987 -16.123 1.00 89.75 639 ASP A N 1
ATOM 4880 C CA . ASP A 1 639 ? 8.032 13.043 -14.673 1.00 89.75 639 ASP A CA 1
ATOM 4881 C C . ASP A 1 639 ? 7.983 14.494 -14.169 1.00 89.75 639 ASP A C 1
ATOM 4883 O O . ASP A 1 639 ? 8.586 15.398 -14.755 1.00 89.75 639 ASP A O 1
ATOM 4887 N N . LEU A 1 640 ? 7.271 14.709 -13.058 1.00 85.31 640 LEU A N 1
ATOM 4888 C CA . LEU A 1 640 ? 7.149 15.984 -12.349 1.00 85.31 640 LEU A CA 1
ATOM 4889 C C . LEU A 1 640 ? 7.679 15.878 -10.902 1.00 85.31 640 LEU A C 1
ATOM 4891 O O . LEU A 1 640 ? 7.499 14.845 -10.244 1.00 85.31 640 LEU A O 1
ATOM 4895 N N . PRO A 1 641 ? 8.305 16.943 -10.362 1.00 78.62 641 PRO A N 1
ATOM 4896 C CA . PRO A 1 641 ? 8.828 16.957 -8.996 1.00 78.62 641 PRO A CA 1
ATOM 4897 C C . PRO A 1 641 ? 7.722 17.086 -7.932 1.00 78.62 641 PRO A C 1
ATOM 4899 O O . PRO A 1 641 ? 6.611 17.540 -8.198 1.00 78.62 641 PRO A O 1
ATOM 4902 N N . GLY A 1 642 ? 8.054 16.768 -6.672 1.00 71.12 642 GLY A N 1
ATOM 4903 C CA . GLY A 1 642 ? 7.183 17.039 -5.515 1.00 71.12 642 GLY A CA 1
ATOM 4904 C C . GLY A 1 642 ? 6.045 16.032 -5.292 1.00 71.12 642 GLY A C 1
ATOM 4905 O O . GLY A 1 642 ? 5.078 16.351 -4.596 1.00 71.12 642 GLY A O 1
ATOM 4906 N N . LEU A 1 643 ? 6.164 14.830 -5.864 1.00 74.25 643 LEU A N 1
ATOM 4907 C CA . LEU A 1 643 ? 5.170 13.751 -5.809 1.00 74.25 643 LEU A CA 1
ATOM 4908 C C . LEU A 1 643 ? 5.615 12.558 -4.958 1.00 74.25 643 LEU A C 1
ATOM 4910 O O . LEU A 1 643 ? 6.780 12.439 -4.584 1.00 74.25 643 LEU A O 1
ATOM 4914 N N . ASN A 1 644 ? 4.672 11.667 -4.629 1.00 73.31 644 ASN A N 1
ATOM 4915 C CA . ASN A 1 644 ? 4.952 10.487 -3.803 1.00 73.31 644 ASN A CA 1
ATOM 4916 C C . ASN A 1 644 ? 5.823 9.470 -4.552 1.00 73.31 644 ASN A C 1
ATOM 4918 O O . ASN A 1 644 ? 6.791 8.949 -3.994 1.00 73.31 644 ASN A O 1
ATOM 4922 N N . LEU A 1 645 ? 5.482 9.203 -5.815 1.00 78.50 645 LEU A N 1
ATOM 4923 C CA . LEU A 1 645 ? 6.353 8.507 -6.756 1.00 78.50 645 LEU A CA 1
ATOM 4924 C C . LEU A 1 645 ? 7.078 9.567 -7.586 1.00 78.50 645 LEU A C 1
ATOM 4926 O O . LEU A 1 645 ? 6.460 10.230 -8.408 1.00 78.50 645 LEU A O 1
ATOM 4930 N N . VAL A 1 646 ? 8.364 9.776 -7.303 1.00 80.19 646 VAL A N 1
ATOM 4931 C CA . VAL A 1 646 ? 9.115 10.941 -7.801 1.00 80.19 646 VAL A CA 1
ATOM 4932 C C . VAL A 1 646 ? 9.616 10.763 -9.236 1.00 80.19 646 VAL A C 1
ATOM 4934 O O . VAL A 1 646 ? 9.572 11.727 -9.985 1.00 80.19 646 VAL A O 1
ATOM 4937 N N . ASN A 1 647 ? 10.054 9.558 -9.616 1.00 87.25 647 ASN A N 1
ATOM 4938 C CA . ASN A 1 647 ? 10.544 9.257 -10.966 1.00 87.25 647 ASN A CA 1
ATOM 4939 C C . ASN A 1 647 ? 9.849 7.985 -11.482 1.00 87.25 647 ASN A C 1
ATOM 4941 O O . ASN A 1 647 ? 9.742 6.992 -10.747 1.00 87.25 647 ASN A O 1
ATOM 4945 N N . GLY A 1 648 ? 9.349 8.040 -12.712 1.00 92.19 648 GLY A N 1
ATOM 4946 C CA . GLY A 1 648 ? 8.744 6.942 -13.451 1.00 92.19 648 GLY A CA 1
ATOM 4947 C C . GLY A 1 648 ? 9.765 6.180 -14.296 1.00 92.19 648 GLY A C 1
ATOM 4948 O O . GLY A 1 648 ? 10.968 6.204 -14.042 1.00 92.19 648 GLY A O 1
ATOM 4949 N N . GLY A 1 649 ? 9.268 5.441 -15.288 1.00 95.19 649 GLY A N 1
ATOM 4950 C CA . GLY A 1 649 ? 10.093 4.830 -16.329 1.00 95.19 649 GLY A CA 1
ATOM 4951 C C . GLY A 1 649 ? 9.640 3.439 -16.756 1.00 95.19 649 GLY A C 1
ATOM 4952 O O . GLY A 1 649 ? 8.683 2.870 -16.221 1.00 95.19 649 GLY A O 1
ATOM 4953 N N . TYR A 1 650 ? 10.366 2.864 -17.715 1.00 96.94 650 TYR A N 1
ATOM 4954 C CA . TYR A 1 650 ? 10.044 1.588 -18.370 1.00 96.94 650 TYR A CA 1
ATOM 4955 C C . TYR A 1 650 ? 8.729 1.659 -19.166 1.00 96.94 650 TYR A C 1
ATOM 4957 O O . TYR A 1 650 ? 7.866 0.786 -19.050 1.00 96.94 650 TYR A O 1
ATOM 4965 N N . VAL A 1 651 ? 8.554 2.720 -19.955 1.00 98.50 651 VAL A N 1
ATOM 4966 C CA . VAL A 1 651 ? 7.326 2.984 -20.721 1.00 98.50 651 VAL A CA 1
ATOM 4967 C C . VAL A 1 651 ? 7.515 2.617 -22.188 1.00 98.50 651 VAL A C 1
ATOM 4969 O O . VAL A 1 651 ? 8.481 3.034 -22.822 1.00 98.50 651 VAL A O 1
ATOM 4972 N N . ARG A 1 652 ? 6.566 1.866 -22.751 1.00 98.75 652 ARG A N 1
ATOM 4973 C CA . ARG A 1 652 ? 6.543 1.481 -24.165 1.00 98.75 652 ARG A CA 1
ATOM 4974 C C . ARG A 1 652 ? 5.337 2.097 -24.856 1.00 98.75 652 ARG A C 1
ATOM 4976 O O . ARG A 1 652 ? 4.197 1.804 -24.500 1.00 98.75 652 ARG A O 1
ATOM 4983 N N . VAL A 1 653 ? 5.585 2.911 -25.873 1.00 98.88 653 VAL A N 1
ATOM 4984 C CA . VAL A 1 653 ? 4.562 3.555 -26.706 1.00 98.88 653 VAL A CA 1
ATOM 4985 C C . VAL A 1 653 ? 4.653 2.961 -28.104 1.00 98.88 653 VAL A C 1
ATOM 4987 O O . VAL A 1 653 ? 5.603 3.254 -28.831 1.00 98.88 653 VAL A O 1
ATOM 4990 N N . TYR A 1 654 ? 3.698 2.113 -28.493 1.00 98.81 654 TYR A N 1
ATOM 4991 C CA . TYR A 1 654 ? 3.792 1.396 -29.767 1.00 98.81 654 TYR A CA 1
ATOM 4992 C C . TYR A 1 654 ? 2.474 1.135 -30.477 1.00 98.81 654 TYR A C 1
ATOM 4994 O O . TYR A 1 654 ? 1.440 1.037 -29.840 1.00 98.81 654 TYR A O 1
ATOM 5002 N N . LYS A 1 655 ? 2.482 1.004 -31.809 1.00 98.75 655 LYS A N 1
ATOM 5003 C CA . LYS A 1 655 ? 1.266 0.731 -32.610 1.00 98.75 655 LYS A CA 1
ATOM 5004 C C . LYS A 1 655 ? 0.126 1.734 -32.412 1.00 98.75 655 LYS A C 1
ATOM 5006 O O . LYS A 1 655 ? -1.039 1.417 -32.635 1.00 98.75 655 LYS A O 1
ATOM 5011 N N . ASN A 1 656 ? 0.435 2.957 -31.996 1.00 98.88 656 ASN A N 1
ATOM 5012 C CA . ASN A 1 656 ? -0.563 4.010 -31.868 1.00 98.88 656 ASN A CA 1
ATOM 5013 C C . ASN A 1 656 ? -0.701 4.788 -33.178 1.00 98.88 656 ASN A C 1
ATOM 5015 O O . ASN A 1 656 ? 0.254 4.936 -33.941 1.00 98.88 656 ASN A O 1
ATOM 5019 N N . ASN A 1 657 ? -1.890 5.343 -33.387 1.00 98.81 657 ASN A N 1
ATOM 5020 C CA . ASN A 1 657 ? -2.162 6.356 -34.394 1.00 98.81 657 ASN A CA 1
ATOM 5021 C C . ASN A 1 657 ? -2.244 7.726 -33.710 1.00 98.81 657 ASN A C 1
ATOM 5023 O O . ASN A 1 657 ? -3.274 8.097 -33.139 1.00 98.81 657 ASN A O 1
ATOM 5027 N N . VAL A 1 658 ? -1.136 8.460 -33.748 1.00 98.81 658 VAL A N 1
ATOM 5028 C CA . VAL A 1 658 ? -0.994 9.801 -33.183 1.00 98.81 658 VAL A CA 1
ATOM 5029 C C . VAL A 1 658 ? -1.023 10.781 -34.349 1.00 98.81 658 VAL A C 1
ATOM 5031 O O . VAL A 1 658 ? -0.071 10.870 -35.124 1.00 98.81 658 VAL A O 1
ATOM 5034 N N . LYS A 1 659 ? -2.146 11.478 -34.537 1.00 98.00 659 LYS A N 1
ATOM 5035 C CA . LYS A 1 659 ? -2.349 12.285 -35.747 1.00 98.00 659 LYS A CA 1
ATOM 5036 C C . LYS A 1 659 ? -3.044 13.606 -35.488 1.00 98.00 659 LYS A C 1
ATOM 5038 O O . LYS A 1 659 ? -4.009 13.671 -34.730 1.00 98.00 659 LYS A O 1
ATOM 5043 N N . ASP A 1 660 ? -2.576 14.653 -36.155 1.00 98.00 660 ASP A N 1
ATOM 5044 C CA . ASP A 1 660 ? -3.248 15.955 -36.214 1.00 98.00 660 ASP A CA 1
ATOM 5045 C C . ASP A 1 660 ? -3.615 16.540 -34.834 1.00 98.00 660 ASP A C 1
ATOM 5047 O O . ASP A 1 660 ? -4.637 17.203 -34.677 1.00 98.00 660 ASP A O 1
ATOM 5051 N N . ASN A 1 661 ? -2.785 16.299 -33.811 1.00 98.12 661 ASN A N 1
ATOM 5052 C CA . ASN A 1 661 ? -2.935 16.906 -32.482 1.00 98.12 661 ASN A CA 1
ATOM 5053 C C . ASN A 1 661 ? -2.533 18.385 -32.531 1.00 98.12 661 ASN A C 1
ATOM 5055 O O . ASN A 1 661 ? -1.452 18.755 -32.091 1.00 98.12 661 ASN A O 1
ATOM 5059 N N . ASN A 1 662 ? -3.388 19.197 -33.153 1.00 97.25 662 ASN A N 1
ATOM 5060 C CA . ASN A 1 662 ? -3.184 20.612 -33.460 1.00 97.25 662 ASN A CA 1
ATOM 5061 C C . ASN A 1 662 ? -4.212 21.521 -32.772 1.00 97.25 662 ASN A C 1
ATOM 5063 O O . ASN A 1 662 ? -4.307 22.704 -33.114 1.00 97.25 662 ASN A O 1
ATOM 5067 N N . HIS A 1 663 ? -4.999 20.968 -31.850 1.00 96.44 663 HIS A N 1
ATOM 5068 C CA . HIS A 1 663 ? -6.028 21.707 -31.140 1.00 96.44 663 HIS A CA 1
ATOM 5069 C C . HIS A 1 663 ? -5.400 22.837 -30.319 1.00 96.44 663 HIS A C 1
ATOM 5071 O O . HIS A 1 663 ? -4.265 22.725 -29.849 1.00 96.44 663 HIS A O 1
ATOM 5077 N N . ALA A 1 664 ? -6.117 23.949 -30.163 1.00 95.06 664 ALA A N 1
ATOM 5078 C CA . ALA A 1 664 ? -5.626 25.056 -29.353 1.00 95.06 664 ALA A CA 1
ATOM 5079 C C . ALA A 1 664 ? -5.530 24.628 -27.882 1.00 95.06 664 ALA A C 1
ATOM 5081 O O . ALA A 1 664 ? -6.443 23.985 -27.378 1.00 95.06 664 ALA A O 1
ATOM 5082 N N . ASN A 1 665 ? -4.463 25.018 -27.182 1.00 94.00 665 ASN A N 1
ATOM 5083 C CA . ASN A 1 665 ? -4.345 24.725 -25.757 1.00 94.00 665 ASN A CA 1
ATOM 5084 C C . ASN A 1 665 ? -5.406 25.524 -24.987 1.00 94.00 665 ASN A C 1
ATOM 5086 O O . ASN A 1 665 ? -5.424 26.755 -25.048 1.00 94.00 665 ASN A O 1
ATOM 5090 N N . PHE A 1 666 ? -6.293 24.814 -24.294 1.00 93.69 666 PHE A N 1
ATOM 5091 C CA . PHE A 1 666 ? -7.363 25.381 -23.478 1.00 93.69 666 PHE A CA 1
ATOM 5092 C C . PHE A 1 666 ? -7.214 25.032 -21.993 1.00 93.69 666 PHE A C 1
ATOM 5094 O O . PHE A 1 666 ? -8.167 25.209 -21.234 1.00 93.69 666 PHE A O 1
ATOM 5101 N N . ALA A 1 667 ? -6.045 24.550 -21.561 1.00 88.62 667 ALA A N 1
ATOM 5102 C CA . ALA A 1 667 ? -5.799 24.263 -20.157 1.00 88.62 667 ALA A CA 1
ATOM 5103 C C . ALA A 1 667 ? -5.933 25.531 -19.301 1.00 88.62 667 ALA A C 1
ATOM 5105 O O . ALA A 1 667 ? -5.614 26.638 -19.756 1.00 88.62 667 ALA A O 1
ATOM 5106 N N . PRO A 1 668 ? -6.377 25.402 -18.039 1.00 81.62 668 PRO A N 1
ATOM 5107 C CA . PRO A 1 668 ? -6.310 26.501 -17.090 1.00 81.62 668 PRO A CA 1
ATOM 5108 C C . PRO A 1 668 ? -4.873 27.023 -16.973 1.00 81.62 668 PRO A C 1
ATOM 5110 O O . PRO A 1 668 ? -3.932 26.246 -16.794 1.00 81.62 668 PRO A O 1
ATOM 5113 N N . LEU A 1 669 ? -4.704 28.346 -17.028 1.00 79.19 669 LEU A N 1
ATOM 5114 C CA . LEU A 1 669 ? -3.398 28.976 -16.824 1.00 79.19 669 LEU A CA 1
ATOM 5115 C C . LEU A 1 669 ? -2.799 28.574 -15.464 1.00 79.19 669 LEU A C 1
ATOM 5117 O O . LEU A 1 669 ? -3.518 28.372 -14.484 1.00 79.19 669 LEU A O 1
ATOM 5121 N N . GLY A 1 670 ? -1.471 28.462 -15.413 1.00 68.62 670 GLY A N 1
ATOM 5122 C CA . GLY A 1 670 ? -0.741 28.062 -14.206 1.00 68.62 670 GLY A CA 1
ATOM 5123 C C . GLY A 1 670 ? -0.654 26.550 -13.971 1.00 68.62 670 GLY A C 1
ATOM 5124 O O . GLY A 1 670 ? 0.006 26.143 -13.022 1.00 68.62 670 GLY A O 1
ATOM 5125 N N . THR A 1 671 ? -1.277 25.722 -14.817 1.00 75.19 671 THR A N 1
ATOM 5126 C CA . THR A 1 671 ? -1.021 24.270 -14.868 1.00 75.19 671 THR A CA 1
ATOM 5127 C C . THR A 1 671 ? 0.196 23.970 -15.749 1.00 75.19 671 THR A C 1
ATOM 5129 O O . THR A 1 671 ? 0.474 24.726 -16.680 1.00 75.19 671 THR A O 1
ATOM 5132 N N . VAL A 1 672 ? 0.908 22.864 -15.497 1.00 76.62 672 VAL A N 1
ATOM 5133 C CA . VAL A 1 672 ? 2.080 22.462 -16.307 1.00 76.62 672 VAL A CA 1
ATOM 5134 C C . VAL A 1 672 ? 1.686 22.222 -17.769 1.00 76.62 672 VAL A C 1
ATOM 5136 O O . VAL A 1 672 ? 2.356 22.687 -18.690 1.00 76.62 672 VAL A O 1
ATOM 5139 N N . VAL A 1 673 ? 0.540 21.578 -17.999 1.00 83.19 673 VAL A N 1
ATOM 5140 C CA . VAL A 1 673 ? 0.038 21.295 -19.351 1.00 83.19 673 VAL A CA 1
ATOM 5141 C C . VAL A 1 673 ? -0.396 22.541 -20.130 1.00 83.19 673 VAL A C 1
ATOM 5143 O O . VAL A 1 673 ? -0.481 22.493 -21.357 1.00 83.19 673 VAL A O 1
ATOM 5146 N N . ALA A 1 674 ? -0.611 23.688 -19.472 1.00 84.94 674 ALA A N 1
ATOM 5147 C CA . ALA A 1 674 ? -0.883 24.952 -20.163 1.00 84.94 674 ALA A CA 1
ATOM 5148 C C . ALA A 1 674 ? 0.308 25.453 -20.992 1.00 84.94 674 ALA A C 1
ATOM 5150 O O . ALA A 1 674 ? 0.118 26.244 -21.918 1.00 84.94 674 ALA A O 1
ATOM 5151 N N . ASP A 1 675 ? 1.520 24.978 -20.699 1.00 84.56 675 ASP A N 1
ATOM 5152 C CA . ASP A 1 675 ? 2.714 25.288 -21.483 1.00 84.56 675 ASP A CA 1
ATOM 5153 C C . ASP A 1 675 ? 2.977 24.267 -22.612 1.00 84.56 675 ASP A C 1
ATOM 5155 O O . ASP A 1 675 ? 3.880 24.488 -23.425 1.00 84.56 675 ASP A O 1
ATOM 5159 N N . VAL A 1 676 ? 2.166 23.201 -22.740 1.00 89.19 676 VAL A N 1
ATOM 5160 C CA . VAL A 1 676 ? 2.264 22.242 -23.857 1.00 89.19 676 VAL A CA 1
ATOM 5161 C C . VAL A 1 676 ? 1.927 22.951 -25.174 1.00 89.19 676 VAL A C 1
ATOM 5163 O O . VAL A 1 676 ? 0.811 23.464 -25.337 1.00 89.19 676 VAL A O 1
ATOM 5166 N N . PRO A 1 677 ? 2.850 22.977 -26.152 1.00 91.31 677 PRO A N 1
ATOM 5167 C CA . PRO A 1 677 ? 2.584 23.605 -27.433 1.00 91.31 677 PRO A CA 1
ATOM 5168 C C . PRO A 1 677 ? 1.501 22.863 -28.228 1.00 91.31 677 PRO A C 1
ATOM 5170 O O . PRO A 1 677 ? 1.650 21.659 -28.464 1.00 91.31 677 PRO A O 1
ATOM 5173 N N . PRO A 1 678 ? 0.473 23.566 -28.741 1.00 94.06 678 PRO A N 1
ATOM 5174 C CA . PRO A 1 678 ? -0.390 23.036 -29.791 1.00 94.06 678 PRO A CA 1
ATOM 5175 C C . PRO A 1 678 ? 0.423 22.463 -30.949 1.00 94.06 678 PRO A C 1
ATOM 5177 O O . PRO A 1 678 ? 1.374 23.096 -31.421 1.00 94.06 678 PRO A O 1
ATOM 5180 N N . GLY A 1 679 ? 0.043 21.292 -31.453 1.00 95.69 679 GLY A N 1
ATOM 5181 C CA . GLY A 1 679 ? 0.787 20.651 -32.533 1.00 95.69 679 GLY A CA 1
ATOM 5182 C C . GLY A 1 679 ? 1.891 19.726 -32.041 1.00 95.69 679 GLY A C 1
ATOM 5183 O O . GLY A 1 679 ? 2.897 19.611 -32.739 1.00 95.69 679 GLY A O 1
ATOM 5184 N N . THR A 1 680 ? 1.749 19.111 -30.867 1.00 96.25 680 THR A N 1
ATOM 5185 C CA . THR A 1 680 ? 2.737 18.161 -30.332 1.00 96.25 680 THR A CA 1
ATOM 5186 C C . THR A 1 680 ? 2.231 16.724 -30.473 1.00 96.25 680 THR A C 1
ATOM 5188 O O . THR A 1 680 ? 1.130 16.397 -30.034 1.00 96.25 680 THR A O 1
ATOM 5191 N N . GLY A 1 681 ? 3.022 15.849 -31.096 1.00 98.12 681 GLY A N 1
ATOM 5192 C CA . GLY A 1 681 ? 2.700 14.427 -31.245 1.00 98.12 681 GLY A CA 1
ATOM 5193 C C . GLY A 1 681 ? 2.948 13.636 -29.966 1.00 98.12 681 GLY A C 1
ATOM 5194 O O . GLY A 1 681 ? 2.030 13.424 -29.174 1.00 98.12 681 GLY A O 1
ATOM 5195 N N . VAL A 1 682 ? 4.194 13.207 -29.775 1.00 98.62 682 VAL A N 1
ATOM 5196 C CA . VAL A 1 682 ? 4.681 12.516 -28.575 1.00 98.62 682 VAL A CA 1
ATOM 5197 C C . VAL A 1 682 ? 5.685 13.409 -27.845 1.00 98.62 682 VAL A C 1
ATOM 5199 O O . VAL A 1 682 ? 6.578 13.970 -28.479 1.00 98.62 682 VAL A O 1
ATOM 5202 N N . MET A 1 683 ? 5.567 13.539 -26.526 1.00 97.38 683 MET A N 1
ATOM 5203 C CA . MET A 1 683 ? 6.546 14.252 -25.697 1.00 97.38 683 MET A CA 1
ATOM 5204 C C . MET A 1 683 ? 7.066 13.334 -24.599 1.00 97.38 683 MET A C 1
ATOM 5206 O O . MET A 1 683 ? 6.276 12.731 -23.881 1.00 97.38 683 MET A O 1
ATOM 5210 N N . ILE A 1 684 ? 8.387 13.276 -24.464 1.00 98.06 684 ILE A N 1
ATOM 5211 C CA . ILE A 1 684 ? 9.100 12.639 -23.364 1.00 98.06 684 ILE A CA 1
ATOM 5212 C C . ILE A 1 684 ? 9.754 13.757 -22.557 1.00 98.06 684 ILE A C 1
ATOM 5214 O O . ILE A 1 684 ? 10.608 14.464 -23.095 1.00 98.06 684 ILE A O 1
ATOM 5218 N N . LEU A 1 685 ? 9.345 13.948 -21.304 1.00 94.81 685 LEU A N 1
ATOM 5219 C CA . LEU A 1 685 ? 9.898 14.987 -20.431 1.00 94.81 685 LEU A CA 1
ATOM 5220 C C . LEU A 1 685 ? 10.426 14.364 -19.135 1.00 94.81 685 LEU A C 1
ATOM 5222 O O . LEU A 1 685 ? 9.657 13.830 -18.347 1.00 94.81 685 LEU A O 1
ATOM 5226 N N . ALA A 1 686 ? 11.742 14.437 -18.934 1.00 94.31 686 ALA A N 1
ATOM 5227 C CA . ALA A 1 686 ? 12.483 13.944 -17.764 1.00 94.31 686 ALA A CA 1
ATOM 5228 C C . ALA A 1 686 ? 12.390 12.438 -17.442 1.00 94.31 686 ALA A C 1
ATOM 5230 O O . ALA A 1 686 ? 13.150 11.974 -16.608 1.00 94.31 686 ALA A O 1
ATOM 5231 N N . MET A 1 687 ? 11.515 11.670 -18.094 1.00 95.38 687 MET A N 1
ATOM 5232 C CA . MET A 1 687 ? 11.355 10.250 -17.783 1.00 95.38 687 MET A CA 1
ATOM 5233 C C . MET A 1 687 ? 12.418 9.380 -18.456 1.00 95.38 687 MET A C 1
ATOM 5235 O O . MET A 1 687 ? 12.684 9.521 -19.652 1.00 95.38 687 MET A O 1
ATOM 5239 N N . ASP A 1 688 ? 12.927 8.415 -17.695 1.00 94.50 688 ASP A N 1
ATOM 5240 C CA . ASP A 1 688 ? 13.904 7.428 -18.139 1.00 94.50 688 ASP A CA 1
ATOM 5241 C C . ASP A 1 688 ? 13.284 6.159 -18.730 1.00 94.50 688 ASP A C 1
ATOM 5243 O O . ASP A 1 688 ? 12.158 5.770 -18.411 1.00 94.50 688 ASP A O 1
ATOM 5247 N N . ASN A 1 689 ? 14.083 5.417 -19.503 1.00 95.69 689 ASN A N 1
ATOM 5248 C CA . ASN A 1 689 ? 13.724 4.093 -20.017 1.00 95.69 689 ASN A CA 1
ATOM 5249 C C . ASN A 1 689 ? 12.395 4.137 -20.791 1.00 95.69 689 ASN A C 1
ATOM 5251 O O . ASN A 1 689 ? 11.418 3.483 -20.414 1.00 95.69 689 ASN A O 1
ATOM 5255 N N . VAL A 1 690 ? 12.353 4.925 -21.868 1.00 98.19 690 VAL A N 1
ATOM 5256 C CA . VAL A 1 690 ? 11.171 5.067 -22.732 1.00 98.19 690 VAL A CA 1
ATOM 5257 C C . VAL A 1 690 ? 11.470 4.538 -24.133 1.00 98.19 690 VAL A C 1
ATOM 5259 O O . VAL A 1 690 ? 12.451 4.931 -24.763 1.00 98.19 690 VAL A O 1
ATOM 5262 N N . GLU A 1 691 ? 10.599 3.668 -24.640 1.00 98.38 691 GLU A N 1
ATOM 5263 C CA . GLU A 1 691 ? 10.690 3.071 -25.974 1.00 98.38 691 GLU A CA 1
ATOM 5264 C C . GLU A 1 691 ? 9.473 3.479 -26.821 1.00 98.38 691 GLU A C 1
ATOM 5266 O O . GLU A 1 691 ? 8.333 3.150 -26.490 1.00 98.38 691 GLU A O 1
ATOM 5271 N N . VAL A 1 692 ? 9.701 4.199 -27.920 1.00 98.75 692 VAL A N 1
ATOM 5272 C CA . VAL A 1 692 ? 8.666 4.657 -28.860 1.00 98.75 692 VAL A CA 1
ATOM 5273 C C . VAL A 1 692 ? 8.869 3.956 -30.198 1.00 98.75 692 VAL A C 1
ATOM 5275 O O . VAL A 1 692 ? 9.818 4.280 -30.918 1.00 98.75 692 VAL A O 1
ATOM 5278 N N . PHE A 1 693 ? 7.990 3.014 -30.555 1.00 98.62 693 PHE A N 1
ATOM 5279 C CA . PHE A 1 693 ? 8.196 2.194 -31.752 1.00 98.62 693 PHE A CA 1
ATOM 5280 C C . PHE A 1 693 ? 6.944 1.738 -32.496 1.00 98.62 693 PHE A C 1
ATOM 5282 O O . PHE A 1 693 ? 5.881 1.595 -31.915 1.00 98.62 693 PHE A O 1
ATOM 5289 N N . ASP A 1 694 ? 7.051 1.476 -33.801 1.00 98.50 694 ASP A N 1
ATOM 5290 C CA . ASP A 1 694 ? 5.939 0.969 -34.628 1.00 98.50 694 ASP A CA 1
ATOM 5291 C C . ASP A 1 694 ? 4.665 1.852 -34.600 1.00 98.50 694 ASP A C 1
ATOM 5293 O O . ASP A 1 694 ? 3.545 1.374 -34.782 1.00 98.50 694 ASP A O 1
ATOM 5297 N N . ASN A 1 695 ? 4.801 3.161 -34.366 1.00 98.81 695 ASN A N 1
ATOM 5298 C CA . ASN A 1 695 ? 3.672 4.101 -34.360 1.00 98.81 695 ASN A CA 1
ATOM 5299 C C . ASN A 1 695 ? 3.490 4.802 -35.714 1.00 98.81 695 ASN A C 1
ATOM 5301 O O . ASN A 1 695 ? 4.455 5.042 -36.441 1.00 98.81 695 ASN A O 1
ATOM 5305 N N . ASP A 1 696 ? 2.257 5.219 -36.001 1.00 98.69 696 ASP A N 1
ATOM 5306 C CA . ASP A 1 696 ? 1.942 6.237 -37.006 1.00 98.69 696 ASP A CA 1
ATOM 5307 C C . ASP A 1 696 ? 1.886 7.606 -36.320 1.00 98.69 696 ASP A C 1
ATOM 5309 O O . ASP A 1 696 ? 0.959 7.862 -35.552 1.00 98.69 696 ASP A O 1
ATOM 5313 N N . ILE A 1 697 ? 2.866 8.482 -36.578 1.00 98.62 697 ILE A N 1
ATOM 5314 C CA . ILE A 1 697 ? 2.966 9.809 -35.940 1.00 98.62 697 ILE A CA 1
ATOM 5315 C C . ILE A 1 697 ? 2.993 10.887 -37.023 1.00 98.62 697 ILE A C 1
ATOM 5317 O O . ILE A 1 697 ? 4.006 11.076 -37.703 1.00 98.62 697 ILE A O 1
ATOM 5321 N N . THR A 1 698 ? 1.872 11.581 -37.234 1.00 97.88 698 THR A N 1
ATOM 5322 C CA . THR A 1 698 ? 1.712 12.425 -38.429 1.00 97.88 698 THR A CA 1
ATOM 5323 C C . THR A 1 698 ? 0.978 13.746 -38.200 1.00 97.88 698 THR A C 1
ATOM 5325 O O . THR A 1 698 ? 0.037 13.850 -37.417 1.00 97.88 698 THR A O 1
ATOM 5328 N N . GLY A 1 699 ? 1.380 14.776 -38.950 1.00 96.06 699 GLY A N 1
ATOM 5329 C CA . GLY A 1 699 ? 0.579 15.998 -39.114 1.00 96.06 699 GLY A CA 1
ATOM 5330 C C . GLY A 1 699 ? 0.621 16.992 -37.946 1.00 96.06 699 GLY A C 1
ATOM 5331 O O . GLY A 1 699 ? -0.229 17.879 -37.870 1.00 96.06 699 GLY A O 1
ATOM 5332 N N . HIS A 1 700 ? 1.603 16.890 -37.049 1.00 97.00 700 HIS A N 1
ATOM 5333 C CA . HIS A 1 700 ? 1.726 17.771 -35.884 1.00 97.00 700 HIS A CA 1
ATOM 5334 C C . HIS A 1 700 ? 2.418 19.101 -36.230 1.00 97.00 700 HIS A C 1
ATOM 5336 O O . HIS A 1 700 ? 3.554 19.138 -36.705 1.00 97.00 700 HIS A O 1
ATOM 5342 N N . LEU A 1 701 ? 1.741 20.231 -36.009 1.00 94.56 701 LEU A N 1
ATOM 5343 C CA . LEU A 1 701 ? 2.220 21.545 -36.455 1.00 94.56 701 LEU A CA 1
ATOM 5344 C C . LEU A 1 701 ? 3.519 21.999 -35.770 1.00 94.56 701 LEU A C 1
ATOM 5346 O O . LEU A 1 701 ? 4.314 22.683 -36.421 1.00 94.56 701 LEU A O 1
ATOM 5350 N N . THR A 1 702 ? 3.756 21.600 -34.519 1.00 93.69 702 THR A N 1
ATOM 5351 C CA . THR A 1 702 ? 4.963 21.933 -33.750 1.00 93.69 702 THR A CA 1
ATOM 5352 C C . THR A 1 702 ? 6.032 20.856 -33.878 1.00 93.69 702 THR A C 1
ATOM 5354 O O . THR A 1 702 ? 7.059 21.132 -34.487 1.00 93.69 702 THR A O 1
ATOM 5357 N N . ASN A 1 703 ? 5.801 19.631 -33.400 1.00 93.31 703 ASN A N 1
ATOM 5358 C CA . ASN A 1 703 ? 6.754 18.518 -33.520 1.00 93.31 703 ASN A CA 1
ATOM 5359 C C . ASN A 1 703 ? 6.051 17.166 -33.468 1.00 93.31 703 ASN A C 1
ATOM 5361 O O . ASN A 1 703 ? 5.035 17.017 -32.791 1.00 93.31 703 ASN A O 1
ATOM 5365 N N . ASN A 1 704 ? 6.638 16.165 -34.128 1.00 97.50 704 ASN A N 1
ATOM 5366 C CA . ASN A 1 704 ? 6.134 14.799 -34.059 1.00 97.50 704 ASN A CA 1
ATOM 5367 C C . ASN A 1 704 ? 6.605 14.093 -32.781 1.00 97.50 704 ASN A C 1
ATOM 5369 O O . ASN A 1 704 ? 5.781 13.486 -32.105 1.00 97.50 704 ASN A O 1
ATOM 5373 N N . VAL A 1 705 ? 7.886 14.214 -32.418 1.00 97.88 705 VAL A N 1
ATOM 5374 C CA . VAL A 1 705 ? 8.435 13.681 -31.162 1.00 97.88 705 VAL A CA 1
ATOM 5375 C C . VAL A 1 705 ? 9.354 14.709 -30.498 1.00 97.88 705 VAL A C 1
ATOM 5377 O O . VAL A 1 705 ? 10.214 15.289 -31.161 1.00 97.88 705 VAL A O 1
ATOM 5380 N N . MET A 1 706 ? 9.186 14.929 -29.195 1.00 95.88 706 MET A N 1
ATOM 5381 C CA . MET A 1 706 ? 10.050 15.773 -28.363 1.00 95.88 706 MET A CA 1
ATOM 5382 C C . MET A 1 706 ? 10.675 14.960 -27.227 1.00 95.88 706 MET A C 1
ATOM 5384 O O . MET A 1 706 ? 9.972 14.206 -26.564 1.00 95.88 706 MET A O 1
ATOM 5388 N N . ILE A 1 707 ? 11.968 15.159 -26.979 1.00 96.50 707 ILE A N 1
ATOM 5389 C CA . ILE A 1 707 ? 12.706 14.648 -25.820 1.00 96.50 707 ILE A CA 1
ATOM 5390 C C . ILE A 1 707 ? 13.261 15.856 -25.065 1.00 96.50 707 ILE A C 1
ATOM 5392 O O . ILE A 1 707 ? 14.053 16.622 -25.623 1.00 96.50 707 ILE A O 1
ATOM 5396 N N . LEU A 1 708 ? 12.822 16.044 -23.825 1.00 94.12 708 LEU A N 1
ATOM 5397 C CA . LEU A 1 708 ? 13.068 17.247 -23.037 1.00 94.12 708 LEU A CA 1
ATOM 5398 C C . LEU A 1 708 ? 13.534 16.887 -21.623 1.00 94.12 708 LEU A C 1
ATOM 5400 O O . LEU A 1 708 ? 12.994 15.990 -20.983 1.00 94.12 708 LEU A O 1
ATOM 5404 N N . SER A 1 709 ? 14.502 17.628 -21.104 1.00 92.69 709 SER A N 1
ATOM 5405 C CA . SER A 1 709 ? 14.792 17.723 -19.679 1.00 92.69 709 SER A CA 1
ATOM 5406 C C . SER A 1 709 ? 13.816 18.675 -19.006 1.00 92.69 709 SER A C 1
ATOM 5408 O O . SER A 1 709 ? 13.436 19.697 -19.574 1.00 92.69 709 SER A O 1
ATOM 5410 N N . TYR A 1 710 ? 13.472 18.407 -17.745 1.00 88.62 710 TYR A N 1
ATOM 5411 C CA . TYR A 1 710 ? 12.682 19.341 -16.940 1.00 88.62 710 TYR A CA 1
ATOM 5412 C C . TYR A 1 710 ? 13.328 20.737 -16.870 1.00 88.62 710 TYR A C 1
ATOM 5414 O O . TYR A 1 710 ? 12.629 21.747 -16.841 1.00 88.62 710 TYR A O 1
ATOM 5422 N N . LEU A 1 711 ? 14.664 20.820 -16.959 1.00 86.56 711 LEU A N 1
ATOM 5423 C CA . LEU A 1 711 ? 15.436 22.066 -16.861 1.00 86.56 711 LEU A CA 1
ATOM 5424 C C . LEU A 1 711 ? 15.197 23.071 -18.000 1.00 86.56 711 LEU A C 1
ATOM 5426 O O . LEU A 1 711 ? 15.579 24.245 -17.872 1.00 86.56 711 LEU A O 1
ATOM 5430 N N . ILE A 1 712 ? 14.620 22.636 -19.126 1.00 82.75 712 ILE A N 1
ATOM 5431 C CA . ILE A 1 712 ? 14.224 23.546 -20.210 1.00 82.75 712 ILE A CA 1
ATOM 5432 C C . ILE A 1 712 ? 12.842 24.162 -19.971 1.00 82.75 712 ILE A C 1
ATOM 5434 O O . ILE A 1 712 ? 12.576 25.259 -20.465 1.00 82.75 712 ILE A O 1
ATOM 5438 N N . VAL A 1 713 ? 11.993 23.484 -19.196 1.00 73.44 713 VAL A N 1
ATOM 5439 C CA . VAL A 1 713 ? 10.634 23.919 -18.862 1.00 73.44 713 VAL A CA 1
ATOM 5440 C C . VAL A 1 713 ? 10.648 24.772 -17.592 1.00 73.44 713 VAL A C 1
ATOM 5442 O O . VAL A 1 713 ? 10.110 25.878 -17.591 1.00 73.44 713 VAL A O 1
ATOM 5445 N N . GLU A 1 714 ? 11.338 24.324 -16.538 1.00 67.50 714 GLU A N 1
ATOM 5446 C CA . GLU A 1 714 ? 11.404 25.021 -15.251 1.00 67.50 714 GLU A CA 1
ATOM 5447 C C . GLU A 1 714 ? 12.767 24.825 -14.550 1.00 67.50 714 GLU A C 1
ATOM 5449 O O . GLU A 1 714 ? 13.368 23.755 -14.585 1.00 67.50 714 GLU A O 1
ATOM 5454 N N . ARG A 1 715 ? 13.301 25.887 -13.919 1.00 52.44 715 ARG A N 1
ATOM 5455 C CA . ARG A 1 715 ? 14.682 25.935 -13.372 1.00 52.44 715 ARG A CA 1
ATOM 5456 C C . ARG A 1 715 ? 14.789 26.203 -11.866 1.00 52.44 715 ARG A C 1
ATOM 5458 O O . ARG A 1 715 ? 15.867 26.563 -11.392 1.00 52.44 715 ARG A O 1
ATOM 5465 N N . LYS A 1 716 ? 13.699 26.118 -11.106 1.00 57.00 716 LYS A N 1
ATOM 5466 C CA . LYS A 1 716 ? 13.708 26.488 -9.680 1.00 57.00 716 LYS A CA 1
ATOM 5467 C C . LYS A 1 716 ? 13.813 25.260 -8.779 1.00 57.00 716 LYS A C 1
ATOM 5469 O O . LYS A 1 716 ? 13.284 24.218 -9.129 1.00 57.00 716 LYS A O 1
ATOM 5474 N N . ASP A 1 717 ? 14.521 25.440 -7.657 1.00 55.38 717 ASP A N 1
ATOM 5475 C CA . ASP A 1 717 ? 14.706 24.535 -6.507 1.00 55.38 717 ASP A CA 1
ATOM 5476 C C . ASP A 1 717 ? 13.997 23.171 -6.614 1.00 55.38 717 ASP A C 1
ATOM 5478 O O . ASP A 1 717 ? 12.954 22.943 -6.004 1.00 55.38 717 ASP A O 1
ATOM 5482 N N . LEU A 1 718 ? 14.583 22.267 -7.404 1.00 65.19 718 LEU A N 1
ATOM 5483 C CA . LEU A 1 718 ? 14.059 20.919 -7.606 1.00 65.19 718 LEU A CA 1
ATOM 5484 C C . LEU A 1 718 ? 14.264 20.072 -6.344 1.00 65.19 718 LEU A C 1
ATOM 5486 O O . LEU A 1 718 ? 15.266 20.221 -5.636 1.00 65.19 718 LEU A O 1
ATOM 5490 N N . ASP A 1 719 ? 13.329 19.156 -6.079 1.00 66.38 719 ASP A N 1
ATOM 5491 C CA . ASP A 1 719 ? 13.512 18.119 -5.061 1.00 66.38 719 ASP A CA 1
ATOM 5492 C C . ASP A 1 719 ? 14.822 17.364 -5.342 1.00 66.38 719 ASP A C 1
ATOM 5494 O O . ASP A 1 719 ? 15.070 16.932 -6.464 1.00 66.38 719 ASP A O 1
ATOM 5498 N N . LYS A 1 720 ? 15.660 17.169 -4.316 1.00 74.50 720 LYS A N 1
ATOM 5499 C CA . LYS A 1 720 ? 16.936 16.443 -4.435 1.00 74.50 720 LYS A CA 1
ATOM 5500 C C . LYS A 1 720 ? 16.772 15.003 -4.935 1.00 74.50 720 LYS A C 1
ATOM 5502 O O . LYS A 1 720 ? 17.764 14.402 -5.332 1.00 74.50 720 LYS A O 1
ATOM 5507 N N . LYS A 1 721 ? 15.569 14.431 -4.835 1.00 80.75 721 LYS A N 1
ATOM 5508 C CA . LYS A 1 721 ? 15.248 13.076 -5.308 1.00 80.75 721 LYS A CA 1
ATOM 5509 C C . LYS A 1 721 ? 14.750 13.028 -6.755 1.00 80.75 721 LYS A C 1
ATOM 5511 O O . LYS A 1 721 ? 14.659 11.931 -7.300 1.00 80.75 721 LYS A O 1
ATOM 5516 N N . PHE A 1 722 ? 14.380 14.168 -7.330 1.00 86.81 722 PHE A N 1
ATOM 5517 C CA . PHE A 1 722 ? 13.833 14.249 -8.679 1.00 86.81 722 PHE A CA 1
ATOM 5518 C C . PHE A 1 722 ? 14.951 14.218 -9.714 1.00 86.81 722 PHE A C 1
ATOM 5520 O O . PHE A 1 722 ? 15.922 14.968 -9.592 1.00 86.81 722 PHE A O 1
ATOM 5527 N N . ASP A 1 723 ? 14.799 13.352 -10.712 1.00 90.19 723 ASP A N 1
ATOM 5528 C CA . ASP A 1 723 ? 15.683 13.298 -11.865 1.00 90.19 723 ASP A CA 1
ATOM 5529 C C . ASP A 1 723 ? 15.095 14.152 -12.998 1.00 90.19 723 ASP A C 1
ATOM 5531 O O . ASP A 1 723 ? 14.046 13.815 -13.542 1.00 90.19 723 ASP A O 1
ATOM 5535 N N . PRO A 1 724 ? 15.707 15.298 -13.347 1.00 91.81 724 PRO A N 1
ATOM 5536 C CA . PRO A 1 724 ? 15.182 16.151 -14.400 1.00 91.81 724 PRO A CA 1
ATOM 5537 C C . PRO A 1 724 ? 15.661 15.744 -15.803 1.00 91.81 724 PRO A C 1
ATOM 5539 O O . PRO A 1 724 ? 15.376 16.483 -16.754 1.00 91.81 724 PRO A O 1
ATOM 5542 N N . TYR A 1 725 ? 16.447 14.677 -15.966 1.00 92.88 725 TYR A N 1
ATOM 5543 C CA . TYR A 1 725 ? 17.109 14.335 -17.227 1.00 92.88 725 TYR A CA 1
ATOM 5544 C C . TYR A 1 725 ? 16.463 13.109 -17.880 1.00 92.88 725 TYR A C 1
ATOM 5546 O O . TYR A 1 725 ? 16.345 12.093 -17.222 1.00 92.88 725 TYR A O 1
ATOM 5554 N N . PRO A 1 726 ? 16.095 13.152 -19.175 1.00 94.12 726 PRO A N 1
ATOM 5555 C CA . PRO A 1 726 ? 15.655 11.956 -19.879 1.00 94.12 726 PRO A CA 1
ATOM 5556 C C . PRO A 1 726 ? 16.864 11.089 -20.257 1.00 94.12 726 PRO A C 1
ATOM 5558 O O . PRO A 1 726 ? 17.728 11.512 -21.036 1.00 94.12 726 PRO A O 1
ATOM 5561 N N . GLU A 1 727 ? 16.912 9.856 -19.766 1.00 94.12 727 GLU A N 1
ATOM 5562 C CA . GLU A 1 727 ? 17.977 8.892 -20.036 1.00 94.12 727 GLU A CA 1
ATOM 5563 C C . GLU A 1 727 ? 17.422 7.564 -20.587 1.00 94.12 727 GLU A C 1
ATOM 5565 O O . GLU A 1 727 ? 16.315 7.125 -20.287 1.00 94.12 727 GLU A O 1
ATOM 5570 N N . VAL A 1 728 ? 18.213 6.876 -21.420 1.00 95.19 728 VAL A N 1
ATOM 5571 C CA . VAL A 1 728 ? 17.849 5.562 -21.998 1.00 95.19 728 VAL A CA 1
ATOM 5572 C C . VAL A 1 728 ? 16.556 5.634 -22.829 1.00 95.19 728 VAL A C 1
ATOM 5574 O O . VAL A 1 728 ? 15.580 4.927 -22.582 1.00 95.19 728 VAL A O 1
ATOM 5577 N N . ILE A 1 729 ? 16.547 6.505 -23.840 1.00 96.94 729 ILE A N 1
ATOM 5578 C CA . ILE A 1 729 ? 15.392 6.703 -24.728 1.00 96.94 729 ILE A CA 1
ATOM 5579 C C . ILE A 1 729 ? 15.649 6.020 -26.066 1.00 96.94 729 ILE A C 1
ATOM 5581 O O . ILE A 1 729 ? 16.701 6.222 -26.670 1.00 96.94 729 ILE A O 1
ATOM 5585 N N . SER A 1 730 ? 14.682 5.252 -26.559 1.00 97.25 730 SER A N 1
ATOM 5586 C CA . SER A 1 730 ? 14.766 4.548 -27.838 1.00 97.25 730 SER A CA 1
ATOM 5587 C C . SER A 1 730 ? 13.580 4.925 -28.725 1.00 97.25 730 SER A C 1
ATOM 5589 O O . SER A 1 730 ? 12.430 4.738 -28.339 1.00 97.25 730 SER A O 1
ATOM 5591 N N . ILE A 1 731 ? 13.844 5.472 -29.914 1.00 98.25 731 ILE A N 1
ATOM 5592 C CA . ILE A 1 731 ? 12.819 5.828 -30.907 1.00 98.25 731 ILE A CA 1
ATOM 5593 C C . ILE A 1 731 ? 13.121 5.085 -32.205 1.00 98.25 731 ILE A C 1
ATOM 5595 O O . ILE A 1 731 ? 14.106 5.401 -32.882 1.00 98.25 731 ILE A O 1
ATOM 5599 N N . HIS A 1 732 ? 12.283 4.123 -32.591 1.00 97.75 732 HIS A N 1
ATOM 5600 C CA . HIS A 1 732 ? 12.562 3.322 -33.781 1.00 97.75 732 HIS A CA 1
ATOM 5601 C C . HIS A 1 732 ? 11.362 2.736 -34.501 1.00 97.75 732 HIS A C 1
ATOM 5603 O O . HIS A 1 732 ? 10.297 2.576 -33.928 1.00 97.75 732 HIS A O 1
ATOM 5609 N N . ASP A 1 733 ? 11.540 2.390 -35.774 1.00 97.62 733 ASP A N 1
ATOM 5610 C CA . ASP A 1 733 ? 10.528 1.684 -36.568 1.00 97.62 733 ASP A CA 1
ATOM 5611 C C . ASP A 1 733 ? 9.184 2.448 -36.673 1.00 97.62 733 ASP A C 1
ATOM 5613 O O . ASP A 1 733 ? 8.134 1.861 -36.935 1.00 97.62 733 ASP A O 1
ATOM 5617 N N . ASN A 1 734 ? 9.189 3.772 -36.460 1.00 98.62 734 ASN A N 1
ATOM 5618 C CA . ASN A 1 734 ? 7.992 4.609 -36.545 1.00 98.62 734 ASN A CA 1
ATOM 5619 C C . ASN A 1 734 ? 7.795 5.186 -37.952 1.00 98.62 734 ASN A C 1
ATOM 5621 O O . ASN A 1 734 ? 8.737 5.483 -38.688 1.00 98.62 734 ASN A O 1
ATOM 5625 N N . ARG A 1 735 ? 6.535 5.447 -38.291 1.00 98.38 735 ARG A N 1
ATOM 5626 C CA . ARG A 1 735 ? 6.104 6.097 -39.530 1.00 98.38 735 ARG A CA 1
ATOM 5627 C C . ARG A 1 735 ? 5.832 7.571 -39.226 1.00 98.38 735 ARG A C 1
ATOM 5629 O O . ARG A 1 735 ? 4.710 7.951 -38.892 1.00 98.38 735 ARG A O 1
ATOM 5636 N N . ILE A 1 736 ? 6.885 8.390 -39.281 1.00 98.25 736 ILE A N 1
ATOM 5637 C CA . ILE A 1 736 ? 6.851 9.799 -38.860 1.00 98.25 736 ILE A CA 1
ATOM 5638 C C . ILE A 1 736 ? 6.821 10.734 -40.071 1.00 98.25 736 ILE A C 1
ATOM 5640 O O . ILE A 1 736 ? 7.678 10.644 -40.948 1.00 98.25 736 ILE A O 1
ATOM 5644 N N . SER A 1 737 ? 5.858 11.660 -40.134 1.00 95.62 737 SER A N 1
ATOM 5645 C CA . SER A 1 737 ? 5.825 12.647 -41.225 1.00 95.62 737 SER A CA 1
ATOM 5646 C C . SER A 1 737 ? 5.031 13.921 -40.918 1.00 95.62 737 SER A C 1
ATOM 5648 O O . SER A 1 737 ? 4.227 13.996 -39.992 1.00 95.62 737 SER A O 1
ATOM 5650 N N . GLY A 1 738 ? 5.243 14.963 -41.727 1.00 89.56 738 GLY A N 1
ATOM 5651 C CA . GLY A 1 738 ? 4.392 16.156 -41.725 1.00 89.56 738 GLY A CA 1
ATOM 5652 C C . GLY A 1 738 ? 4.564 17.107 -40.535 1.00 89.56 738 GLY A C 1
ATOM 5653 O O . GLY A 1 738 ? 3.760 18.035 -40.433 1.00 89.56 738 GLY A O 1
ATOM 5654 N N . GLY A 1 739 ? 5.596 16.917 -39.702 1.00 89.06 739 GLY A N 1
ATOM 5655 C CA . GLY A 1 739 ? 5.860 17.705 -38.499 1.00 89.06 739 GLY A CA 1
ATOM 5656 C C . GLY A 1 739 ? 6.479 19.088 -38.753 1.00 89.06 739 GLY A C 1
ATOM 5657 O O . GLY A 1 739 ? 7.052 19.359 -39.818 1.00 89.06 739 GLY A O 1
ATOM 5658 N N . GLY A 1 740 ? 6.380 19.982 -37.763 1.00 87.44 740 GLY A N 1
ATOM 5659 C CA . GLY A 1 740 ? 7.227 21.182 -37.663 1.00 87.44 740 GLY A CA 1
ATOM 5660 C C . GLY A 1 740 ? 6.894 22.345 -38.589 1.00 87.44 740 GLY A C 1
ATOM 5661 O O . GLY A 1 740 ? 7.710 23.253 -38.747 1.00 87.44 740 GLY A O 1
ATOM 5662 N N . LYS A 1 741 ? 5.718 22.333 -39.228 1.00 88.69 741 LYS A N 1
ATOM 5663 C CA . LYS A 1 741 ? 5.317 23.342 -40.227 1.00 88.69 741 LYS A CA 1
ATOM 5664 C C . LYS A 1 741 ? 4.909 24.688 -39.627 1.00 88.69 741 LYS A C 1
ATOM 5666 O O . LYS A 1 741 ? 5.045 25.706 -40.300 1.00 88.69 741 LYS A O 1
ATOM 5671 N N . LYS A 1 742 ? 4.369 24.697 -38.408 1.00 90.62 742 LYS A N 1
ATOM 5672 C CA . LYS A 1 742 ? 3.926 25.907 -37.706 1.00 90.62 742 LYS A CA 1
ATOM 5673 C C . LYS A 1 742 ? 4.162 25.767 -36.191 1.00 90.62 742 LYS A C 1
ATOM 5675 O O . LYS A 1 742 ? 3.188 25.650 -35.446 1.00 90.62 742 LYS A O 1
ATOM 5680 N N . PRO A 1 743 ? 5.431 25.765 -35.741 1.00 88.31 743 PRO A N 1
ATOM 5681 C CA . PRO A 1 743 ? 5.764 25.651 -34.327 1.00 88.31 743 PRO A CA 1
ATOM 5682 C C . PRO A 1 743 ? 5.137 26.766 -33.500 1.00 88.31 743 PRO A C 1
ATOM 5684 O O . PRO A 1 743 ? 5.047 27.910 -33.947 1.00 88.31 743 PRO A O 1
ATOM 5687 N N . SER A 1 744 ? 4.695 26.419 -32.298 1.00 87.56 744 SER A N 1
ATOM 5688 C CA . SER A 1 744 ? 4.082 27.338 -31.344 1.00 87.56 744 SER A CA 1
ATOM 5689 C C . SER A 1 744 ? 4.624 27.096 -29.931 1.00 87.56 744 SER A C 1
ATOM 5691 O O . SER A 1 744 ? 5.427 26.190 -29.722 1.00 87.56 744 SER A O 1
ATOM 5693 N N . GLY A 1 745 ? 4.228 27.921 -28.961 1.00 82.56 745 GLY A N 1
ATOM 5694 C CA . GLY A 1 745 ? 4.737 27.847 -27.587 1.00 82.56 745 GLY A CA 1
ATOM 5695 C C . GLY A 1 745 ? 6.045 28.619 -27.376 1.00 82.56 745 GLY A C 1
ATOM 5696 O O . GLY A 1 745 ? 6.805 28.879 -28.310 1.00 82.56 745 GLY A O 1
ATOM 5697 N N . LYS A 1 746 ? 6.301 29.037 -26.130 1.00 80.00 746 LYS A N 1
ATOM 5698 C CA . LYS A 1 746 ? 7.410 29.951 -25.789 1.00 80.00 746 LYS A CA 1
ATOM 5699 C C . LYS A 1 746 ? 8.779 29.363 -26.139 1.00 80.00 746 LYS A C 1
ATOM 5701 O O . LYS A 1 746 ? 9.581 30.033 -26.785 1.00 80.00 746 LYS A O 1
ATOM 5706 N N . ILE A 1 747 ? 9.019 28.112 -25.738 1.00 78.19 747 ILE A N 1
ATOM 5707 C CA . ILE A 1 747 ? 10.294 27.413 -25.955 1.00 78.19 747 ILE A CA 1
ATOM 5708 C C . ILE A 1 747 ? 10.529 27.211 -27.451 1.00 78.19 747 ILE A C 1
ATOM 5710 O O . ILE A 1 747 ? 11.577 27.601 -27.969 1.00 78.19 747 ILE A O 1
ATOM 5714 N N . SER A 1 748 ? 9.533 26.685 -28.171 1.00 82.38 748 SER A N 1
ATOM 5715 C CA . SER A 1 748 ? 9.691 26.420 -29.598 1.00 82.38 748 SER A CA 1
ATOM 5716 C C . SER A 1 748 ? 9.930 27.710 -30.385 1.00 82.38 748 SER A C 1
ATOM 5718 O O . SER A 1 748 ? 10.813 27.767 -31.235 1.00 82.38 748 SER A O 1
ATOM 5720 N N . MET A 1 749 ? 9.218 28.792 -30.058 1.00 85.00 749 MET A N 1
ATOM 5721 C CA . MET A 1 749 ? 9.425 30.089 -30.709 1.00 85.00 749 MET A CA 1
ATOM 5722 C C . MET A 1 749 ? 10.800 30.698 -30.416 1.00 85.00 749 MET A C 1
ATOM 5724 O O . MET A 1 749 ? 11.406 31.272 -31.321 1.00 85.00 749 MET A O 1
ATOM 5728 N N . ALA A 1 750 ? 11.321 30.551 -29.194 1.00 83.25 750 ALA A N 1
ATOM 5729 C CA . ALA A 1 750 ? 12.664 31.017 -28.843 1.00 83.25 750 ALA A CA 1
ATOM 5730 C C . ALA A 1 750 ? 13.762 30.264 -29.612 1.00 83.25 750 ALA A C 1
ATOM 5732 O O . ALA A 1 750 ? 14.785 30.841 -29.979 1.00 83.25 750 ALA A O 1
ATOM 5733 N N . LEU A 1 751 ? 13.534 28.981 -29.887 1.00 84.88 751 LEU A N 1
ATOM 5734 C CA . LEU A 1 751 ? 14.495 28.103 -30.545 1.00 84.88 751 LEU A CA 1
ATOM 5735 C C . LEU A 1 751 ? 14.330 28.033 -32.075 1.00 84.88 751 LEU A C 1
ATOM 5737 O O . LEU A 1 751 ? 15.233 27.561 -32.766 1.00 84.88 751 LEU A O 1
ATOM 5741 N N . LEU A 1 752 ? 13.230 28.549 -32.633 1.00 85.88 752 LEU A N 1
ATOM 5742 C CA . LEU A 1 752 ? 12.922 28.508 -34.069 1.00 85.88 752 LEU A CA 1
ATOM 5743 C C . LEU A 1 752 ? 14.003 29.121 -34.979 1.00 85.88 752 LEU A C 1
ATOM 5745 O O . LEU A 1 752 ? 14.322 28.499 -35.998 1.00 85.88 752 LEU A O 1
ATOM 5749 N N . PRO A 1 753 ? 14.611 30.281 -34.654 1.00 85.19 753 PRO A N 1
ATOM 5750 C CA . PRO A 1 753 ? 15.687 30.836 -35.475 1.00 85.19 753 PRO A CA 1
ATOM 5751 C C . PRO A 1 753 ? 16.920 29.926 -35.505 1.00 85.19 753 PRO A C 1
ATOM 5753 O O . PRO A 1 753 ? 17.538 29.753 -36.552 1.00 85.19 753 PRO A O 1
ATOM 5756 N N . ILE A 1 754 ? 17.239 29.296 -34.371 1.00 85.44 754 ILE A N 1
ATOM 5757 C CA . ILE A 1 754 ? 18.379 28.379 -34.220 1.00 85.44 754 ILE A CA 1
ATOM 5758 C C . ILE A 1 754 ? 18.107 27.070 -34.971 1.00 85.44 754 ILE A C 1
ATOM 5760 O O . ILE A 1 754 ? 18.984 26.541 -35.651 1.00 85.44 754 ILE A O 1
ATOM 5764 N N . ALA A 1 755 ? 16.860 26.597 -34.941 1.00 83.25 755 ALA A N 1
ATOM 5765 C CA . ALA A 1 755 ? 16.390 25.450 -35.709 1.00 83.25 755 ALA A CA 1
ATOM 5766 C C . ALA A 1 755 ? 16.275 25.723 -37.226 1.00 83.25 755 ALA A C 1
ATOM 5768 O O . ALA A 1 755 ? 15.885 24.829 -37.974 1.00 83.25 755 ALA A O 1
ATOM 5769 N N . GLY A 1 756 ? 16.625 26.917 -37.719 1.00 80.62 756 GLY A N 1
ATOM 5770 C CA . GLY A 1 756 ? 16.602 27.236 -39.150 1.00 80.62 756 GLY A CA 1
ATOM 5771 C C . GLY A 1 756 ? 15.200 27.484 -39.718 1.00 80.62 756 GLY A C 1
ATOM 5772 O O . GLY A 1 756 ? 14.967 27.239 -40.898 1.00 80.62 756 GLY A O 1
ATOM 5773 N N . GLY A 1 757 ? 14.254 27.947 -38.892 1.00 78.62 757 GLY A N 1
ATOM 5774 C CA . GLY A 1 757 ? 12.914 28.366 -39.323 1.00 78.62 757 GLY A CA 1
ATOM 5775 C C . GLY A 1 757 ? 11.877 27.245 -39.464 1.00 78.62 757 GLY A C 1
ATOM 5776 O O . GLY A 1 757 ? 10.703 27.542 -39.677 1.00 78.62 757 GLY A O 1
ATOM 5777 N N . LYS A 1 758 ? 12.273 25.976 -39.302 1.00 82.81 758 LYS A N 1
ATOM 5778 C CA . LYS A 1 758 ? 11.380 24.809 -39.236 1.00 82.81 758 LYS A CA 1
ATOM 5779 C C . LYS A 1 758 ? 11.848 23.872 -38.121 1.00 82.81 758 LYS A C 1
ATOM 5781 O O . LYS A 1 758 ? 13.039 23.577 -38.038 1.00 82.81 758 LYS A O 1
ATOM 5786 N N . PHE A 1 759 ? 10.930 23.378 -37.292 1.00 88.38 759 PHE A N 1
ATOM 5787 C CA . PHE A 1 759 ? 11.279 22.368 -36.287 1.00 88.38 759 PHE A CA 1
ATOM 5788 C C . PHE A 1 759 ? 11.482 20.985 -36.932 1.00 88.38 759 PHE A C 1
ATOM 5790 O O . PHE A 1 759 ? 10.808 20.676 -37.920 1.00 88.38 759 PHE A O 1
ATOM 5797 N N . PRO A 1 760 ? 12.419 20.165 -36.417 1.00 92.25 760 PRO A N 1
ATOM 5798 C CA . PRO A 1 760 ? 12.611 18.790 -36.883 1.00 92.25 760 PRO A CA 1
ATOM 5799 C C . PRO A 1 760 ? 11.417 17.901 -36.501 1.00 92.25 760 PRO A C 1
ATOM 5801 O O . PRO A 1 760 ? 10.653 18.234 -35.600 1.00 92.25 760 PRO A O 1
ATOM 5804 N N . ASP A 1 761 ? 11.258 16.746 -37.144 1.00 95.12 761 ASP A N 1
ATOM 5805 C CA . ASP A 1 761 ? 10.242 15.770 -36.740 1.00 95.12 761 ASP A CA 1
ATOM 5806 C C . ASP A 1 761 ? 10.531 15.230 -35.332 1.00 95.12 761 ASP A C 1
ATOM 5808 O O . ASP A 1 761 ? 9.625 15.205 -34.499 1.00 95.12 761 ASP A O 1
ATOM 5812 N N . ILE A 1 762 ? 11.793 14.876 -35.062 1.00 96.31 762 ILE A N 1
ATOM 5813 C CA . ILE A 1 762 ? 12.298 14.459 -33.751 1.00 96.31 762 ILE A CA 1
ATOM 5814 C C . ILE A 1 762 ? 13.205 15.559 -33.188 1.00 96.31 762 ILE A C 1
ATOM 5816 O O . ILE A 1 762 ? 14.235 15.904 -33.774 1.00 96.31 762 ILE A O 1
ATOM 5820 N N . PHE A 1 763 ? 12.817 16.108 -32.043 1.00 94.38 763 PHE A N 1
ATOM 5821 C CA . PHE A 1 763 ? 13.509 17.187 -31.348 1.00 94.38 763 PHE A CA 1
ATOM 5822 C C . PHE A 1 763 ? 14.075 16.691 -30.018 1.00 94.38 763 PHE A C 1
ATOM 5824 O O . PHE A 1 763 ? 13.331 16.141 -29.211 1.00 94.38 763 PHE A O 1
ATOM 5831 N N . TYR A 1 764 ? 15.362 16.927 -29.771 1.00 94.50 764 TYR A N 1
ATOM 5832 C CA . TYR A 1 764 ? 16.005 16.685 -28.480 1.00 94.50 764 TYR A CA 1
ATOM 5833 C C . TYR A 1 764 ? 16.636 17.981 -27.962 1.00 94.50 764 TYR A C 1
ATOM 5835 O O . TYR A 1 764 ? 17.309 18.686 -28.716 1.00 94.50 764 TYR A O 1
ATOM 5843 N N . ASP A 1 765 ? 16.420 18.319 -26.691 1.00 92.62 765 ASP A N 1
ATOM 5844 C CA . ASP A 1 765 ? 16.996 19.532 -26.104 1.00 92.62 765 ASP A CA 1
ATOM 5845 C C . ASP A 1 765 ? 18.512 19.456 -25.846 1.00 92.62 765 ASP A C 1
ATOM 5847 O O . ASP A 1 765 ? 19.175 20.493 -25.810 1.00 92.62 765 ASP A O 1
ATOM 5851 N N . GLY A 1 766 ? 19.070 18.252 -25.712 1.00 91.75 766 GLY A N 1
ATOM 5852 C CA . GLY A 1 766 ? 20.497 18.024 -25.500 1.00 91.75 766 GLY A CA 1
ATOM 5853 C C . GLY A 1 766 ? 20.999 18.260 -24.081 1.00 91.75 766 GLY A C 1
ATOM 5854 O O . GLY A 1 766 ? 22.211 18.346 -23.888 1.00 91.75 766 GLY A O 1
ATOM 5855 N N . ILE A 1 767 ? 20.116 18.395 -23.089 1.00 91.38 767 ILE A N 1
ATOM 5856 C CA . ILE A 1 767 ? 20.536 18.538 -21.693 1.00 91.38 767 ILE A CA 1
ATOM 5857 C C . ILE A 1 767 ? 20.855 17.143 -21.137 1.00 91.38 767 ILE A C 1
ATOM 5859 O O . ILE A 1 767 ? 20.006 16.254 -21.136 1.00 91.38 767 ILE A O 1
ATOM 5863 N N . LEU A 1 768 ? 22.095 16.953 -20.679 1.00 89.81 768 LEU A N 1
ATOM 5864 C CA . LEU A 1 768 ? 22.603 15.677 -20.166 1.00 89.81 768 LEU A CA 1
ATOM 5865 C C . LEU A 1 768 ? 22.733 15.700 -18.642 1.00 89.81 768 LEU A C 1
ATOM 5867 O O . LEU A 1 768 ? 23.109 16.726 -18.067 1.00 89.81 768 LEU A O 1
ATOM 5871 N N . ASN A 1 769 ? 22.516 14.544 -18.012 1.00 90.44 769 ASN A N 1
ATOM 5872 C CA . ASN A 1 769 ? 22.801 14.342 -16.598 1.00 90.44 769 ASN A CA 1
ATOM 5873 C C . ASN A 1 769 ? 24.318 14.502 -16.348 1.00 90.44 769 ASN A C 1
ATOM 5875 O O . ASN A 1 769 ? 25.116 13.818 -16.997 1.00 90.44 769 ASN A O 1
ATOM 5879 N N . PRO A 1 770 ? 24.762 15.393 -15.439 1.00 88.69 770 PRO A N 1
ATOM 5880 C CA . PRO A 1 770 ? 26.182 15.551 -15.121 1.00 88.69 770 PRO A CA 1
ATOM 5881 C C . PRO A 1 770 ? 26.755 14.370 -14.322 1.00 88.69 770 PRO A C 1
ATOM 5883 O O . PRO A 1 770 ? 27.974 14.198 -14.289 1.00 88.69 770 PRO A O 1
ATOM 5886 N N . SER A 1 771 ? 25.894 13.561 -13.697 1.00 88.94 771 SER A N 1
ATOM 5887 C CA . SER A 1 771 ? 26.264 12.421 -12.854 1.00 88.94 771 SER A CA 1
ATOM 5888 C C . SER A 1 771 ? 25.427 11.175 -13.197 1.00 88.94 771 SER A C 1
ATOM 5890 O O . SER A 1 771 ? 24.732 10.655 -12.322 1.00 88.94 771 SER A O 1
ATOM 5892 N N . PRO A 1 772 ? 25.484 10.680 -14.450 1.00 87.31 772 PRO A N 1
ATOM 5893 C CA . PRO A 1 772 ? 24.631 9.589 -14.913 1.00 87.31 772 PRO A CA 1
ATOM 5894 C C . PRO A 1 772 ? 24.983 8.268 -14.225 1.00 87.31 772 PRO A C 1
ATOM 5896 O O . PRO A 1 772 ? 26.132 8.047 -13.817 1.00 87.31 772 PRO A O 1
ATOM 5899 N N . SER A 1 773 ? 24.017 7.351 -14.146 1.00 85.88 773 SER A N 1
ATOM 5900 C CA . SER A 1 773 ? 24.236 6.008 -13.593 1.00 85.88 773 SER A CA 1
ATOM 5901 C C . SER A 1 773 ? 25.307 5.224 -14.382 1.00 85.88 773 SER A C 1
ATOM 5903 O O . SER A 1 773 ? 25.540 5.504 -15.563 1.00 85.88 773 SER A O 1
ATOM 5905 N N . PRO A 1 774 ? 25.962 4.198 -13.798 1.00 86.00 774 PRO A N 1
ATOM 5906 C CA . PRO A 1 774 ? 26.946 3.379 -14.518 1.00 86.00 774 PRO A CA 1
ATOM 5907 C C . PRO A 1 774 ? 26.402 2.720 -15.795 1.00 86.00 774 PRO A C 1
ATOM 5909 O O . PRO A 1 774 ? 27.166 2.409 -16.707 1.00 86.00 774 PRO A O 1
ATOM 5912 N N . GLU A 1 775 ? 25.095 2.474 -15.862 1.00 84.38 775 GLU A N 1
ATOM 5913 C CA . GLU A 1 775 ? 24.421 1.912 -17.035 1.00 84.38 775 GLU A CA 1
ATOM 5914 C C . GLU A 1 775 ? 24.297 2.953 -18.146 1.00 84.38 775 GLU A C 1
ATOM 5916 O O . GLU A 1 775 ? 24.687 2.684 -19.284 1.00 84.38 775 GLU A O 1
ATOM 5921 N N . VAL A 1 776 ? 23.881 4.173 -17.803 1.00 86.81 776 VAL A N 1
ATOM 5922 C CA . VAL A 1 776 ? 23.826 5.293 -18.747 1.00 86.81 776 VAL A CA 1
ATOM 5923 C C . VAL A 1 776 ? 25.229 5.688 -19.221 1.00 86.81 776 VAL A C 1
ATOM 5925 O O . VAL A 1 776 ? 25.442 5.913 -20.412 1.00 86.81 776 VAL A O 1
ATOM 5928 N N . GLN A 1 777 ? 26.232 5.661 -18.338 1.00 87.69 777 GLN A N 1
ATOM 5929 C CA . GLN A 1 777 ? 27.631 5.915 -18.705 1.00 87.69 777 GLN A CA 1
ATOM 5930 C C . GLN A 1 777 ? 28.139 4.962 -19.796 1.00 87.69 777 GLN A C 1
ATOM 5932 O O . GLN A 1 777 ? 28.884 5.393 -20.677 1.00 87.69 777 GLN A O 1
ATOM 5937 N N . LYS A 1 778 ? 27.717 3.688 -19.786 1.00 85.81 778 LYS A N 1
ATOM 5938 C CA . LYS A 1 778 ? 28.075 2.716 -20.839 1.00 85.81 778 LYS A CA 1
ATOM 5939 C C . LYS A 1 778 ? 27.467 3.074 -22.195 1.00 85.81 778 LYS A C 1
ATOM 5941 O O . LYS A 1 778 ? 28.080 2.785 -23.220 1.00 85.81 778 LYS A O 1
ATOM 5946 N N . LEU A 1 779 ? 26.290 3.701 -22.213 1.00 84.75 779 LEU A N 1
ATOM 5947 C CA . LEU A 1 779 ? 25.659 4.220 -23.433 1.00 84.75 779 LEU A CA 1
ATOM 5948 C C . LEU A 1 779 ? 26.318 5.529 -23.910 1.00 84.75 779 LEU A C 1
ATOM 5950 O O . LEU A 1 779 ? 26.224 5.885 -25.091 1.00 84.75 779 LEU A O 1
ATOM 5954 N N . GLY A 1 780 ? 27.031 6.212 -23.011 1.00 82.06 780 GLY A N 1
ATOM 5955 C CA . GLY A 1 780 ? 27.727 7.469 -23.253 1.00 82.06 780 GLY A CA 1
ATOM 5956 C C . GLY A 1 780 ? 26.764 8.647 -23.404 1.00 82.06 780 GLY A C 1
ATOM 5957 O O . GLY A 1 780 ? 25.588 8.561 -23.067 1.00 82.06 780 GLY A O 1
ATOM 5958 N N . LYS A 1 781 ? 27.245 9.751 -23.991 1.00 74.50 781 LYS A N 1
ATOM 5959 C CA . LYS A 1 781 ? 26.440 10.969 -24.241 1.00 74.50 781 LYS A CA 1
ATOM 5960 C C . LYS A 1 781 ? 25.233 10.771 -25.176 1.00 74.50 781 LYS A C 1
ATOM 5962 O O . LYS A 1 781 ? 24.495 11.712 -25.432 1.00 74.50 781 LYS A O 1
ATOM 5967 N N . TYR A 1 782 ? 25.081 9.572 -25.729 1.00 77.19 782 TYR A N 1
ATOM 5968 C CA . TYR A 1 782 ? 24.006 9.184 -26.631 1.00 77.19 782 TYR A CA 1
ATOM 5969 C C . TYR A 1 782 ? 23.138 8.104 -25.970 1.00 77.19 782 TYR A C 1
ATOM 5971 O O . TYR A 1 782 ? 22.820 7.092 -26.581 1.00 77.19 782 TYR A O 1
ATOM 5979 N N . SER A 1 783 ? 22.768 8.286 -24.702 1.00 88.50 783 SER A N 1
ATOM 5980 C CA . SER A 1 783 ? 21.742 7.459 -24.045 1.00 88.50 783 SER A CA 1
ATOM 5981 C C . SER A 1 783 ? 20.388 7.515 -24.773 1.00 88.50 783 SER A C 1
ATOM 5983 O O . SER A 1 783 ? 19.552 6.637 -24.587 1.00 88.50 783 SER A O 1
ATOM 5985 N N . ILE A 1 784 ? 20.213 8.504 -25.653 1.00 94.25 784 ILE A N 1
ATOM 5986 C CA . ILE A 1 784 ? 19.157 8.606 -26.658 1.00 94.25 784 ILE A CA 1
ATOM 5987 C C . ILE A 1 784 ? 19.568 7.872 -27.943 1.00 94.25 784 ILE A C 1
ATOM 5989 O O . ILE A 1 784 ? 20.605 8.181 -28.539 1.00 94.25 784 ILE A O 1
ATOM 5993 N N . ARG A 1 785 ? 18.728 6.949 -28.416 1.00 95.50 785 ARG A N 1
ATOM 5994 C CA . ARG A 1 785 ? 18.902 6.196 -29.663 1.00 95.50 785 ARG A CA 1
ATOM 5995 C C . ARG A 1 785 ? 17.739 6.388 -30.614 1.00 95.50 785 ARG A C 1
ATOM 5997 O O . ARG A 1 785 ? 16.580 6.343 -30.212 1.00 95.50 785 ARG A O 1
ATOM 6004 N N . ILE A 1 786 ? 18.062 6.593 -31.888 1.00 96.50 786 ILE A N 1
ATOM 6005 C CA . ILE A 1 786 ? 17.084 6.883 -32.934 1.00 96.50 786 ILE A CA 1
ATOM 6006 C C . ILE A 1 786 ? 17.477 6.127 -34.204 1.00 96.50 786 ILE A C 1
ATOM 6008 O O . ILE A 1 786 ? 18.552 6.372 -34.755 1.00 96.50 786 ILE A O 1
ATOM 6012 N N . ARG A 1 787 ? 16.611 5.225 -34.684 1.00 95.31 787 ARG A N 1
ATOM 6013 C CA . ARG A 1 787 ? 16.859 4.411 -35.891 1.00 95.31 787 ARG A CA 1
ATOM 6014 C C . ARG A 1 787 ? 15.576 4.090 -36.653 1.00 95.31 787 ARG A C 1
ATOM 6016 O O . ARG A 1 787 ? 14.507 4.095 -36.072 1.00 95.31 787 ARG A O 1
ATOM 6023 N N . ASP A 1 788 ? 15.667 3.815 -37.948 1.00 95.56 788 ASP A N 1
ATOM 6024 C CA . ASP A 1 788 ? 14.569 3.218 -38.734 1.00 95.56 788 ASP A CA 1
ATOM 6025 C C . ASP A 1 788 ? 13.210 3.965 -38.708 1.00 95.56 788 ASP A C 1
ATOM 6027 O O . ASP A 1 788 ? 12.157 3.361 -38.871 1.00 95.56 788 ASP A O 1
ATOM 6031 N N . ASN A 1 789 ? 13.205 5.295 -38.548 1.00 96.38 789 ASN A N 1
ATOM 6032 C CA . ASN A 1 789 ? 11.978 6.117 -38.486 1.00 96.38 789 ASN A CA 1
ATOM 6033 C C . ASN A 1 789 ? 11.575 6.744 -39.842 1.00 96.38 789 ASN A C 1
ATOM 6035 O O . ASN A 1 789 ? 11.005 7.837 -39.891 1.00 96.38 789 ASN A O 1
ATOM 6039 N N . GLY A 1 790 ? 11.928 6.096 -40.956 1.00 90.69 790 GLY A N 1
ATOM 6040 C CA . GLY A 1 790 ? 11.724 6.629 -42.309 1.00 90.69 790 GLY A CA 1
ATOM 6041 C C . GLY A 1 790 ? 12.523 7.913 -42.578 1.00 90.69 790 GLY A C 1
ATOM 6042 O O . GLY A 1 790 ? 13.674 8.033 -42.164 1.00 90.69 790 GLY A O 1
ATOM 6043 N N . ASP A 1 791 ? 11.902 8.884 -43.254 1.00 92.06 791 ASP A N 1
ATOM 6044 C CA . ASP A 1 791 ? 12.523 10.166 -43.634 1.00 92.06 791 ASP A CA 1
ATOM 6045 C C . ASP A 1 791 ? 12.442 11.244 -42.528 1.00 92.06 791 ASP A C 1
ATOM 6047 O O . ASP A 1 791 ? 12.543 12.444 -42.806 1.00 92.06 791 ASP A O 1
ATOM 6051 N N . ALA A 1 792 ? 12.223 10.840 -41.271 1.00 95.12 792 ALA A N 1
ATOM 6052 C CA . ALA A 1 792 ? 12.077 11.759 -40.146 1.00 95.12 792 ALA A CA 1
ATOM 6053 C C . ALA A 1 792 ? 13.313 12.655 -39.982 1.00 95.12 792 ALA A C 1
ATOM 6055 O O . ALA A 1 792 ? 14.446 12.188 -39.848 1.00 95.12 792 ALA A O 1
ATOM 6056 N N . THR A 1 793 ? 13.091 13.966 -39.938 1.00 94.50 793 THR A N 1
ATOM 6057 C CA . THR A 1 793 ? 14.159 14.926 -39.654 1.00 94.50 793 THR A CA 1
ATOM 6058 C C . THR A 1 793 ? 14.472 14.970 -38.159 1.00 94.50 793 THR A C 1
ATOM 6060 O O . THR A 1 793 ? 13.575 14.873 -37.325 1.00 94.50 793 THR A O 1
ATOM 6063 N N . PHE A 1 794 ? 15.745 15.154 -37.807 1.00 94.88 794 PHE A N 1
ATOM 6064 C CA . PHE A 1 794 ? 16.216 15.170 -36.422 1.00 94.88 794 PHE A CA 1
ATOM 6065 C C . PHE A 1 794 ? 17.038 16.429 -36.117 1.00 94.88 794 PHE A C 1
ATOM 6067 O O . PHE A 1 794 ? 17.758 16.936 -36.986 1.00 94.88 794 PHE A O 1
ATOM 6074 N N . ALA A 1 795 ? 16.940 16.929 -34.882 1.00 94.06 795 ALA A N 1
ATOM 6075 C CA . ALA A 1 795 ? 17.939 17.836 -34.326 1.00 94.06 795 ALA A CA 1
ATOM 6076 C C . ALA A 1 795 ? 18.088 17.668 -32.805 1.00 94.06 795 ALA A C 1
ATOM 6078 O O . ALA A 1 795 ? 17.093 17.641 -32.079 1.00 94.06 795 ALA A O 1
ATOM 6079 N N . ASN A 1 796 ? 19.338 17.641 -32.344 1.00 93.94 796 ASN A N 1
ATOM 6080 C CA . ASN A 1 796 ? 19.716 17.882 -30.958 1.00 93.94 796 ASN A CA 1
ATOM 6081 C C . ASN A 1 796 ? 20.157 19.345 -30.815 1.00 93.94 796 ASN A C 1
ATOM 6083 O O . ASN A 1 796 ? 21.130 19.772 -31.443 1.00 93.94 796 ASN A O 1
ATOM 6087 N N . MET A 1 797 ? 19.425 20.100 -29.997 1.00 91.12 797 MET A N 1
ATOM 6088 C CA . MET A 1 797 ? 19.633 21.530 -29.798 1.00 91.12 797 MET A CA 1
ATOM 6089 C C . MET A 1 797 ? 20.800 21.873 -28.880 1.00 91.12 797 MET A C 1
ATOM 6091 O O . MET A 1 797 ? 21.203 23.032 -28.906 1.00 91.12 797 MET A O 1
ATOM 6095 N N . ASP A 1 798 ? 21.324 20.934 -28.088 1.00 89.50 798 ASP A N 1
ATOM 6096 C CA . ASP A 1 798 ? 22.416 21.158 -27.128 1.00 89.50 798 ASP A CA 1
ATOM 6097 C C . ASP A 1 798 ? 22.247 22.474 -26.340 1.00 89.50 798 ASP A C 1
ATOM 6099 O O . ASP A 1 798 ? 23.104 23.365 -26.324 1.00 89.50 798 ASP A O 1
ATOM 6103 N N . VAL A 1 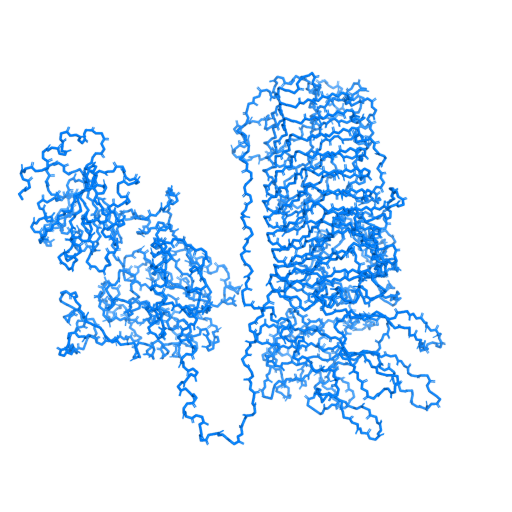799 ? 21.064 22.639 -25.735 1.00 88.50 799 VAL A N 1
ATOM 6104 C CA . VAL A 1 799 ? 20.636 23.888 -25.086 1.00 88.50 799 VAL A CA 1
ATOM 6105 C C . VAL A 1 799 ? 21.568 24.274 -23.936 1.00 88.50 799 VAL A C 1
ATOM 6107 O O . VAL A 1 799 ? 21.738 25.461 -23.659 1.00 88.50 799 VAL A O 1
ATOM 6110 N N . ALA A 1 800 ? 22.232 23.304 -23.302 1.00 83.44 800 ALA A N 1
ATOM 6111 C CA . ALA A 1 800 ? 23.235 23.557 -22.270 1.00 83.44 800 ALA A CA 1
ATOM 6112 C C . ALA A 1 800 ? 24.420 24.401 -22.784 1.00 83.44 800 ALA A C 1
ATOM 6114 O O . ALA A 1 800 ? 24.959 25.221 -22.040 1.00 83.44 800 ALA A O 1
ATOM 6115 N N . ASN A 1 801 ? 24.790 24.254 -24.061 1.00 86.06 801 ASN A N 1
ATOM 6116 C CA . ASN A 1 801 ? 25.870 25.009 -24.701 1.00 86.06 801 ASN A CA 1
ATOM 6117 C C . ASN A 1 801 ? 25.375 26.212 -25.522 1.00 86.06 801 ASN A C 1
ATOM 6119 O O . ASN A 1 801 ? 26.188 26.944 -26.101 1.00 86.06 801 ASN A O 1
ATOM 6123 N N . LEU A 1 802 ? 24.064 26.449 -25.569 1.00 86.12 802 LEU A N 1
ATOM 6124 C CA . LEU A 1 802 ? 23.453 27.549 -26.305 1.00 86.12 802 LEU A CA 1
ATOM 6125 C C . LEU A 1 802 ? 23.572 28.868 -25.520 1.00 86.12 802 LEU A C 1
ATOM 6127 O O . LEU A 1 802 ? 22.724 29.214 -24.698 1.00 86.12 802 LEU A O 1
ATOM 6131 N N . SER A 1 803 ? 24.626 29.638 -25.803 1.00 84.06 803 SER A N 1
ATOM 6132 C CA . SER A 1 803 ? 24.850 30.978 -25.242 1.00 84.06 803 SER A CA 1
ATOM 6133 C C . SER A 1 803 ? 25.204 31.998 -26.333 1.00 84.06 803 SER A C 1
ATOM 6135 O O . SER A 1 803 ? 25.759 31.611 -27.368 1.00 84.06 803 SER A O 1
ATOM 6137 N N . PRO A 1 804 ? 24.943 33.308 -26.131 1.00 84.00 804 PRO A N 1
ATOM 6138 C CA . PRO A 1 804 ? 25.362 34.344 -27.078 1.00 84.00 804 PRO A CA 1
ATOM 6139 C C . PRO A 1 804 ? 26.864 34.291 -27.390 1.00 84.00 804 PRO A C 1
ATOM 6141 O O . PRO A 1 804 ? 27.262 34.445 -28.542 1.00 84.00 804 PRO A O 1
ATOM 6144 N N . GLU A 1 805 ? 27.697 34.004 -26.386 1.00 85.75 805 GLU A N 1
ATOM 6145 C CA . GLU A 1 805 ? 29.141 33.834 -26.560 1.00 85.75 805 GLU A CA 1
ATOM 6146 C C . GLU A 1 805 ? 29.466 32.632 -27.456 1.00 85.75 805 GLU A C 1
ATOM 6148 O O . GLU A 1 805 ? 30.236 32.765 -28.408 1.00 85.75 805 GLU A O 1
ATOM 6153 N N . ASN A 1 806 ? 28.869 31.464 -27.201 1.00 87.56 806 ASN A N 1
ATOM 6154 C CA . ASN A 1 806 ? 29.137 30.256 -27.984 1.00 87.56 806 ASN A CA 1
ATOM 6155 C C . ASN A 1 806 ? 28.613 30.362 -29.423 1.00 87.56 806 ASN A C 1
ATOM 6157 O O . ASN A 1 806 ? 29.233 29.811 -30.333 1.00 87.56 806 ASN A O 1
ATOM 6161 N N . LEU A 1 807 ? 27.520 31.099 -29.642 1.00 84.19 807 LEU A N 1
ATOM 6162 C CA . LEU A 1 807 ? 27.008 31.418 -30.976 1.00 84.19 807 LEU A CA 1
ATOM 6163 C C . LEU A 1 807 ? 27.970 32.334 -31.748 1.00 84.19 807 LEU A C 1
ATOM 6165 O O . LEU A 1 807 ? 28.302 32.040 -32.893 1.00 84.19 807 LEU A O 1
ATOM 6169 N N . VAL A 1 808 ? 28.461 33.410 -31.122 1.00 84.00 808 VAL A N 1
ATOM 6170 C CA . VAL A 1 808 ? 29.373 34.376 -31.768 1.00 84.00 808 VAL A CA 1
ATOM 6171 C C . VAL A 1 808 ? 30.766 33.783 -32.000 1.00 84.00 808 VAL A C 1
ATOM 6173 O O . VAL A 1 808 ? 31.387 34.043 -33.027 1.00 84.00 808 VAL A O 1
ATOM 6176 N N . THR A 1 809 ? 31.259 32.961 -31.072 1.00 85.62 809 THR A N 1
ATOM 6177 C CA . THR A 1 809 ? 32.575 32.303 -31.178 1.00 85.62 809 THR A CA 1
ATOM 6178 C C . THR A 1 809 ? 32.560 31.046 -32.054 1.00 85.62 809 THR A C 1
ATOM 6180 O O . THR A 1 809 ? 33.616 30.462 -32.294 1.00 85.62 809 THR A O 1
ATOM 6183 N N . GLY A 1 810 ? 31.386 30.605 -32.524 1.00 83.00 810 GLY A N 1
ATOM 6184 C CA . GLY A 1 810 ? 31.223 29.377 -33.308 1.00 83.00 810 GLY A CA 1
ATOM 6185 C C . GLY A 1 810 ? 31.457 28.082 -32.517 1.00 83.00 810 GLY A C 1
ATOM 6186 O O . GLY A 1 810 ? 31.633 27.020 -33.119 1.00 83.00 810 GLY A O 1
ATOM 6187 N N . LYS A 1 811 ? 31.483 28.156 -31.179 1.00 84.81 811 LYS A N 1
ATOM 6188 C CA . LYS A 1 811 ? 31.606 26.994 -30.284 1.00 84.81 811 LYS A CA 1
ATOM 6189 C C . LYS A 1 811 ? 30.312 26.179 -30.204 1.00 84.81 811 LYS A C 1
ATOM 6191 O O . LYS A 1 811 ? 30.385 24.973 -30.000 1.00 84.81 811 LYS A O 1
ATOM 6196 N N . TYR A 1 812 ? 29.151 26.812 -30.385 1.00 89.56 812 TYR A N 1
ATOM 6197 C CA . TYR A 1 812 ? 27.866 26.118 -30.476 1.00 89.56 812 TYR A CA 1
ATOM 6198 C C . TYR A 1 812 ? 27.675 25.510 -31.869 1.00 89.56 812 TYR A C 1
ATOM 6200 O O . TYR A 1 812 ? 27.854 26.193 -32.881 1.00 89.56 812 TYR A O 1
ATOM 6208 N N . LYS A 1 813 ? 27.269 24.238 -31.926 1.00 85.06 813 LYS A N 1
ATOM 6209 C CA . LYS A 1 813 ? 26.905 23.557 -33.172 1.00 85.06 813 LYS A CA 1
ATOM 6210 C C . LYS A 1 813 ? 25.630 22.756 -32.974 1.00 85.06 813 LYS A C 1
ATOM 6212 O O . LYS A 1 813 ? 25.593 21.855 -32.148 1.00 85.06 813 LYS A O 1
ATOM 6217 N N . LEU A 1 814 ? 24.629 23.057 -33.794 1.00 89.19 814 LEU A N 1
ATOM 6218 C CA . LEU A 1 814 ? 23.410 22.267 -33.877 1.00 89.19 814 LEU A CA 1
ATOM 6219 C C . LEU A 1 814 ? 23.719 20.899 -34.501 1.00 89.19 814 LEU A C 1
ATOM 6221 O O . LEU A 1 814 ? 24.207 20.840 -35.633 1.00 89.19 814 LEU A O 1
ATOM 6225 N N . ASP A 1 815 ? 23.420 19.814 -33.789 1.00 91.88 815 ASP A N 1
ATOM 6226 C CA . ASP A 1 815 ? 23.629 18.455 -34.288 1.00 91.88 815 ASP A CA 1
ATOM 6227 C C . ASP A 1 815 ? 22.365 17.952 -34.992 1.00 91.88 815 ASP A C 1
ATOM 6229 O O . ASP A 1 815 ? 21.300 17.817 -34.394 1.00 91.88 815 ASP A O 1
ATOM 6233 N N . ARG A 1 816 ? 22.486 17.692 -36.293 1.00 93.38 816 ARG A N 1
ATOM 6234 C CA . ARG A 1 816 ? 21.429 17.110 -37.135 1.00 93.38 816 ARG A CA 1
ATOM 6235 C C . ARG A 1 816 ? 21.823 15.751 -37.700 1.00 93.38 816 ARG A C 1
ATOM 6237 O O . ARG A 1 816 ? 21.062 15.175 -38.475 1.00 93.38 816 ARG A O 1
ATOM 6244 N N . ASP A 1 817 ? 23.016 15.256 -37.370 1.00 91.00 817 ASP A N 1
ATOM 6245 C CA . ASP A 1 817 ? 23.484 13.980 -37.891 1.00 91.00 817 ASP A CA 1
ATOM 6246 C C . ASP A 1 817 ? 22.919 12.843 -37.041 1.00 91.00 817 ASP A C 1
ATOM 6248 O O . ASP A 1 817 ? 23.506 12.405 -36.050 1.00 91.00 817 ASP A O 1
ATOM 6252 N N . ILE A 1 818 ? 21.751 12.350 -37.454 1.00 91.50 818 ILE A N 1
ATOM 6253 C CA . ILE A 1 818 ? 21.052 11.246 -36.789 1.00 91.50 818 ILE A CA 1
ATOM 6254 C C . ILE A 1 818 ? 21.919 9.979 -36.674 1.00 91.50 818 ILE A C 1
ATOM 6256 O O . ILE A 1 818 ? 21.689 9.159 -35.789 1.00 91.50 818 ILE A O 1
ATOM 6260 N N . LYS A 1 819 ? 22.972 9.829 -37.497 1.00 89.06 819 LYS A N 1
ATOM 6261 C CA . LYS A 1 819 ? 23.902 8.688 -37.425 1.00 89.06 819 LYS A CA 1
ATOM 6262 C C . LYS A 1 819 ? 24.616 8.597 -36.079 1.00 89.06 819 LYS A C 1
ATOM 6264 O O . LYS A 1 819 ? 24.941 7.493 -35.656 1.00 89.06 819 LYS A O 1
ATOM 6269 N N . ASN A 1 820 ? 24.804 9.721 -35.385 1.00 89.06 820 ASN A N 1
ATOM 6270 C CA . ASN A 1 820 ? 25.377 9.753 -34.038 1.00 89.06 820 ASN A CA 1
ATOM 6271 C C . ASN A 1 820 ? 24.494 9.039 -32.992 1.00 89.06 820 ASN A C 1
ATOM 6273 O O . ASN A 1 820 ? 24.989 8.623 -31.946 1.00 89.06 820 ASN A O 1
ATOM 6277 N N . TYR A 1 821 ? 23.203 8.875 -33.289 1.00 93.31 821 TYR A N 1
ATOM 6278 C CA . TYR A 1 821 ? 22.187 8.278 -32.420 1.00 93.31 821 TYR A CA 1
ATOM 6279 C C . TYR A 1 821 ? 21.766 6.883 -32.912 1.00 93.31 821 TYR A C 1
ATOM 6281 O O . TYR A 1 821 ? 20.956 6.223 -32.264 1.00 93.31 821 TYR A O 1
ATOM 6289 N N . ASN A 1 822 ? 22.334 6.411 -34.028 1.00 89.06 822 ASN A N 1
ATOM 6290 C CA . ASN A 1 822 ? 21.991 5.145 -34.670 1.00 89.06 822 ASN A CA 1
ATOM 6291 C C . ASN A 1 822 ? 22.719 3.962 -34.010 1.00 89.06 822 ASN A C 1
ATOM 6293 O O . ASN A 1 822 ? 23.665 3.397 -34.562 1.00 89.06 822 ASN A O 1
ATOM 6297 N N . ALA A 1 823 ? 22.304 3.621 -32.795 1.00 87.38 823 ALA A N 1
ATOM 6298 C CA . ALA A 1 823 ? 22.714 2.404 -32.107 1.00 87.38 823 ALA A CA 1
ATOM 6299 C C . ALA A 1 823 ? 21.514 1.782 -31.391 1.00 87.38 823 ALA A C 1
ATOM 6301 O O . ALA A 1 823 ? 20.504 2.441 -31.168 1.00 87.38 823 ALA A O 1
ATOM 6302 N N . GLU A 1 824 ? 21.620 0.508 -31.043 1.00 87.50 824 GLU A N 1
ATOM 6303 C CA . GLU A 1 824 ? 20.541 -0.229 -30.393 1.00 87.50 824 GLU A CA 1
ATOM 6304 C C . GLU A 1 824 ? 20.676 -0.167 -28.864 1.00 87.50 824 GLU A C 1
ATOM 6306 O O . GLU A 1 824 ? 21.778 -0.267 -28.318 1.00 87.50 824 GLU A O 1
ATOM 6311 N N . ILE A 1 825 ? 19.545 -0.005 -28.179 1.00 88.19 825 ILE A N 1
ATOM 6312 C CA . ILE A 1 825 ? 19.379 -0.303 -26.752 1.00 88.19 825 ILE A CA 1
ATOM 6313 C C . ILE A 1 825 ? 18.415 -1.495 -26.675 1.00 88.19 825 ILE A C 1
ATOM 6315 O O . ILE A 1 825 ? 17.487 -1.549 -27.484 1.00 88.19 825 ILE A O 1
ATOM 6319 N N . PRO A 1 826 ? 18.616 -2.453 -25.748 1.00 85.88 826 PRO A N 1
ATOM 6320 C CA . PRO A 1 826 ? 17.683 -3.558 -25.565 1.00 85.88 826 PRO A CA 1
ATOM 6321 C C . PRO A 1 826 ? 16.242 -3.072 -25.381 1.00 85.88 826 PRO A C 1
ATOM 6323 O O . PRO A 1 826 ? 15.985 -2.229 -24.521 1.00 85.88 826 PRO A O 1
ATOM 6326 N N . SER A 1 827 ? 15.315 -3.632 -26.162 1.00 90.50 827 SER A N 1
ATOM 6327 C CA . SER A 1 827 ? 13.886 -3.347 -26.018 1.00 90.50 827 SER A CA 1
ATOM 6328 C C . SER A 1 827 ? 13.382 -3.673 -24.619 1.00 90.50 827 SER A C 1
ATOM 6330 O O . SER A 1 827 ? 13.800 -4.648 -23.982 1.00 90.50 827 SER A O 1
ATOM 6332 N N . LEU A 1 828 ? 12.427 -2.874 -24.163 1.00 94.44 828 LEU A N 1
ATOM 6333 C CA . LEU A 1 828 ? 11.805 -3.046 -22.866 1.00 94.44 828 LEU A CA 1
ATOM 6334 C C . LEU A 1 828 ? 10.865 -4.268 -22.889 1.00 94.44 828 LEU A C 1
ATOM 6336 O O . LEU A 1 828 ? 10.145 -4.505 -23.871 1.00 94.44 828 LEU A O 1
ATOM 6340 N N . PRO A 1 829 ? 10.841 -5.072 -21.810 1.00 92.38 829 PRO A N 1
ATOM 6341 C CA . PRO A 1 829 ? 10.008 -6.265 -21.759 1.00 92.38 829 PRO A CA 1
ATOM 6342 C C . PRO A 1 829 ? 8.514 -5.902 -21.768 1.00 92.38 829 PRO A C 1
ATOM 6344 O O . PRO A 1 829 ? 8.121 -4.911 -21.150 1.00 92.38 829 PRO A O 1
ATOM 6347 N N . PRO A 1 830 ? 7.657 -6.713 -22.418 1.00 94.31 830 PRO A N 1
ATOM 6348 C CA . PRO A 1 830 ? 6.223 -6.487 -22.403 1.00 94.31 830 PRO A CA 1
ATOM 6349 C C . PRO A 1 830 ? 5.591 -6.680 -21.040 1.00 94.31 830 PRO A C 1
ATOM 6351 O O . PRO A 1 830 ? 5.954 -7.580 -20.280 1.00 94.31 830 PRO A O 1
ATOM 6354 N N . ILE A 1 831 ? 4.582 -5.857 -20.767 1.00 92.56 831 ILE A N 1
ATOM 6355 C CA . ILE A 1 831 ? 3.849 -5.912 -19.512 1.00 92.56 831 ILE A CA 1
ATOM 6356 C C . ILE A 1 831 ? 2.782 -6.988 -19.619 1.00 92.56 831 ILE A C 1
ATOM 6358 O O . ILE A 1 831 ? 1.964 -7.016 -20.536 1.00 92.56 831 ILE A O 1
ATOM 6362 N N . THR A 1 832 ? 2.781 -7.883 -18.638 1.00 90.25 832 THR A N 1
ATOM 6363 C CA . THR A 1 832 ? 1.706 -8.853 -18.444 1.00 90.25 832 THR A CA 1
ATOM 6364 C C . THR A 1 832 ? 1.001 -8.516 -17.145 1.00 90.25 832 THR A C 1
ATOM 6366 O O . THR A 1 832 ? 1.563 -8.701 -16.064 1.00 90.25 832 THR A O 1
ATOM 6369 N N . LEU A 1 833 ? -0.231 -8.021 -17.256 1.00 89.19 833 LEU A N 1
ATOM 6370 C CA . LEU A 1 833 ? -1.068 -7.783 -16.087 1.00 89.19 833 LEU A CA 1
ATOM 6371 C C . LEU A 1 833 ? -1.410 -9.108 -15.409 1.00 89.19 833 LEU A C 1
ATOM 6373 O O . LEU A 1 833 ? -1.672 -10.127 -16.058 1.00 89.19 833 LEU A O 1
ATOM 6377 N N . LYS A 1 834 ? -1.427 -9.089 -14.081 1.00 86.44 834 LYS A N 1
ATOM 6378 C CA . LYS A 1 834 ? -1.868 -10.234 -13.289 1.00 86.44 834 LYS A CA 1
ATOM 6379 C C . LYS A 1 834 ? -3.390 -10.373 -13.422 1.00 86.44 834 LYS A C 1
ATOM 6381 O O . LYS A 1 834 ? -4.087 -9.357 -13.463 1.00 86.44 834 LYS A O 1
ATOM 6386 N N . PRO A 1 835 ? -3.935 -11.602 -13.462 1.00 78.56 835 PRO A N 1
ATOM 6387 C CA . PRO A 1 835 ? -5.378 -11.800 -13.394 1.00 78.56 835 PRO A CA 1
ATOM 6388 C C . PRO A 1 835 ? -5.960 -11.189 -12.117 1.00 78.56 835 PRO A C 1
ATOM 6390 O O . PRO A 1 835 ? -5.332 -11.270 -11.062 1.00 78.56 835 PRO A O 1
ATOM 6393 N N . HIS A 1 836 ? -7.181 -10.661 -12.207 1.00 77.00 836 HIS A N 1
ATOM 6394 C CA . HIS A 1 836 ? -7.904 -10.132 -11.049 1.00 77.00 836 HIS A CA 1
ATOM 6395 C C . HIS A 1 836 ? -8.013 -11.186 -9.944 1.00 77.00 836 HIS A C 1
ATOM 6397 O O . HIS A 1 836 ? -8.413 -12.331 -10.192 1.00 77.00 836 HIS A O 1
ATOM 6403 N N . GLY A 1 837 ? -7.685 -10.793 -8.712 1.00 57.44 837 GLY A N 1
ATOM 6404 C CA . GLY A 1 837 ? -7.913 -11.625 -7.537 1.00 57.44 837 GLY A CA 1
ATOM 6405 C C . GLY A 1 837 ? -9.392 -12.003 -7.376 1.00 57.44 837 GLY A C 1
ATOM 6406 O O . GLY A 1 837 ? -10.302 -11.270 -7.768 1.00 57.44 837 GLY A O 1
ATOM 6407 N N . LYS A 1 838 ? -9.664 -13.170 -6.780 1.00 55.25 838 LYS A N 1
ATOM 6408 C CA . LYS A 1 838 ? -11.042 -13.566 -6.448 1.00 55.25 838 LYS A CA 1
ATOM 6409 C C . LYS A 1 838 ? -11.609 -12.680 -5.341 1.00 55.25 838 LYS A C 1
ATOM 6411 O O . LYS A 1 838 ? -10.890 -12.340 -4.405 1.00 55.25 838 LYS A O 1
ATOM 6416 N N . ALA A 1 839 ? -12.909 -12.393 -5.416 1.00 57.72 839 ALA A N 1
ATOM 6417 C CA . ALA A 1 839 ? -13.633 -11.678 -4.369 1.00 57.72 839 ALA A CA 1
ATOM 6418 C C . ALA A 1 839 ? -13.438 -12.366 -3.013 1.00 57.72 839 ALA A C 1
ATOM 6420 O O . ALA A 1 839 ? -13.610 -13.583 -2.886 1.00 57.72 839 ALA A O 1
ATOM 6421 N N . SER A 1 840 ? -13.046 -11.582 -2.008 1.00 54.97 840 SER A N 1
ATOM 6422 C CA . SER A 1 840 ? -12.948 -12.052 -0.630 1.00 54.97 840 SER A CA 1
ATOM 6423 C C . SER A 1 840 ? -14.338 -12.435 -0.121 1.00 54.97 840 SER A C 1
ATOM 6425 O O . SER A 1 840 ? -15.266 -11.637 -0.192 1.00 54.97 840 SER A O 1
ATOM 6427 N N . SER A 1 841 ? -14.483 -13.635 0.445 1.00 44.16 841 SER A N 1
ATOM 6428 C CA . SER A 1 841 ? -15.713 -14.044 1.140 1.00 44.16 841 SER A CA 1
ATOM 6429 C C . SER A 1 841 ? -15.813 -13.475 2.562 1.00 44.16 841 SER A C 1
ATOM 6431 O O . SER A 1 841 ? -16.822 -13.663 3.239 1.00 44.16 841 SER A O 1
ATOM 6433 N N . LEU A 1 842 ? -14.759 -12.809 3.045 1.00 48.97 842 LEU A N 1
ATOM 6434 C CA . LEU A 1 842 ? -14.778 -12.041 4.285 1.00 48.97 842 LEU A CA 1
ATOM 6435 C C . LEU A 1 842 ? -15.438 -10.705 3.928 1.00 48.97 842 LEU A C 1
ATOM 6437 O O . LEU A 1 842 ? -14.775 -9.828 3.381 1.00 48.97 842 LEU A O 1
ATOM 6441 N N . GLY A 1 843 ? -16.760 -10.616 4.101 1.00 51.50 843 GLY A N 1
ATOM 6442 C CA . GLY A 1 843 ? -17.561 -9.487 3.618 1.00 51.50 843 GLY A CA 1
ATOM 6443 C C . GLY A 1 843 ? -17.115 -8.118 4.139 1.00 51.50 843 GLY A C 1
ATOM 6444 O O . GLY A 1 843 ? -16.290 -8.018 5.041 1.00 51.50 843 GLY A O 1
ATOM 6445 N N . ASN A 1 844 ? -17.684 -7.054 3.570 1.00 66.19 844 ASN A N 1
ATOM 6446 C CA . ASN A 1 844 ? -17.344 -5.670 3.897 1.00 66.19 844 ASN A CA 1
ATOM 6447 C C . ASN A 1 844 ? -17.736 -5.337 5.359 1.00 66.19 844 ASN A C 1
ATOM 6449 O O . ASN A 1 844 ? -18.934 -5.243 5.652 1.00 66.19 844 ASN A O 1
ATOM 6453 N N . PRO A 1 845 ? -16.775 -5.131 6.289 1.00 68.25 845 PRO A N 1
ATOM 6454 C CA . PRO A 1 845 ? -17.091 -4.850 7.691 1.00 68.25 845 PRO A CA 1
ATOM 6455 C C . PRO A 1 845 ? -17.933 -3.581 7.868 1.00 68.25 845 PRO A C 1
ATOM 6457 O O . PRO A 1 845 ? -18.769 -3.527 8.766 1.00 68.25 845 PRO A O 1
ATOM 6460 N N . ALA A 1 846 ? -17.780 -2.593 6.976 1.00 74.50 846 ALA A N 1
ATOM 6461 C CA . ALA A 1 846 ? -18.589 -1.378 6.999 1.00 74.50 846 ALA A CA 1
ATOM 6462 C C . ALA A 1 846 ? -20.072 -1.685 6.758 1.00 74.50 846 ALA A C 1
ATOM 6464 O O . ALA A 1 846 ? -20.928 -1.175 7.473 1.00 74.50 846 ALA A O 1
ATOM 6465 N N . VAL A 1 847 ? -20.386 -2.590 5.825 1.00 78.25 847 VAL A N 1
ATOM 6466 C CA . VAL A 1 847 ? -21.770 -2.999 5.533 1.00 78.25 847 VAL A CA 1
ATOM 6467 C C . VAL A 1 847 ? -22.415 -3.673 6.738 1.00 78.25 847 VAL A C 1
ATOM 6469 O O . VAL A 1 847 ? -23.588 -3.428 7.017 1.00 78.25 847 VAL A O 1
ATOM 6472 N N . ALA A 1 848 ? -21.669 -4.496 7.480 1.00 76.31 848 ALA A N 1
ATOM 6473 C CA . ALA A 1 848 ? -22.177 -5.092 8.714 1.00 76.31 848 ALA A CA 1
ATOM 6474 C C . ALA A 1 848 ? -22.563 -4.009 9.738 1.00 76.31 848 ALA A C 1
ATOM 6476 O O . ALA A 1 848 ? -23.658 -4.063 10.297 1.00 76.31 848 ALA A O 1
ATOM 6477 N N . VAL A 1 849 ? -21.712 -2.992 9.910 1.00 83.31 849 VAL A N 1
ATOM 6478 C CA . VAL A 1 849 ? -21.967 -1.857 10.809 1.00 83.31 849 VAL A CA 1
ATOM 6479 C C . VAL A 1 849 ? -23.158 -1.021 10.339 1.00 83.31 849 VAL A C 1
ATOM 6481 O O . VAL A 1 849 ? -24.055 -0.734 11.128 1.00 83.31 849 VAL A O 1
ATOM 6484 N N . TYR A 1 850 ? -23.227 -0.679 9.051 1.00 85.06 850 TYR A N 1
ATOM 6485 C CA . TYR A 1 850 ? -24.328 0.110 8.493 1.00 85.06 850 TYR A CA 1
ATOM 6486 C C . TYR A 1 850 ? -25.675 -0.615 8.583 1.00 85.06 850 TYR A C 1
ATOM 6488 O O . TYR A 1 850 ? -26.692 0.019 8.856 1.00 85.06 850 TYR A O 1
ATOM 6496 N N . ARG A 1 851 ? -25.702 -1.943 8.405 1.00 83.00 851 ARG A N 1
ATOM 6497 C CA . ARG A 1 851 ? -26.926 -2.752 8.554 1.00 83.00 851 ARG A CA 1
ATOM 6498 C C . ARG A 1 851 ? -27.350 -2.933 10.012 1.00 83.00 851 ARG A C 1
ATOM 6500 O O . ARG A 1 851 ? -28.540 -3.103 10.267 1.00 83.00 851 ARG A O 1
ATOM 6507 N N . ALA A 1 852 ? -26.401 -2.917 10.947 1.00 85.44 852 ALA A N 1
ATOM 6508 C CA . ALA A 1 852 ? -26.670 -3.000 12.380 1.00 85.44 852 ALA A CA 1
ATOM 6509 C C . ALA A 1 852 ? -27.077 -1.649 12.999 1.00 85.44 852 ALA A C 1
ATOM 6511 O O . ALA A 1 852 ? -27.650 -1.630 14.090 1.00 85.44 852 ALA A O 1
ATOM 6512 N N . ALA A 1 853 ? -26.804 -0.530 12.319 1.00 88.38 853 ALA A N 1
ATOM 6513 C CA . ALA A 1 853 ? -27.137 0.803 12.802 1.00 88.38 853 ALA A CA 1
ATOM 6514 C C . ALA A 1 853 ? -28.657 0.949 13.054 1.00 88.38 853 ALA A C 1
ATOM 6516 O O . ALA A 1 853 ? -29.471 0.608 12.186 1.00 88.38 853 ALA A O 1
ATOM 6517 N N . PRO A 1 854 ? -29.076 1.465 14.227 1.00 92.00 854 PRO A N 1
ATOM 6518 C CA . PRO A 1 854 ? -30.483 1.715 14.509 1.00 92.00 854 PRO A CA 1
ATOM 6519 C C . PRO A 1 854 ? -31.119 2.646 13.476 1.00 92.00 854 PRO A C 1
ATOM 6521 O O . PRO A 1 854 ? -30.532 3.640 13.074 1.00 92.00 854 PRO A O 1
ATOM 6524 N N . LYS A 1 855 ? -32.366 2.373 13.078 1.00 92.81 855 LYS A N 1
ATOM 6525 C CA . LYS A 1 855 ? -33.069 3.249 12.123 1.00 92.81 855 LYS A CA 1
ATOM 6526 C C . LYS A 1 855 ? -33.398 4.630 12.701 1.00 92.81 855 LYS A C 1
ATOM 6528 O O . LYS A 1 855 ? -33.431 5.591 11.946 1.00 92.81 855 LYS A O 1
ATOM 6533 N N . GLN A 1 856 ? -33.623 4.712 14.013 1.00 94.62 856 GLN A N 1
ATOM 6534 C CA . GLN A 1 856 ? -33.961 5.942 14.736 1.00 94.62 856 GLN A CA 1
ATOM 6535 C C . GLN A 1 856 ? -32.848 6.312 15.718 1.00 94.62 856 GLN A C 1
ATOM 6537 O O . GLN A 1 856 ? -32.360 5.437 16.441 1.00 94.62 856 GLN A O 1
ATOM 6542 N N . LEU A 1 857 ? -32.505 7.599 15.799 1.00 92.00 857 LEU A N 1
ATOM 6543 C CA . LEU A 1 857 ? -31.466 8.117 16.690 1.00 92.00 857 LEU A CA 1
ATOM 6544 C C . LEU A 1 857 ? -31.814 7.884 18.164 1.00 92.00 857 LEU A C 1
ATOM 6546 O O . LEU A 1 857 ? -30.944 7.506 18.947 1.00 92.00 857 LEU A O 1
ATOM 6550 N N . SER A 1 858 ? -33.090 8.014 18.538 1.00 90.75 858 SER A N 1
ATOM 6551 C CA . SER A 1 858 ? -33.586 7.756 19.898 1.00 90.75 858 SER A CA 1
ATOM 6552 C C . SER A 1 858 ? -33.196 6.380 20.459 1.00 90.75 858 SER A C 1
ATOM 6554 O O . SER A 1 858 ? -33.047 6.224 21.671 1.00 90.75 858 SER A O 1
ATOM 6556 N N . LYS A 1 859 ? -32.957 5.377 19.602 1.00 92.50 859 LYS A N 1
ATOM 6557 C CA . LYS A 1 859 ? -32.521 4.032 20.018 1.00 92.50 859 LYS A CA 1
ATOM 6558 C C . LYS A 1 859 ? -31.086 3.975 20.538 1.00 92.50 859 LYS A C 1
ATOM 6560 O O . LYS A 1 859 ? -30.758 3.020 21.234 1.00 92.50 859 LYS A O 1
ATOM 6565 N N . TRP A 1 860 ? -30.266 4.989 20.266 1.00 89.19 860 TRP A N 1
ATOM 6566 C CA . TRP A 1 860 ? -28.947 5.137 20.886 1.00 89.19 860 TRP A CA 1
ATOM 6567 C C . TRP A 1 860 ? -29.018 5.594 22.348 1.00 89.19 860 TRP A C 1
ATOM 6569 O O . TRP A 1 860 ? -28.021 5.493 23.066 1.00 89.19 860 TRP A O 1
ATOM 6579 N N . GLY A 1 861 ? -30.164 6.125 22.795 1.00 88.94 861 GLY A N 1
ATOM 6580 C CA . GLY A 1 861 ? -30.289 6.732 24.123 1.00 88.94 861 GLY A CA 1
ATOM 6581 C C . GLY A 1 861 ? -29.322 7.903 24.307 1.00 88.94 861 GLY A C 1
ATOM 6582 O O . GLY A 1 861 ? -28.691 8.022 25.352 1.00 88.94 861 GLY A O 1
ATOM 6583 N N . PHE A 1 862 ? -29.117 8.692 23.249 1.00 83.25 862 PHE A N 1
ATOM 6584 C CA . PHE A 1 862 ? -28.221 9.849 23.265 1.00 83.25 862 PHE A CA 1
ATOM 6585 C C . PHE A 1 862 ? -28.862 11.070 23.926 1.00 83.25 862 PHE A C 1
ATOM 6587 O O . PHE A 1 862 ? -28.189 11.784 24.664 1.00 83.25 862 PHE A O 1
ATOM 6594 N N . TYR A 1 863 ? -30.168 11.253 23.725 1.00 83.81 863 TYR A N 1
ATOM 6595 C CA . TYR A 1 863 ? -30.948 12.319 24.340 1.00 83.81 863 TYR A CA 1
ATOM 6596 C C . TYR A 1 863 ? -32.010 11.766 25.290 1.00 83.81 863 TYR A C 1
ATOM 6598 O O . TYR A 1 863 ? -32.685 10.780 24.990 1.00 83.81 863 TYR A O 1
ATOM 6606 N N . GLU A 1 864 ? -32.196 12.457 26.407 1.00 83.69 864 GLU A N 1
ATOM 6607 C CA . GLU A 1 864 ? -33.304 12.304 27.341 1.00 83.69 864 GLU A CA 1
ATOM 6608 C C . GLU A 1 864 ? -34.216 13.527 27.239 1.00 83.69 864 GLU A C 1
ATOM 6610 O O . GLU A 1 864 ? -33.749 14.651 27.059 1.00 83.69 864 GLU A O 1
ATOM 6615 N N . LYS A 1 865 ? -35.529 13.334 27.388 1.00 78.31 865 LYS A N 1
ATOM 6616 C CA . LYS A 1 865 ? -36.465 14.458 27.463 1.00 78.31 865 LYS A CA 1
ATOM 6617 C C . LYS A 1 865 ? -36.581 14.916 28.919 1.00 78.31 865 LYS A C 1
ATOM 6619 O O . LYS A 1 865 ? -37.121 14.176 29.739 1.00 78.31 865 LYS A O 1
ATOM 6624 N N . LYS A 1 866 ? -36.100 16.120 29.237 1.00 77.94 866 LYS A N 1
ATOM 6625 C CA . LYS A 1 866 ? -36.263 16.773 30.549 1.00 77.94 866 LYS A CA 1
ATOM 6626 C C . LYS A 1 866 ? -36.991 18.096 30.364 1.00 77.94 866 LYS A C 1
ATOM 6628 O O . LYS A 1 866 ? -36.605 18.898 29.521 1.00 77.94 866 LYS A O 1
ATOM 6633 N N . ASP A 1 867 ? -38.092 18.271 31.091 1.00 76.00 867 ASP A N 1
ATOM 6634 C CA . ASP A 1 867 ? -38.940 19.472 31.038 1.00 76.00 867 ASP A CA 1
ATOM 6635 C C . ASP A 1 867 ? -39.343 19.886 29.611 1.00 76.00 867 ASP A C 1
ATOM 6637 O O . ASP A 1 867 ? -39.376 21.056 29.248 1.00 76.00 867 ASP A O 1
ATOM 6641 N N . GLY A 1 868 ? -39.620 18.893 28.760 1.00 66.50 868 GLY A N 1
ATOM 6642 C CA . GLY A 1 868 ? -40.007 19.115 27.366 1.00 66.50 868 GLY A CA 1
ATOM 6643 C C . GLY A 1 868 ? -38.843 19.295 26.384 1.00 66.50 868 GLY A C 1
ATOM 6644 O O . GLY A 1 868 ? -39.081 19.167 25.185 1.00 66.50 868 GLY A O 1
ATOM 6645 N N . ARG A 1 869 ? -37.608 19.494 26.862 1.00 69.00 869 ARG A N 1
ATOM 6646 C CA . ARG A 1 869 ? -36.397 19.704 26.050 1.00 69.00 869 ARG A CA 1
ATOM 6647 C C . ARG A 1 869 ? -35.548 18.435 25.956 1.00 69.00 869 ARG A C 1
ATOM 6649 O O . ARG A 1 869 ? -35.548 17.609 26.868 1.00 69.00 869 ARG A O 1
ATOM 6656 N N . LEU A 1 870 ? -34.830 18.275 24.848 1.00 73.81 870 LEU A N 1
ATOM 6657 C CA . LEU A 1 870 ? -33.857 17.197 24.674 1.00 73.81 870 LEU A CA 1
ATOM 6658 C C . LEU A 1 870 ? -32.535 17.604 25.327 1.00 73.81 870 LEU A C 1
ATOM 6660 O O . LEU A 1 870 ? -31.960 18.631 24.981 1.00 73.81 870 LEU A O 1
ATOM 6664 N N . VAL A 1 871 ? -32.057 16.794 26.266 1.00 80.19 871 VAL A N 1
ATOM 6665 C CA . VAL A 1 871 ? -30.754 16.963 26.915 1.00 80.19 871 VAL A CA 1
ATOM 6666 C C . VAL A 1 871 ? -29.904 15.712 26.702 1.00 80.19 871 VAL A C 1
ATOM 6668 O O . VAL A 1 871 ? -30.466 14.620 26.624 1.00 80.19 871 VAL A O 1
ATOM 6671 N N . PRO A 1 872 ? -28.572 15.818 26.600 1.00 82.12 872 PRO A N 1
ATOM 6672 C CA . PRO A 1 872 ? -27.706 14.647 26.479 1.00 82.12 872 PRO A CA 1
ATOM 6673 C C . PRO A 1 872 ? -27.861 13.704 27.679 1.00 82.12 872 PRO A C 1
ATOM 6675 O O . PRO A 1 872 ? -28.025 14.158 28.815 1.00 82.12 872 PRO A O 1
ATOM 6678 N N . ALA A 1 873 ? -27.790 12.397 27.436 1.00 85.31 873 ALA A N 1
ATOM 6679 C CA . ALA A 1 873 ? -27.764 11.401 28.503 1.00 85.31 873 ALA A CA 1
ATOM 6680 C C . ALA A 1 873 ? -26.514 11.572 29.389 1.00 85.31 873 ALA A C 1
ATOM 6682 O O . ALA A 1 873 ? -25.448 11.973 28.921 1.00 85.31 873 ALA A O 1
ATOM 6683 N N . ALA A 1 874 ? -26.643 11.264 30.683 1.00 82.56 874 ALA A N 1
ATOM 6684 C CA . ALA A 1 874 ? -25.633 11.600 31.696 1.00 82.56 874 ALA A CA 1
ATOM 6685 C C . ALA A 1 874 ? -24.274 10.892 31.523 1.00 82.56 874 ALA A C 1
ATOM 6687 O O . ALA A 1 874 ? -23.277 11.323 32.095 1.00 82.56 874 ALA A O 1
ATOM 6688 N N . ASP A 1 875 ? -24.230 9.796 30.768 1.00 84.56 875 ASP A N 1
ATOM 6689 C CA . ASP A 1 875 ? -23.030 9.003 30.497 1.00 84.56 875 ASP A CA 1
ATOM 6690 C C . ASP A 1 875 ? -22.271 9.447 29.231 1.00 84.56 875 ASP A C 1
ATOM 6692 O O . ASP A 1 875 ? -21.231 8.873 28.898 1.00 84.56 875 ASP A O 1
ATOM 6696 N N . PHE A 1 876 ? -22.765 10.471 28.530 1.00 85.06 876 PHE A N 1
ATOM 6697 C CA . PHE A 1 876 ? -22.034 11.142 27.462 1.00 85.06 876 PHE A CA 1
ATOM 6698 C C . PHE A 1 876 ? -21.183 12.284 28.016 1.00 85.06 876 PHE A C 1
ATOM 6700 O O . PHE A 1 876 ? -21.657 13.187 28.704 1.00 85.06 876 PHE A O 1
ATOM 6707 N N . ILE A 1 877 ? -19.909 12.272 27.646 1.00 87.88 877 ILE A N 1
ATOM 6708 C CA . ILE A 1 877 ? -18.940 13.294 28.015 1.00 87.88 877 ILE A CA 1
ATOM 6709 C C . ILE A 1 877 ? -18.966 14.357 26.927 1.00 87.88 877 ILE A C 1
ATOM 6711 O O . ILE A 1 877 ? -18.584 14.109 25.783 1.00 87.88 877 ILE A O 1
ATOM 6715 N N . TRP A 1 878 ? -19.443 15.541 27.285 1.00 88.06 878 TRP A N 1
ATOM 6716 C CA . TRP A 1 878 ? -19.375 16.708 26.418 1.00 88.06 878 TRP A CA 1
ATOM 6717 C C . TRP A 1 878 ? -17.926 17.172 26.238 1.00 88.06 878 TRP A C 1
ATOM 6719 O O . TRP A 1 878 ? -17.113 17.061 27.162 1.00 88.06 878 TRP A O 1
ATOM 6729 N N . TYR A 1 879 ? -17.606 17.684 25.050 1.00 90.56 879 TYR A N 1
ATOM 6730 C CA . TYR A 1 879 ? -16.288 18.240 24.769 1.00 90.56 879 TYR A CA 1
ATOM 6731 C C . TYR A 1 879 ? -16.330 19.343 23.726 1.00 90.56 879 TYR A C 1
ATOM 6733 O O . TYR A 1 879 ? -17.187 19.363 22.844 1.00 90.56 879 TYR A O 1
ATOM 6741 N N . GLU A 1 880 ? -15.331 20.213 23.784 1.00 90.81 880 GLU A N 1
ATOM 6742 C CA . GLU A 1 880 ? -15.123 21.265 22.803 1.00 90.81 880 GLU A CA 1
ATOM 6743 C C . GLU A 1 880 ? -13.709 21.292 22.245 1.00 90.81 880 GLU A C 1
ATOM 6745 O O . GLU A 1 880 ? -12.769 20.714 22.798 1.00 90.81 880 GLU A O 1
ATOM 6750 N N . LEU A 1 881 ? -13.587 21.986 21.117 1.00 93.19 881 LEU A N 1
ATOM 6751 C CA . LEU A 1 881 ? -12.342 22.175 20.381 1.00 93.19 881 LEU A CA 1
ATOM 6752 C C . LEU A 1 881 ? -11.879 23.632 20.495 1.00 93.19 881 LEU A C 1
ATOM 6754 O O . LEU A 1 881 ? -12.719 24.526 20.583 1.00 93.19 881 LEU A O 1
ATOM 6758 N N . ASN A 1 882 ? -10.568 23.883 20.487 1.00 93.50 882 ASN A N 1
ATOM 6759 C CA . ASN A 1 882 ? -10.033 25.248 20.365 1.00 93.50 882 ASN A CA 1
ATOM 6760 C C . ASN A 1 882 ? -10.402 25.854 19.011 1.00 93.50 882 ASN A C 1
ATOM 6762 O O . ASN A 1 882 ? -10.920 26.964 18.949 1.00 93.50 882 ASN A O 1
ATOM 6766 N N . THR A 1 883 ? -10.181 25.094 17.938 1.00 93.81 883 THR A N 1
ATOM 6767 C CA . THR A 1 883 ? -10.582 25.458 16.580 1.00 93.81 883 THR A CA 1
ATOM 6768 C C . THR A 1 883 ? -11.536 24.388 16.029 1.00 93.81 883 THR A C 1
ATOM 6770 O O . THR A 1 883 ? -11.133 23.234 15.832 1.00 93.81 883 THR A O 1
ATOM 6773 N N . PRO A 1 884 ? -12.824 24.714 15.806 1.00 90.94 884 PRO A N 1
ATOM 6774 C CA . PRO A 1 884 ? -13.776 23.805 15.182 1.00 90.94 884 PRO A CA 1
ATOM 6775 C C . PRO A 1 884 ? -13.655 23.814 13.649 1.00 90.94 884 PRO A C 1
ATOM 6777 O O . PRO A 1 884 ? -13.407 24.846 13.033 1.00 90.94 884 PRO A O 1
ATOM 6780 N N . LEU A 1 885 ? -13.908 22.660 13.021 1.00 90.25 885 LEU A N 1
ATOM 6781 C CA . LEU A 1 885 ? -14.099 22.559 11.565 1.00 90.25 885 LEU A CA 1
ATOM 6782 C C . LEU A 1 885 ? -15.272 23.445 11.142 1.00 90.25 885 LEU A C 1
ATOM 6784 O O . LEU A 1 885 ? -16.261 23.464 11.862 1.00 90.25 885 LEU A O 1
ATOM 6788 N N . PHE A 1 886 ? -15.210 24.137 10.010 1.00 91.44 886 PHE A N 1
ATOM 6789 C CA . PHE A 1 886 ? -16.299 24.942 9.460 1.00 91.44 886 PHE A CA 1
ATOM 6790 C C . PHE A 1 886 ? -17.330 24.059 8.745 1.00 91.44 886 PHE A C 1
ATOM 6792 O O . PHE A 1 886 ? -16.973 23.134 8.023 1.00 91.44 886 PHE A O 1
ATOM 6799 N N . SER A 1 887 ? -18.618 24.328 8.962 1.00 90.06 887 SER A N 1
ATOM 6800 C CA . SER A 1 887 ? -19.716 23.612 8.297 1.00 90.06 887 SER A CA 1
ATOM 6801 C C . SER A 1 887 ? -20.919 24.534 8.140 1.00 90.06 887 SER A C 1
ATOM 6803 O O . SER A 1 887 ? -21.906 24.390 8.854 1.00 90.06 887 SER A O 1
ATOM 6805 N N . ASP A 1 888 ? -20.786 25.527 7.261 1.00 90.62 888 ASP A N 1
ATOM 6806 C CA . ASP A 1 888 ? -21.848 26.474 6.901 1.00 90.62 888 ASP A CA 1
ATOM 6807 C C . ASP A 1 888 ? -22.502 27.157 8.119 1.00 90.62 888 ASP A C 1
ATOM 6809 O O . ASP A 1 888 ? -23.722 27.210 8.241 1.00 90.62 888 ASP A O 1
ATOM 6813 N N . TYR A 1 889 ? -21.671 27.643 9.050 1.00 89.12 889 TYR A N 1
ATOM 6814 C CA . TYR A 1 889 ? -22.078 28.338 10.284 1.00 89.12 889 TYR A CA 1
ATOM 6815 C C . TYR A 1 889 ? -22.999 27.554 11.242 1.00 89.12 889 TYR A C 1
ATOM 6817 O O . TYR A 1 889 ? -23.516 28.126 12.199 1.00 89.12 889 TYR A O 1
ATOM 6825 N N . THR A 1 890 ? -23.158 26.237 11.071 1.00 90.56 890 THR A N 1
ATOM 6826 C CA . THR A 1 890 ? -23.925 25.430 12.033 1.00 90.56 890 THR A CA 1
ATOM 6827 C C . THR A 1 890 ? -23.283 25.436 13.421 1.00 90.56 890 THR A C 1
ATOM 6829 O O . THR A 1 890 ? -22.073 25.188 13.557 1.00 90.56 890 THR A O 1
ATOM 6832 N N . ILE A 1 891 ? -24.120 25.544 14.449 1.00 88.75 891 ILE A N 1
ATOM 6833 C CA . ILE A 1 891 ? -23.782 25.197 15.830 1.00 88.75 891 ILE A CA 1
ATOM 6834 C C . ILE A 1 891 ? -23.535 23.686 15.901 1.00 88.75 891 ILE A C 1
ATOM 6836 O O . ILE A 1 891 ? -24.199 22.907 15.213 1.00 88.75 891 ILE A O 1
ATOM 6840 N N . LYS A 1 892 ? -22.542 23.265 16.696 1.00 90.31 892 LYS A N 1
ATOM 6841 C CA . LYS A 1 892 ? -22.140 21.858 16.824 1.00 90.31 892 LYS A CA 1
ATOM 6842 C C . LYS A 1 892 ? -22.002 21.441 18.273 1.00 90.31 892 LYS A C 1
ATOM 6844 O O . LYS A 1 892 ? -21.031 21.814 18.923 1.00 90.31 892 LYS A O 1
ATOM 6849 N N . HIS A 1 893 ? -22.886 20.556 18.710 1.00 89.31 893 HIS A N 1
ATOM 6850 C CA . HIS A 1 893 ? -22.767 19.893 20.005 1.00 89.31 893 HIS A CA 1
ATOM 6851 C C . HIS A 1 893 ? -22.007 18.584 19.856 1.00 89.31 893 HIS A C 1
ATOM 6853 O O . HIS A 1 893 ? -22.372 17.756 19.015 1.00 89.31 893 HIS A O 1
ATOM 6859 N N . ARG A 1 894 ? -20.950 18.392 20.652 1.00 92.12 894 ARG A N 1
ATOM 6860 C CA . ARG A 1 894 ? -20.072 17.220 20.558 1.00 92.12 894 ARG A CA 1
ATOM 6861 C C . ARG A 1 894 ? -20.023 16.451 21.860 1.00 92.12 894 ARG A C 1
ATOM 6863 O O . ARG A 1 894 ? -19.844 17.022 22.935 1.00 92.12 894 ARG A O 1
ATOM 6870 N N . TYR A 1 895 ? -20.135 15.138 21.731 1.00 92.06 895 TYR A N 1
ATOM 6871 C CA . TYR A 1 895 ? -20.109 14.235 22.867 1.00 92.06 895 TYR A CA 1
ATOM 6872 C C . TYR A 1 895 ? -19.356 12.961 22.529 1.00 92.06 895 TYR A C 1
ATOM 6874 O O . TYR A 1 895 ? -19.332 12.523 21.377 1.00 92.06 895 TYR A O 1
ATOM 6882 N N . VAL A 1 896 ? -18.784 12.342 23.554 1.00 93.50 896 VAL A N 1
ATOM 6883 C CA . VAL A 1 896 ? -18.192 11.012 23.480 1.00 93.50 896 VAL A CA 1
ATOM 6884 C C . VAL A 1 896 ? -18.763 10.125 24.583 1.00 93.50 896 VAL A C 1
ATOM 6886 O O . VAL A 1 896 ? -18.835 10.528 25.740 1.00 93.50 896 VAL A O 1
ATOM 6889 N N . ARG A 1 897 ? -19.176 8.908 24.233 1.00 93.94 897 ARG A N 1
ATOM 6890 C CA . ARG A 1 897 ? -19.532 7.851 25.189 1.00 93.94 897 ARG A CA 1
ATOM 6891 C C . ARG A 1 897 ? -18.497 6.743 25.076 1.00 93.94 897 ARG A C 1
ATOM 6893 O O . ARG A 1 897 ? -18.258 6.226 23.985 1.00 93.94 897 ARG A O 1
ATOM 6900 N N . LEU A 1 898 ? -17.899 6.382 26.206 1.00 94.06 898 LEU A N 1
ATOM 6901 C CA . LEU A 1 898 ? -16.949 5.277 26.303 1.00 94.06 898 LEU A CA 1
ATOM 6902 C C . LEU A 1 898 ? -17.649 4.004 26.797 1.00 94.06 898 LEU A C 1
ATOM 6904 O O . LEU A 1 898 ? -18.626 4.092 27.547 1.00 94.06 898 LEU A O 1
ATOM 6908 N N . PRO A 1 899 ? -17.129 2.813 26.457 1.00 92.62 899 PRO A N 1
ATOM 6909 C CA . PRO A 1 899 ? -17.487 1.592 27.165 1.00 92.62 899 PRO A CA 1
ATOM 6910 C C . PRO A 1 899 ? -17.244 1.749 28.669 1.00 92.62 899 PRO A C 1
ATOM 6912 O O . PRO A 1 899 ? -16.271 2.373 29.097 1.00 92.62 899 PRO A O 1
ATOM 6915 N N . LYS A 1 900 ? -18.116 1.156 29.488 1.00 88.00 900 LYS A N 1
ATOM 6916 C CA . LYS A 1 900 ? -18.038 1.276 30.948 1.00 88.00 900 LYS A CA 1
ATOM 6917 C C . LYS A 1 900 ? -16.667 0.822 31.468 1.00 88.00 900 LYS A C 1
ATOM 6919 O O . LYS A 1 900 ? -16.285 -0.328 31.279 1.00 88.00 900 LYS A O 1
ATOM 6924 N N . GLY A 1 901 ? -15.969 1.721 32.163 1.00 86.25 901 GLY A N 1
ATOM 6925 C CA . GLY A 1 901 ? -14.649 1.465 32.751 1.00 86.25 901 GLY A CA 1
ATOM 6926 C C . GLY A 1 901 ? -13.474 1.533 31.769 1.00 86.25 901 GLY A C 1
ATOM 6927 O O . GLY A 1 901 ? -12.344 1.299 32.185 1.00 86.25 901 GLY A O 1
ATOM 6928 N N . ALA A 1 902 ? -13.714 1.843 30.492 1.00 93.38 902 ALA A N 1
ATOM 6929 C CA . ALA A 1 902 ? -12.653 2.045 29.513 1.00 93.38 902 ALA A CA 1
ATOM 6930 C C . ALA A 1 902 ? -12.091 3.474 29.579 1.00 93.38 902 ALA A C 1
ATOM 6932 O O . ALA A 1 902 ? -12.773 4.404 30.009 1.00 93.38 902 ALA A O 1
ATOM 6933 N N . GLN A 1 903 ? -10.851 3.636 29.121 1.00 94.44 903 GLN A N 1
ATOM 6934 C CA . GLN A 1 903 ? -10.130 4.909 29.124 1.00 94.44 903 GLN A CA 1
ATOM 6935 C C . GLN A 1 903 ? -9.600 5.217 27.722 1.00 94.44 903 GLN A C 1
ATOM 6937 O O . GLN A 1 903 ? -9.245 4.304 26.977 1.00 94.44 903 GLN A O 1
ATOM 6942 N N . ILE A 1 904 ? -9.549 6.501 27.382 1.00 96.25 904 ILE A N 1
ATOM 6943 C CA . ILE A 1 904 ? -8.890 7.042 26.191 1.00 96.25 904 ILE A CA 1
ATOM 6944 C C . ILE A 1 904 ? -7.381 7.036 26.448 1.00 96.25 904 ILE A C 1
ATOM 6946 O O . ILE A 1 904 ? -6.947 7.426 27.535 1.00 96.25 904 ILE A O 1
ATOM 6950 N N . GLU A 1 905 ? -6.586 6.611 25.468 1.00 94.62 905 GLU A N 1
ATOM 6951 C CA . GLU A 1 905 ? -5.124 6.675 25.545 1.00 94.62 905 GLU A CA 1
ATOM 6952 C C . GLU A 1 905 ? -4.595 7.948 24.880 1.00 94.62 905 GLU A C 1
ATOM 6954 O O . GLU A 1 905 ? -5.125 8.436 23.872 1.00 94.62 905 GLU A O 1
ATOM 6959 N N . TRP A 1 906 ? -3.538 8.501 25.468 1.00 93.94 906 TRP A N 1
ATOM 6960 C CA . TRP A 1 906 ? -2.887 9.695 24.956 1.00 93.94 906 TRP A CA 1
ATOM 6961 C C . TRP A 1 906 ? -2.204 9.448 23.605 1.00 93.94 906 TRP A C 1
ATOM 6963 O O . TRP A 1 906 ? -1.421 8.513 23.447 1.00 93.94 906 TRP A O 1
ATOM 6973 N N . ASN A 1 907 ? -2.443 10.350 22.653 1.00 90.25 907 ASN A N 1
ATOM 6974 C CA . ASN A 1 907 ? -1.675 10.469 21.418 1.00 90.25 907 ASN A CA 1
ATOM 6975 C C . ASN A 1 907 ? -1.336 11.949 21.213 1.00 90.25 907 ASN A C 1
ATOM 6977 O O . ASN A 1 907 ? -2.224 12.793 21.102 1.00 90.25 907 ASN A O 1
ATOM 6981 N N . GLU A 1 908 ? -0.045 12.270 21.221 1.00 84.38 908 GLU A N 1
ATOM 6982 C CA . GLU A 1 908 ? 0.426 13.656 21.205 1.00 84.38 908 GLU A CA 1
ATOM 6983 C C . GLU A 1 908 ? 0.263 14.324 19.831 1.00 84.38 908 GLU A C 1
ATOM 6985 O O . GLU A 1 908 ? -0.014 15.523 19.736 1.00 84.38 908 GLU A O 1
ATOM 6990 N N . THR A 1 909 ? 0.431 13.554 18.753 1.00 79.06 909 THR A N 1
ATOM 6991 C CA . THR A 1 909 ? 0.517 14.089 17.388 1.00 79.06 909 THR A CA 1
ATOM 6992 C C . THR A 1 909 ? -0.782 13.933 16.604 1.00 79.06 909 THR A C 1
ATOM 6994 O O . THR A 1 909 ? -1.136 14.844 15.856 1.00 79.06 909 THR A O 1
ATOM 6997 N N . ASP A 1 910 ? -1.518 12.844 16.784 1.00 82.75 910 ASP A N 1
ATOM 6998 C CA . ASP A 1 910 ? -2.732 12.555 16.019 1.00 82.75 910 ASP A CA 1
ATOM 6999 C C . ASP A 1 910 ? -3.985 12.658 16.909 1.00 82.75 910 ASP A C 1
ATOM 7001 O O . ASP A 1 910 ? -3.967 13.290 17.970 1.00 82.75 910 ASP A O 1
ATOM 7005 N N . SER A 1 911 ? -5.117 12.112 16.453 1.00 89.06 911 SER A N 1
ATOM 7006 C CA . SER A 1 911 ? -6.292 11.951 17.317 1.00 89.06 911 SER A CA 1
ATOM 7007 C C . SER A 1 911 ? -5.921 11.114 18.540 1.00 89.06 911 SER A C 1
ATOM 7009 O O . SER A 1 911 ? -5.178 10.146 18.410 1.00 89.06 911 SER A O 1
ATOM 7011 N N . LEU A 1 912 ? -6.502 11.432 19.700 1.00 93.75 912 LEU A N 1
ATOM 7012 C CA . LEU A 1 912 ? -6.461 10.537 20.857 1.00 93.75 912 LEU A CA 1
ATOM 7013 C C . LEU A 1 912 ? -6.962 9.132 20.479 1.00 93.75 912 LEU A C 1
ATOM 7015 O O . LEU A 1 912 ? -7.813 8.986 19.590 1.00 93.75 912 LEU A O 1
ATOM 7019 N N . GLU A 1 913 ? -6.447 8.109 21.163 1.00 93.44 913 GLU A N 1
ATOM 7020 C CA . GLU A 1 913 ? -6.777 6.709 20.894 1.00 93.44 913 GLU A CA 1
ATOM 7021 C C . GLU A 1 913 ? -7.974 6.285 21.743 1.00 93.44 913 GLU A C 1
ATOM 7023 O O . GLU A 1 913 ? -7.879 6.099 22.958 1.00 93.44 913 GLU A O 1
ATOM 7028 N N . PHE A 1 914 ? -9.133 6.133 21.105 1.00 95.12 914 PHE A N 1
ATOM 7029 C CA . PHE A 1 914 ? -10.350 5.737 21.806 1.00 95.12 914 PHE A CA 1
ATOM 7030 C C . PHE A 1 914 ? -10.522 4.207 21.820 1.00 95.12 914 PHE A C 1
ATOM 7032 O O . PHE A 1 914 ? -10.279 3.541 20.803 1.00 95.12 914 PHE A O 1
ATOM 7039 N N . PRO A 1 915 ? -11.009 3.634 22.935 1.00 95.25 915 PRO A N 1
ATOM 7040 C CA . PRO A 1 915 ? -11.227 2.196 23.065 1.00 95.25 915 PRO A CA 1
ATOM 7041 C C . PRO A 1 915 ? -12.348 1.682 22.144 1.00 95.25 915 PRO A C 1
ATOM 7043 O O . PRO A 1 915 ? -13.259 2.421 21.758 1.00 95.25 915 PRO A O 1
ATOM 7046 N N . VAL A 1 916 ? -12.309 0.382 21.824 1.00 93.94 916 VAL A N 1
ATOM 7047 C CA . VAL A 1 916 ? -13.377 -0.309 21.076 1.00 93.94 916 VAL A CA 1
ATOM 7048 C C . VAL A 1 916 ? -14.703 -0.224 21.827 1.00 93.94 916 VAL A C 1
ATOM 7050 O O . VAL A 1 916 ? -14.755 -0.501 23.018 1.00 93.94 916 VAL A O 1
ATOM 7053 N N . GLY A 1 917 ? -15.765 0.149 21.117 1.00 92.69 917 GLY A N 1
ATOM 7054 C CA . GLY A 1 917 ? -17.102 0.450 21.624 1.00 92.69 917 GLY A CA 1
ATOM 7055 C C . GLY A 1 917 ? -17.357 1.941 21.882 1.00 92.69 917 GLY A C 1
ATOM 7056 O O . GLY A 1 917 ? -18.449 2.295 22.320 1.00 92.69 917 GLY A O 1
ATOM 7057 N N . THR A 1 918 ? -16.385 2.822 21.620 1.00 96.06 918 THR A N 1
ATOM 7058 C CA . THR A 1 918 ? -16.579 4.277 21.737 1.00 96.06 918 THR A CA 1
ATOM 7059 C C . THR A 1 918 ? -17.552 4.806 20.685 1.00 96.06 918 THR A C 1
ATOM 7061 O O . THR A 1 918 ? -17.459 4.442 19.512 1.00 96.06 918 THR A O 1
ATOM 7064 N N . VAL A 1 919 ? -18.428 5.729 21.089 1.00 94.62 919 VAL A N 1
ATOM 7065 C CA . VAL A 1 919 ? -19.310 6.493 20.194 1.00 94.62 919 VAL A CA 1
ATOM 7066 C C . VAL A 1 919 ? -18.959 7.979 20.296 1.00 94.62 919 VAL A C 1
ATOM 7068 O O . VAL A 1 919 ? -19.045 8.545 21.385 1.00 94.62 919 VAL A O 1
ATOM 7071 N N . ILE A 1 920 ? -18.607 8.626 19.184 1.00 94.88 920 ILE A N 1
ATOM 7072 C CA . ILE A 1 920 ? -18.485 10.089 19.080 1.00 94.88 920 ILE A CA 1
ATOM 7073 C C . ILE A 1 920 ? -19.703 10.608 18.319 1.00 94.88 920 ILE A C 1
ATOM 7075 O O . ILE A 1 920 ? -20.024 10.120 17.236 1.00 94.88 920 ILE A O 1
ATOM 7079 N N . VAL A 1 921 ? -20.386 11.603 18.878 1.00 93.69 921 VAL A N 1
ATOM 7080 C CA . VAL A 1 921 ? -21.614 12.162 18.307 1.00 93.69 921 VAL A CA 1
ATOM 7081 C C . VAL A 1 921 ? -21.458 13.659 18.088 1.00 93.69 921 VAL A C 1
ATOM 7083 O O . VAL A 1 921 ? -20.934 14.367 18.949 1.00 93.69 921 VAL A O 1
ATOM 7086 N N . LYS A 1 922 ? -21.914 14.133 16.926 1.00 93.44 922 LYS A N 1
ATOM 7087 C CA . LYS A 1 922 ? -21.914 15.547 16.536 1.00 93.44 922 LYS A CA 1
ATOM 7088 C C . LYS A 1 922 ? -23.310 15.922 16.049 1.00 93.44 922 LYS A C 1
ATOM 7090 O O . LYS A 1 922 ? -23.741 15.401 15.022 1.00 93.44 922 LYS A O 1
ATOM 7095 N N . THR A 1 923 ? -24.002 16.810 16.754 1.00 92.62 923 THR A N 1
ATOM 7096 C CA . THR A 1 923 ? -25.311 17.330 16.322 1.00 92.62 923 THR A CA 1
ATOM 7097 C C . THR A 1 923 ? -25.159 18.742 15.791 1.00 92.62 923 THR A C 1
ATOM 7099 O O . THR A 1 923 ? -24.558 19.585 16.453 1.00 92.62 923 THR A O 1
ATOM 7102 N N . PHE A 1 924 ? -25.689 18.963 14.592 1.00 92.88 924 PHE A N 1
ATOM 7103 C CA . PHE A 1 924 ? -25.595 20.196 13.825 1.00 92.88 924 PHE A CA 1
ATOM 7104 C C . PHE A 1 924 ? -26.943 20.908 13.859 1.00 92.88 924 PHE A C 1
ATOM 7106 O O . PHE A 1 924 ? -27.976 20.279 13.609 1.00 92.88 924 PHE A O 1
ATOM 7113 N N . GLY A 1 925 ? -26.935 22.207 14.134 1.00 91.31 925 GLY A N 1
ATOM 7114 C CA . GLY A 1 925 ? -28.147 23.017 14.180 1.00 91.31 925 GLY A CA 1
ATOM 7115 C C . GLY A 1 925 ? -27.908 24.480 13.834 1.00 91.31 925 GLY A C 1
ATOM 7116 O O . GLY A 1 925 ? -26.766 24.929 13.724 1.00 91.31 925 GLY A O 1
ATOM 7117 N N . TYR A 1 926 ? -29.005 25.211 13.681 1.00 89.25 926 TYR A N 1
ATOM 7118 C CA . TYR A 1 926 ? -29.024 26.668 13.571 1.00 89.25 926 TYR A CA 1
ATOM 7119 C C . TYR A 1 926 ? -29.842 27.265 14.723 1.00 89.25 926 TYR A C 1
ATOM 7121 O O . TYR A 1 926 ? -30.687 26.559 15.282 1.00 89.25 926 TYR A O 1
ATOM 7129 N N . PRO A 1 927 ? -29.624 28.541 15.086 1.00 83.94 927 PRO A N 1
ATOM 7130 C CA . PRO A 1 927 ? -30.508 29.247 16.012 1.00 83.94 927 PRO A CA 1
ATOM 7131 C C . PRO A 1 927 ? -31.974 29.164 15.559 1.00 83.94 927 PRO A C 1
ATOM 7133 O O . PRO A 1 927 ? -32.260 29.320 14.372 1.00 83.94 927 PRO A O 1
ATOM 7136 N N . ASP A 1 928 ? -32.888 28.900 16.492 1.00 72.81 928 ASP A N 1
ATOM 7137 C CA . ASP A 1 928 ? -34.329 28.853 16.229 1.00 72.81 928 ASP A CA 1
ATOM 7138 C C . ASP A 1 928 ? -34.937 30.266 16.233 1.00 72.81 928 ASP A C 1
ATOM 7140 O O . ASP A 1 928 ? -34.576 31.113 17.052 1.00 72.81 928 ASP A O 1
ATOM 7144 N N . GLU A 1 929 ? -35.880 30.520 15.327 1.00 65.75 929 GLU A N 1
ATOM 7145 C CA . GLU A 1 929 ? -36.528 31.825 15.121 1.00 65.75 929 GLU A CA 1
ATOM 7146 C C . GLU A 1 929 ? -37.869 31.944 15.873 1.00 65.75 929 GLU A C 1
ATOM 7148 O O . GLU A 1 929 ? -38.821 32.554 15.387 1.00 65.75 929 GLU A O 1
ATOM 7153 N N . THR A 1 930 ? -37.992 31.335 17.053 1.00 57.62 930 THR A N 1
ATOM 7154 C CA . THR A 1 930 ? -39.204 31.457 17.884 1.00 57.62 930 THR A CA 1
ATOM 7155 C C . THR A 1 930 ? -39.201 32.752 18.700 1.00 57.62 930 THR A C 1
ATOM 7157 O O . THR A 1 930 ? -38.163 33.113 19.247 1.00 57.62 930 THR A O 1
ATOM 7160 N N . ASP A 1 931 ? -40.371 33.376 18.899 1.00 48.31 931 ASP A N 1
ATOM 7161 C CA . ASP A 1 931 ? -40.599 34.558 19.768 1.00 48.31 931 ASP A CA 1
ATOM 7162 C C . ASP A 1 931 ? -40.350 34.307 21.284 1.00 48.31 931 ASP A C 1
ATOM 7164 O O . ASP A 1 931 ? -40.782 35.086 22.137 1.00 48.31 931 ASP A O 1
ATOM 7168 N N . ASP A 1 932 ? -39.680 33.211 21.652 1.00 49.53 932 ASP A N 1
ATOM 7169 C CA . ASP A 1 932 ? -39.343 32.882 23.038 1.00 49.53 932 ASP A CA 1
ATOM 7170 C C . ASP A 1 932 ? -38.107 33.676 23.502 1.00 49.53 932 ASP A C 1
ATOM 7172 O O . ASP A 1 932 ? -37.144 33.874 22.761 1.00 49.53 932 ASP A O 1
ATOM 7176 N N . LEU A 1 933 ? -38.105 34.118 24.763 1.00 39.94 933 LEU A N 1
ATOM 7177 C CA . LEU A 1 933 ? -37.045 34.955 25.352 1.00 39.94 933 LEU A CA 1
ATOM 7178 C C . LEU A 1 933 ? -35.706 34.207 25.524 1.00 39.94 933 LEU A C 1
ATOM 7180 O O . LEU A 1 933 ? -34.694 34.815 25.876 1.00 39.94 933 LEU A O 1
ATOM 7184 N N . THR A 1 934 ? -35.689 32.899 25.259 1.00 41.00 934 THR A N 1
ATOM 7185 C CA . THR A 1 934 ? -34.484 32.085 25.062 1.00 41.00 934 THR A CA 1
ATOM 7186 C C . THR A 1 934 ? -34.591 31.366 23.715 1.00 41.00 934 THR A C 1
ATOM 7188 O O . THR A 1 934 ? -35.312 30.367 23.659 1.00 41.00 934 THR A O 1
ATOM 7191 N N . PRO A 1 935 ? -33.910 31.825 22.646 1.00 50.41 935 PRO A N 1
ATOM 7192 C CA . PRO A 1 935 ? -33.928 31.135 21.360 1.00 50.41 935 PRO A CA 1
ATOM 7193 C C . PRO A 1 935 ? -33.465 29.686 21.538 1.00 50.41 935 PRO A C 1
ATOM 7195 O O . PRO A 1 935 ? -32.420 29.435 22.145 1.00 50.41 935 PRO A O 1
ATOM 7198 N N . GLY A 1 936 ? -34.264 28.732 21.059 1.00 64.81 936 GLY A N 1
ATOM 7199 C CA . GLY A 1 936 ? -33.845 27.338 20.946 1.00 64.81 936 GLY A CA 1
ATOM 7200 C C . GLY A 1 936 ? -32.814 27.150 19.831 1.00 64.81 936 GLY A C 1
ATOM 7201 O O . GLY A 1 936 ? -32.393 28.100 19.172 1.00 64.81 936 GLY A O 1
ATOM 7202 N N . GLU A 1 937 ? -32.429 25.904 19.581 1.00 81.50 937 GLU A N 1
ATOM 7203 C CA . GLU A 1 937 ? -31.706 25.525 18.368 1.00 81.50 937 GLU A CA 1
ATOM 7204 C C . GLU A 1 937 ? -32.552 24.536 17.574 1.00 81.50 937 GLU A C 1
ATOM 7206 O O . GLU A 1 937 ? -33.146 23.618 18.145 1.00 81.50 937 GLU A O 1
ATOM 7211 N N . LYS A 1 938 ? -32.568 24.695 16.251 1.00 86.81 938 LYS A N 1
ATOM 7212 C CA . LYS A 1 938 ? -33.183 23.747 15.329 1.00 86.81 938 LYS A CA 1
ATOM 7213 C C . LYS A 1 938 ? -32.118 22.789 14.807 1.00 86.81 938 LYS A C 1
ATOM 7215 O O . LYS A 1 938 ? -31.265 23.168 14.002 1.00 86.81 938 LYS A O 1
ATOM 7220 N N . PHE A 1 939 ? -32.169 21.541 15.259 1.00 89.62 939 PHE A N 1
ATOM 7221 C CA . PHE A 1 939 ? -31.285 20.473 14.810 1.00 89.62 939 PHE A CA 1
ATOM 7222 C C . PHE A 1 939 ? -31.629 20.031 13.386 1.00 89.62 939 PHE A C 1
ATOM 7224 O O . PHE A 1 939 ? -32.794 19.854 13.022 1.00 89.62 939 PHE A O 1
ATOM 7231 N N . ILE A 1 940 ? -30.579 19.840 12.589 1.00 92.25 940 ILE A N 1
ATOM 7232 C CA . ILE A 1 940 ? -30.638 19.464 11.174 1.00 92.25 940 ILE A CA 1
ATOM 7233 C C . ILE A 1 940 ? -30.194 18.013 11.006 1.00 92.25 940 ILE A C 1
ATOM 7235 O O . ILE A 1 940 ? -30.945 17.169 10.513 1.00 92.25 940 ILE A O 1
ATOM 7239 N N . GLU A 1 941 ? -28.989 17.692 11.480 1.00 93.31 941 GLU A N 1
ATOM 7240 C CA . GLU A 1 941 ? -28.456 16.334 11.442 1.00 93.31 941 GLU A CA 1
ATOM 7241 C C . GLU A 1 941 ? -27.670 15.974 12.704 1.00 93.31 941 GLU A C 1
ATOM 7243 O O . GLU A 1 941 ? -27.128 16.832 13.402 1.00 93.31 941 GLU A O 1
ATOM 7248 N N . THR A 1 942 ? -27.563 14.675 12.961 1.00 93.31 942 THR A N 1
ATOM 7249 C CA . THR A 1 942 ? -26.641 14.110 13.945 1.00 93.31 942 THR A CA 1
ATOM 7250 C C . THR A 1 942 ? -25.748 13.085 13.261 1.00 93.31 942 THR A C 1
ATOM 7252 O O . THR A 1 942 ? -26.233 12.091 12.721 1.00 93.31 942 THR A O 1
ATOM 7255 N N . ARG A 1 943 ? -24.434 13.306 13.304 1.00 93.25 943 ARG A N 1
ATOM 7256 C CA . ARG A 1 943 ? -23.421 12.369 12.811 1.00 93.25 943 ARG A CA 1
ATOM 7257 C C . ARG A 1 943 ? -22.922 11.503 13.955 1.00 93.25 943 ARG A C 1
ATOM 7259 O O . ARG A 1 943 ? -22.566 12.022 15.014 1.00 93.25 943 ARG A O 1
ATOM 7266 N N . VAL A 1 944 ? -22.886 10.199 13.720 1.00 93.19 944 VAL A N 1
ATOM 7267 C CA . VAL A 1 944 ? -22.401 9.199 14.672 1.00 93.19 944 VAL A CA 1
ATOM 7268 C C . VAL A 1 944 ? -21.148 8.559 14.096 1.00 93.19 944 VAL A C 1
ATOM 7270 O O . VAL A 1 944 ? -21.186 8.018 12.994 1.00 93.19 944 VAL A O 1
ATOM 7273 N N . GLU A 1 945 ? -20.053 8.612 14.850 1.00 93.94 945 GLU A N 1
ATOM 7274 C CA . GLU A 1 945 ? -18.822 7.870 14.594 1.00 93.94 945 GLU A CA 1
ATOM 7275 C C . GLU A 1 945 ? -18.692 6.766 15.648 1.00 93.94 945 GLU A C 1
ATOM 7277 O O . GLU A 1 945 ? -18.721 7.037 16.849 1.00 93.94 945 GLU A O 1
ATOM 7282 N N . PHE A 1 946 ? -18.561 5.516 15.214 1.00 91.69 946 PHE A N 1
ATOM 7283 C CA . PHE A 1 946 ? -18.535 4.354 16.096 1.00 91.69 946 PHE A CA 1
ATOM 7284 C C . PHE A 1 946 ? -17.251 3.547 15.928 1.00 91.69 946 PHE A C 1
ATOM 7286 O O . PHE A 1 946 ? -16.849 3.230 14.805 1.00 91.69 946 PHE A O 1
ATOM 7293 N N . ARG A 1 947 ? -16.602 3.222 17.050 1.00 92.81 947 ARG A N 1
ATOM 7294 C CA . ARG A 1 947 ? -15.360 2.448 17.094 1.00 92.81 947 ARG A CA 1
ATOM 7295 C C . ARG A 1 947 ? -15.661 0.970 17.301 1.00 92.81 947 ARG A C 1
ATOM 7297 O O . ARG A 1 947 ? -15.883 0.528 18.419 1.00 92.81 947 ARG A O 1
ATOM 7304 N N . GLU A 1 948 ? -15.581 0.191 16.240 1.00 86.94 948 GLU A N 1
ATOM 7305 C CA . GLU A 1 948 ? -15.637 -1.270 16.276 1.00 86.94 948 GLU A CA 1
ATOM 7306 C C . GLU A 1 948 ? -14.237 -1.881 16.392 1.00 86.94 948 GLU A C 1
ATOM 7308 O O . GLU A 1 948 ? -13.217 -1.213 16.195 1.00 86.94 948 GLU A O 1
ATOM 7313 N N . ALA A 1 949 ? -14.172 -3.188 16.655 1.00 81.62 949 ALA A N 1
ATOM 7314 C CA . ALA A 1 949 ? -12.900 -3.916 16.680 1.00 81.62 949 ALA A CA 1
ATOM 7315 C C . ALA A 1 949 ? -12.154 -3.855 15.331 1.00 81.62 949 ALA A C 1
ATOM 7317 O O . ALA A 1 949 ? -10.927 -3.945 15.295 1.00 81.62 949 ALA A O 1
ATOM 7318 N N . SER A 1 950 ? -12.889 -3.703 14.225 1.00 76.31 950 SER A N 1
ATOM 7319 C CA . SER A 1 950 ? -12.347 -3.604 12.867 1.00 76.31 950 SER A CA 1
ATOM 7320 C C . SER A 1 950 ? -11.933 -2.189 12.457 1.00 76.31 950 SER A C 1
ATOM 7322 O O . SER A 1 950 ? -11.205 -2.044 11.476 1.00 76.31 950 SER A O 1
ATOM 7324 N N . GLY A 1 951 ? -12.369 -1.140 13.160 1.00 87.38 951 GLY A N 1
ATOM 7325 C CA . GLY A 1 951 ? -12.138 0.231 12.712 1.00 87.38 951 GLY A CA 1
ATOM 7326 C C . GLY A 1 951 ? -13.153 1.240 13.233 1.00 87.38 951 GLY A C 1
ATOM 7327 O O . GLY A 1 951 ? -14.045 0.910 14.006 1.00 87.38 951 GLY A O 1
ATOM 7328 N N . TRP A 1 952 ? -12.999 2.493 12.810 1.00 90.75 952 TRP A N 1
ATOM 7329 C CA . TRP A 1 952 ? -14.054 3.496 12.949 1.00 90.75 952 TRP A CA 1
ATOM 7330 C C . TRP A 1 952 ? -15.012 3.442 11.758 1.00 90.75 952 TRP A C 1
ATOM 7332 O O . TRP A 1 952 ? -14.612 3.084 10.651 1.00 90.75 952 TRP A O 1
ATOM 7342 N N . TYR A 1 953 ? -16.259 3.837 11.987 1.00 88.69 953 TYR A N 1
ATOM 7343 C CA . TYR A 1 953 ? -17.297 3.955 10.965 1.00 88.69 953 TYR A CA 1
ATOM 7344 C C . TYR A 1 953 ? -18.158 5.179 11.254 1.00 88.69 953 TYR A C 1
ATOM 7346 O O . TYR A 1 953 ? -18.381 5.491 12.420 1.00 88.69 953 TYR A O 1
ATOM 7354 N N . GLY A 1 954 ? -18.658 5.847 10.215 1.00 89.25 954 GLY A N 1
ATOM 7355 C CA . GLY A 1 954 ? -19.485 7.048 10.347 1.00 89.25 954 GLY A CA 1
ATOM 7356 C C . GLY A 1 954 ? -20.759 6.990 9.508 1.00 89.25 954 GLY A C 1
ATOM 7357 O O . GLY A 1 954 ? -20.748 6.421 8.414 1.00 89.25 954 GLY A O 1
ATOM 7358 N N . TYR A 1 955 ? -21.847 7.568 10.021 1.00 90.06 955 TYR A N 1
ATOM 7359 C CA . TYR A 1 955 ? -23.111 7.779 9.300 1.00 90.06 955 TYR A CA 1
ATOM 7360 C C . TYR A 1 955 ? -23.936 8.924 9.916 1.00 90.06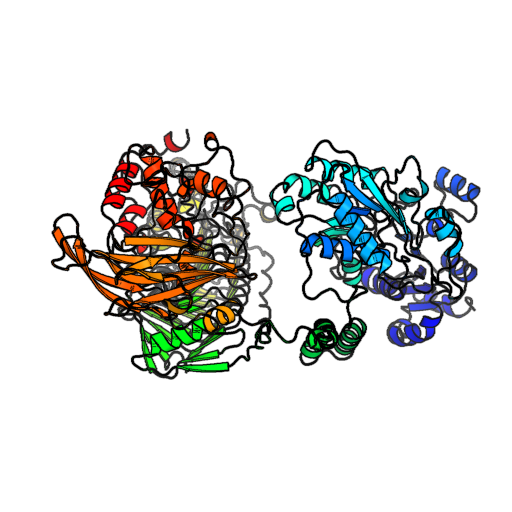 955 TYR A C 1
ATOM 7362 O O . TYR A 1 955 ? -23.751 9.284 11.082 1.00 90.06 955 TYR A O 1
ATOM 7370 N N . SER A 1 956 ? -24.859 9.486 9.128 1.00 91.50 956 SER A N 1
ATOM 7371 C CA . SER A 1 956 ? -25.729 10.606 9.518 1.00 91.50 956 SER A CA 1
ATOM 7372 C C . SER A 1 956 ? -27.168 10.170 9.818 1.00 91.50 956 SER A C 1
ATOM 7374 O O . SER A 1 956 ? -27.706 9.256 9.190 1.00 91.50 956 SER A O 1
ATOM 7376 N N . TYR A 1 957 ? -27.813 10.887 10.739 1.00 93.06 957 TYR A N 1
ATOM 7377 C CA . TYR A 1 957 ? -29.256 10.879 10.989 1.00 93.06 957 TYR A CA 1
ATOM 7378 C C . TYR A 1 957 ? -29.831 12.263 10.700 1.00 93.06 957 TYR A C 1
ATOM 7380 O O . TYR A 1 957 ? -29.225 13.263 11.077 1.00 93.06 957 TYR A O 1
ATOM 7388 N N . VAL A 1 958 ? -31.012 12.324 10.087 1.00 93.56 958 VAL A N 1
ATOM 7389 C CA . VAL A 1 958 ? -31.698 13.581 9.746 1.00 93.56 958 VAL A CA 1
ATOM 7390 C C . VAL A 1 958 ? -32.884 13.798 10.675 1.00 93.56 958 VAL A C 1
ATOM 7392 O O . VAL A 1 958 ? -33.710 12.894 10.828 1.00 93.56 958 VAL A O 1
ATOM 7395 N N . TRP A 1 959 ? -32.954 14.974 11.300 1.00 92.44 959 TRP A N 1
ATOM 7396 C CA . TRP A 1 959 ? -34.006 15.328 12.255 1.00 92.44 959 TRP A CA 1
ATOM 7397 C C . TRP A 1 959 ? -35.352 15.580 11.575 1.00 92.44 959 TRP A C 1
ATOM 7399 O O . TRP A 1 959 ? -35.416 16.094 10.458 1.00 92.44 959 TRP A O 1
ATOM 7409 N N . ASN A 1 960 ? -36.440 15.225 12.262 1.00 90.44 960 ASN A N 1
ATOM 7410 C CA . ASN A 1 960 ? -37.788 15.567 11.816 1.00 90.44 960 ASN A CA 1
ATOM 7411 C C . ASN A 1 960 ? -38.147 17.033 12.116 1.00 90.44 960 ASN A C 1
ATOM 7413 O O . ASN A 1 960 ? -37.514 17.711 12.932 1.00 90.44 960 ASN A O 1
ATOM 7417 N N . ALA A 1 961 ? -39.186 17.527 11.441 1.00 86.62 961 ALA A N 1
ATOM 7418 C CA . ALA A 1 961 ? -39.649 18.904 11.598 1.00 86.62 961 ALA A CA 1
ATOM 7419 C C . ALA A 1 961 ? -40.125 19.194 13.031 1.00 86.62 961 ALA A C 1
ATOM 7421 O O . ALA A 1 961 ? -39.962 20.307 13.517 1.00 86.62 961 ALA A O 1
ATOM 7422 N N . GLU A 1 962 ? -40.653 18.181 13.721 1.00 86.06 962 GLU A N 1
ATOM 7423 C CA . GLU A 1 962 ? -41.146 18.271 15.096 1.00 86.06 962 GLU A CA 1
ATOM 7424 C C . GLU A 1 962 ? -40.024 18.315 16.149 1.00 86.06 962 GLU A C 1
ATOM 7426 O O . GLU A 1 962 ? -40.324 18.462 17.332 1.00 86.06 962 GLU A O 1
ATOM 7431 N N . GLN A 1 963 ? -38.752 18.156 15.753 1.00 86.00 963 GLN A N 1
ATOM 7432 C CA . GLN A 1 963 ? -37.579 18.149 16.643 1.00 86.00 963 GLN A CA 1
ATOM 7433 C C . GLN A 1 963 ? -37.685 17.110 17.774 1.00 86.00 963 GLN A C 1
ATOM 7435 O O . GLN A 1 963 ? -37.302 17.341 18.921 1.00 86.00 963 GLN A O 1
ATOM 7440 N N . THR A 1 964 ? -38.237 15.937 17.450 1.00 85.88 964 THR A N 1
ATOM 7441 C CA . THR A 1 964 ? -38.480 14.853 18.419 1.00 85.88 964 THR A CA 1
ATOM 7442 C C . THR A 1 964 ? -37.561 13.648 18.245 1.00 85.88 964 THR A C 1
ATOM 7444 O O . THR A 1 964 ? -37.276 12.975 19.234 1.00 85.88 964 THR A O 1
ATOM 7447 N N . ASP A 1 965 ? -37.107 13.356 17.024 1.00 90.25 965 ASP A N 1
ATOM 7448 C CA . ASP A 1 965 ? -36.193 12.247 16.713 1.00 90.25 965 ASP A CA 1
ATOM 7449 C C . ASP A 1 965 ? -35.514 12.480 15.349 1.00 90.25 965 ASP A C 1
ATOM 7451 O O . ASP A 1 965 ? -35.896 13.379 14.593 1.00 90.25 965 ASP A O 1
ATOM 7455 N N . ALA A 1 966 ? -34.539 11.637 15.007 1.00 92.94 966 ALA A N 1
ATOM 7456 C CA . ALA A 1 966 ? -33.849 11.656 13.720 1.00 92.94 966 ALA A CA 1
ATOM 7457 C C . ALA A 1 966 ? -33.765 10.254 13.091 1.00 92.94 966 ALA A C 1
ATOM 7459 O O . ALA A 1 966 ? -33.653 9.251 13.797 1.00 92.94 966 ALA A O 1
ATOM 7460 N N . THR A 1 967 ? -33.808 10.175 11.758 1.00 93.94 967 THR A N 1
ATOM 7461 C CA . THR A 1 967 ? -33.822 8.908 10.995 1.00 93.94 967 THR A CA 1
ATOM 7462 C C . THR A 1 967 ? -32.490 8.675 10.286 1.00 93.94 967 THR A C 1
ATOM 7464 O O . THR A 1 967 ? -31.940 9.607 9.700 1.00 93.94 967 THR A O 1
ATOM 7467 N N . LEU A 1 968 ? -31.984 7.437 10.311 1.00 91.81 968 LEU A N 1
ATOM 7468 C CA . LEU A 1 968 ? -30.742 7.033 9.645 1.00 91.81 968 LEU A CA 1
ATOM 7469 C C . LEU A 1 968 ? -30.801 7.346 8.144 1.00 91.81 968 LEU A C 1
ATOM 7471 O O . LEU A 1 968 ? -31.696 6.871 7.442 1.00 91.81 968 LEU A O 1
ATOM 7475 N N . ASN A 1 969 ? -29.810 8.083 7.647 1.00 87.94 969 ASN A N 1
ATOM 7476 C CA . ASN A 1 969 ? -29.701 8.461 6.245 1.00 87.94 969 ASN A CA 1
ATOM 7477 C C . ASN A 1 969 ? -28.312 8.126 5.684 1.00 87.94 969 ASN A C 1
ATOM 7479 O O . ASN A 1 969 ? -27.394 8.942 5.713 1.00 87.94 969 ASN A O 1
ATOM 7483 N N . LEU A 1 970 ? -28.159 6.914 5.146 1.00 84.88 970 LEU A N 1
ATOM 7484 C CA . LEU A 1 970 ? -26.890 6.473 4.555 1.00 84.88 970 LEU A CA 1
ATOM 7485 C C . LEU A 1 970 ? -26.605 7.137 3.203 1.00 84.88 970 LEU A C 1
ATOM 7487 O O . LEU A 1 970 ? -25.443 7.356 2.880 1.00 84.88 970 LEU A O 1
ATOM 7491 N N . GLY A 1 971 ? -27.644 7.454 2.423 1.00 78.38 971 GLY A N 1
ATOM 7492 C CA . GLY A 1 971 ? -27.526 7.985 1.060 1.00 78.38 971 GLY A CA 1
ATOM 7493 C C . GLY A 1 971 ? -27.186 9.476 0.974 1.00 78.38 971 GLY A C 1
ATOM 7494 O O . GLY A 1 971 ? -26.952 9.969 -0.126 1.00 78.38 971 GLY A O 1
ATOM 7495 N N . GLY A 1 972 ? -27.121 10.183 2.107 1.00 83.12 972 GLY A N 1
ATOM 7496 C CA . GLY A 1 972 ? -26.919 11.633 2.137 1.00 83.12 972 GLY A CA 1
ATOM 7497 C C . GLY A 1 972 ? -28.144 12.408 1.640 1.00 83.12 972 GLY A C 1
ATOM 7498 O O . GLY A 1 972 ? -29.242 11.859 1.529 1.00 83.12 972 GLY A O 1
ATOM 7499 N N . GLY A 1 973 ? -27.988 13.705 1.388 1.00 80.81 973 GLY A N 1
ATOM 7500 C CA . GLY A 1 973 ? -29.075 14.542 0.879 1.00 80.81 973 GLY A CA 1
ATOM 7501 C C . GLY A 1 973 ? -28.785 16.039 0.925 1.00 80.81 973 GLY A C 1
ATOM 7502 O O . GLY A 1 973 ? -27.697 16.466 1.301 1.00 80.81 973 GLY A O 1
ATOM 7503 N N . GLU A 1 974 ? -29.786 16.832 0.555 1.00 84.06 974 GLU A N 1
ATOM 7504 C CA . GLU A 1 974 ? -29.778 18.291 0.674 1.00 84.06 974 GLU A CA 1
ATOM 7505 C C . GLU A 1 974 ? -31.036 18.749 1.425 1.00 84.06 974 GLU A C 1
ATOM 7507 O O . GLU A 1 974 ? -32.104 18.157 1.254 1.00 84.06 974 GLU A O 1
ATOM 7512 N N . LEU A 1 975 ? -30.915 19.805 2.231 1.00 85.25 975 LEU A N 1
ATOM 7513 C CA . LEU A 1 975 ? -32.023 20.451 2.936 1.00 85.25 975 LEU A CA 1
ATOM 7514 C C . LEU A 1 975 ? -31.958 21.961 2.733 1.00 85.25 975 LEU A C 1
ATOM 7516 O O . LEU A 1 975 ? -30.894 22.554 2.880 1.00 85.25 975 LEU A O 1
ATOM 7520 N N . ASP A 1 976 ? -33.088 22.594 2.441 1.00 87.38 976 ASP A N 1
ATOM 7521 C CA . ASP A 1 976 ? -33.169 24.053 2.464 1.00 87.38 976 ASP A CA 1
ATOM 7522 C C . ASP A 1 976 ? -33.173 24.529 3.924 1.00 87.38 976 ASP A C 1
ATOM 7524 O O . ASP A 1 976 ? -34.005 24.098 4.729 1.00 87.38 976 ASP A O 1
ATOM 7528 N N . VAL A 1 977 ? -32.226 25.401 4.272 1.00 87.44 977 VAL A N 1
ATOM 7529 C CA . VAL A 1 977 ? -32.086 25.970 5.616 1.00 87.44 977 VAL A CA 1
ATOM 7530 C C . VAL A 1 977 ? -32.139 27.490 5.563 1.00 87.44 977 VAL A C 1
ATOM 7532 O O . VAL A 1 977 ? -31.682 28.112 4.601 1.00 87.44 977 VAL A O 1
ATOM 7535 N N . ALA A 1 978 ? -32.700 28.072 6.618 1.00 85.56 978 ALA A N 1
ATOM 7536 C CA . ALA A 1 978 ? -32.752 29.504 6.850 1.00 85.56 978 ALA A CA 1
ATOM 7537 C C . ALA A 1 978 ? -32.443 29.783 8.323 1.00 85.56 978 ALA A C 1
ATOM 7539 O O . ALA A 1 978 ? -32.901 29.032 9.187 1.00 85.56 978 ALA A O 1
ATOM 7540 N N . TRP A 1 979 ? -31.662 30.826 8.592 1.00 85.88 979 TRP A N 1
ATOM 7541 C CA . TRP A 1 979 ? -31.427 31.331 9.943 1.00 85.88 979 TRP A CA 1
ATOM 7542 C C . TRP A 1 979 ? -31.041 32.805 9.907 1.00 85.88 979 TRP A C 1
ATOM 7544 O O . TRP A 1 979 ? -30.485 33.311 8.926 1.00 85.88 979 TRP A O 1
ATOM 7554 N N . LYS A 1 980 ? -31.252 33.463 11.042 1.00 82.31 980 LYS A N 1
ATOM 7555 C CA . LYS A 1 980 ? -30.777 34.813 11.305 1.00 82.31 980 LYS A CA 1
ATOM 7556 C C . LYS A 1 980 ? -29.422 34.777 12.010 1.00 82.31 980 LYS A C 1
ATOM 7558 O O . LYS A 1 980 ? -29.290 34.180 13.079 1.00 82.31 980 LYS A O 1
ATOM 7563 N N . ALA A 1 981 ? -28.415 35.415 11.424 1.00 74.81 981 ALA A N 1
ATOM 7564 C CA . ALA A 1 981 ? -27.114 35.611 12.053 1.00 74.81 981 ALA A CA 1
ATOM 7565 C C . ALA A 1 981 ? -27.196 36.615 13.222 1.00 74.81 981 ALA A C 1
ATOM 7567 O O . ALA A 1 981 ? -28.191 37.324 13.399 1.00 74.81 981 ALA A O 1
ATOM 7568 N N . ALA A 1 982 ? -26.147 36.669 14.050 1.00 72.56 982 ALA A N 1
ATOM 7569 C CA . ALA A 1 982 ? -26.112 37.496 15.262 1.00 72.56 982 ALA A CA 1
ATOM 7570 C C . ALA A 1 982 ? -26.190 39.011 14.982 1.00 72.56 982 ALA A C 1
ATOM 7572 O O . ALA A 1 982 ? -26.681 39.770 15.815 1.00 72.56 982 ALA A O 1
ATOM 7573 N N . ASP A 1 983 ? -25.743 39.442 13.804 1.00 75.50 983 ASP A N 1
ATOM 7574 C CA . ASP A 1 983 ? -25.854 40.815 13.294 1.00 75.50 983 ASP A CA 1
ATOM 7575 C C . ASP A 1 983 ? -27.269 41.158 12.779 1.00 75.50 983 ASP A C 1
ATOM 7577 O O . ASP A 1 983 ? -27.565 42.304 12.440 1.00 75.50 983 ASP A O 1
ATOM 7581 N N . GLY A 1 984 ? -28.162 40.168 12.748 1.00 76.38 984 GLY A N 1
ATOM 7582 C CA . GLY A 1 984 ? -29.531 40.274 12.275 1.00 76.38 984 GLY A CA 1
ATOM 7583 C C . GLY A 1 984 ? -29.729 39.968 10.791 1.00 76.38 984 GLY A C 1
ATOM 7584 O O . GLY A 1 984 ? -30.876 40.024 10.334 1.00 76.38 984 GLY A O 1
ATOM 7585 N N . THR A 1 985 ? -28.668 39.625 10.059 1.00 80.75 985 THR A N 1
ATOM 7586 C CA . THR A 1 985 ? -28.725 39.256 8.642 1.00 80.75 985 THR A CA 1
ATOM 7587 C C . THR A 1 985 ? -29.449 37.924 8.466 1.00 80.75 985 THR A C 1
ATOM 7589 O O . THR A 1 985 ? -29.199 36.959 9.186 1.00 80.75 985 THR A O 1
ATOM 7592 N N . GLN A 1 986 ? -30.373 37.867 7.508 1.00 85.19 986 GLN A N 1
ATOM 7593 C CA . GLN A 1 986 ? -31.073 36.636 7.147 1.00 85.19 986 GLN A CA 1
ATOM 7594 C C . GLN A 1 986 ? -30.267 35.858 6.109 1.00 85.19 986 GLN A C 1
ATOM 7596 O O . GLN A 1 986 ? -29.951 36.390 5.044 1.00 85.19 986 GLN A O 1
ATOM 7601 N N . HIS A 1 987 ? -29.972 34.594 6.400 1.00 84.25 987 HIS A N 1
ATOM 7602 C CA . HIS A 1 987 ? -29.260 33.698 5.500 1.00 84.25 987 HIS A CA 1
ATOM 7603 C C . HIS A 1 987 ? -30.149 32.534 5.085 1.00 84.25 987 HIS A C 1
ATOM 7605 O O . HIS A 1 987 ? -30.871 31.957 5.893 1.00 84.25 987 HIS A O 1
ATOM 7611 N N . THR A 1 988 ? -30.046 32.149 3.815 1.00 86.19 988 THR A N 1
ATOM 7612 C CA . THR A 1 988 ? -30.667 30.938 3.276 1.00 86.19 988 THR A CA 1
ATOM 7613 C C . THR A 1 988 ? -29.661 30.203 2.406 1.00 86.19 988 THR A C 1
ATOM 7615 O O . THR A 1 988 ? -29.031 30.832 1.553 1.00 86.19 988 THR A O 1
ATOM 7618 N N . HIS A 1 989 ? -29.531 28.888 2.557 1.00 86.81 989 HIS A N 1
ATOM 7619 C CA . HIS A 1 989 ? -28.801 28.066 1.590 1.00 86.81 989 HIS A CA 1
ATOM 7620 C C . HIS A 1 989 ? -29.302 26.622 1.593 1.00 86.81 989 HIS A C 1
ATOM 7622 O O . HIS A 1 989 ? -30.109 26.215 2.426 1.00 86.81 989 HIS A O 1
ATOM 7628 N N . LYS A 1 990 ? -28.786 25.831 0.651 1.00 86.44 990 LYS A N 1
ATOM 7629 C CA . LYS A 1 990 ? -28.937 24.378 0.658 1.00 86.44 990 LYS A CA 1
ATOM 7630 C C . LYS A 1 990 ? -27.851 23.742 1.509 1.00 86.44 990 LYS A C 1
ATOM 7632 O O . LYS A 1 990 ? -26.675 23.790 1.146 1.00 86.44 990 LYS A O 1
ATOM 7637 N N . TYR A 1 991 ? -28.237 23.174 2.640 1.00 87.31 991 TYR A N 1
ATOM 7638 C CA . TYR A 1 991 ? -27.367 22.398 3.507 1.00 87.31 991 TYR A CA 1
ATOM 7639 C C . TYR A 1 991 ? -27.141 21.008 2.918 1.00 87.31 991 TYR A C 1
ATOM 7641 O O . TYR A 1 991 ? -28.097 20.322 2.559 1.00 87.31 991 TYR A O 1
ATOM 7649 N N . GLN A 1 992 ? -25.883 20.579 2.832 1.00 86.56 992 GLN A N 1
ATOM 7650 C CA . GLN A 1 992 ? -25.519 19.280 2.273 1.00 86.56 992 GLN A CA 1
ATOM 7651 C C . GLN A 1 992 ? -25.219 18.269 3.387 1.00 86.56 992 GLN A C 1
ATOM 7653 O O . GLN A 1 992 ? -24.285 18.450 4.168 1.00 86.56 992 GLN A O 1
ATOM 7658 N N . ILE A 1 993 ? -25.954 17.159 3.390 1.00 86.88 993 ILE A N 1
ATOM 7659 C CA . ILE A 1 993 ? -25.718 16.003 4.256 1.00 86.88 993 ILE A CA 1
ATOM 7660 C C . ILE A 1 993 ? -24.880 14.979 3.473 1.00 86.88 993 ILE A C 1
ATOM 7662 O O . ILE A 1 993 ? -25.358 14.460 2.457 1.00 86.88 993 ILE A O 1
ATOM 7666 N N . PRO A 1 994 ? -23.643 14.667 3.900 1.00 84.62 994 PRO A N 1
ATOM 7667 C CA . PRO A 1 994 ? -22.807 13.688 3.213 1.00 84.62 994 PRO A CA 1
ATOM 7668 C C . PRO A 1 994 ? -23.387 12.275 3.347 1.00 84.62 994 PRO A C 1
ATOM 7670 O O . PRO A 1 994 ? -23.951 11.911 4.377 1.00 84.62 994 PRO A O 1
ATOM 7673 N N . ASN A 1 995 ? -23.223 11.459 2.306 1.00 86.00 995 ASN A N 1
ATOM 7674 C CA . ASN A 1 995 ? -23.526 10.030 2.383 1.00 86.00 995 ASN A CA 1
ATOM 7675 C C . ASN A 1 995 ? -22.415 9.256 3.125 1.00 86.00 995 ASN A C 1
ATOM 7677 O O . ASN A 1 995 ? -21.307 9.761 3.313 1.00 86.00 995 ASN A O 1
ATOM 7681 N N . ALA A 1 996 ? -22.688 8.010 3.521 1.00 85.62 996 ALA A N 1
ATOM 7682 C CA . ALA A 1 996 ? -21.767 7.215 4.341 1.00 85.62 996 ALA A CA 1
ATOM 7683 C C . ALA A 1 996 ? -20.393 6.970 3.680 1.00 85.62 996 ALA A C 1
ATOM 7685 O O . ALA A 1 996 ? -19.368 7.021 4.361 1.00 85.62 996 ALA A O 1
ATOM 7686 N N . ASN A 1 997 ? -20.345 6.765 2.357 1.00 84.88 997 ASN A N 1
ATOM 7687 C CA . ASN A 1 997 ? -19.077 6.623 1.633 1.00 84.88 997 ASN A CA 1
ATOM 7688 C C . ASN A 1 997 ? -18.358 7.978 1.488 1.00 84.88 997 ASN A C 1
ATOM 7690 O O . ASN A 1 997 ? -17.139 8.028 1.597 1.00 84.88 997 ASN A O 1
ATOM 7694 N N . GLN A 1 998 ? -19.088 9.084 1.311 1.00 81.94 998 GLN A N 1
ATOM 7695 C CA . GLN A 1 998 ? -18.521 10.441 1.254 1.00 81.94 998 GLN A CA 1
ATOM 7696 C C . GLN A 1 998 ? -17.897 10.876 2.582 1.00 81.94 998 GLN A C 1
ATOM 7698 O O . GLN A 1 998 ? -16.966 11.681 2.578 1.00 81.94 998 GLN A O 1
ATOM 7703 N N . CYS A 1 999 ? -18.349 10.338 3.722 1.00 83.12 999 CYS A N 1
ATOM 7704 C CA . CYS A 1 999 ? -17.667 10.569 4.995 1.00 83.12 999 CYS A CA 1
ATOM 7705 C C . CYS A 1 999 ? -16.189 10.152 4.917 1.00 83.12 999 CYS A C 1
ATOM 7707 O O . CYS A 1 999 ? -15.339 10.840 5.479 1.00 83.12 999 CYS A O 1
ATOM 7709 N N . LEU A 1 1000 ? -15.857 9.090 4.170 1.00 77.62 1000 LEU A N 1
ATOM 7710 C CA . LEU A 1 1000 ? -14.473 8.640 3.990 1.00 77.62 1000 LEU A CA 1
ATOM 7711 C C . LEU A 1 1000 ? -13.630 9.617 3.168 1.00 77.62 1000 LEU A C 1
ATOM 7713 O O . LEU A 1 1000 ? -12.420 9.653 3.359 1.00 77.62 1000 LEU A O 1
ATOM 7717 N N . SER A 1 1001 ? -14.221 10.464 2.327 1.00 76.31 1001 SER A N 1
ATOM 7718 C CA . SER A 1 1001 ? -13.461 11.470 1.574 1.00 76.31 1001 SER A CA 1
ATOM 7719 C C . SER A 1 1001 ? -12.742 12.463 2.498 1.00 76.31 1001 SER A C 1
ATOM 7721 O O . SER A 1 1001 ? -11.648 12.922 2.164 1.00 76.31 1001 SER A O 1
ATOM 7723 N N . CYS A 1 1002 ? -13.316 12.734 3.678 1.00 80.44 1002 CYS A N 1
ATOM 7724 C CA . CYS A 1 1002 ? -12.694 13.540 4.734 1.00 80.44 1002 CYS A CA 1
ATOM 7725 C C . CYS A 1 1002 ? -12.037 12.686 5.829 1.00 80.44 1002 CYS A C 1
ATOM 7727 O O . CYS A 1 1002 ? -10.966 13.028 6.318 1.00 80.44 1002 CYS A O 1
ATOM 7729 N N . HIS A 1 1003 ? -12.669 11.579 6.223 1.00 86.12 1003 HIS A N 1
ATOM 7730 C CA . HIS A 1 1003 ? -12.234 10.759 7.354 1.00 86.12 1003 HIS A CA 1
ATOM 7731 C C . HIS A 1 1003 ? -11.239 9.651 6.981 1.00 86.12 1003 HIS A C 1
ATOM 7733 O O . HIS A 1 1003 ? -10.874 8.870 7.849 1.00 86.12 1003 HIS A O 1
ATOM 7739 N N . SER A 1 1004 ? -10.790 9.537 5.729 1.00 81.81 1004 SER A N 1
ATOM 7740 C CA . SER A 1 1004 ? -9.819 8.514 5.323 1.00 81.81 1004 SER A CA 1
ATOM 7741 C C . SER A 1 1004 ? -8.372 8.964 5.534 1.00 81.81 1004 SER A C 1
ATOM 7743 O O . SER A 1 1004 ? -7.904 9.900 4.889 1.00 81.81 1004 SER A O 1
ATOM 7745 N N . SER A 1 1005 ? -7.627 8.202 6.334 1.00 78.06 1005 SER A N 1
ATOM 7746 C CA . SER A 1 1005 ? -6.161 8.223 6.397 1.00 78.06 1005 SER A CA 1
ATOM 7747 C C . SER A 1 1005 ? -5.633 6.813 6.125 1.00 78.06 1005 SER A C 1
ATOM 7749 O O . SER A 1 1005 ? -6.034 5.859 6.795 1.00 78.06 1005 SER A O 1
ATOM 7751 N N . ASN A 1 1006 ? -4.779 6.650 5.106 1.00 70.44 1006 ASN A N 1
ATOM 7752 C CA . ASN A 1 1006 ? -4.280 5.339 4.650 1.00 70.44 1006 ASN A CA 1
ATOM 7753 C C . ASN A 1 1006 ? -5.401 4.294 4.441 1.00 70.44 1006 ASN A C 1
ATOM 7755 O O . ASN A 1 1006 ? -5.269 3.132 4.829 1.00 70.44 1006 ASN A O 1
ATOM 7759 N N . GLY A 1 1007 ? -6.537 4.726 3.883 1.00 65.38 1007 GLY A N 1
ATOM 7760 C CA . GLY A 1 1007 ? -7.696 3.866 3.623 1.00 65.38 1007 GLY A CA 1
ATOM 7761 C C . GLY A 1 1007 ? -8.503 3.466 4.865 1.00 65.38 1007 GLY A C 1
ATOM 7762 O O . GLY A 1 1007 ? -9.365 2.596 4.771 1.00 65.38 1007 GLY A O 1
ATOM 7763 N N . LYS A 1 1008 ? -8.248 4.072 6.034 1.00 70.31 1008 LYS A N 1
ATOM 7764 C CA . LYS A 1 1008 ? -8.991 3.824 7.281 1.00 70.31 1008 LYS A CA 1
ATOM 7765 C C . LYS A 1 1008 ? -9.739 5.071 7.731 1.00 70.31 1008 LYS A C 1
ATOM 7767 O O . LYS A 1 1008 ? -9.199 6.169 7.658 1.00 70.31 1008 LYS A O 1
ATOM 7772 N N . TYR A 1 1009 ? -10.945 4.883 8.264 1.00 85.62 1009 TYR A N 1
ATOM 7773 C CA . TYR A 1 1009 ? -11.691 5.958 8.916 1.00 85.62 1009 TYR A CA 1
ATOM 7774 C C . TYR A 1 1009 ? -10.967 6.401 10.199 1.00 85.62 1009 TYR A C 1
ATOM 7776 O O . TYR A 1 1009 ? -10.642 5.565 11.050 1.00 85.62 1009 TYR A O 1
ATOM 7784 N N . VAL A 1 1010 ? -10.757 7.705 10.360 1.00 87.38 1010 VAL A N 1
ATOM 7785 C CA . VAL A 1 1010 ? -10.202 8.339 11.559 1.00 87.38 1010 VAL A CA 1
ATOM 7786 C C . VAL A 1 1010 ? -11.091 9.505 12.012 1.00 87.38 1010 VAL A C 1
ATOM 7788 O O . VAL A 1 1010 ? -11.598 10.250 11.168 1.00 87.38 1010 VAL A O 1
ATOM 7791 N N . PRO A 1 1011 ? -11.314 9.699 13.324 1.00 90.69 1011 PRO A N 1
ATOM 7792 C CA . PRO A 1 1011 ? -12.003 10.881 13.829 1.00 90.69 1011 PRO A CA 1
ATOM 7793 C C . PRO A 1 1011 ? -11.237 12.166 13.504 1.00 90.69 1011 PRO A C 1
ATOM 7795 O O . PRO A 1 1011 ? -10.009 12.213 13.565 1.00 90.69 1011 PRO A O 1
ATOM 7798 N N . ILE A 1 1012 ? -11.974 13.232 13.193 1.00 89.31 1012 ILE A N 1
ATOM 7799 C CA . ILE A 1 1012 ? -11.412 14.561 12.913 1.00 89.31 1012 ILE A CA 1
ATOM 7800 C C . ILE A 1 1012 ? -11.676 15.488 14.100 1.00 89.31 1012 ILE A C 1
ATOM 7802 O O . ILE A 1 1012 ? -12.805 15.581 14.595 1.00 89.31 1012 ILE A O 1
ATOM 7806 N N . GLY A 1 1013 ? -10.633 16.213 14.513 1.00 88.69 1013 GLY A N 1
ATOM 7807 C CA . GLY A 1 1013 ? -10.686 17.275 15.520 1.00 88.69 1013 GLY A CA 1
ATOM 7808 C C . GLY A 1 1013 ? -10.278 16.851 16.932 1.00 88.69 1013 GLY A C 1
ATOM 7809 O O . GLY A 1 1013 ? -9.908 17.714 17.715 1.00 88.69 1013 GLY A O 1
ATOM 7810 N N . THR A 1 1014 ? -10.267 15.557 17.250 1.00 92.94 1014 THR A N 1
ATOM 7811 C CA . THR A 1 1014 ? -9.944 14.998 18.580 1.00 92.94 1014 THR A CA 1
ATOM 7812 C C . THR A 1 1014 ? -8.441 14.852 18.843 1.00 92.94 1014 THR A C 1
ATOM 7814 O O . THR A 1 1014 ? -8.016 13.928 19.533 1.00 92.94 1014 THR A O 1
ATOM 7817 N N . THR A 1 1015 ? -7.614 15.738 18.285 1.00 93.69 1015 THR A N 1
ATOM 7818 C CA . THR A 1 1015 ? -6.173 15.756 18.578 1.00 93.69 1015 THR A CA 1
ATOM 7819 C C . THR A 1 1015 ? -5.926 16.330 19.967 1.00 93.69 1015 THR A C 1
ATOM 7821 O O . THR A 1 1015 ? -6.648 17.230 20.407 1.00 93.69 1015 THR A O 1
ATOM 7824 N N . ALA A 1 1016 ? -4.884 15.851 20.652 1.00 93.81 1016 ALA A N 1
ATOM 7825 C CA . ALA A 1 1016 ? -4.510 16.347 21.979 1.00 93.81 1016 ALA A CA 1
ATOM 7826 C C . ALA A 1 1016 ? -4.427 17.883 22.024 1.00 93.81 1016 ALA A C 1
ATOM 7828 O O . ALA A 1 1016 ? -5.019 18.520 22.894 1.00 93.81 1016 ALA A O 1
ATOM 7829 N N . ARG A 1 1017 ? -3.772 18.488 21.026 1.00 94.19 1017 ARG A N 1
ATOM 7830 C CA . ARG A 1 1017 ? -3.608 19.945 20.916 1.00 94.19 1017 ARG A CA 1
ATOM 7831 C C . ARG A 1 1017 ? -4.912 20.714 20.722 1.00 94.19 1017 ARG A C 1
ATOM 7833 O O . ARG A 1 1017 ? -5.049 21.803 21.270 1.00 94.19 1017 ARG A O 1
ATOM 7840 N N . ASN A 1 1018 ? -5.875 20.168 19.981 1.00 95.44 1018 ASN A N 1
ATOM 7841 C CA . ASN A 1 1018 ? -7.152 20.846 19.753 1.00 95.44 1018 ASN A CA 1
ATOM 7842 C C . ASN A 1 1018 ? -8.140 20.650 20.916 1.00 95.44 1018 ASN A C 1
ATOM 7844 O O . ASN A 1 1018 ? -9.042 21.465 21.095 1.00 95.44 1018 ASN A O 1
ATOM 7848 N N . LEU A 1 1019 ? -7.958 19.591 21.715 1.00 94.56 1019 LEU A N 1
ATOM 7849 C CA . LEU A 1 1019 ? -8.722 19.324 22.939 1.00 94.56 1019 LEU A CA 1
ATOM 7850 C C . LEU A 1 1019 ? -8.140 20.014 24.185 1.00 94.56 1019 LEU A C 1
ATOM 7852 O O . LEU A 1 1019 ? -8.835 20.110 25.199 1.00 94.56 1019 LEU A O 1
ATOM 7856 N N . ASN A 1 1020 ? -6.885 20.476 24.137 1.00 94.06 1020 ASN A N 1
ATOM 7857 C CA . ASN A 1 1020 ? -6.227 21.167 25.243 1.00 94.06 1020 ASN A CA 1
ATOM 7858 C C . ASN A 1 1020 ? -6.740 22.605 25.382 1.00 94.06 1020 ASN A C 1
ATOM 7860 O O . ASN A 1 1020 ? -6.172 23.542 24.821 1.00 94.06 1020 ASN A O 1
ATOM 7864 N N . ARG A 1 1021 ? -7.828 22.775 26.134 1.00 90.75 1021 ARG A N 1
ATOM 7865 C CA . ARG A 1 1021 ? -8.498 24.065 26.307 1.00 90.75 1021 ARG A CA 1
ATOM 7866 C C . ARG A 1 1021 ? -8.927 24.324 27.750 1.00 90.75 1021 ARG A C 1
ATOM 7868 O O . ARG A 1 1021 ? -9.180 23.363 28.487 1.00 90.75 1021 ARG A O 1
ATOM 7875 N N . PRO A 1 1022 ? -9.067 25.597 28.161 1.00 85.31 1022 PRO A N 1
ATOM 7876 C CA . PRO A 1 1022 ? -9.738 25.937 29.412 1.00 85.31 1022 PRO A CA 1
ATOM 7877 C C . PRO A 1 1022 ? -11.152 25.333 29.465 1.00 85.31 1022 PRO A C 1
ATOM 7879 O O . PRO A 1 1022 ? -11.830 25.242 28.433 1.00 85.31 1022 PRO A O 1
ATOM 7882 N N . GLY A 1 1023 ? -11.584 24.911 30.656 1.00 72.12 1023 GLY A N 1
ATOM 7883 C CA . GLY A 1 1023 ? -12.954 24.449 30.890 1.00 72.12 1023 GLY A CA 1
ATOM 7884 C C . GLY A 1 1023 ? -13.982 25.578 30.761 1.00 72.12 1023 GLY A C 1
ATOM 7885 O O . GLY A 1 1023 ? -13.623 26.755 30.697 1.00 72.12 1023 GLY A O 1
ATOM 7886 N N . MET A 1 1024 ? -15.267 25.224 30.683 1.00 62.97 1024 MET A N 1
ATOM 7887 C CA . MET A 1 1024 ? -16.372 26.185 30.584 1.00 62.97 1024 MET A CA 1
ATOM 7888 C C . MET A 1 1024 ? -17.349 26.039 31.756 1.00 62.97 1024 MET A C 1
ATOM 7890 O O . MET A 1 1024 ? -17.691 24.931 32.168 1.00 62.97 1024 MET A O 1
ATOM 7894 N N . GLY A 1 1025 ? -17.860 27.170 32.250 1.00 58.31 1025 GLY A N 1
ATOM 7895 C CA . GLY A 1 1025 ? -18.917 27.204 33.263 1.00 58.31 1025 GLY A CA 1
ATOM 7896 C C . GLY A 1 1025 ? -18.465 26.711 34.643 1.00 58.31 1025 GLY A C 1
ATOM 7897 O O . GLY A 1 1025 ? -17.482 27.203 35.188 1.00 58.31 1025 GLY A O 1
ATOM 7898 N N . LEU A 1 1026 ? -19.220 25.771 35.225 1.00 38.19 1026 LEU A N 1
ATOM 7899 C CA . LEU A 1 1026 ? -18.988 25.221 36.572 1.00 38.19 1026 LEU A CA 1
ATOM 7900 C C . LEU A 1 1026 ? -17.733 24.328 36.667 1.00 38.19 1026 LEU A C 1
ATOM 7902 O O . LEU A 1 1026 ? -17.252 24.087 37.772 1.00 38.19 1026 LEU A O 1
ATOM 7906 N N . ASP A 1 1027 ? -17.184 23.884 35.532 1.00 54.03 1027 ASP A N 1
ATOM 7907 C CA . ASP A 1 1027 ? -15.901 23.183 35.436 1.00 54.03 1027 ASP A CA 1
ATOM 7908 C C . ASP A 1 1027 ? -14.816 24.185 34.989 1.00 54.03 1027 ASP A C 1
ATOM 7910 O O . ASP A 1 1027 ? -14.483 24.277 33.809 1.00 54.03 1027 ASP A O 1
ATOM 7914 N N . ALA A 1 1028 ? -14.260 24.962 35.926 1.00 66.50 1028 ALA A N 1
ATOM 7915 C CA . ALA A 1 1028 ? -13.199 25.947 35.641 1.00 66.50 1028 ALA A CA 1
ATOM 7916 C C . ALA A 1 1028 ? -11.838 25.310 35.272 1.00 66.50 1028 ALA A C 1
ATOM 7918 O O . ALA A 1 1028 ? -10.892 25.999 34.888 1.00 66.50 1028 ALA A O 1
ATOM 7919 N N . GLU A 1 1029 ? -11.720 23.992 35.412 1.00 82.88 1029 GLU A N 1
ATOM 7920 C CA . GLU A 1 1029 ? -10.509 23.227 35.142 1.00 82.88 1029 GLU A CA 1
ATOM 7921 C C . GLU A 1 1029 ? -10.351 22.918 33.641 1.00 82.88 1029 GLU A C 1
ATOM 7923 O O . GLU A 1 1029 ? -11.329 22.682 32.937 1.00 82.88 1029 GLU A O 1
ATOM 7928 N N . ASN A 1 1030 ? -9.111 22.898 33.135 1.00 91.81 1030 ASN A N 1
ATOM 7929 C CA . ASN A 1 1030 ? -8.803 22.519 31.748 1.00 91.81 1030 ASN A CA 1
ATOM 7930 C C . ASN A 1 1030 ? -9.460 21.178 31.362 1.00 91.81 1030 ASN A C 1
ATOM 7932 O O . ASN A 1 1030 ? -9.409 20.216 32.129 1.00 91.81 1030 ASN A O 1
ATOM 7936 N N . GLN A 1 1031 ? -10.019 21.096 30.150 1.00 91.94 1031 GLN A N 1
ATOM 7937 C CA . GLN A 1 1031 ? -10.803 19.948 29.679 1.00 91.94 1031 GLN A CA 1
ATOM 7938 C C . GLN A 1 1031 ? -10.046 18.614 29.775 1.00 91.94 1031 GLN A C 1
ATOM 7940 O O . GLN A 1 1031 ? -10.599 17.626 30.255 1.00 91.94 1031 GLN A O 1
ATOM 7945 N N . LEU A 1 1032 ? -8.774 18.572 29.363 1.00 93.38 1032 LEU A N 1
ATOM 7946 C CA . LEU A 1 1032 ? -7.971 17.348 29.439 1.00 93.38 1032 LEU A CA 1
ATOM 7947 C C . LEU A 1 1032 ? -7.637 16.983 30.887 1.00 93.38 1032 LEU A C 1
ATOM 7949 O O . LEU A 1 1032 ? -7.605 15.802 31.221 1.00 93.38 1032 LEU A O 1
ATOM 7953 N N . THR A 1 1033 ? -7.421 17.973 31.759 1.00 92.56 1033 THR A N 1
ATOM 7954 C CA . THR A 1 1033 ? -7.234 17.714 33.195 1.00 92.56 1033 THR A CA 1
ATOM 7955 C C . THR A 1 1033 ? -8.508 17.149 33.815 1.00 92.56 1033 THR A C 1
ATOM 7957 O O . THR A 1 1033 ? -8.445 16.148 34.519 1.00 92.56 1033 THR A O 1
ATOM 7960 N N . ASN A 1 1034 ? -9.669 17.710 33.479 1.00 89.75 1034 ASN A N 1
ATOM 7961 C CA . ASN A 1 1034 ? -10.962 17.197 33.914 1.00 89.75 1034 ASN A CA 1
ATOM 7962 C C . ASN A 1 1034 ? -11.166 15.737 33.453 1.00 89.75 1034 ASN A C 1
ATOM 7964 O O . ASN A 1 1034 ? -11.572 14.887 34.245 1.00 89.75 1034 ASN A O 1
ATOM 7968 N N . TRP A 1 1035 ? -10.787 15.401 32.214 1.00 92.44 1035 TRP A N 1
ATOM 7969 C CA . TRP A 1 1035 ? -10.828 14.020 31.712 1.00 92.44 1035 TRP A CA 1
ATOM 7970 C C . TRP A 1 1035 ? -9.883 13.075 32.464 1.00 92.44 1035 TRP A C 1
ATOM 7972 O O . TRP A 1 1035 ? -10.259 11.934 32.734 1.00 92.44 1035 TRP A O 1
ATOM 7982 N N . VAL A 1 1036 ? -8.687 13.532 32.843 1.00 93.00 1036 VAL A N 1
ATOM 7983 C CA . VAL A 1 1036 ? -7.765 12.760 33.696 1.00 93.00 1036 VAL A CA 1
ATOM 7984 C C . VAL A 1 1036 ? -8.368 12.551 35.089 1.00 93.00 1036 VAL A C 1
ATOM 7986 O O . VAL A 1 1036 ? -8.422 11.420 35.567 1.00 93.00 1036 VAL A O 1
ATOM 7989 N N . ASN A 1 1037 ? -8.901 13.605 35.712 1.00 90.88 1037 ASN A N 1
ATOM 7990 C CA . ASN A 1 1037 ? -9.493 13.556 37.053 1.00 90.88 1037 ASN A CA 1
ATOM 7991 C C . ASN A 1 1037 ? -10.734 12.656 37.121 1.00 90.88 1037 ASN A C 1
ATOM 7993 O O . ASN A 1 1037 ? -10.959 11.977 38.122 1.00 90.88 1037 ASN A O 1
ATOM 7997 N N . ARG A 1 1038 ? -11.522 12.599 36.040 1.00 88.19 1038 ARG A N 1
ATOM 7998 C CA . ARG A 1 1038 ? -12.658 11.673 35.893 1.00 88.19 1038 ARG A CA 1
ATOM 7999 C C . ARG A 1 1038 ? -12.230 10.235 35.568 1.00 88.19 1038 ARG A C 1
ATOM 8001 O O . ARG A 1 1038 ? -13.090 9.367 35.447 1.00 88.19 1038 ARG A O 1
ATOM 8008 N N . GLY A 1 1039 ? -10.931 9.973 35.405 1.00 90.38 1039 GLY A N 1
ATOM 8009 C CA . GLY A 1 1039 ? -10.398 8.665 35.026 1.00 90.38 1039 GLY A CA 1
ATOM 8010 C C . GLY A 1 1039 ? -10.746 8.254 33.593 1.00 90.38 1039 GLY A C 1
ATOM 8011 O O . GLY A 1 1039 ? -10.725 7.067 33.289 1.00 90.38 1039 GLY A O 1
ATOM 8012 N N . VAL A 1 1040 ? -11.085 9.209 32.726 1.00 91.31 1040 VAL A N 1
ATOM 8013 C CA . VAL A 1 1040 ? -11.514 8.997 31.332 1.00 91.31 1040 VAL A CA 1
ATOM 8014 C C . VAL A 1 1040 ? -10.315 8.968 30.384 1.00 91.31 1040 VAL A C 1
ATOM 8016 O O . VAL A 1 1040 ? -10.350 8.262 29.382 1.00 91.31 1040 VAL A O 1
ATOM 8019 N N . LEU A 1 1041 ? -9.252 9.712 30.694 1.00 94.62 1041 LEU A N 1
ATOM 8020 C CA . LEU A 1 1041 ? -8.027 9.810 29.898 1.00 94.62 1041 LEU A CA 1
ATOM 8021 C C . LEU A 1 1041 ? -6.830 9.313 30.717 1.00 94.62 1041 LEU A C 1
ATOM 8023 O O . LEU A 1 1041 ? -6.621 9.782 31.837 1.00 94.62 1041 LEU A O 1
ATOM 8027 N N . LYS A 1 1042 ? -6.036 8.398 30.153 1.00 92.31 1042 LYS A N 1
ATOM 8028 C CA . LYS A 1 1042 ? -4.789 7.896 30.754 1.00 92.31 1042 LYS A CA 1
ATOM 8029 C C . LYS A 1 1042 ? -3.560 8.327 29.954 1.00 92.31 1042 LYS A C 1
ATOM 8031 O O . LYS A 1 1042 ? -3.676 8.767 28.811 1.00 92.31 1042 LYS A O 1
ATOM 8036 N N . ASP A 1 1043 ? -2.391 8.220 30.585 1.00 91.25 1043 ASP A N 1
ATOM 8037 C CA . ASP A 1 1043 ? -1.075 8.510 29.992 1.00 91.25 1043 ASP A CA 1
ATOM 8038 C C . ASP A 1 1043 ? -0.915 9.953 29.465 1.00 91.25 1043 ASP A C 1
ATOM 8040 O O . ASP A 1 1043 ? -0.021 10.260 28.680 1.00 91.25 1043 ASP A O 1
ATOM 8044 N N . CYS A 1 1044 ? -1.777 10.866 29.925 1.00 92.75 1044 CYS A N 1
ATOM 8045 C CA . CYS A 1 1044 ? -1.734 12.285 29.593 1.00 92.75 1044 CYS A CA 1
ATOM 8046 C C . CYS A 1 1044 ? -0.565 12.973 30.330 1.00 92.75 1044 CYS A C 1
ATOM 8048 O O . CYS A 1 1044 ? -0.497 12.880 31.561 1.00 92.75 1044 CYS A O 1
ATOM 8050 N N . PRO A 1 1045 ? 0.333 13.695 29.630 1.00 94.44 1045 PRO A N 1
ATOM 8051 C CA . PRO A 1 1045 ? 1.421 14.447 30.247 1.00 94.44 1045 PRO A CA 1
ATOM 8052 C C . PRO A 1 1045 ? 0.941 15.492 31.264 1.00 94.44 1045 PRO A C 1
ATOM 8054 O O . PRO A 1 1045 ? -0.237 15.876 31.304 1.00 94.44 1045 PRO A O 1
ATOM 8057 N N . SER A 1 1046 ? 1.878 16.012 32.065 1.00 91.88 1046 SER A N 1
ATOM 8058 C CA . SER A 1 1046 ? 1.592 17.147 32.950 1.00 91.88 1046 SER A CA 1
ATOM 8059 C C . SER A 1 1046 ? 1.094 18.356 32.134 1.00 91.88 1046 SER A C 1
ATOM 8061 O O . SER A 1 1046 ? 1.514 18.501 30.980 1.00 91.88 1046 SER A O 1
ATOM 8063 N N . PRO A 1 1047 ? 0.189 19.199 32.672 1.00 91.44 1047 PRO A N 1
ATOM 8064 C CA . PRO A 1 1047 ? -0.465 20.283 31.922 1.00 91.44 1047 PRO A CA 1
ATOM 8065 C C . PRO A 1 1047 ? 0.465 21.171 31.075 1.00 91.44 1047 PRO A C 1
ATOM 8067 O O . PRO A 1 1047 ? 0.101 21.584 29.981 1.00 91.44 1047 PRO A O 1
ATOM 8070 N N . GLU A 1 1048 ? 1.682 21.396 31.546 1.00 90.81 1048 GLU A N 1
ATOM 8071 C CA . GLU A 1 1048 ? 2.734 22.271 31.021 1.00 90.81 1048 GLU A CA 1
ATOM 8072 C C . GLU A 1 1048 ? 3.432 21.673 29.795 1.00 90.81 1048 GLU A C 1
ATOM 8074 O O . GLU A 1 1048 ? 4.055 22.392 29.020 1.00 90.81 1048 GLU A O 1
ATOM 8079 N N . LYS A 1 1049 ? 3.347 20.348 29.630 1.00 92.25 1049 LYS A N 1
ATOM 8080 C CA . LYS A 1 1049 ? 3.921 19.600 28.504 1.00 92.25 1049 LYS A CA 1
ATOM 8081 C C . LYS A 1 1049 ? 2.891 19.280 27.423 1.00 92.25 1049 LYS A C 1
ATOM 8083 O O . LYS A 1 1049 ? 3.244 18.680 26.414 1.00 92.25 1049 LYS A O 1
ATOM 8088 N N . ARG A 1 1050 ? 1.614 19.614 27.628 1.00 93.38 1050 ARG A N 1
ATOM 8089 C CA . ARG A 1 1050 ? 0.557 19.289 26.663 1.00 93.38 1050 ARG A CA 1
ATOM 8090 C C . ARG A 1 1050 ? 0.614 20.271 25.493 1.00 93.38 1050 ARG A C 1
ATOM 8092 O O . ARG A 1 1050 ? 0.592 21.479 25.732 1.00 93.38 1050 ARG A O 1
ATOM 8099 N N . PRO A 1 1051 ? 0.617 19.795 24.237 1.00 93.38 1051 PRO A N 1
ATOM 8100 C CA . PRO A 1 1051 ? 0.565 20.688 23.092 1.00 93.38 1051 PRO A CA 1
ATOM 8101 C C . PRO A 1 1051 ? -0.779 21.429 23.075 1.00 93.38 1051 PRO A C 1
ATOM 8103 O O . PRO A 1 1051 ? -1.779 20.940 23.607 1.00 93.38 1051 PRO A O 1
ATOM 8106 N N . VAL A 1 1052 ? -0.818 22.610 22.466 1.00 92.88 1052 VAL A N 1
ATOM 8107 C CA . VAL A 1 1052 ? -2.030 23.426 22.332 1.00 92.88 1052 VAL A CA 1
ATOM 8108 C C . VAL A 1 1052 ? -2.143 23.934 20.903 1.00 92.88 1052 VAL A C 1
ATOM 8110 O O . VAL A 1 1052 ? -1.162 24.364 20.303 1.00 92.88 1052 VAL A O 1
ATOM 8113 N N . LEU A 1 1053 ? -3.342 23.835 20.342 1.00 94.88 1053 LEU A N 1
ATOM 8114 C CA . LEU A 1 1053 ? -3.692 24.443 19.069 1.00 94.88 1053 LEU A CA 1
ATOM 8115 C C . LEU A 1 1053 ? -4.356 25.788 19.357 1.00 94.88 1053 LEU A C 1
ATOM 8117 O O . LEU A 1 1053 ? -5.256 25.844 20.196 1.00 94.88 1053 LEU A O 1
ATOM 8121 N N . ALA A 1 1054 ? -3.929 26.848 18.670 1.00 95.62 1054 ALA A N 1
ATOM 8122 C CA . ALA A 1 1054 ? -4.527 28.168 18.831 1.00 95.62 1054 ALA A CA 1
ATOM 8123 C C . ALA A 1 1054 ? -6.022 28.145 18.463 1.00 95.62 1054 ALA A C 1
ATOM 8125 O O . ALA A 1 1054 ? -6.457 27.386 17.590 1.00 95.62 1054 ALA A O 1
ATOM 8126 N N . ASN A 1 1055 ? -6.807 28.996 19.120 1.00 94.44 1055 ASN A N 1
ATOM 8127 C CA . ASN A 1 1055 ? -8.149 29.320 18.664 1.00 94.44 1055 ASN A CA 1
ATOM 8128 C C . ASN A 1 1055 ? -8.016 30.363 17.552 1.00 94.44 1055 ASN A C 1
ATOM 8130 O O . ASN A 1 1055 ? -7.536 31.471 17.785 1.00 94.44 1055 ASN A O 1
ATOM 8134 N N . TYR A 1 1056 ? -8.429 30.006 16.338 1.00 94.25 1056 TYR A N 1
ATOM 8135 C CA . TYR A 1 1056 ? -8.235 30.859 15.166 1.00 94.25 1056 TYR A CA 1
ATOM 8136 C C . TYR A 1 1056 ? -8.883 32.254 15.295 1.00 94.25 1056 TYR A C 1
ATOM 8138 O O . TYR A 1 1056 ? -8.353 33.211 14.733 1.00 94.25 1056 TYR A O 1
ATOM 8146 N N . LEU A 1 1057 ? -9.968 32.390 16.073 1.00 89.81 1057 LEU A N 1
ATOM 8147 C CA . LEU A 1 1057 ? -10.661 33.667 16.302 1.00 89.81 1057 LEU A CA 1
ATOM 8148 C C . LEU A 1 1057 ? -10.088 34.487 17.460 1.00 89.81 1057 LEU A C 1
ATOM 8150 O O . LEU A 1 1057 ? -10.345 35.685 17.529 1.00 89.81 1057 LEU A O 1
ATOM 8154 N N . ASP A 1 1058 ? -9.338 33.875 18.379 1.00 92.12 1058 ASP A N 1
ATOM 8155 C CA . ASP A 1 1058 ? -8.854 34.562 19.578 1.00 92.12 1058 ASP A CA 1
ATOM 8156 C C . ASP A 1 1058 ? -7.370 34.942 19.428 1.00 92.12 1058 ASP A C 1
ATOM 8158 O O . ASP A 1 1058 ? -6.496 34.070 19.557 1.00 92.12 1058 ASP A O 1
ATOM 8162 N N . PRO A 1 1059 ? -7.051 36.232 19.192 1.00 91.69 1059 PRO A N 1
ATOM 8163 C CA . PRO A 1 1059 ? -5.679 36.699 19.011 1.00 91.69 1059 PRO A CA 1
ATOM 8164 C C . PRO A 1 1059 ? -4.792 36.507 20.249 1.00 91.69 1059 PRO A C 1
ATOM 8166 O O . PRO A 1 1059 ? -3.571 36.565 20.129 1.00 91.69 1059 PRO A O 1
ATOM 8169 N N . HIS A 1 1060 ? -5.362 36.251 21.429 1.00 92.25 1060 HIS A N 1
ATOM 8170 C CA . HIS A 1 1060 ? -4.595 36.007 22.651 1.00 92.25 1060 HIS A CA 1
ATOM 8171 C C . HIS A 1 1060 ? -4.102 34.560 22.782 1.00 92.25 1060 HIS A C 1
ATOM 8173 O O . HIS A 1 1060 ? -3.281 34.272 23.652 1.00 92.25 1060 HIS A O 1
ATOM 8179 N N . THR A 1 1061 ? -4.567 33.648 21.922 1.00 91.94 1061 THR A N 1
ATOM 8180 C CA . THR A 1 1061 ? -4.234 32.214 22.008 1.00 91.94 1061 THR A CA 1
ATOM 8181 C C . THR A 1 1061 ? -3.043 31.789 21.149 1.00 91.94 1061 THR A C 1
ATOM 8183 O O . THR A 1 1061 ? -2.591 30.649 21.256 1.00 91.94 1061 THR A O 1
ATOM 8186 N N . GLY A 1 1062 ? -2.505 32.679 20.311 1.00 93.00 1062 GLY A N 1
ATOM 8187 C CA . GLY A 1 1062 ? -1.339 32.392 19.479 1.00 93.00 1062 GLY A CA 1
ATOM 8188 C C . GLY A 1 1062 ? -1.004 33.509 18.493 1.00 93.00 1062 GLY A C 1
ATOM 8189 O O . GLY A 1 1062 ? -1.779 34.442 18.291 1.00 93.00 1062 GLY A O 1
ATOM 8190 N N . SER A 1 1063 ? 0.161 33.398 17.848 1.00 96.69 1063 SER A N 1
ATOM 8191 C CA . SER A 1 1063 ? 0.558 34.301 16.762 1.00 96.69 1063 SER A CA 1
ATOM 8192 C C . SER A 1 1063 ? -0.416 34.228 15.576 1.00 96.69 1063 SER A C 1
ATOM 8194 O O . SER A 1 1063 ? -1.216 33.298 15.460 1.00 96.69 1063 SER A O 1
ATOM 8196 N N . LEU A 1 1064 ? -0.340 35.204 14.665 1.00 96.56 1064 LEU A N 1
ATOM 8197 C CA . LEU A 1 1064 ? -1.088 35.176 13.402 1.00 96.56 1064 LEU A CA 1
ATOM 8198 C C . LEU A 1 1064 ? -0.855 33.864 12.630 1.00 96.56 1064 LEU A C 1
ATOM 8200 O O . LEU A 1 1064 ? -1.818 33.223 12.221 1.00 96.56 1064 LEU A O 1
ATOM 8204 N N . ASP A 1 1065 ? 0.404 33.424 12.535 1.00 95.75 1065 ASP A N 1
ATOM 8205 C CA . ASP A 1 1065 ? 0.769 32.146 11.918 1.00 95.75 1065 ASP A CA 1
ATOM 8206 C C . ASP A 1 1065 ? 0.128 30.946 12.626 1.00 95.75 1065 ASP A C 1
ATOM 8208 O O . ASP A 1 1065 ? -0.558 30.151 11.987 1.00 95.75 1065 ASP A O 1
ATOM 8212 N N . ALA A 1 1066 ? 0.241 30.858 13.956 1.00 96.19 1066 ALA A N 1
ATOM 8213 C CA . ALA A 1 1066 ? -0.327 29.746 14.716 1.00 96.19 1066 ALA A CA 1
ATOM 8214 C C . ALA A 1 1066 ? -1.855 29.644 14.558 1.00 96.19 1066 ALA A C 1
ATOM 8216 O O . ALA A 1 1066 ? -2.391 28.541 14.445 1.00 96.19 1066 ALA A O 1
ATOM 8217 N N . ARG A 1 1067 ? -2.561 30.782 14.513 1.00 97.50 1067 ARG A N 1
ATOM 8218 C CA . ARG A 1 1067 ? -4.020 30.845 14.315 1.00 97.50 1067 ARG A CA 1
ATOM 8219 C C . ARG A 1 1067 ? -4.429 30.444 12.897 1.00 97.50 1067 ARG A C 1
ATOM 8221 O O . ARG A 1 1067 ? -5.325 29.614 12.738 1.00 97.50 1067 ARG A O 1
ATOM 8228 N N . ALA A 1 1068 ? -3.751 30.970 11.878 1.00 97.06 1068 ALA A N 1
ATOM 8229 C CA . ALA A 1 1068 ? -3.974 30.602 10.480 1.00 97.06 1068 ALA A CA 1
ATOM 8230 C C . ALA A 1 1068 ? -3.744 29.098 10.247 1.00 97.06 1068 ALA A C 1
ATOM 8232 O O . ALA A 1 1068 ? -4.593 28.388 9.704 1.00 97.06 1068 ALA A O 1
ATOM 8233 N N . ARG A 1 1069 ? -2.618 28.587 10.751 1.00 96.12 1069 ARG A N 1
ATOM 8234 C CA . ARG A 1 1069 ? -2.225 27.176 10.682 1.00 96.12 1069 ARG A CA 1
ATOM 8235 C C . ARG A 1 1069 ? -3.166 26.259 11.461 1.00 96.12 1069 ARG A C 1
ATOM 8237 O O . ARG A 1 1069 ? -3.418 25.144 11.012 1.00 96.12 1069 ARG A O 1
ATOM 8244 N N . ALA A 1 1070 ? -3.725 26.715 12.583 1.00 95.94 1070 ALA A N 1
ATOM 8245 C CA . ALA A 1 1070 ? -4.750 25.977 13.320 1.00 95.94 1070 ALA A CA 1
ATOM 8246 C C . ALA A 1 1070 ? -6.030 25.791 12.499 1.00 95.94 1070 ALA A C 1
ATOM 8248 O O . ALA A 1 1070 ? -6.578 24.686 12.446 1.00 95.94 1070 ALA A O 1
ATOM 8249 N N . TRP A 1 1071 ? -6.480 26.846 11.814 1.00 95.81 1071 TRP A N 1
ATOM 8250 C CA . TRP A 1 1071 ? -7.644 26.758 10.939 1.00 95.81 1071 TRP A CA 1
ATOM 8251 C C . TRP A 1 1071 ? -7.391 25.817 9.755 1.00 95.81 1071 TRP A C 1
ATOM 8253 O O . TRP A 1 1071 ? -8.224 24.948 9.480 1.00 95.81 1071 TRP A O 1
ATOM 8263 N N . LEU A 1 1072 ? -6.228 25.928 9.101 1.00 95.88 1072 LEU A N 1
ATOM 8264 C CA . LEU A 1 1072 ? -5.833 25.041 8.000 1.00 95.88 1072 LEU A CA 1
ATOM 8265 C C . LEU A 1 1072 ? -5.713 23.577 8.439 1.00 95.88 1072 LEU A C 1
ATOM 8267 O O . LEU A 1 1072 ? -6.168 22.690 7.713 1.00 95.88 1072 LEU A O 1
ATOM 8271 N N . GLU A 1 1073 ? -5.177 23.307 9.632 1.00 93.62 1073 GLU A N 1
ATOM 8272 C CA . GLU A 1 1073 ? -5.089 21.943 10.154 1.00 93.62 1073 GLU A CA 1
ATOM 8273 C C . GLU A 1 1073 ? -6.472 21.294 10.247 1.00 93.62 1073 GLU A C 1
ATOM 8275 O O . GLU A 1 1073 ? -6.703 20.199 9.730 1.00 93.62 1073 GLU A O 1
ATOM 8280 N N . VAL A 1 1074 ? -7.411 21.984 10.891 1.00 92.38 1074 VAL A N 1
ATOM 8281 C CA . VAL A 1 1074 ? -8.726 21.412 11.177 1.00 92.38 1074 VAL A CA 1
ATOM 8282 C C . VAL A 1 1074 ? -9.574 21.297 9.905 1.00 92.38 1074 VAL A C 1
ATOM 8284 O O . VAL A 1 1074 ? -10.291 20.308 9.735 1.00 92.38 1074 VAL A O 1
ATOM 8287 N N . ASN A 1 1075 ? -9.473 22.265 8.990 1.00 92.25 1075 ASN A N 1
ATOM 8288 C CA . ASN A 1 1075 ? -10.345 22.349 7.816 1.00 92.25 1075 ASN A CA 1
ATOM 8289 C C . ASN A 1 1075 ? -9.772 21.707 6.550 1.00 92.25 1075 ASN A C 1
ATOM 8291 O O . ASN A 1 1075 ? -10.548 21.326 5.678 1.00 92.25 1075 ASN A O 1
ATOM 8295 N N . CYS A 1 1076 ? -8.448 21.571 6.432 1.00 92.25 1076 CYS A N 1
ATOM 8296 C CA . CYS A 1 1076 ? -7.809 21.158 5.178 1.00 92.25 1076 CYS A CA 1
ATOM 8297 C C . CYS A 1 1076 ? -6.787 20.024 5.351 1.00 92.25 1076 CYS A C 1
ATOM 8299 O O . CYS A 1 1076 ? -6.634 19.203 4.444 1.00 92.25 1076 CYS A O 1
ATOM 8301 N N . ALA A 1 1077 ? -6.104 19.925 6.497 1.00 92.19 1077 ALA A N 1
ATOM 8302 C CA . ALA A 1 1077 ? -4.999 18.976 6.648 1.00 92.19 1077 ALA A CA 1
ATOM 8303 C C . ALA A 1 1077 ? -5.421 17.510 6.742 1.00 92.19 1077 ALA A C 1
ATOM 8305 O O . ALA A 1 1077 ? -4.607 16.637 6.470 1.00 92.19 1077 ALA A O 1
ATOM 8306 N N . HIS A 1 1078 ? -6.680 17.203 7.063 1.00 89.12 1078 HIS A N 1
ATOM 8307 C CA . HIS A 1 1078 ? -7.183 15.825 6.989 1.00 89.12 1078 HIS A CA 1
ATOM 8308 C C . HIS A 1 1078 ? -7.169 15.282 5.542 1.00 89.12 1078 HIS A C 1
ATOM 8310 O O . HIS A 1 1078 ? -6.926 14.094 5.335 1.00 89.12 1078 HIS A O 1
ATOM 8316 N N . CYS A 1 1079 ? -7.320 16.158 4.541 1.00 87.94 1079 CYS A N 1
ATOM 8317 C CA . CYS A 1 1079 ? -7.144 15.827 3.124 1.00 87.94 1079 CYS A CA 1
ATOM 8318 C C . CYS A 1 1079 ? -5.692 16.026 2.665 1.00 87.94 1079 CYS A C 1
ATOM 8320 O O . CYS A 1 1079 ? -5.126 15.148 2.012 1.00 87.94 1079 CYS A O 1
ATOM 8322 N N . HIS A 1 1080 ? -5.100 17.175 3.006 1.00 90.88 1080 HIS A N 1
ATOM 8323 C CA . HIS A 1 1080 ? -3.750 17.586 2.612 1.00 90.88 1080 HIS A CA 1
ATOM 8324 C C . HIS A 1 1080 ? -2.729 17.202 3.686 1.00 90.88 1080 HIS A C 1
ATOM 8326 O O . HIS A 1 1080 ? -2.297 18.028 4.492 1.00 90.88 1080 HIS A O 1
ATOM 8332 N N . ASN A 1 1081 ? -2.392 15.916 3.706 1.00 89.19 1081 ASN A N 1
ATOM 8333 C CA . ASN A 1 1081 ? -1.290 15.326 4.462 1.00 89.19 1081 ASN A CA 1
ATOM 8334 C C . ASN A 1 1081 ? -0.779 14.079 3.707 1.00 89.19 1081 ASN A C 1
ATOM 8336 O O . ASN A 1 1081 ? -1.482 13.597 2.814 1.00 89.19 1081 ASN A O 1
ATOM 8340 N N . PRO A 1 1082 ? 0.369 13.483 4.089 1.00 85.69 1082 PRO A N 1
ATOM 8341 C CA . PRO A 1 1082 ? 0.958 12.345 3.368 1.00 85.69 1082 PRO A CA 1
ATOM 8342 C C . PRO A 1 1082 ? 0.061 11.102 3.220 1.00 85.69 1082 PRO A C 1
ATOM 8344 O O . PRO A 1 1082 ? 0.314 10.253 2.374 1.00 85.69 1082 PRO A O 1
ATOM 8347 N N . THR A 1 1083 ? -0.982 10.975 4.042 1.00 83.38 1083 THR A N 1
ATOM 8348 C CA . THR A 1 1083 ? -1.879 9.808 4.105 1.00 83.38 1083 THR A CA 1
ATOM 8349 C C . THR A 1 1083 ? -3.330 10.126 3.727 1.00 83.38 1083 THR A C 1
ATOM 8351 O O . THR A 1 1083 ? -4.170 9.222 3.713 1.00 83.38 1083 THR A O 1
ATOM 8354 N N . GLY A 1 1084 ? -3.641 11.399 3.457 1.00 84.06 1084 GLY A N 1
ATOM 8355 C CA . GLY A 1 1084 ? -4.995 11.891 3.202 1.00 84.06 1084 GLY A CA 1
ATOM 8356 C C . GLY A 1 1084 ? -5.480 11.655 1.769 1.00 84.06 1084 GLY A C 1
ATOM 8357 O O . GLY A 1 1084 ? -4.761 11.148 0.902 1.00 84.06 1084 GLY A O 1
ATOM 8358 N N . SER A 1 1085 ? -6.728 12.038 1.498 1.00 81.12 1085 SER A N 1
ATOM 8359 C CA . SER A 1 1085 ? -7.372 11.888 0.182 1.00 81.12 1085 SER A CA 1
ATOM 8360 C C . SER A 1 1085 ? -6.819 12.836 -0.893 1.00 81.12 1085 SER A C 1
ATOM 8362 O O . SER A 1 1085 ? -6.913 12.529 -2.081 1.00 81.12 1085 SER A O 1
ATOM 8364 N N . ALA A 1 1086 ? -6.189 13.946 -0.493 1.00 83.88 1086 ALA A N 1
ATOM 8365 C CA . ALA A 1 1086 ? -5.546 14.911 -1.385 1.00 83.88 1086 ALA A CA 1
ATOM 8366 C C . ALA A 1 1086 ? -4.009 14.832 -1.353 1.00 83.88 1086 ALA A C 1
ATOM 8368 O O . ALA A 1 1086 ? -3.342 15.751 -1.821 1.00 83.88 1086 ALA A O 1
ATOM 8369 N N . ARG A 1 1087 ? -3.431 13.731 -0.846 1.00 83.50 1087 ARG A N 1
ATOM 8370 C CA . ARG A 1 1087 ? -1.970 13.520 -0.765 1.00 83.50 1087 ARG A CA 1
ATOM 8371 C C . ARG A 1 1087 ? -1.244 13.666 -2.107 1.00 83.50 1087 ARG A C 1
ATOM 8373 O O . ARG A 1 1087 ? -0.106 14.116 -2.132 1.00 83.50 1087 ARG A O 1
ATOM 8380 N N . THR A 1 1088 ? -1.924 13.377 -3.219 1.00 79.62 1088 THR A N 1
ATOM 8381 C CA . THR A 1 1088 ? -1.387 13.544 -4.579 1.00 79.62 1088 THR A CA 1
ATOM 8382 C C . THR A 1 1088 ? -1.157 15.013 -4.956 1.00 79.62 1088 THR A C 1
ATOM 8384 O O . THR A 1 1088 ? -0.553 15.283 -5.985 1.00 79.62 1088 THR A O 1
ATOM 8387 N N . SER A 1 1089 ? -1.628 15.980 -4.151 1.00 81.19 1089 SER A N 1
ATOM 8388 C CA . SER A 1 1089 ? -1.328 17.404 -4.347 1.00 81.19 1089 SER A CA 1
ATOM 8389 C C . SER A 1 1089 ? 0.058 17.808 -3.832 1.00 81.19 1089 SER A C 1
ATOM 8391 O O . SER A 1 1089 ? 0.483 18.934 -4.095 1.00 81.19 1089 SER A O 1
ATOM 8393 N N . GLY A 1 1090 ? 0.707 16.959 -3.025 1.00 80.69 1090 GLY A N 1
ATOM 8394 C CA . GLY A 1 1090 ? 1.980 17.255 -2.364 1.00 80.69 1090 GLY A CA 1
ATOM 8395 C C . GLY A 1 1090 ? 1.901 18.282 -1.221 1.00 80.69 1090 GLY A C 1
ATOM 8396 O O . GLY A 1 1090 ? 2.941 18.765 -0.786 1.00 80.69 1090 GLY A O 1
ATOM 8397 N N . LEU A 1 1091 ? 0.698 18.649 -0.748 1.00 88.56 1091 LEU A N 1
ATOM 8398 C CA . LEU A 1 1091 ? 0.519 19.578 0.381 1.00 88.56 1091 LEU A CA 1
ATOM 8399 C C . LEU A 1 1091 ? 0.391 18.828 1.714 1.00 88.56 1091 LEU A C 1
ATOM 8401 O O . LEU A 1 1091 ? -0.360 17.857 1.818 1.00 88.56 1091 LEU A O 1
ATOM 8405 N N . ASP A 1 1092 ? 1.056 19.342 2.746 1.00 91.38 1092 ASP A N 1
ATOM 8406 C CA . ASP A 1 1092 ? 0.914 18.929 4.144 1.00 91.38 1092 ASP A CA 1
ATOM 8407 C C . ASP A 1 1092 ? 0.564 20.145 5.011 1.00 91.38 1092 ASP A C 1
ATOM 8409 O O . ASP A 1 1092 ? 1.429 20.928 5.397 1.00 91.38 1092 ASP A O 1
ATOM 8413 N N . LEU A 1 1093 ? -0.730 20.314 5.294 1.00 94.38 1093 LEU A N 1
ATOM 8414 C CA . LEU A 1 1093 ? -1.279 21.482 5.992 1.00 94.38 1093 LEU A CA 1
ATOM 8415 C C . LEU A 1 1093 ? -1.400 21.286 7.512 1.00 94.38 1093 LEU A C 1
ATOM 8417 O O . LEU A 1 1093 ? -2.040 22.090 8.191 1.00 94.38 1093 LEU A O 1
ATOM 8421 N N . ARG A 1 1094 ? -0.836 20.208 8.074 1.00 91.94 1094 ARG A N 1
ATOM 8422 C CA . ARG A 1 1094 ? -0.847 19.988 9.530 1.00 91.94 1094 ARG A CA 1
ATOM 8423 C C . ARG A 1 1094 ? -0.007 21.071 10.209 1.00 91.94 1094 ARG A C 1
ATOM 8425 O O . ARG A 1 1094 ? 1.074 21.394 9.722 1.00 91.94 1094 ARG A O 1
ATOM 8432 N N . SER A 1 1095 ? -0.427 21.581 11.372 1.00 91.25 1095 SER A N 1
ATOM 8433 C CA . SER A 1 1095 ? 0.313 22.652 12.066 1.00 91.25 1095 SER A CA 1
ATOM 8434 C C . SER A 1 1095 ? 1.730 22.242 12.479 1.00 91.25 1095 SER A C 1
ATOM 8436 O O . SER A 1 1095 ? 2.585 23.110 12.620 1.00 91.25 1095 SER A O 1
ATOM 8438 N N . VAL A 1 1096 ? 2.008 20.937 12.565 1.00 88.06 1096 VAL A N 1
ATOM 8439 C CA . VAL A 1 1096 ? 3.332 20.369 12.862 1.00 88.06 1096 VAL A CA 1
ATOM 8440 C C . VAL A 1 1096 ? 4.321 20.390 11.679 1.00 88.06 1096 VAL A C 1
ATOM 8442 O O . VAL A 1 1096 ? 5.497 20.113 11.885 1.00 88.06 1096 VAL A O 1
ATOM 8445 N N . GLN A 1 1097 ? 3.885 20.690 10.447 1.00 90.62 1097 GLN A N 1
ATOM 8446 C CA . GLN A 1 1097 ? 4.755 20.718 9.259 1.00 90.62 1097 GLN A CA 1
ATOM 8447 C C . GLN A 1 1097 ? 5.544 22.030 9.157 1.00 90.62 1097 GLN A C 1
ATOM 8449 O O . GLN A 1 1097 ? 4.973 23.072 8.846 1.00 90.62 1097 GLN A O 1
ATOM 8454 N N . THR A 1 1098 ? 6.854 22.008 9.359 1.00 88.44 1098 THR A N 1
ATOM 8455 C CA . THR A 1 1098 ? 7.655 23.241 9.393 1.00 88.44 1098 THR A CA 1
ATOM 8456 C C . THR A 1 1098 ? 8.226 23.676 8.042 1.00 88.44 1098 THR A C 1
ATOM 8458 O O . THR A 1 1098 ? 8.627 24.828 7.930 1.00 88.44 1098 THR A O 1
ATOM 8461 N N . ASP A 1 1099 ? 8.234 22.823 7.013 1.00 85.69 1099 ASP A N 1
ATOM 8462 C CA . ASP A 1 1099 ? 8.784 23.141 5.686 1.00 85.69 1099 ASP A CA 1
ATOM 8463 C C . ASP A 1 1099 ? 7.821 24.020 4.850 1.00 85.69 1099 ASP A C 1
ATOM 8465 O O . ASP A 1 1099 ? 6.756 23.525 4.455 1.00 85.69 1099 ASP A O 1
ATOM 8469 N N . PRO A 1 1100 ? 8.185 25.284 4.525 1.00 87.19 1100 PRO A N 1
ATOM 8470 C CA . PRO A 1 1100 ? 7.373 26.197 3.714 1.00 87.19 1100 PRO A CA 1
ATOM 8471 C C . PRO A 1 1100 ? 6.929 25.645 2.369 1.00 87.19 1100 PRO A C 1
ATOM 8473 O O . PRO A 1 1100 ? 5.768 25.823 1.992 1.00 87.19 1100 PRO A O 1
ATOM 8476 N N . GLY A 1 1101 ? 7.806 24.919 1.673 1.00 83.31 1101 GLY A N 1
ATOM 8477 C CA . GLY A 1 1101 ? 7.467 24.326 0.383 1.00 83.31 1101 GLY A CA 1
ATOM 8478 C C . GLY A 1 1101 ? 6.363 23.277 0.516 1.00 83.31 1101 GLY A C 1
ATOM 8479 O O . GLY A 1 1101 ? 5.486 23.187 -0.341 1.00 83.31 1101 GLY A O 1
ATOM 8480 N N . ARG A 1 1102 ? 6.336 22.529 1.628 1.00 85.38 1102 ARG A N 1
ATOM 8481 C CA . ARG A 1 1102 ? 5.347 21.462 1.856 1.00 85.38 1102 ARG A CA 1
ATOM 8482 C C . ARG A 1 1102 ? 3.970 21.953 2.262 1.00 85.38 1102 ARG A C 1
ATOM 8484 O O . ARG A 1 1102 ? 2.995 21.268 1.965 1.00 85.38 1102 ARG A O 1
ATOM 8491 N N . TYR A 1 1103 ? 3.858 23.109 2.909 1.00 90.31 1103 TYR A N 1
ATOM 8492 C CA . TYR A 1 1103 ? 2.548 23.695 3.210 1.00 90.31 1103 TYR A CA 1
ATOM 8493 C C . TYR A 1 1103 ? 2.093 24.748 2.185 1.00 90.31 1103 TYR A C 1
ATOM 8495 O O . TYR A 1 1103 ? 1.019 25.324 2.352 1.00 90.31 1103 TYR A O 1
ATOM 8503 N N . GLY A 1 1104 ? 2.854 24.952 1.101 1.00 90.06 1104 GLY A N 1
ATOM 8504 C CA . GLY A 1 1104 ? 2.379 25.617 -0.118 1.00 90.06 1104 GLY A CA 1
ATOM 8505 C C . GLY A 1 1104 ? 3.116 26.891 -0.536 1.00 90.06 1104 GLY A C 1
ATOM 8506 O O . GLY A 1 1104 ? 2.774 27.465 -1.568 1.00 90.06 1104 GLY A O 1
ATOM 8507 N N . VAL A 1 1105 ? 4.124 27.358 0.203 1.00 91.06 1105 VAL A N 1
ATOM 8508 C CA . VAL A 1 1105 ? 4.854 28.593 -0.138 1.00 91.06 1105 VAL A CA 1
ATOM 8509 C C . VAL A 1 1105 ? 5.650 28.406 -1.430 1.00 91.06 1105 VAL A C 1
ATOM 8511 O O . VAL A 1 1105 ? 6.548 27.571 -1.491 1.00 91.06 1105 VAL A O 1
ATOM 8514 N N . PHE A 1 1106 ? 5.302 29.180 -2.465 1.00 85.75 1106 PHE A N 1
ATOM 8515 C CA . PHE A 1 1106 ? 5.845 29.088 -3.830 1.00 85.75 1106 PHE A CA 1
ATOM 8516 C C . PHE A 1 1106 ? 5.808 27.679 -4.440 1.00 85.75 1106 PHE A C 1
ATOM 8518 O O . PHE A 1 1106 ? 6.568 27.366 -5.357 1.00 85.75 1106 PHE A O 1
ATOM 8525 N N . LYS A 1 1107 ? 4.903 26.825 -3.962 1.00 84.19 1107 LYS A N 1
ATOM 8526 C CA . LYS A 1 1107 ? 4.726 25.481 -4.499 1.00 84.19 1107 LYS A CA 1
ATOM 8527 C C . LYS A 1 1107 ? 3.790 25.525 -5.705 1.00 84.19 1107 LYS A C 1
ATOM 8529 O O . LYS A 1 1107 ? 2.655 25.982 -5.581 1.00 84.19 1107 LYS A O 1
ATOM 8534 N N . SER A 1 1108 ? 4.251 25.048 -6.858 1.00 77.50 1108 SER A N 1
ATOM 8535 C CA . SER A 1 1108 ? 3.418 24.940 -8.061 1.00 77.50 1108 SER A CA 1
ATOM 8536 C C . SER A 1 1108 ? 2.308 23.885 -7.871 1.00 77.50 1108 SER A C 1
ATOM 8538 O O . SER A 1 1108 ? 2.515 22.873 -7.179 1.00 77.50 1108 SER A O 1
ATOM 8540 N N . PRO A 1 1109 ? 1.109 24.098 -8.442 1.00 75.56 1109 PRO A N 1
ATOM 8541 C CA . PRO A 1 1109 ? 0.033 23.120 -8.373 1.00 75.56 1109 PRO A CA 1
ATOM 8542 C C . PRO A 1 1109 ? 0.335 21.921 -9.278 1.00 75.56 1109 PRO A C 1
ATOM 8544 O O . PRO A 1 1109 ? 0.659 22.093 -10.447 1.00 75.56 1109 PRO A O 1
ATOM 8547 N N . VAL A 1 1110 ? 0.157 20.707 -8.753 1.00 68.94 1110 VAL A N 1
ATOM 8548 C CA . VAL A 1 1110 ? 0.311 19.467 -9.538 1.00 68.94 1110 VAL A CA 1
ATOM 8549 C C . VAL A 1 1110 ? -1.045 19.006 -10.077 1.00 68.94 1110 VAL A C 1
ATOM 8551 O O . VAL A 1 1110 ? -1.247 18.937 -11.276 1.00 68.94 1110 VAL A O 1
ATOM 8554 N N . ALA A 1 1111 ? -2.019 18.770 -9.191 1.00 64.38 1111 ALA A N 1
ATOM 8555 C CA . ALA A 1 1111 ? -3.329 18.210 -9.545 1.00 64.38 1111 ALA A CA 1
ATOM 8556 C C . ALA A 1 1111 ? -4.487 19.146 -9.147 1.00 64.38 1111 ALA A C 1
ATOM 8558 O O . ALA A 1 1111 ? -5.461 18.728 -8.516 1.00 64.38 1111 ALA A O 1
ATOM 8559 N N . ALA A 1 1112 ? -4.350 20.448 -9.427 1.00 67.44 1112 ALA A N 1
ATOM 8560 C CA . ALA A 1 1112 ? -5.361 21.446 -9.060 1.00 67.44 1112 ALA A CA 1
ATOM 8561 C C . ALA A 1 1112 ? -6.415 21.680 -10.154 1.00 67.44 1112 ALA A C 1
ATOM 8563 O O . ALA A 1 1112 ? -7.538 22.068 -9.826 1.00 67.44 1112 ALA A O 1
ATOM 8564 N N . GLY A 1 1113 ? -6.079 21.451 -11.432 1.00 75.06 1113 GLY A N 1
ATOM 8565 C CA . GLY A 1 1113 ? -6.949 21.771 -12.567 1.00 75.06 1113 GLY A CA 1
ATOM 8566 C C . GLY A 1 1113 ? -7.511 23.194 -12.470 1.00 75.06 1113 GLY A C 1
ATOM 8567 O O . GLY A 1 1113 ? -6.806 24.132 -12.098 1.00 75.06 1113 GLY A O 1
ATOM 8568 N N . LYS A 1 1114 ? -8.820 23.350 -12.699 1.00 77.56 1114 LYS A N 1
ATOM 8569 C CA . LYS A 1 1114 ? -9.530 24.631 -12.522 1.00 77.56 1114 LYS A CA 1
ATOM 8570 C C . LYS A 1 1114 ? -9.470 25.208 -11.100 1.00 77.56 1114 LYS A C 1
ATOM 8572 O O . LYS A 1 1114 ? -9.634 26.411 -10.913 1.00 77.56 1114 LYS A O 1
ATOM 8577 N N . GLY A 1 1115 ? -9.182 24.372 -10.101 1.00 82.00 1115 GLY A N 1
ATOM 8578 C CA . GLY A 1 1115 ? -8.967 24.792 -8.721 1.00 82.00 1115 GLY A CA 1
ATOM 8579 C C . GLY A 1 1115 ? -7.769 25.728 -8.541 1.00 82.00 1115 GLY A C 1
ATOM 8580 O O . GLY A 1 1115 ? -7.695 26.373 -7.503 1.00 82.00 1115 GLY A O 1
ATOM 8581 N N . SER A 1 1116 ? -6.870 25.862 -9.527 1.00 83.19 1116 SER A N 1
ATOM 8582 C CA . SER A 1 1116 ? -5.816 26.888 -9.502 1.00 83.19 1116 SER A CA 1
ATOM 8583 C C . SER A 1 1116 ? -6.369 28.312 -9.653 1.00 83.19 1116 SER A C 1
ATOM 8585 O O . SER A 1 1116 ? -5.727 29.283 -9.252 1.00 83.19 1116 SER A O 1
ATOM 8587 N N . GLY A 1 1117 ? -7.542 28.473 -10.276 1.00 83.62 1117 GLY A N 1
ATOM 8588 C CA . GLY A 1 1117 ? -8.090 29.786 -10.615 1.00 83.62 1117 GLY A CA 1
ATOM 8589 C C . GLY A 1 1117 ? -7.161 30.629 -11.491 1.00 83.62 1117 GLY A C 1
ATOM 8590 O O . GLY A 1 1117 ? -7.182 31.853 -11.377 1.00 83.62 1117 GLY A O 1
ATOM 8591 N N . GLY A 1 1118 ? -6.303 29.997 -12.301 1.00 79.62 1118 GLY A N 1
ATOM 8592 C CA . GLY A 1 1118 ? -5.334 30.689 -13.155 1.00 79.62 1118 GLY A CA 1
ATOM 8593 C C . GLY A 1 1118 ? -4.030 31.103 -12.461 1.00 79.62 1118 GLY A C 1
ATOM 8594 O O . GLY A 1 1118 ? -3.230 31.818 -13.063 1.00 79.62 1118 GLY A O 1
ATOM 8595 N N . ARG A 1 1119 ? -3.822 30.717 -11.196 1.00 85.31 1119 ARG A N 1
ATOM 8596 C CA . ARG A 1 1119 ? -2.666 31.125 -10.381 1.00 85.31 1119 ARG A CA 1
ATOM 8597 C C . ARG A 1 1119 ? -1.540 30.100 -10.437 1.00 85.31 1119 ARG A C 1
ATOM 8599 O O . ARG A 1 1119 ? -1.781 28.912 -10.625 1.00 85.31 1119 ARG A O 1
ATOM 8606 N N . SER A 1 1120 ? -0.314 30.577 -10.235 1.00 80.94 1120 SER A N 1
ATOM 8607 C CA . SER A 1 1120 ? 0.902 29.770 -10.397 1.00 80.94 1120 SER A CA 1
ATOM 8608 C C . SER A 1 1120 ? 1.357 29.038 -9.135 1.00 80.94 1120 SER A C 1
ATOM 8610 O O . SER A 1 1120 ? 2.107 28.079 -9.261 1.00 80.94 1120 SER A O 1
ATOM 8612 N N . TYR A 1 1121 ? 0.944 29.469 -7.936 1.00 86.25 1121 TYR A N 1
ATOM 8613 C CA . TYR A 1 1121 ? 1.458 28.918 -6.677 1.00 86.25 1121 TYR A CA 1
ATOM 8614 C C . TYR A 1 1121 ? 0.372 28.740 -5.614 1.00 86.25 1121 TYR A C 1
ATOM 8616 O O . TYR A 1 1121 ? -0.540 29.563 -5.501 1.00 86.25 1121 TYR A O 1
ATOM 8624 N N . ASP A 1 1122 ? 0.516 27.688 -4.803 1.00 90.75 1122 ASP A N 1
ATOM 8625 C CA . ASP A 1 1122 ? -0.374 27.371 -3.683 1.00 90.75 1122 ASP A CA 1
ATOM 8626 C C . ASP A 1 1122 ? -0.497 28.575 -2.723 1.00 90.75 1122 ASP A C 1
ATOM 8628 O O . ASP A 1 1122 ? -1.608 29.030 -2.431 1.00 90.75 1122 ASP A O 1
ATOM 8632 N N . ILE A 1 1123 ? 0.640 29.155 -2.321 1.00 94.31 1123 ILE A N 1
ATOM 8633 C CA . ILE A 1 1123 ? 0.758 30.395 -1.542 1.00 94.31 1123 ILE A CA 1
ATOM 8634 C C . ILE A 1 1123 ? 1.852 31.285 -2.147 1.00 94.31 1123 ILE A C 1
ATOM 8636 O O . ILE A 1 1123 ? 2.980 30.841 -2.366 1.00 94.31 1123 ILE A O 1
ATOM 8640 N N . VAL A 1 1124 ? 1.538 32.565 -2.356 1.00 93.88 1124 VAL A N 1
ATOM 8641 C CA . VAL A 1 1124 ? 2.484 33.624 -2.733 1.00 93.88 1124 VAL A CA 1
ATOM 8642 C C . VAL A 1 1124 ? 2.624 34.594 -1.551 1.00 93.88 1124 VAL A C 1
ATOM 8644 O O . VAL A 1 1124 ? 1.705 35.379 -1.305 1.00 93.88 1124 VAL A O 1
ATOM 8647 N N . PRO A 1 1125 ? 3.748 34.564 -0.810 1.00 93.94 1125 PRO A N 1
ATOM 8648 C CA . PRO A 1 1125 ? 4.004 35.481 0.298 1.00 93.94 1125 PRO A CA 1
ATOM 8649 C C . PRO A 1 1125 ? 3.765 36.951 -0.060 1.00 93.94 1125 PRO A C 1
ATOM 8651 O O . PRO A 1 1125 ? 4.194 37.429 -1.112 1.00 93.94 1125 PRO A O 1
ATOM 8654 N N . GLY A 1 1126 ? 3.053 37.669 0.808 1.00 95.50 1126 GLY A N 1
ATOM 8655 C CA . GLY A 1 1126 ? 2.674 39.068 0.615 1.00 95.50 1126 GLY A CA 1
ATOM 8656 C C . GLY A 1 1126 ? 1.543 39.297 -0.395 1.00 95.50 1126 GLY A C 1
ATOM 8657 O O . GLY A 1 1126 ? 1.136 40.440 -0.592 1.00 95.50 1126 GLY A O 1
ATOM 8658 N N . LYS A 1 1127 ? 1.033 38.249 -1.060 1.00 96.31 1127 LYS A N 1
ATOM 8659 C CA . LYS A 1 1127 ? 0.084 38.376 -2.176 1.00 96.31 1127 LYS A CA 1
ATOM 8660 C C . LYS A 1 1127 ? -1.057 37.348 -2.111 1.00 96.31 1127 LYS A C 1
ATOM 8662 O O . LYS A 1 1127 ? -1.083 36.385 -2.888 1.00 96.31 1127 LYS A O 1
ATOM 8667 N N . PRO A 1 1128 ? -2.051 37.550 -1.230 1.00 96.06 1128 PRO A N 1
ATOM 8668 C CA . PRO A 1 1128 ? -3.187 36.635 -1.106 1.00 96.06 1128 PRO A CA 1
ATOM 8669 C C . PRO A 1 1128 ? -3.959 36.458 -2.421 1.00 96.06 1128 PRO A C 1
ATOM 8671 O O . PRO A 1 1128 ? -4.318 35.336 -2.764 1.00 96.06 1128 PRO A O 1
ATOM 8674 N N . ASP A 1 1129 ? -4.137 37.521 -3.210 1.00 95.38 1129 ASP A N 1
ATOM 8675 C CA . ASP A 1 1129 ? -4.904 37.456 -4.463 1.00 95.38 1129 ASP A CA 1
ATOM 8676 C C . ASP A 1 1129 ? -4.216 36.638 -5.565 1.00 95.38 1129 ASP A C 1
ATOM 8678 O O . ASP A 1 1129 ? -4.897 36.120 -6.451 1.00 95.38 1129 ASP A O 1
ATOM 8682 N N . GLU A 1 1130 ? -2.891 36.465 -5.493 1.00 93.50 1130 GLU A N 1
ATOM 8683 C CA . GLU A 1 1130 ? -2.104 35.609 -6.395 1.00 93.50 1130 GLU A CA 1
ATOM 8684 C C . GLU A 1 1130 ? -1.996 34.155 -5.881 1.00 93.50 1130 GLU A C 1
ATOM 8686 O O . GLU A 1 1130 ? -1.460 33.302 -6.585 1.00 93.50 1130 GLU A O 1
ATOM 8691 N N . SER A 1 1131 ? -2.532 33.843 -4.692 1.00 94.31 1131 SER A N 1
ATOM 8692 C CA . SER A 1 1131 ? -2.407 32.530 -4.033 1.00 94.31 1131 SER A CA 1
ATOM 8693 C C . SER A 1 1131 ? -3.595 31.604 -4.323 1.00 94.31 1131 SER A C 1
ATOM 8695 O O . SER A 1 1131 ? -4.752 31.986 -4.126 1.00 94.31 1131 SER A O 1
ATOM 8697 N N . ILE A 1 1132 ? -3.333 30.364 -4.758 1.00 93.25 1132 ILE A N 1
ATOM 8698 C CA . ILE A 1 1132 ? -4.387 29.362 -5.027 1.00 93.25 1132 ILE A CA 1
ATOM 8699 C C . ILE A 1 1132 ? -5.194 29.067 -3.760 1.00 93.25 1132 ILE A C 1
ATOM 8701 O O . ILE A 1 1132 ? -6.416 28.940 -3.835 1.00 93.25 1132 ILE A O 1
ATOM 8705 N N . LEU A 1 1133 ? -4.536 28.993 -2.596 1.00 95.00 1133 LEU A N 1
ATOM 8706 C CA . LEU A 1 1133 ? -5.194 28.727 -1.317 1.00 95.00 1133 LEU A CA 1
ATOM 8707 C C . LEU A 1 1133 ? -6.378 29.678 -1.087 1.00 95.00 1133 LEU A C 1
ATOM 8709 O O . LEU A 1 1133 ? -7.486 29.209 -0.839 1.00 95.00 1133 LEU A O 1
ATOM 8713 N N . MET A 1 1134 ? -6.173 30.990 -1.248 1.00 96.00 1134 MET A N 1
ATOM 8714 C CA . MET A 1 1134 ? -7.234 31.980 -1.039 1.00 96.00 1134 MET A CA 1
ATOM 8715 C C . MET A 1 1134 ? -8.359 31.855 -2.059 1.00 96.00 1134 MET A C 1
ATOM 8717 O O . MET A 1 1134 ? -9.523 31.796 -1.671 1.00 96.00 1134 MET A O 1
ATOM 8721 N N . PHE A 1 1135 ? -8.026 31.699 -3.343 1.00 94.62 1135 PHE A N 1
ATOM 8722 C CA . PHE A 1 1135 ? -9.033 31.495 -4.386 1.00 94.62 1135 PHE A CA 1
ATOM 8723 C C . PHE A 1 1135 ? -9.976 30.333 -4.070 1.00 94.62 1135 PHE A C 1
ATOM 8725 O O . PHE A 1 1135 ? -11.195 30.457 -4.203 1.00 94.62 1135 PHE A O 1
ATOM 8732 N N . ARG A 1 1136 ? -9.422 29.199 -3.624 1.00 92.69 1136 ARG A N 1
ATOM 8733 C CA . ARG A 1 1136 ? -10.209 27.998 -3.326 1.00 92.69 1136 ARG A CA 1
ATOM 8734 C C . ARG A 1 1136 ? -11.091 28.153 -2.089 1.00 92.69 1136 ARG A C 1
ATOM 8736 O O . ARG A 1 1136 ? -12.126 27.488 -2.012 1.00 92.69 1136 ARG A O 1
ATOM 8743 N N . LEU A 1 1137 ? -10.703 28.997 -1.138 1.00 93.69 1137 LEU A N 1
ATOM 8744 C CA . LEU A 1 1137 ? -11.492 29.305 0.057 1.00 93.69 1137 LEU A CA 1
ATOM 8745 C C . LEU A 1 1137 ? -12.585 30.352 -0.220 1.00 93.69 1137 LEU A C 1
ATOM 8747 O O . LEU A 1 1137 ? -13.674 30.277 0.348 1.00 93.69 1137 LEU A O 1
ATOM 8751 N N . GLU A 1 1138 ? -12.343 31.276 -1.145 1.00 94.31 1138 GLU A N 1
ATOM 8752 C CA . GLU A 1 1138 ? -13.278 32.348 -1.515 1.00 94.31 1138 GLU A CA 1
ATOM 8753 C C . GLU A 1 1138 ? -14.316 31.904 -2.562 1.00 94.31 1138 GLU A C 1
ATOM 8755 O O . GLU A 1 1138 ? -15.451 32.375 -2.550 1.00 94.31 1138 GLU A O 1
ATOM 8760 N N . THR A 1 1139 ? -13.981 30.964 -3.454 1.00 90.69 1139 THR A N 1
ATOM 8761 C CA . THR A 1 1139 ? -14.924 30.487 -4.479 1.00 90.69 1139 THR A CA 1
ATOM 8762 C C . THR A 1 1139 ? -15.960 29.506 -3.922 1.00 90.69 1139 THR A C 1
ATOM 8764 O O . THR A 1 1139 ? -15.652 28.651 -3.087 1.00 90.69 1139 THR A O 1
ATOM 8767 N N . GLN A 1 1140 ? -17.191 29.587 -4.435 1.00 87.25 1140 GLN A N 1
ATOM 8768 C CA . GLN A 1 1140 ? -18.268 28.610 -4.215 1.00 87.25 1140 GLN A CA 1
ATOM 8769 C C . GLN A 1 1140 ? -18.459 27.663 -5.409 1.00 87.25 1140 GLN A C 1
ATOM 8771 O O . GLN A 1 1140 ? -19.306 26.769 -5.360 1.00 87.25 1140 GLN A O 1
ATOM 8776 N N . GLU A 1 1141 ? -17.680 27.836 -6.479 1.00 84.88 1141 GLU A N 1
ATOM 8777 C CA . GLU A 1 1141 ? -17.807 27.032 -7.690 1.00 84.88 1141 GLU A CA 1
ATOM 8778 C C . GLU A 1 1141 ? -17.475 25.549 -7.400 1.00 84.88 1141 GLU A C 1
ATOM 8780 O O . GLU A 1 1141 ? -16.370 25.241 -6.926 1.00 84.88 1141 GLU A O 1
ATOM 8785 N N . PRO A 1 1142 ? -18.396 24.605 -7.683 1.00 79.75 1142 PRO A N 1
ATOM 8786 C CA . PRO A 1 1142 ? -18.139 23.173 -7.536 1.00 79.75 1142 PRO A CA 1
ATOM 8787 C C . PRO A 1 1142 ? -16.892 22.736 -8.311 1.00 79.75 1142 PRO A C 1
ATOM 8789 O O . PRO A 1 1142 ? -16.673 23.164 -9.440 1.00 79.75 1142 PRO A O 1
ATOM 8792 N N . GLY A 1 1143 ? -16.055 21.888 -7.711 1.00 77.44 1143 GLY A N 1
ATOM 8793 C CA . GLY A 1 1143 ? -14.767 21.462 -8.277 1.00 77.44 1143 GLY A CA 1
ATOM 8794 C C . GLY A 1 1143 ? -13.603 22.448 -8.073 1.00 77.44 1143 GLY A C 1
ATOM 8795 O O . GLY A 1 1143 ? -12.458 22.005 -8.063 1.00 77.44 1143 GLY A O 1
ATOM 8796 N N . SER A 1 1144 ? -13.870 23.737 -7.833 1.00 85.19 1144 SER A N 1
ATOM 8797 C CA . SER A 1 1144 ? -12.841 24.743 -7.501 1.00 85.19 1144 SER A CA 1
ATOM 8798 C C . SER A 1 1144 ? -12.759 24.985 -5.986 1.00 85.19 1144 SER A C 1
ATOM 8800 O O . SER A 1 1144 ? -11.662 25.086 -5.425 1.00 85.19 1144 SER A O 1
ATOM 8802 N N . LYS A 1 1145 ? -13.917 25.006 -5.308 1.00 88.25 1145 LYS A N 1
ATOM 8803 C CA . LYS A 1 1145 ? -14.030 25.268 -3.866 1.00 88.25 1145 LYS A CA 1
ATOM 8804 C C . LYS A 1 1145 ? -13.302 24.228 -3.005 1.00 88.25 1145 LYS A C 1
ATOM 8806 O O . LYS A 1 1145 ? -13.338 23.028 -3.282 1.00 88.25 1145 LYS A O 1
ATOM 8811 N N . MET A 1 1146 ? -12.667 24.693 -1.930 1.00 88.56 1146 MET A N 1
ATOM 8812 C CA . MET A 1 1146 ? -12.078 23.870 -0.871 1.00 88.56 1146 MET A CA 1
ATOM 8813 C C . MET A 1 1146 ? -12.643 24.276 0.503 1.00 88.56 1146 MET A C 1
ATOM 8815 O O . MET A 1 1146 ? -12.725 25.474 0.767 1.00 88.56 1146 MET A O 1
ATOM 8819 N N . PRO A 1 1147 ? -13.029 23.322 1.372 1.00 85.50 1147 PRO A N 1
ATOM 8820 C CA . PRO A 1 1147 ? -13.255 21.904 1.073 1.00 85.50 1147 PRO A CA 1
ATOM 8821 C C . PRO A 1 1147 ? -14.347 21.690 0.008 1.00 85.50 1147 PRO A C 1
ATOM 8823 O O . PRO A 1 1147 ? -15.237 22.524 -0.156 1.00 85.50 1147 PRO A O 1
ATOM 8826 N N . SER A 1 1148 ? -14.268 20.584 -0.740 1.00 78.75 1148 SER A N 1
ATOM 8827 C CA . SER A 1 1148 ? -15.201 20.266 -1.839 1.00 78.75 1148 SER A CA 1
ATOM 8828 C C . SER A 1 1148 ? -16.535 19.668 -1.370 1.00 78.75 1148 SER A C 1
ATOM 8830 O O . SER A 1 1148 ? -17.482 19.574 -2.154 1.00 78.75 1148 SER A O 1
ATOM 8832 N N . LEU A 1 1149 ? -16.611 19.271 -0.098 1.00 78.75 1149 LEU A N 1
ATOM 8833 C CA . LEU A 1 1149 ? -17.769 18.666 0.555 1.00 78.75 1149 LEU A CA 1
ATOM 8834 C C . LEU A 1 1149 ? -18.094 19.426 1.842 1.00 78.75 1149 LEU A C 1
ATOM 8836 O O . LEU A 1 1149 ? -17.193 19.946 2.496 1.00 78.75 1149 LEU A O 1
ATOM 8840 N N . ALA A 1 1150 ? -19.378 19.451 2.213 1.00 76.19 1150 ALA A N 1
ATOM 8841 C CA . ALA A 1 1150 ? -19.878 20.043 3.462 1.00 76.19 1150 ALA A CA 1
ATOM 8842 C C . ALA A 1 1150 ? -19.524 21.536 3.673 1.00 76.19 1150 ALA A C 1
ATOM 8844 O O . ALA A 1 1150 ? -19.540 22.018 4.807 1.00 76.19 1150 ALA A O 1
ATOM 8845 N N . ARG A 1 1151 ? -19.239 22.254 2.576 1.00 86.88 1151 ARG A N 1
ATOM 8846 C CA . ARG A 1 1151 ? -19.112 23.713 2.517 1.00 86.88 1151 ARG A CA 1
ATOM 8847 C C . ARG A 1 1151 ? -19.898 24.268 1.333 1.00 86.88 1151 ARG A C 1
ATOM 8849 O O . ARG A 1 1151 ? -19.566 23.992 0.177 1.00 86.88 1151 ARG A O 1
ATOM 8856 N N . ASN A 1 1152 ? -20.901 25.085 1.609 1.00 85.62 1152 ASN A N 1
ATOM 8857 C CA . ASN A 1 1152 ? -21.684 25.838 0.629 1.00 85.62 1152 ASN A CA 1
ATOM 8858 C C . ASN A 1 1152 ? -21.586 27.348 0.843 1.00 85.62 1152 ASN A C 1
ATOM 8860 O O . ASN A 1 1152 ? -21.919 28.108 -0.061 1.00 85.62 1152 ASN A O 1
ATOM 8864 N N . LEU A 1 1153 ? -21.069 27.784 1.989 1.00 88.69 1153 LEU A N 1
ATOM 8865 C CA . LEU A 1 1153 ? -20.822 29.186 2.295 1.00 88.69 1153 LEU A CA 1
ATOM 8866 C C . LEU A 1 1153 ? -19.325 29.503 2.310 1.00 88.69 1153 LEU A C 1
ATOM 8868 O O . LEU A 1 1153 ? -18.464 28.639 2.514 1.00 88.69 1153 LEU A O 1
ATOM 8872 N N . VAL A 1 1154 ? -19.019 30.770 2.061 1.00 91.06 1154 VAL A N 1
ATOM 8873 C CA . VAL A 1 1154 ? -17.694 31.329 2.321 1.00 91.06 1154 VAL A CA 1
ATOM 8874 C C . VAL A 1 1154 ? -17.600 31.618 3.819 1.00 91.06 1154 VAL A C 1
ATOM 8876 O O . VAL A 1 1154 ? -18.599 31.980 4.432 1.00 91.06 1154 VAL A O 1
ATOM 8879 N N . HIS A 1 1155 ? -16.437 31.357 4.416 1.00 92.06 1155 HIS A N 1
ATOM 8880 C CA . HIS A 1 1155 ? -16.197 31.600 5.836 1.00 92.06 1155 HIS A CA 1
ATOM 8881 C C . HIS A 1 1155 ? -15.340 32.856 5.974 1.00 92.06 1155 HIS A C 1
ATOM 8883 O O . HIS A 1 1155 ? -14.110 32.800 5.849 1.00 92.06 1155 HIS A O 1
ATOM 8889 N N . ASP A 1 1156 ? -16.013 33.989 6.150 1.00 91.38 1156 ASP A N 1
ATOM 8890 C CA . ASP A 1 1156 ? -15.419 35.317 6.001 1.00 91.38 1156 ASP A CA 1
ATOM 8891 C C . ASP A 1 1156 ? -14.303 35.558 7.024 1.00 91.38 1156 ASP A C 1
ATOM 8893 O O . ASP A 1 1156 ? -13.212 35.996 6.660 1.00 91.38 1156 ASP A O 1
ATOM 8897 N N . GLU A 1 1157 ? -14.510 35.143 8.273 1.00 93.06 1157 GLU A N 1
ATOM 8898 C CA . GLU A 1 1157 ? -13.560 35.335 9.369 1.00 93.06 1157 GLU A CA 1
ATOM 8899 C C . GLU A 1 1157 ? -12.243 34.582 9.134 1.00 93.06 1157 GLU A C 1
ATOM 8901 O O . GLU A 1 1157 ? -11.156 35.099 9.399 1.00 93.06 1157 GLU A O 1
ATOM 8906 N N . SER A 1 1158 ? -12.305 33.353 8.604 1.00 93.00 1158 SER A N 1
ATOM 8907 C CA . SER A 1 1158 ? -11.075 32.630 8.259 1.00 93.00 1158 SER A CA 1
ATOM 8908 C C . SER A 1 1158 ? -10.394 33.178 7.020 1.00 93.00 1158 SER A C 1
ATOM 8910 O O . SER A 1 1158 ? -9.170 33.117 6.935 1.00 93.00 1158 SER A O 1
ATOM 8912 N N . ASN A 1 1159 ? -11.166 33.695 6.063 1.00 95.50 1159 ASN A N 1
ATOM 8913 C CA . ASN A 1 1159 ? -10.592 34.293 4.870 1.00 95.50 1159 ASN A CA 1
ATOM 8914 C C . ASN A 1 1159 ? -9.837 35.565 5.241 1.00 95.50 1159 ASN A C 1
ATOM 8916 O O . ASN A 1 1159 ? -8.700 35.724 4.811 1.00 95.50 1159 ASN A O 1
ATOM 8920 N N . GLU A 1 1160 ? -10.403 36.421 6.092 1.00 96.44 1160 GLU A N 1
ATOM 8921 C CA . GLU A 1 1160 ? -9.708 37.599 6.612 1.00 96.44 1160 GLU A CA 1
ATOM 8922 C C . GLU A 1 1160 ? -8.405 37.211 7.329 1.00 96.44 1160 GLU A C 1
ATOM 8924 O O . GLU A 1 1160 ? -7.338 37.710 6.966 1.00 96.44 1160 GLU A O 1
ATOM 8929 N N . LEU A 1 1161 ? -8.460 36.238 8.248 1.00 97.50 1161 LEU A N 1
ATOM 8930 C CA . LEU A 1 1161 ? -7.285 35.731 8.967 1.00 97.50 1161 LEU A CA 1
ATOM 8931 C C . LEU A 1 1161 ? -6.195 35.199 8.023 1.00 97.50 1161 LEU A C 1
ATOM 8933 O O . LEU A 1 1161 ? -5.013 35.491 8.202 1.00 97.50 1161 LEU A O 1
ATOM 8937 N N . LEU A 1 1162 ? -6.568 34.393 7.026 1.00 97.56 1162 LEU A N 1
ATOM 8938 C CA . LEU A 1 1162 ? -5.612 33.795 6.091 1.00 97.56 1162 LEU A CA 1
ATOM 8939 C C . LEU A 1 1162 ? -5.052 34.819 5.102 1.00 97.56 1162 LEU A C 1
ATOM 8941 O O . LEU A 1 1162 ? -3.878 34.726 4.740 1.00 97.56 1162 LEU A O 1
ATOM 8945 N N . ARG A 1 1163 ? -5.840 35.827 4.708 1.00 97.69 1163 ARG A N 1
ATOM 8946 C CA . ARG A 1 1163 ? -5.343 36.964 3.923 1.00 97.69 1163 ARG A CA 1
ATOM 8947 C C . ARG A 1 1163 ? -4.329 37.768 4.718 1.00 97.69 1163 ARG A C 1
ATOM 8949 O O . ARG A 1 1163 ? -3.256 38.043 4.190 1.00 97.69 1163 ARG A O 1
ATOM 8956 N N . GLU A 1 1164 ? -4.637 38.103 5.971 1.00 97.31 1164 GLU A N 1
ATOM 8957 C CA . GLU A 1 1164 ? -3.712 38.796 6.874 1.00 97.31 1164 GLU A CA 1
ATOM 8958 C C . GLU A 1 1164 ? -2.418 37.987 7.046 1.00 97.31 1164 GLU A C 1
ATOM 8960 O O . GLU A 1 1164 ? -1.321 38.527 6.907 1.00 97.31 1164 GLU A O 1
ATOM 8965 N N . TRP A 1 1165 ? -2.537 36.673 7.262 1.00 97.38 1165 TRP A N 1
ATOM 8966 C CA . TRP A 1 1165 ? -1.397 35.767 7.390 1.00 97.38 1165 TRP A CA 1
ATOM 8967 C C . TRP A 1 1165 ? -0.504 35.765 6.149 1.00 97.38 1165 TRP A C 1
ATOM 8969 O O . TRP A 1 1165 ? 0.703 35.954 6.282 1.00 97.38 1165 TRP A O 1
ATOM 8979 N N . ILE A 1 1166 ? -1.076 35.621 4.949 1.00 97.38 1166 ILE A N 1
ATOM 8980 C CA . ILE A 1 1166 ? -0.304 35.645 3.697 1.00 97.38 1166 ILE A CA 1
ATOM 8981 C C . ILE A 1 1166 ? 0.326 37.024 3.468 1.00 97.38 1166 ILE A C 1
ATOM 8983 O O . ILE A 1 1166 ? 1.485 37.091 3.064 1.00 97.38 1166 ILE A O 1
ATOM 8987 N N . LEU A 1 1167 ? -0.391 38.121 3.746 1.00 96.62 1167 LEU A N 1
ATOM 8988 C CA . LEU A 1 1167 ? 0.137 39.489 3.632 1.00 96.62 1167 LEU A CA 1
ATOM 8989 C C . LEU A 1 1167 ? 1.339 39.731 4.554 1.00 96.62 1167 LEU A C 1
ATOM 8991 O O . LEU A 1 1167 ? 2.266 40.437 4.166 1.00 96.62 1167 LEU A O 1
ATOM 8995 N N . ALA A 1 1168 ? 1.328 39.142 5.750 1.00 95.56 1168 ALA A N 1
ATOM 8996 C CA . ALA A 1 1168 ? 2.397 39.270 6.733 1.00 95.56 1168 ALA A CA 1
ATOM 8997 C C . ALA A 1 1168 ? 3.619 38.372 6.453 1.00 95.56 1168 ALA A C 1
ATOM 8999 O O . ALA A 1 1168 ? 4.638 38.513 7.133 1.00 95.56 1168 ALA A O 1
ATOM 9000 N N . MET A 1 1169 ? 3.548 37.449 5.483 1.00 93.81 1169 MET A N 1
ATOM 9001 C CA . MET A 1 1169 ? 4.682 36.584 5.146 1.00 93.81 1169 MET A CA 1
ATOM 9002 C C . MET A 1 1169 ? 5.832 37.369 4.489 1.00 93.81 1169 MET A C 1
ATOM 9004 O O . MET A 1 1169 ? 5.580 38.263 3.676 1.00 93.81 1169 MET A O 1
ATOM 9008 N N . PRO A 1 1170 ? 7.101 36.999 4.749 1.00 84.56 1170 PRO A N 1
ATOM 9009 C CA . PRO A 1 1170 ? 8.250 37.597 4.072 1.00 84.56 1170 PRO A CA 1
ATOM 9010 C C . PRO A 1 1170 ? 8.171 37.395 2.551 1.00 84.56 1170 PRO A C 1
ATOM 9012 O O . PRO A 1 1170 ? 8.082 36.266 2.074 1.00 84.56 1170 PRO A O 1
ATOM 9015 N N . SER A 1 1171 ? 8.221 38.484 1.783 1.00 69.69 1171 SER A N 1
ATOM 9016 C CA . SER A 1 1171 ? 8.054 38.479 0.321 1.00 69.69 1171 SER A CA 1
ATOM 9017 C C . SER A 1 1171 ? 9.309 38.071 -0.464 1.00 69.69 1171 SER A C 1
ATOM 9019 O O . SER A 1 1171 ? 9.222 37.799 -1.665 1.00 69.69 1171 SER A O 1
ATOM 9021 N N . ASP A 1 1172 ? 10.471 37.987 0.191 1.00 59.62 1172 ASP A N 1
ATOM 9022 C CA . ASP A 1 1172 ? 11.733 37.647 -0.460 1.00 59.62 1172 ASP A CA 1
ATOM 9023 C C . ASP A 1 1172 ? 11.949 36.130 -0.526 1.00 59.62 1172 ASP A C 1
ATOM 9025 O O . ASP A 1 1172 ? 12.205 35.450 0.463 1.00 59.62 1172 ASP A O 1
ATOM 9029 N N . HIS A 1 1173 ? 11.968 35.597 -1.748 1.00 52.06 1173 HIS A N 1
ATOM 9030 C CA . HIS A 1 1173 ? 12.213 34.178 -2.047 1.00 52.06 1173 HIS A CA 1
ATOM 9031 C C . HIS A 1 1173 ? 13.563 33.644 -1.501 1.00 52.06 1173 HIS A C 1
ATOM 9033 O O . HIS A 1 1173 ? 13.779 32.432 -1.469 1.00 52.06 1173 HIS A O 1
ATOM 9039 N N . LYS A 1 1174 ? 14.480 34.542 -1.098 1.00 43.84 1174 LYS A N 1
ATOM 9040 C CA . LYS A 1 1174 ? 15.773 34.227 -0.466 1.00 43.84 1174 LYS A CA 1
ATOM 9041 C C . LYS A 1 1174 ? 15.710 34.135 1.063 1.00 43.84 1174 LYS A C 1
ATOM 9043 O O . LYS A 1 1174 ? 16.473 33.351 1.611 1.00 43.84 1174 LYS A O 1
ATOM 9048 N N . SER A 1 1175 ? 14.835 34.889 1.734 1.00 37.69 1175 SER A N 1
ATOM 9049 C CA . SER A 1 1175 ? 14.773 34.929 3.204 1.00 37.69 1175 SER A CA 1
ATOM 9050 C C . SER A 1 1175 ? 13.964 33.782 3.808 1.00 37.69 1175 SER A C 1
ATOM 9052 O O . SER A 1 1175 ? 14.124 33.486 4.977 1.00 37.69 1175 SER A O 1
ATOM 9054 N N . VAL A 1 1176 ? 13.135 33.091 3.017 1.00 41.56 1176 VAL A N 1
ATOM 9055 C CA . VAL A 1 1176 ? 12.388 31.888 3.451 1.00 41.56 1176 VAL A CA 1
ATOM 9056 C C . VAL A 1 1176 ? 13.312 30.660 3.626 1.00 41.56 1176 VAL A C 1
ATOM 9058 O O . VAL A 1 1176 ? 12.887 29.628 4.139 1.00 41.56 1176 VAL A O 1
ATOM 9061 N N . LYS A 1 1177 ? 14.581 30.760 3.196 1.00 33.59 1177 LYS A N 1
ATOM 9062 C CA . LYS A 1 1177 ? 15.626 29.728 3.342 1.00 33.59 1177 LYS A CA 1
ATOM 9063 C C . LYS A 1 1177 ? 16.596 29.973 4.511 1.00 33.59 1177 LYS A C 1
ATOM 9065 O O . LYS A 1 1177 ? 17.393 29.075 4.784 1.00 33.59 1177 LYS A O 1
ATOM 9070 N N . GLU A 1 1178 ? 16.562 31.148 5.143 1.00 28.42 1178 GLU A N 1
ATOM 9071 C CA . GLU A 1 1178 ? 17.279 31.445 6.400 1.00 28.42 1178 GLU A CA 1
ATOM 9072 C C . GLU A 1 1178 ? 16.359 31.181 7.593 1.00 28.42 1178 GLU A C 1
ATOM 9074 O O . GLU A 1 1178 ? 16.870 30.644 8.604 1.00 28.42 1178 GLU A O 1
#

pLDDT: mean 87.76, std 13.19, range [27.0, 98.88]

Foldseek 3Di:
DCVPPLVVLLVVPPDQFEEEEEADLQDLCRLVQQLCQCCVVSVHQYEGEYDQNNLVCVVVCCVVCVVCVVVSRYHYDYDDVVVVLCVLPPPRHQEYEYEEAPLVLLCNFQHPDPVSNVVCLVVVNTPRPHHYWYFHAWQEEEEEQLDDDDPQLLLLLLLQLLLLLPPSQLQDSQRHAEYEAAQPRPCVVVSVVSNVVLQVVQDWDAPPDPPQQVLCCLQQVHHRPQDPRNTGGAEEAEQDDCVVRVCSFAPRSSHRHHYYHHDYDPDSLCSLVVVLCCCVPSIFAAFEYEYEDDPVCCVVNVVSVVVSVVSRQHQEYEYLHRCVVVVVVLQDWGHGAPDADSSRQGRIHGTTRHPPPDPPRRHHYHYDDSHDPPDDLSRSLQQLSVQLVVLVVVCVVPPDPVSVVSNVCSSCPSVVVVVVVVVVVCPVVVPDDDDDDDDDQDDADEAEAEQDPCRLLVQLVCQLLHKANHEYEYEFDEHEDQEEREHQHARYEDEYPAAVGAEYEHLNHQFDQENYEYEHELYHYEGHEYEDHQAEHYAYEQYENYEDYRYEYEYPVAAALRGYQEHAHYENYELYEYALYEFARHLHERAEYECYEQYEHENYEAARYQERHEAELYAAYEYANYEFEHHQEGYEYEADFLFPSRAYELYEHAHYEFEHQQHDNNFFAQALSSQRGRQHGYEYWQHEHYEYAHYEFDARQAASYEYYFVCLSDPDDGDPPHRRHYFQYHYAHAAFDNYFNHHDGDSSVVCCVVCVNGPFNYEYQQDDDPDDDPVRVVVPSLSDAYYHRPPTWYWHQNNVQDDPVCVVVVVDDIDRPNVVRHDDDDRRDHRDRDPRDHTDSPIDVQSVVLVPDDFWPVVVVQWDQDPNDTDGDPQWDWAAWLAAADFPPWDKTKTKHADPPDAWEADQAFAIRGDAFMKIKIWTWAFAPDPDPDTDTDTAKMKIWHHHPVAIFIFMWGADPVRPITGTDQSWDWDWDWHADPVRDIDIDIFTGDHRSVQCLLQFFLSGGDDARRHQQGRQAQDDDPRRHTRVVVCVVVVRYPPDDDNVPHHHQHNLLDCVRDDLLSSLLSNCQRFPQSQFCCGHVVNRQQAHSHSPDPQCQRPKEQPRGHNLSCLQVNANTCAQALCLPNHSVLQQLPDQSQSNHPPSPSDNDRDVSSSVSVNVVSNPGDRDPVVSVD